Protein AF-A0A3B6VDX1-F1 (afdb_monomer)

Foldseek 3Di:
DPPDDPVCPVVVVVVVVPDDDPVVVVVVVVVVVVVVVPDDDVLVVLQVVLVVCVVVLVLVVSLVSLVVNCVSPVLPLVSLQSNLVSCVVVLVLVSSLVSLVSSCVSPVLPLSSLQSNLVSCVVVVVLVSSLVSLVSSCVSPVLPLSSLQSNLVSCVVVVVLVSSLVSLVSSCVSPVLPLVSLQSNLVSCVVVLVLVSSLVSLVSSCVNPVLDLVSLQSNLVSCVSVLVLVSSLVSLVSSCVNPVLPLVSLQSNLVSCVSVLVLVSSLVSLVSSCVSPVLPLVSLQSNLVSCVSVLVLVSSLVSLVSNCVSPVLPLVSLQSNLVSCVSVVVLVSSLVSLVSSCVSPVLDLVSLQSNLVSCVSVLVLVSSLVSLVSSCVSPVLPLVSLQSNLVSCVSVVVLVSSLVSLVSSCVSPVLPLVSLQSNLVSCVSVLVLVSSLVSLVSNCVNPVLPLSSLQSNLVSCVSVVVLVSSLVSLVSSCVSPVLPLVSLQSNLVSCVSVVVLVSSLVSLVSSCVSPVLPLSSLQSNLLSCVVVVVLLSSLVSLLSSLVSDPDLQDQQPQVSVLSCPFCLCVVVNLVNCLPPVNCSSVPSPQLLVVCVVDPCSVVDDSLLSSLLSLLVSLLSLLQLLFWDDLPPDPAWFKAWDAPLQVCVLLVNDDDDDPPSDFDWQFFPVVFDDPCLQVLVCLLLVLVVLNAAADDDRFKDKDKFKGFRDPQACQHTDDPDDDPNDRRGFKMFTFDSVLADRRRDFLARDDDDDPDDDDDDDDPPPSLRQLHFIKGWAWAADSVQSWTWGDDDPDLPDILIARSNCLCVDPDRDDRPDDSNNSNSVSVSSSSVSSSVSVVVPDDSNVVNSSCLSPSSRYHYNVCVNRRIMITTHMDGSPDPQWDAPPPVRTITGRCSSNNDNQEARTQEMEGEPPDDPLVVVLVVLLVSLVVSDDPRHRSNNYYYYYRPHDDD

Sequence (952 aa):
MFDKISLQSIIYKKYLDYFMTEELKDKIEQLAYDSIEKYNDDEYLYFNRGLEKIESKLYEEAIKYFNKTIGLNQKNRDAYFFRGLAKTELKLYEEAIEDFNESIELNLKNWESYFARGIAKANLKLYEEAIEDFNKSIELNPKNEKAYFNRGISKAKLKKYEESIVDFNKVIELNPKNEKAYFNRGFAKAKLKKYEKSIVDFNNAIKLDSKNVEVYFYRGISKAKLERYEESIVDFNNAIKLDSKNVEVYFYRGVSKAKLERYEESIVDFNEIIKLNPKNVESYFNRGVSKAKLEKYEESIVDFNEVIKLNPKNVESYFNRGVSKAKLEKYEEAIADFNNAIKLNPNDEKVYFASGLAKADLERYEESIVDFNEVIKLNSKNVEAYFYRGVAKADLERYEESIVDFNEVIKLDPKNVEAYFYRGVSKAKLEKYEESIIDFNEVITFNPNDEKAYFNRGLSKAQLERYKKAIVDFNKVIKLNPKNEIAYLARGISNYELKKYEEAIVDFNKAIKLNPNNEESYFNRGILKIHLKKYKQAINDFKIFAKNNNDASDITIIKILQEFDKYNDIDKFFKLLIIDENKELWKDEPITNLIFHFKESKKFDNELIKNIKYLILYEYFLLKILSFDTDDKNIEISHYTSLDILLILLGCKNENSDEAGNIRINNISTANDPKEGNILESIFNRNDINIKIGSDEKIVTLQTSYSRNRDSLTMFRLYGKKENKEATGICLVLDNEYFTNSYTSPFSYYDFNVSNEDKEKTKKEEYTTNKRNLYWVLYYDEKLNKLVFNKEDLKYSSNIIDLNEIKNYRKKLKEDNTIEDKIKYAFSKIFEYTRKIKEKKINPKLYNYLFENIKYIIKHEAFFEEQELRMLVTSDYKSKEIKADKINNKLYIDYLKLFDKNTNYIKEIIIGSKVENNESLAEYIRKILHEKNTDKNKLDDIKVIISEAPLR

Nearest PDB structures (foldseek):
  6eou-assembly1_A  TM=8.897E-01  e=4.426E-15  Homo sapiens
  7yea-assembly1_B  TM=6.181E-01  e=1.370E-17  Homo sapiens
  7ntf-assembly1_A  TM=5.585E-01  e=4.255E-15  Homo sapiens
  7ntf-assembly1_B  TM=5.534E-01  e=1.212E-11  Homo sapiens
  5g04-assembly1_F  TM=3.664E-01  e=4.031E-13  Homo sapiens

pLDDT: mean 80.97, std 18.82, range [25.11, 98.62]

Solvent-accessible surface area (backbone atoms only — not comparable to full-atom values): 50656 Å² total; per-residue (Å²): 140,85,73,88,81,81,84,52,67,79,60,46,64,73,57,56,78,76,78,69,60,69,77,60,53,53,54,51,52,47,57,52,49,68,64,52,79,77,64,95,56,76,46,63,59,31,43,52,52,16,51,56,23,49,77,68,67,38,31,74,62,14,37,56,26,19,51,53,22,36,72,73,34,81,78,46,36,64,41,30,37,55,36,16,51,33,28,42,77,71,65,39,31,70,67,13,38,54,26,20,50,55,22,31,72,70,34,83,79,47,31,67,36,31,34,53,33,16,51,35,31,42,74,72,64,39,34,70,65,14,37,53,25,19,50,52,15,35,74,67,34,81,80,46,44,67,35,33,43,52,34,18,50,36,31,42,74,70,66,38,30,73,63,15,38,56,26,23,52,50,25,38,72,75,36,81,79,47,33,68,38,31,37,53,34,13,50,34,30,42,76,69,67,37,30,73,65,12,40,56,25,26,54,53,16,41,75,68,44,79,79,53,42,65,46,31,41,56,35,15,51,36,30,43,78,68,70,38,29,73,67,13,39,55,24,27,52,54,20,39,73,70,41,80,80,50,52,67,47,35,50,57,34,18,53,35,30,43,76,69,68,37,30,74,63,14,38,55,28,28,49,54,35,40,73,79,37,79,83,49,48,69,39,33,43,55,32,15,53,33,30,44,76,68,69,37,28,74,65,14,38,57,24,23,51,53,27,40,74,77,40,77,82,49,40,69,40,30,39,53,34,13,53,35,30,42,78,68,70,38,30,71,67,12,41,57,24,25,54,53,20,38,73,73,42,81,82,45,48,70,46,31,44,53,35,16,50,40,27,41,77,68,68,39,29,74,63,13,38,54,26,22,50,51,25,36,71,76,37,81,80,48,49,65,40,33,41,54,36,15,48,38,28,41,79,69,67,39,28,74,64,14,38,55,26,22,49,51,26,38,72,78,37,79,78,48,50,63,42,32,40,53,36,16,51,35,29,41,78,68,68,38,26,73,64,14,38,54,26,24,48,52,30,36,69,78,35,82,78,47,49,66,40,33,41,54,36,16,49,36,28,40,77,68,70,35,26,77,62,12,40,56,25,24,51,50,29,37,70,76,39,80,75,50,32,66,42,28,39,57,34,14,52,37,27,42,77,70,68,36,49,69,64,15,42,54,23,20,54,50,18,33,70,67,38,81,68,52,37,67,37,28,42,55,41,16,53,48,24,48,79,68,69,38,50,75,62,14,53,54,26,44,49,51,24,61,68,62,53,85,66,86,62,75,68,65,54,55,62,67,57,63,71,53,90,68,64,48,56,45,69,66,50,52,57,58,59,67,38,76,95,37,50,73,54,49,68,75,34,54,68,58,46,60,52,58,68,39,81,70,45,80,70,59,50,73,67,52,52,49,35,50,52,52,32,50,54,34,50,52,50,45,46,50,71,31,31,38,74,56,92,89,48,101,56,70,49,46,31,52,33,22,72,76,53,48,37,53,74,72,65,65,75,86,74,101,47,101,80,77,71,70,59,63,41,60,57,40,83,80,54,62,72,85,53,34,56,52,50,52,32,50,57,39,39,79,67,78,55,69,67,57,53,47,90,68,85,60,51,45,62,57,59,43,31,32,37,89,43,93,59,48,95,49,66,21,60,72,68,45,62,63,91,80,39,78,52,63,44,35,27,41,25,27,47,50,85,54,44,41,47,67,54,65,60,42,65,66,63,76,70,64,76,88,74,70,99,67,96,69,96,66,89,71,79,61,86,45,80,52,58,48,42,38,27,52,41,33,24,36,35,76,89,80,42,29,39,36,41,68,65,88,93,40,99,82,58,67,47,74,44,64,52,82,60,32,89,74,60,76,78,76,63,50,90,83,60,51,72,64,56,51,50,50,45,29,53,31,48,39,54,54,29,49,47,61,44,50,77,69,67,66,63,46,60,53,48,36,68,71,40,58,88,55,36,81,39,41,42,61,42,93,52,55,91,52,56,43,38,31,37,63,39,51,43,62,67,84,39,93,65,48,45,73,42,78,89,78,77,42,44,27,37,66,59,57,70,48,56,58,86,62,50,65,54,58,50,31,36,35,33,40,69,86,37,82,63,52,69,64,52,43,52,52,51,54,53,54,29,53,77,68,43,42,96,67,34,49,37,67,72,39,45,73,48,72,44,84,36,76,89,125

Structure (mmCIF, N/CA/C/O backbone):
data_AF-A0A3B6VDX1-F1
#
_entry.id   AF-A0A3B6VDX1-F1
#
loop_
_atom_site.group_PDB
_atom_site.id
_atom_site.type_symbol
_atom_site.label_atom_id
_atom_site.label_alt_id
_atom_site.label_comp_id
_atom_site.label_asym_id
_atom_site.label_entity_id
_atom_site.label_seq_id
_atom_site.pdbx_PDB_ins_code
_atom_site.Cartn_x
_atom_site.Cartn_y
_atom_site.Cartn_z
_atom_site.occupancy
_atom_site.B_iso_or_equiv
_atom_site.auth_seq_id
_atom_site.auth_comp_id
_atom_site.auth_asym_id
_atom_site.auth_atom_id
_atom_site.pdbx_PDB_model_num
ATOM 1 N N . MET A 1 1 ? -67.887 -16.702 81.772 1.00 32.25 1 MET A N 1
ATOM 2 C CA . MET A 1 1 ? -68.760 -15.725 81.090 1.00 32.25 1 MET A CA 1
ATOM 3 C C . MET A 1 1 ? -68.233 -14.313 81.348 1.00 32.25 1 MET A C 1
ATOM 5 O O . MET A 1 1 ? -68.822 -13.561 82.096 1.00 32.25 1 MET A O 1
ATOM 9 N N . PHE A 1 2 ? -67.081 -13.997 80.762 1.00 28.39 2 PHE A N 1
ATOM 10 C CA . PHE A 1 2 ? -66.725 -12.665 80.253 1.00 28.39 2 PHE A CA 1
ATOM 11 C C . PHE A 1 2 ? -65.958 -12.926 78.945 1.00 28.39 2 PHE A C 1
ATOM 13 O O . PHE A 1 2 ? -64.849 -12.465 78.709 1.00 28.39 2 PHE A O 1
ATOM 20 N N . ASP A 1 3 ? -66.559 -13.800 78.131 1.00 38.41 3 ASP A N 1
ATOM 21 C CA . ASP A 1 3 ? -66.329 -13.840 76.697 1.00 38.41 3 ASP A CA 1
ATOM 22 C C . ASP A 1 3 ? -66.994 -12.602 76.107 1.00 38.41 3 ASP A C 1
ATOM 24 O O . ASP A 1 3 ? -68.123 -12.284 76.480 1.00 38.41 3 ASP A O 1
ATOM 28 N N . LYS A 1 4 ? -66.317 -11.993 75.129 1.00 34.09 4 LYS A N 1
ATOM 29 C CA . LYS A 1 4 ? -66.778 -10.861 74.313 1.00 34.09 4 LYS A CA 1
ATOM 30 C C . LYS A 1 4 ? -66.935 -9.560 75.104 1.00 34.09 4 LYS A C 1
ATOM 32 O O . LYS A 1 4 ? -67.966 -9.338 75.705 1.00 34.09 4 LYS A O 1
ATOM 37 N N . ILE A 1 5 ? -65.925 -8.691 75.046 1.00 31.34 5 ILE A N 1
ATOM 38 C CA . ILE A 1 5 ? -65.990 -7.242 74.719 1.00 31.34 5 ILE A CA 1
ATOM 39 C C . ILE A 1 5 ? -64.541 -6.713 74.815 1.00 31.34 5 ILE A C 1
ATOM 41 O O . ILE A 1 5 ? -64.183 -5.888 75.638 1.00 31.34 5 ILE A O 1
ATOM 45 N N . SER A 1 6 ? -63.636 -7.230 73.985 1.00 34.12 6 SER A N 1
ATOM 46 C CA . SER A 1 6 ? -62.361 -6.534 73.709 1.00 34.12 6 SER A CA 1
ATOM 47 C C . SER A 1 6 ? -62.062 -6.430 72.214 1.00 34.12 6 SER A C 1
ATOM 49 O O . SER A 1 6 ? -61.239 -5.623 71.802 1.00 34.12 6 SER A O 1
ATOM 51 N N . LEU A 1 7 ? -62.818 -7.153 71.377 1.00 33.59 7 LEU A N 1
ATOM 52 C CA . LEU A 1 7 ? -62.752 -7.059 69.916 1.00 33.59 7 LEU A CA 1
ATOM 53 C C . LEU A 1 7 ? -63.852 -6.187 69.274 1.00 33.59 7 LEU A C 1
ATOM 55 O O . LEU A 1 7 ? -63.843 -6.020 68.058 1.00 33.59 7 LEU A O 1
ATOM 59 N N . GLN A 1 8 ? -64.792 -5.616 70.043 1.00 30.72 8 GLN A N 1
ATOM 60 C CA . GLN A 1 8 ? -65.954 -4.894 69.484 1.00 30.72 8 GLN A CA 1
ATOM 61 C C . GLN A 1 8 ? -65.937 -3.366 69.704 1.00 30.72 8 GLN A C 1
ATOM 63 O O . GLN A 1 8 ? -66.632 -2.652 68.982 1.00 30.72 8 GLN A O 1
ATOM 68 N N . SER A 1 9 ? -65.101 -2.831 70.605 1.00 32.41 9 SER A N 1
ATOM 69 C CA . SER A 1 9 ? -65.041 -1.385 70.902 1.00 32.41 9 SER A CA 1
ATOM 70 C C . SER A 1 9 ? -64.376 -0.555 69.795 1.00 32.41 9 SER A C 1
ATOM 72 O O . SER A 1 9 ? -64.748 0.596 69.574 1.00 32.41 9 SER A O 1
ATOM 74 N N . ILE A 1 10 ? -63.464 -1.150 69.022 1.00 37.28 10 ILE A N 1
ATOM 75 C CA . ILE A 1 10 ? -62.780 -0.463 67.912 1.00 37.28 10 ILE A CA 1
ATOM 76 C C . ILE A 1 10 ? -63.645 -0.454 66.632 1.00 37.28 10 ILE A C 1
ATOM 78 O O . ILE A 1 10 ? -63.520 0.450 65.809 1.00 37.28 10 ILE A O 1
ATOM 82 N N . ILE A 1 11 ? -64.589 -1.396 66.486 1.00 34.09 11 ILE A N 1
ATOM 83 C CA . ILE A 1 11 ? -65.526 -1.445 65.345 1.00 34.09 11 ILE A CA 1
ATOM 84 C C . ILE A 1 11 ? -66.783 -0.588 65.605 1.00 34.09 11 ILE A C 1
ATOM 86 O O . ILE A 1 11 ? -67.299 0.022 64.669 1.00 34.09 11 ILE A O 1
ATOM 90 N N . TYR A 1 12 ? -67.229 -0.435 66.860 1.00 33.88 12 TYR A N 1
ATOM 91 C CA . TYR A 1 12 ? -68.381 0.420 67.193 1.00 33.88 12 TYR A CA 1
ATOM 92 C C . TYR A 1 12 ? -68.098 1.925 67.066 1.00 33.88 12 TYR A C 1
ATOM 94 O O . TYR A 1 12 ? -69.000 2.672 66.691 1.00 33.88 12 TYR A O 1
ATOM 102 N N . LYS A 1 13 ? -66.851 2.382 67.273 1.00 37.44 13 LYS A N 1
ATOM 103 C CA . LYS A 1 13 ? -66.492 3.812 67.169 1.00 37.44 13 LYS A CA 1
ATOM 104 C C . LYS A 1 13 ? -66.643 4.373 65.745 1.00 37.44 13 LYS A C 1
ATOM 106 O O . LYS A 1 13 ? -66.874 5.559 65.589 1.00 37.44 13 LYS A O 1
ATOM 111 N N . LYS A 1 14 ? -66.603 3.518 64.710 1.00 38.06 14 LYS A N 1
ATOM 112 C CA . LYS A 1 14 ? -66.880 3.908 63.312 1.00 38.06 14 LYS A CA 1
ATOM 113 C C . LYS A 1 14 ? -68.363 3.836 62.912 1.00 38.06 14 LYS A C 1
ATOM 115 O O . LYS A 1 14 ? -68.727 4.432 61.907 1.00 38.06 14 LYS A O 1
ATOM 120 N N . TYR A 1 15 ? -69.200 3.110 63.663 1.00 34.88 15 TYR A N 1
ATOM 121 C CA . TYR A 1 15 ? -70.654 3.009 63.433 1.00 34.88 15 TYR A CA 1
ATOM 122 C C . TYR A 1 15 ? -71.452 4.055 64.238 1.00 34.88 15 TYR A C 1
ATOM 124 O O . TYR A 1 15 ? -72.527 4.467 63.810 1.00 34.88 15 TYR A O 1
ATOM 132 N N . LEU A 1 16 ? -70.921 4.511 65.379 1.00 36.12 16 LEU A N 1
ATOM 133 C CA . LEU A 1 16 ? -71.549 5.507 66.261 1.00 36.12 16 LEU A CA 1
ATOM 134 C C . LEU A 1 16 ? -71.528 6.941 65.711 1.00 36.12 16 LEU A C 1
ATOM 136 O O . LEU A 1 16 ? -72.399 7.724 66.077 1.00 36.12 16 LEU A O 1
ATOM 140 N N . ASP A 1 17 ? -70.614 7.266 64.794 1.00 42.19 17 ASP A N 1
ATOM 141 C CA . ASP A 1 17 ? -70.563 8.590 64.154 1.00 42.19 17 ASP A CA 1
ATOM 142 C C . ASP A 1 17 ? -71.699 8.822 63.134 1.00 42.19 17 ASP A C 1
ATOM 144 O O . ASP A 1 17 ? -71.855 9.940 62.652 1.00 42.19 17 ASP A O 1
ATOM 148 N N . TYR A 1 18 ? -72.508 7.801 62.799 1.00 38.16 18 TYR A N 1
ATOM 149 C CA . TYR A 1 18 ? -73.529 7.909 61.744 1.00 38.16 18 TYR A CA 1
ATOM 150 C C . TYR A 1 18 ? -74.989 8.037 62.240 1.00 38.16 18 TYR A C 1
ATOM 152 O O . TYR A 1 18 ? -75.841 8.362 61.420 1.00 38.16 18 TYR A O 1
ATOM 160 N N . PHE A 1 19 ? -75.331 7.807 63.526 1.00 37.34 19 PHE A N 1
ATOM 161 C CA . PHE A 1 19 ? -76.759 7.715 63.931 1.00 37.34 19 PHE A CA 1
ATOM 162 C C . PHE A 1 19 ? -77.211 8.198 65.331 1.00 37.34 19 PHE A C 1
ATOM 164 O O . PHE A 1 19 ? -78.368 7.948 65.665 1.00 37.34 19 PHE A O 1
ATOM 171 N N . MET A 1 20 ? -76.430 8.908 66.157 1.00 33.69 20 MET A N 1
ATOM 172 C CA . MET A 1 20 ? -76.964 9.416 67.446 1.00 33.69 20 MET A CA 1
ATOM 173 C C . MET A 1 20 ? -76.644 10.886 67.735 1.00 33.69 20 MET A C 1
ATOM 175 O O . MET A 1 20 ? -75.563 11.374 67.420 1.00 33.69 20 MET A O 1
ATOM 179 N N . THR A 1 21 ? -77.626 11.577 68.321 1.00 52.44 21 THR A N 1
ATOM 180 C CA . THR A 1 21 ? -77.623 13.005 68.669 1.00 52.44 21 THR A CA 1
ATOM 181 C C . THR A 1 21 ? -76.661 13.318 69.823 1.00 52.44 21 THR A C 1
ATOM 183 O O . THR A 1 21 ? -76.466 12.484 70.710 1.00 52.44 21 THR A O 1
ATOM 186 N N . GLU A 1 22 ? -76.075 14.526 69.822 1.00 46.44 22 GLU A N 1
ATOM 187 C CA . GLU A 1 22 ? -75.057 14.983 70.797 1.00 46.44 22 GLU A CA 1
ATOM 188 C C . GLU A 1 22 ? -75.473 14.777 72.263 1.00 46.44 22 GLU A C 1
ATOM 190 O O . GLU A 1 22 ? -74.668 14.359 73.086 1.00 46.44 22 GLU A O 1
ATOM 195 N N . GLU A 1 23 ? -76.761 14.912 72.568 1.00 42.88 23 GLU A N 1
ATOM 196 C CA . GLU A 1 23 ? -77.303 14.781 73.924 1.00 42.88 23 GLU A CA 1
ATOM 197 C C . GLU A 1 23 ? -77.196 13.353 74.515 1.00 42.88 23 GLU A C 1
ATOM 199 O O . GLU A 1 23 ? -77.171 13.173 75.734 1.00 42.88 23 GLU A O 1
ATOM 204 N N . LEU A 1 24 ? -77.097 12.312 73.671 1.00 42.41 24 LEU A N 1
ATOM 205 C CA . LEU A 1 24 ? -76.833 10.936 74.125 1.00 42.41 24 LEU A CA 1
ATOM 206 C C . LEU A 1 24 ? -75.329 10.637 74.245 1.00 42.41 24 LEU A C 1
ATOM 208 O O . LEU A 1 24 ? -74.947 9.722 74.976 1.00 42.41 24 LEU A O 1
ATOM 212 N N . LYS A 1 25 ? -74.489 11.405 73.539 1.00 47.91 25 LYS A N 1
ATOM 213 C CA . LYS A 1 25 ? -73.022 11.331 73.594 1.00 47.91 25 LYS A CA 1
ATOM 214 C C . LYS A 1 25 ? -72.532 11.844 74.949 1.00 47.91 25 LYS A C 1
ATOM 216 O O . LYS A 1 25 ? -71.797 11.132 75.629 1.00 47.91 25 LYS A O 1
ATOM 221 N N . ASP A 1 26 ? -73.096 12.964 75.396 1.00 45.19 26 ASP A N 1
ATOM 222 C CA . ASP A 1 26 ? -72.792 13.571 76.693 1.00 45.19 26 ASP A CA 1
ATOM 223 C C . ASP A 1 26 ? -73.264 12.698 77.865 1.00 45.19 26 ASP A C 1
ATOM 225 O O . ASP A 1 26 ? -72.548 12.533 78.847 1.00 45.19 26 ASP A O 1
ATOM 229 N N . LYS A 1 27 ? -74.422 12.027 77.756 1.00 44.84 27 LYS A N 1
ATOM 230 C CA . LYS A 1 27 ? -74.903 11.100 78.803 1.00 44.84 27 LYS A CA 1
ATOM 231 C C . LYS A 1 27 ? -74.057 9.831 78.942 1.00 44.84 27 LYS A C 1
ATOM 233 O O . LYS A 1 27 ? -73.968 9.282 80.039 1.00 44.84 27 LYS A O 1
ATOM 238 N N . ILE A 1 28 ? -73.452 9.350 77.855 1.00 47.31 28 ILE A N 1
ATOM 239 C CA . ILE A 1 28 ? -72.540 8.195 77.880 1.00 47.31 28 ILE A CA 1
ATOM 240 C C . ILE A 1 28 ? -71.152 8.619 78.374 1.00 47.31 28 ILE A C 1
ATOM 242 O O . ILE A 1 28 ? -70.543 7.873 79.138 1.00 47.31 28 ILE A O 1
ATOM 246 N N . GLU A 1 29 ? -70.678 9.816 78.014 1.00 44.78 29 GLU A N 1
ATOM 247 C CA . GLU A 1 29 ? -69.464 10.398 78.598 1.00 44.78 29 GLU A CA 1
ATOM 248 C C . GLU A 1 29 ? -69.620 10.644 80.097 1.00 44.78 29 GLU A C 1
ATOM 250 O O . GLU A 1 29 ? -68.711 10.315 80.849 1.00 44.78 29 GLU A O 1
ATOM 255 N N . GLN A 1 30 ? -70.786 11.100 80.554 1.00 43.12 30 GLN A N 1
ATOM 256 C CA . GLN A 1 30 ? -71.053 11.351 81.968 1.00 43.12 30 GLN A CA 1
ATOM 257 C C . GLN A 1 30 ? -71.208 10.053 82.778 1.00 43.12 30 GLN A C 1
ATOM 259 O O . GLN A 1 30 ? -70.670 9.954 83.873 1.00 43.12 30 GLN A O 1
ATOM 264 N N . LEU A 1 31 ? -71.815 9.000 82.212 1.00 42.28 31 LEU A N 1
ATOM 265 C CA . LEU A 1 31 ? -71.833 7.664 82.834 1.00 42.28 31 LEU A CA 1
ATOM 266 C C . LEU A 1 31 ? -70.454 6.979 82.829 1.00 42.28 31 LEU A C 1
ATOM 268 O O . LEU A 1 31 ? -70.162 6.189 83.728 1.00 42.28 31 LEU A O 1
ATOM 272 N N . ALA A 1 32 ? -69.592 7.281 81.850 1.00 45.16 32 ALA A N 1
ATOM 273 C CA . ALA A 1 32 ? -68.193 6.861 81.866 1.00 45.16 32 ALA A CA 1
ATOM 274 C C . ALA A 1 32 ? -67.393 7.645 82.923 1.00 45.16 32 ALA A C 1
ATOM 276 O O . ALA A 1 32 ? -66.614 7.037 83.655 1.00 45.16 32 ALA A O 1
ATOM 277 N N . TYR A 1 33 ? -67.644 8.949 83.071 1.00 42.94 33 TYR A N 1
ATOM 278 C CA . TYR A 1 33 ? -67.020 9.814 84.077 1.00 42.94 33 TYR A CA 1
ATOM 279 C C . TYR A 1 33 ? -67.405 9.415 85.511 1.00 42.94 33 TYR A C 1
ATOM 281 O O . TYR A 1 33 ? -66.530 9.240 86.357 1.00 42.94 33 TYR A O 1
ATOM 289 N N . ASP A 1 34 ? -68.686 9.133 85.761 1.00 38.56 34 ASP A N 1
ATOM 290 C CA . ASP A 1 34 ? -69.189 8.715 87.079 1.00 38.56 34 ASP A CA 1
ATOM 291 C C . ASP A 1 34 ? -68.719 7.297 87.469 1.00 38.56 34 ASP A C 1
ATOM 293 O O . ASP A 1 34 ? -68.687 6.938 88.648 1.00 38.56 34 ASP A O 1
ATOM 297 N N . SER A 1 35 ? -68.301 6.479 86.494 1.00 39.66 35 SER A N 1
ATOM 298 C CA . SER A 1 35 ? -67.672 5.174 86.750 1.00 39.66 35 SER A CA 1
ATOM 299 C C . SER A 1 35 ? -66.167 5.259 87.059 1.00 39.66 35 SER A C 1
ATOM 301 O O . SER A 1 35 ? -65.612 4.317 87.628 1.00 39.66 35 SER A O 1
ATOM 303 N N . ILE A 1 36 ? -65.521 6.388 86.737 1.00 44.94 36 ILE A N 1
ATOM 304 C CA . ILE A 1 36 ? -64.088 6.648 86.965 1.00 44.94 36 ILE A CA 1
ATOM 305 C C . ILE A 1 36 ? -63.834 7.225 88.368 1.00 44.94 36 ILE A C 1
ATOM 307 O O . ILE A 1 36 ? -62.792 6.953 88.959 1.00 44.94 36 ILE A O 1
ATOM 311 N N . GLU A 1 37 ? -64.797 7.924 88.975 1.00 39.97 37 GLU A N 1
ATOM 312 C CA . GLU A 1 37 ? -64.619 8.545 90.301 1.00 39.97 37 GLU A CA 1
ATOM 313 C C . GLU A 1 37 ? -64.591 7.567 91.494 1.00 39.97 37 GLU A C 1
ATOM 315 O O . GLU A 1 37 ? -64.468 7.990 92.645 1.00 39.97 37 GLU A O 1
ATOM 320 N N . LYS A 1 38 ? -64.650 6.248 91.258 1.00 40.34 38 LYS A N 1
ATOM 321 C CA . LYS A 1 38 ? -64.608 5.239 92.332 1.00 40.34 38 LYS A CA 1
ATOM 322 C C . LYS A 1 38 ? -63.299 4.462 92.490 1.00 40.34 38 LYS A C 1
ATOM 324 O O . LYS A 1 38 ? -63.235 3.626 93.389 1.00 40.34 38 LYS A O 1
ATOM 329 N N . TYR A 1 39 ? -62.254 4.766 91.716 1.00 41.69 39 TYR A N 1
ATOM 330 C CA . TYR A 1 39 ? -60.912 4.197 91.914 1.00 41.69 39 TYR A CA 1
ATOM 331 C C . TYR A 1 39 ? -59.818 5.251 91.683 1.00 41.69 39 TYR A C 1
ATOM 333 O O . TYR A 1 39 ? -59.439 5.550 90.555 1.00 41.69 39 TYR A O 1
ATOM 341 N N . ASN A 1 40 ? -59.308 5.814 92.778 1.00 46.78 40 ASN A N 1
ATOM 342 C CA . ASN A 1 40 ? -58.109 6.649 92.795 1.00 46.78 40 ASN A CA 1
ATOM 343 C C . ASN A 1 40 ? -56.865 5.748 92.648 1.00 46.78 40 ASN A C 1
ATOM 345 O O . ASN A 1 40 ? -56.404 5.204 93.646 1.00 46.78 40 ASN A O 1
ATOM 349 N N . ASP A 1 41 ? -56.329 5.614 91.430 1.00 54.28 41 ASP A N 1
ATOM 350 C CA . ASP A 1 41 ? -54.975 5.100 91.168 1.00 54.28 41 ASP A CA 1
ATOM 351 C C . ASP A 1 41 ? -54.247 6.038 90.176 1.00 54.28 41 ASP A C 1
ATOM 353 O O . ASP A 1 41 ? -54.590 6.117 88.993 1.00 54.28 41 ASP A O 1
ATOM 357 N N . ASP A 1 42 ? -53.224 6.759 90.662 1.00 72.69 42 ASP A N 1
ATOM 358 C CA . ASP A 1 42 ? -52.438 7.780 89.931 1.00 72.69 42 ASP A CA 1
ATOM 359 C C . ASP A 1 42 ? -51.764 7.258 88.639 1.00 72.69 42 ASP A C 1
ATOM 361 O O . ASP A 1 42 ? -51.443 8.029 87.730 1.00 72.69 42 ASP A O 1
ATOM 365 N N . GLU A 1 43 ? -51.554 5.944 88.525 1.00 78.19 43 GLU A N 1
ATOM 366 C CA . GLU A 1 43 ? -50.906 5.292 87.380 1.00 78.19 43 GLU A CA 1
ATOM 367 C C . GLU A 1 43 ? -51.687 5.485 86.069 1.00 78.19 43 GLU A C 1
ATOM 369 O O . GLU A 1 43 ? -51.113 5.868 85.044 1.00 78.19 43 GLU A O 1
ATOM 374 N N . TYR A 1 44 ? -53.004 5.255 86.100 1.00 75.56 44 TYR A N 1
ATOM 375 C CA . TYR A 1 44 ? -53.859 5.292 84.910 1.00 75.56 44 TYR A CA 1
ATOM 376 C C . TYR A 1 44 ? -53.926 6.700 84.300 1.00 75.56 44 TYR A C 1
ATOM 378 O O . TYR A 1 44 ? -53.926 6.869 83.077 1.00 75.56 44 TYR A O 1
ATOM 386 N N . LEU A 1 45 ? -53.917 7.731 85.149 1.00 79.25 45 LEU A N 1
ATOM 387 C CA . LEU A 1 45 ? -53.921 9.129 84.725 1.00 79.25 45 LEU A CA 1
ATOM 388 C C . LEU A 1 45 ? -52.626 9.510 83.993 1.00 79.25 45 LEU A C 1
ATOM 390 O O . LEU A 1 45 ? -52.681 10.135 82.930 1.00 79.25 45 LEU A O 1
ATOM 394 N N . TYR A 1 46 ? -51.458 9.141 84.533 1.00 80.38 46 TYR A N 1
ATOM 395 C CA . TYR A 1 46 ? -50.176 9.438 83.886 1.00 80.38 46 TYR A CA 1
ATOM 396 C C . TYR A 1 46 ? -49.997 8.677 82.574 1.00 80.38 46 TYR A C 1
ATOM 398 O O . TYR A 1 46 ? -49.503 9.262 81.607 1.00 80.38 46 TYR A O 1
ATOM 406 N N . PHE A 1 47 ? -50.453 7.425 82.509 1.00 83.62 47 PHE A N 1
ATOM 407 C CA . PHE A 1 47 ? -50.410 6.634 81.285 1.00 83.62 47 PHE A CA 1
ATOM 408 C C . PHE A 1 47 ? -51.223 7.286 80.156 1.00 83.62 47 PHE A C 1
ATOM 410 O O . PHE A 1 47 ? -50.703 7.500 79.059 1.00 83.62 47 PHE A O 1
ATOM 417 N N . ASN A 1 48 ? -52.466 7.692 80.439 1.00 80.25 48 ASN A N 1
ATOM 418 C CA . ASN A 1 48 ? -53.330 8.336 79.445 1.00 80.25 48 ASN A CA 1
ATOM 419 C C . ASN A 1 48 ? -52.803 9.704 78.994 1.00 80.25 48 ASN A C 1
ATOM 421 O O . ASN A 1 48 ? -52.841 10.006 77.802 1.00 80.25 48 ASN A O 1
ATOM 425 N N . ARG A 1 49 ? -52.223 10.501 79.903 1.00 82.56 49 ARG A N 1
ATOM 426 C CA . ARG A 1 49 ? -51.525 11.743 79.520 1.00 82.56 49 ARG A CA 1
ATOM 427 C C . ARG A 1 49 ? -50.323 11.470 78.618 1.00 82.56 49 ARG A C 1
ATOM 429 O O . ARG A 1 49 ? -50.064 12.238 77.698 1.00 82.56 49 ARG A O 1
ATOM 436 N N . GLY A 1 50 ? -49.591 10.381 78.851 1.00 84.69 50 GLY A N 1
ATOM 437 C CA . GLY A 1 50 ? -48.514 9.945 77.960 1.00 84.69 50 GLY A CA 1
ATOM 438 C C . GLY A 1 50 ? -49.014 9.651 76.542 1.00 84.69 50 GLY A C 1
ATOM 439 O O . GLY A 1 50 ? -48.407 10.108 75.572 1.00 84.69 50 GLY A O 1
ATOM 440 N N . LEU A 1 51 ? -50.146 8.950 76.414 1.00 82.81 51 LEU A N 1
ATOM 441 C CA . LEU A 1 51 ? -50.775 8.656 75.121 1.00 82.81 51 LEU A CA 1
ATOM 442 C C . LEU A 1 51 ? -51.250 9.922 74.399 1.00 82.81 51 LEU A C 1
ATOM 444 O O . LEU A 1 51 ? -50.931 10.102 73.226 1.00 82.81 51 LEU A O 1
ATOM 448 N N . GLU A 1 52 ? -51.916 10.839 75.103 1.00 83.56 52 GLU A N 1
ATOM 449 C CA . GLU A 1 52 ? -52.343 12.137 74.558 1.00 83.56 52 GLU A CA 1
ATOM 450 C C . GLU A 1 52 ? -51.151 12.935 73.994 1.00 83.56 52 GLU A C 1
ATOM 452 O O . GLU A 1 52 ? -51.227 13.566 72.933 1.00 83.56 52 GLU A O 1
ATOM 457 N N . LYS A 1 53 ? -49.999 12.871 74.673 1.00 84.81 53 LYS A N 1
ATOM 458 C CA . LYS A 1 53 ? -48.767 13.526 74.219 1.00 84.81 53 LYS A CA 1
ATOM 459 C C . LYS A 1 53 ? -48.149 12.845 73.000 1.00 84.81 53 LYS A C 1
ATOM 461 O O . LYS A 1 53 ? -47.638 13.561 72.139 1.00 84.81 53 LYS A O 1
ATOM 466 N N . ILE A 1 54 ? -48.238 11.517 72.869 1.00 82.88 54 ILE A N 1
ATOM 467 C CA . ILE A 1 54 ? -47.888 10.816 71.619 1.00 82.88 54 ILE A CA 1
ATOM 468 C C . ILE A 1 54 ? -48.791 11.281 70.473 1.00 82.88 54 ILE A C 1
ATOM 470 O O . ILE A 1 54 ? -48.280 11.605 69.402 1.00 82.88 54 ILE A O 1
ATOM 474 N N . GLU A 1 55 ? -50.108 11.359 70.688 1.00 81.88 55 GLU A N 1
ATOM 475 C CA . GLU A 1 55 ? -51.057 11.828 69.667 1.00 81.88 55 GLU A CA 1
ATOM 476 C C . GLU A 1 55 ? -50.764 13.275 69.243 1.00 81.88 55 GLU A C 1
ATOM 478 O O . GLU A 1 55 ? -50.794 13.605 68.056 1.00 81.88 55 GLU A O 1
ATOM 483 N N . SER A 1 56 ? -50.362 14.110 70.202 1.00 86.25 56 SER A N 1
ATOM 484 C CA . SER A 1 56 ? -49.917 15.490 69.974 1.00 86.25 56 SER A CA 1
ATOM 485 C C . SER A 1 56 ? -48.498 15.604 69.392 1.00 86.25 56 SER A C 1
ATOM 487 O O . SER A 1 56 ? -48.017 16.716 69.180 1.00 86.25 56 SER A O 1
ATOM 489 N N . LYS A 1 57 ? -47.805 14.481 69.137 1.00 87.75 57 LYS A N 1
ATOM 490 C CA . LYS A 1 57 ? -46.397 14.402 68.691 1.00 87.75 57 LYS A CA 1
ATOM 491 C C . LYS A 1 57 ? -45.387 15.080 69.628 1.00 87.75 57 LYS A C 1
ATOM 493 O O . LYS A 1 57 ? -44.273 15.409 69.224 1.00 87.75 57 LYS A O 1
ATOM 498 N N . LEU A 1 58 ? -45.752 15.271 70.893 1.00 89.44 58 LEU A N 1
ATOM 499 C CA . LEU A 1 58 ? -44.899 15.818 71.949 1.00 89.44 58 LEU A CA 1
ATOM 500 C C . LEU A 1 58 ? -44.149 14.673 72.642 1.00 89.44 58 LEU A C 1
ATOM 502 O O . LEU A 1 58 ? -44.388 14.355 73.808 1.00 89.44 58 LEU A O 1
ATOM 506 N N . TYR A 1 59 ? -43.255 14.019 71.899 1.00 89.81 59 TYR A N 1
ATOM 507 C CA . TYR A 1 59 ? -42.637 12.755 72.312 1.00 89.81 59 TYR A CA 1
ATOM 508 C C . TYR A 1 59 ? -41.775 12.868 73.580 1.00 89.81 59 TYR A C 1
ATOM 510 O O . TYR A 1 59 ? -41.820 11.980 74.427 1.00 89.81 59 TYR A O 1
ATOM 518 N N . GLU A 1 60 ? -41.053 13.975 73.775 1.00 93.25 60 GLU A N 1
ATOM 519 C CA . GLU A 1 60 ? -40.265 14.203 74.998 1.00 93.25 60 GLU A CA 1
ATOM 520 C C . GLU A 1 60 ? -41.147 14.331 76.250 1.00 93.25 60 GLU A C 1
ATOM 522 O O . GLU A 1 60 ? -40.815 13.817 77.320 1.00 93.25 60 GLU A O 1
ATOM 527 N N . GLU A 1 61 ? -42.298 14.999 76.130 1.00 86.69 61 GLU A N 1
ATOM 528 C CA . GLU A 1 61 ? -43.269 15.106 77.222 1.00 86.69 61 GLU A CA 1
ATOM 529 C C . GLU A 1 61 ? -43.951 13.764 77.488 1.00 86.69 61 GLU A C 1
ATOM 531 O O . GLU A 1 61 ? -44.114 13.384 78.649 1.00 86.69 61 GLU A O 1
ATOM 536 N N . ALA A 1 62 ? -44.291 13.019 76.433 1.00 84.50 62 ALA A N 1
ATOM 537 C CA . ALA A 1 62 ? -44.840 11.673 76.549 1.00 84.50 62 ALA A CA 1
ATOM 538 C C . ALA A 1 62 ? -43.898 10.752 77.341 1.00 84.50 62 ALA A C 1
ATOM 540 O O . ALA A 1 62 ? -44.333 10.085 78.279 1.00 84.50 62 ALA A O 1
ATOM 541 N N . ILE A 1 63 ? -42.592 10.790 77.045 1.00 93.62 63 ILE A N 1
ATOM 542 C CA . ILE A 1 63 ? -41.568 10.027 77.775 1.00 93.62 63 ILE A CA 1
ATOM 543 C C . ILE A 1 63 ? -41.570 10.380 79.268 1.00 93.62 63 ILE A C 1
ATOM 545 O O . ILE A 1 63 ? -41.507 9.476 80.100 1.00 93.62 63 ILE A O 1
ATOM 549 N N . LYS A 1 64 ? -41.704 11.662 79.643 1.00 92.69 64 LYS A N 1
ATOM 550 C CA . LYS A 1 64 ? -41.782 12.071 81.062 1.00 92.69 64 LYS A CA 1
ATOM 551 C C . LYS A 1 64 ? -42.988 11.454 81.774 1.00 92.69 64 LYS A C 1
ATOM 553 O O . LYS A 1 64 ? -42.863 11.023 82.920 1.00 92.69 64 LYS A O 1
ATOM 558 N N . TYR A 1 65 ? -44.141 11.399 81.113 1.00 87.50 65 TYR A N 1
ATOM 559 C CA . TYR A 1 65 ? -45.350 10.793 81.673 1.00 87.50 65 TYR A CA 1
ATOM 560 C C . TYR A 1 65 ? -45.260 9.263 81.758 1.00 87.50 65 TYR A C 1
ATOM 562 O O . TYR A 1 65 ? -45.625 8.688 82.787 1.00 87.50 65 TYR A O 1
ATOM 570 N N . PHE A 1 66 ? -44.674 8.597 80.760 1.00 91.19 66 PHE A N 1
ATOM 571 C CA . PHE A 1 66 ? -44.415 7.157 80.839 1.00 91.19 66 PHE A CA 1
ATOM 572 C C . PHE A 1 66 ? -43.344 6.804 81.877 1.00 91.19 66 PHE A C 1
ATOM 574 O O . PHE A 1 66 ? -43.499 5.806 82.570 1.00 91.19 66 PHE A O 1
ATOM 581 N N . ASN A 1 67 ? -42.325 7.647 82.089 1.00 92.81 67 ASN A N 1
ATOM 582 C CA . ASN A 1 67 ? -41.364 7.481 83.188 1.00 92.81 67 ASN A CA 1
ATOM 583 C C . ASN A 1 67 ? -42.059 7.496 84.553 1.00 92.81 67 ASN A C 1
ATOM 585 O O . ASN A 1 67 ? -41.764 6.652 85.395 1.00 92.81 67 ASN A O 1
ATOM 589 N N . LYS A 1 68 ? -43.000 8.427 84.767 1.00 88.56 68 LYS A N 1
ATOM 590 C CA . LYS A 1 68 ? -43.813 8.462 85.994 1.00 88.56 68 LYS A CA 1
ATOM 591 C C . LYS A 1 68 ? -44.688 7.216 86.131 1.00 88.56 68 LYS A C 1
ATOM 593 O O . LYS A 1 68 ? -44.740 6.641 87.209 1.00 88.56 68 LYS A O 1
ATOM 598 N N . THR A 1 69 ? -45.310 6.774 85.038 1.00 85.75 69 THR A N 1
ATOM 599 C CA . THR A 1 69 ? -46.146 5.559 85.008 1.00 85.75 69 THR A CA 1
ATOM 600 C C . THR A 1 69 ? -45.339 4.312 85.390 1.00 85.75 69 THR A C 1
ATOM 602 O O . THR A 1 69 ? -45.745 3.558 86.266 1.00 85.75 69 THR A O 1
ATOM 605 N N . ILE A 1 70 ? -44.152 4.135 84.802 1.00 91.38 70 ILE A N 1
ATOM 606 C CA . ILE A 1 70 ? -43.238 3.018 85.094 1.00 91.38 70 ILE A CA 1
ATOM 607 C C . ILE A 1 70 ? -42.690 3.102 86.525 1.00 91.38 70 ILE A C 1
ATOM 609 O O . ILE A 1 70 ? -42.525 2.080 87.188 1.00 91.38 70 ILE A O 1
ATOM 613 N N . GLY A 1 71 ? -42.436 4.317 87.024 1.00 87.44 71 GLY A N 1
ATOM 614 C CA . GLY A 1 71 ? -42.025 4.541 88.410 1.00 87.44 71 GLY A CA 1
ATOM 615 C C . GLY A 1 71 ? -43.083 4.112 89.432 1.00 87.44 71 GLY A C 1
ATOM 616 O O . GLY A 1 71 ? -42.718 3.636 90.503 1.00 87.44 71 GLY A O 1
ATOM 617 N N . LEU A 1 72 ? -44.371 4.244 89.095 1.00 84.50 72 LEU A N 1
ATOM 618 C CA . LEU A 1 72 ? -45.492 3.779 89.922 1.00 84.50 72 LEU A CA 1
ATOM 619 C C . LEU A 1 72 ? -45.744 2.273 89.763 1.00 84.50 72 LEU A C 1
ATOM 621 O O . LEU A 1 72 ? -46.041 1.598 90.746 1.00 84.50 72 LEU A O 1
ATOM 625 N N . ASN A 1 73 ? -45.579 1.734 88.552 1.00 84.31 73 ASN A N 1
ATOM 626 C CA . ASN A 1 73 ? -45.757 0.316 88.265 1.00 84.31 73 ASN A CA 1
ATOM 627 C C . ASN A 1 73 ? -44.740 -0.197 87.239 1.00 84.31 73 ASN A C 1
ATOM 629 O O . ASN A 1 73 ? -44.915 -0.087 86.023 1.00 84.31 73 ASN A O 1
ATOM 633 N N . GLN A 1 74 ? -43.708 -0.871 87.744 1.00 87.25 74 GLN A N 1
ATOM 634 C CA . GLN A 1 74 ? -42.655 -1.473 86.921 1.00 87.25 74 GLN A CA 1
ATOM 635 C C . GLN A 1 74 ? -43.147 -2.655 86.070 1.00 87.25 74 GLN A C 1
ATOM 637 O O . GLN A 1 74 ? -42.440 -3.102 85.176 1.00 87.25 74 GLN A O 1
ATOM 642 N N . LYS A 1 75 ? -44.359 -3.174 86.312 1.00 87.38 75 LYS A N 1
ATOM 643 C CA . LYS A 1 75 ? -44.966 -4.238 85.497 1.00 87.38 75 LYS A CA 1
ATOM 644 C C . LYS A 1 75 ? -45.871 -3.695 84.387 1.00 87.38 75 LYS A C 1
ATOM 646 O O . LYS A 1 75 ? -46.502 -4.483 83.680 1.00 87.38 75 LYS A O 1
ATOM 651 N N . ASN A 1 76 ? -45.944 -2.373 84.203 1.00 85.12 76 ASN A N 1
ATOM 652 C CA . ASN A 1 76 ? -46.752 -1.764 83.151 1.00 85.12 76 ASN A CA 1
ATOM 653 C C . ASN A 1 76 ? -46.073 -1.887 81.773 1.00 85.12 76 ASN A C 1
ATOM 655 O O . ASN A 1 76 ? -45.364 -0.997 81.301 1.00 85.12 76 ASN A O 1
ATOM 659 N N . ARG A 1 77 ? -46.331 -3.017 81.109 1.00 89.81 77 ARG A N 1
ATOM 660 C CA . ARG A 1 77 ? -45.824 -3.366 79.772 1.00 89.81 77 ARG A CA 1
ATOM 661 C C . ARG A 1 77 ? -46.112 -2.310 78.707 1.00 89.81 77 ARG A C 1
ATOM 663 O O . ARG A 1 77 ? -45.271 -2.078 77.832 1.00 89.81 77 ARG A O 1
ATOM 670 N N . ASP A 1 78 ? -47.308 -1.728 78.744 1.00 85.56 78 ASP A N 1
ATOM 671 C CA . ASP A 1 78 ? -47.757 -0.769 77.738 1.00 85.56 78 ASP A CA 1
ATOM 672 C C . ASP A 1 78 ? -47.009 0.561 77.894 1.00 85.56 78 ASP A C 1
ATOM 674 O O . ASP A 1 78 ? -46.618 1.157 76.893 1.00 85.56 78 ASP A O 1
ATOM 678 N N . ALA A 1 79 ? -46.699 0.987 79.123 1.00 87.12 79 ALA A N 1
ATOM 679 C CA . ALA A 1 79 ? -45.895 2.184 79.364 1.00 87.12 79 ALA A CA 1
ATOM 680 C C . ALA A 1 79 ? -44.478 2.059 78.777 1.00 87.12 79 ALA A C 1
ATOM 682 O O . ALA A 1 79 ? -44.015 2.992 78.118 1.00 87.12 79 ALA A O 1
ATOM 683 N N . TYR A 1 80 ? -43.818 0.903 78.931 1.00 90.56 80 TYR A N 1
ATOM 684 C CA . TYR A 1 80 ? -42.535 0.628 78.267 1.00 90.56 80 TYR A CA 1
ATOM 685 C C . TYR A 1 80 ? -42.669 0.634 76.738 1.00 90.56 80 TYR A C 1
ATOM 687 O O . TYR A 1 80 ? -41.883 1.285 76.053 1.00 90.56 80 TYR A O 1
ATOM 695 N N . PHE A 1 81 ? -43.699 -0.020 76.189 1.00 91.19 81 PHE A N 1
ATOM 696 C CA . PHE A 1 81 ? -43.939 -0.051 74.743 1.00 91.19 81 PHE A CA 1
ATOM 697 C C . PHE A 1 81 ? -44.127 1.353 74.148 1.00 91.19 81 PHE A C 1
ATOM 699 O O . PHE A 1 81 ? -43.441 1.723 73.194 1.00 91.19 81 PHE A O 1
ATOM 706 N N . PHE A 1 82 ? -45.027 2.158 74.716 1.00 90.50 82 PHE A N 1
ATOM 707 C CA . PHE A 1 82 ? -45.308 3.501 74.212 1.00 90.50 82 PHE A CA 1
ATOM 708 C C . PHE A 1 82 ? -44.138 4.470 74.445 1.00 90.50 82 PHE A C 1
ATOM 710 O O . PHE A 1 82 ? -43.875 5.311 73.581 1.00 90.50 82 PHE A O 1
ATOM 717 N N . ARG A 1 83 ? -43.363 4.313 75.530 1.00 94.00 83 ARG A N 1
ATOM 718 C CA . ARG A 1 83 ? -42.107 5.059 75.726 1.00 94.00 83 ARG A CA 1
ATOM 719 C C . ARG A 1 83 ? -41.067 4.714 74.656 1.00 94.00 83 ARG A C 1
ATOM 721 O O . ARG A 1 83 ? -40.482 5.627 74.073 1.00 94.00 83 ARG A O 1
ATOM 728 N N . GLY A 1 84 ? -40.904 3.430 74.334 1.00 91.88 84 GLY A N 1
ATOM 729 C CA . GLY A 1 84 ? -40.026 2.968 73.256 1.00 91.88 84 GLY A CA 1
ATOM 730 C C . GLY A 1 84 ? -40.443 3.498 71.879 1.00 91.88 84 GLY A C 1
ATOM 731 O O . GLY A 1 84 ? -39.594 3.913 71.086 1.00 91.88 84 GLY A O 1
ATOM 732 N N . LEU A 1 85 ? -41.750 3.572 71.594 1.00 90.50 85 LEU A N 1
ATOM 733 C CA . LEU A 1 85 ? -42.258 4.199 70.367 1.00 90.50 85 LEU A CA 1
ATOM 734 C C . LEU A 1 85 ? -41.911 5.693 70.305 1.00 90.50 85 LEU A C 1
ATOM 736 O O . LEU A 1 85 ? -41.385 6.149 69.291 1.00 90.50 85 LEU A O 1
ATOM 740 N N . ALA A 1 86 ? -42.133 6.440 71.390 1.00 88.88 86 ALA A N 1
ATOM 741 C CA . ALA A 1 86 ? -41.776 7.857 71.460 1.00 88.88 86 ALA A CA 1
ATOM 742 C C . ALA A 1 86 ? -40.263 8.084 71.260 1.00 88.88 86 ALA A C 1
ATOM 744 O O . ALA A 1 86 ? -39.864 8.972 70.508 1.00 88.88 86 ALA A O 1
ATOM 745 N N . LYS A 1 87 ? -39.412 7.239 71.857 1.00 94.19 87 LYS A N 1
ATOM 746 C CA . LYS A 1 87 ? -37.954 7.261 71.641 1.00 94.19 87 LYS A CA 1
ATOM 747 C C . LYS A 1 87 ? -37.559 6.929 70.198 1.00 94.19 87 LYS A C 1
ATOM 749 O O . LYS A 1 87 ? -36.664 7.569 69.651 1.00 94.19 87 LYS A O 1
ATOM 754 N N . THR A 1 88 ? -38.247 5.982 69.557 1.00 89.56 88 THR A N 1
ATOM 755 C CA . THR A 1 88 ? -38.020 5.633 68.141 1.00 89.56 88 THR A CA 1
ATOM 756 C C . THR A 1 88 ? -38.305 6.824 67.224 1.00 89.56 88 THR A C 1
ATOM 758 O O . THR A 1 88 ? -37.517 7.098 66.320 1.00 89.56 88 THR A O 1
ATOM 761 N N . GLU A 1 89 ? -39.381 7.574 67.482 1.00 90.50 89 GLU A N 1
ATOM 762 C CA . GLU A 1 89 ? -39.708 8.805 66.744 1.00 90.50 89 GLU A CA 1
ATOM 763 C C . GLU A 1 89 ? -38.655 9.910 66.955 1.00 90.50 89 GLU A C 1
ATOM 765 O O . GLU A 1 89 ? -38.334 10.653 66.026 1.00 90.50 89 GLU A O 1
ATOM 770 N N . LEU A 1 90 ? -38.041 9.968 68.143 1.00 92.38 90 LEU A N 1
ATOM 771 C CA . LEU A 1 90 ? -36.893 10.836 68.442 1.00 92.38 90 LEU A CA 1
ATOM 772 C C . LEU A 1 90 ? -35.549 10.298 67.912 1.00 92.38 90 LEU A C 1
ATOM 774 O O . LEU A 1 90 ? -34.522 10.949 68.088 1.00 92.38 90 LEU A O 1
ATOM 778 N N . LYS A 1 91 ? -35.544 9.145 67.225 1.00 92.62 91 LYS A N 1
ATOM 779 C CA . LYS A 1 91 ? -34.353 8.441 66.707 1.00 92.62 91 LYS A CA 1
ATOM 780 C C . LYS A 1 91 ? -33.372 7.959 67.784 1.00 92.62 91 LYS A C 1
ATOM 782 O O . LYS A 1 91 ? -32.219 7.674 67.471 1.00 92.62 91 LYS A O 1
ATOM 787 N N . LEU A 1 92 ? -33.829 7.833 69.028 1.00 95.19 92 LEU A N 1
ATOM 788 C CA . LEU A 1 92 ? -33.085 7.238 70.140 1.00 95.19 92 LEU A CA 1
ATOM 789 C C . LEU A 1 92 ? -33.265 5.714 70.093 1.00 95.19 92 LEU A C 1
ATOM 791 O O . LEU A 1 92 ? -33.984 5.130 70.904 1.00 95.19 92 LEU A O 1
ATOM 795 N N . TYR A 1 93 ? -32.712 5.076 69.060 1.00 93.50 93 TYR A N 1
ATOM 796 C CA . TYR A 1 93 ? -33.035 3.686 68.733 1.00 93.50 93 TYR A CA 1
ATOM 797 C C . TYR A 1 93 ? -32.503 2.689 69.764 1.00 93.50 93 TYR A C 1
ATOM 799 O O . TYR A 1 93 ? -33.198 1.726 70.070 1.00 93.50 93 TYR A O 1
ATOM 807 N N . GLU A 1 94 ? -31.318 2.918 70.326 1.00 96.00 94 GLU A N 1
ATOM 808 C CA . GLU A 1 94 ? -30.722 2.073 71.363 1.00 96.00 94 GLU A CA 1
ATOM 809 C C . GLU A 1 94 ? -31.581 2.077 72.636 1.00 96.00 94 GLU A C 1
ATOM 811 O O . GLU A 1 94 ? -32.011 1.024 73.103 1.00 96.00 94 GLU A O 1
ATOM 816 N N . GLU A 1 95 ? -31.941 3.264 73.132 1.00 94.81 95 GLU A N 1
ATOM 817 C CA . GLU A 1 95 ? -32.812 3.412 74.304 1.00 94.81 95 GLU A CA 1
ATOM 818 C C . GLU A 1 95 ? -34.241 2.904 74.054 1.00 94.81 95 GLU A C 1
ATOM 820 O O . GLU A 1 95 ? -34.942 2.511 74.989 1.00 94.81 95 GLU A O 1
ATOM 825 N N . ALA A 1 96 ? -34.715 2.959 72.805 1.00 92.25 96 ALA A N 1
ATOM 826 C CA . ALA A 1 96 ? -35.997 2.379 72.420 1.00 92.25 96 ALA A CA 1
ATOM 827 C C . ALA A 1 96 ? -35.944 0.846 72.443 1.00 92.25 96 ALA A C 1
ATOM 829 O O . ALA A 1 96 ? -36.903 0.211 72.873 1.00 92.25 96 ALA A O 1
ATOM 830 N N . ILE A 1 97 ? -34.830 0.246 72.006 1.00 96.38 97 ILE A N 1
ATOM 831 C CA . ILE A 1 97 ? -34.619 -1.206 72.052 1.00 96.38 97 ILE A CA 1
ATOM 832 C C . ILE A 1 97 ? -34.652 -1.710 73.496 1.00 96.38 97 ILE A C 1
ATOM 834 O O . ILE A 1 97 ? -35.295 -2.728 73.739 1.00 96.38 97 ILE A O 1
ATOM 838 N N . GLU A 1 98 ? -34.031 -0.998 74.440 1.00 96.00 98 GLU A N 1
ATOM 839 C CA . GLU A 1 98 ? -34.105 -1.324 75.874 1.00 96.00 98 GLU A CA 1
ATOM 840 C C . GLU A 1 98 ? -35.556 -1.345 76.372 1.00 96.00 98 GLU A C 1
ATOM 842 O O . GLU A 1 98 ? -36.006 -2.337 76.944 1.00 96.00 98 GLU A O 1
ATOM 847 N N . ASP A 1 99 ? -36.333 -0.306 76.062 1.00 93.25 99 ASP A N 1
ATOM 848 C CA . ASP A 1 99 ? -37.748 -0.239 76.439 1.00 93.25 99 ASP A CA 1
ATOM 849 C C . ASP A 1 99 ? -38.587 -1.355 75.798 1.00 93.25 99 ASP A C 1
ATOM 851 O O . ASP A 1 99 ? -39.493 -1.912 76.424 1.00 93.25 99 ASP A O 1
ATOM 855 N N . PHE A 1 100 ? -38.289 -1.724 74.550 1.00 94.94 100 PHE A N 1
ATOM 856 C CA . PHE A 1 100 ? -38.957 -2.851 73.909 1.00 94.94 100 PHE A CA 1
ATOM 857 C C . PHE A 1 100 ? -38.528 -4.201 74.491 1.00 94.94 100 PHE A C 1
ATOM 859 O O . PHE A 1 100 ? -39.367 -5.100 74.533 1.00 94.94 100 PHE A O 1
ATOM 866 N N . ASN A 1 101 ? -37.283 -4.358 74.957 1.00 95.50 101 ASN A N 1
ATOM 867 C CA . ASN A 1 101 ? -36.835 -5.563 75.662 1.00 95.50 101 ASN A CA 1
ATOM 868 C C . ASN A 1 101 ? -37.667 -5.772 76.929 1.00 95.50 101 ASN A C 1
ATOM 870 O O . ASN A 1 101 ? -38.301 -6.817 77.058 1.00 95.50 101 ASN A O 1
ATOM 874 N N . GLU A 1 102 ? -37.767 -4.747 77.778 1.00 93.62 102 GLU A N 1
ATOM 875 C CA . GLU A 1 102 ? -38.582 -4.772 79.001 1.00 93.62 102 GLU A CA 1
ATOM 876 C C . GLU A 1 102 ? -40.058 -5.076 78.692 1.00 93.62 102 GLU A C 1
ATOM 878 O O . GLU A 1 102 ? -40.693 -5.937 79.304 1.00 93.62 102 GLU A O 1
ATOM 883 N N . SER A 1 103 ? -40.617 -4.436 77.658 1.00 90.56 103 SER A N 1
ATOM 884 C CA . SER A 1 103 ? -41.992 -4.699 77.216 1.00 90.56 103 SER A CA 1
ATOM 885 C C . SER A 1 103 ? -42.216 -6.150 76.750 1.00 90.56 103 SER A C 1
ATOM 887 O O . SER A 1 103 ? -43.302 -6.706 76.944 1.00 90.56 103 SER A O 1
ATOM 889 N N . ILE A 1 104 ? -41.212 -6.770 76.125 1.00 93.38 104 ILE A N 1
ATOM 890 C CA . ILE A 1 104 ? -41.254 -8.167 75.672 1.00 93.38 104 ILE A CA 1
ATOM 891 C C . ILE A 1 104 ? -41.115 -9.125 76.857 1.00 93.38 104 ILE A C 1
ATOM 893 O O . ILE A 1 104 ? -41.855 -10.105 76.918 1.00 93.38 104 ILE A O 1
ATOM 897 N N . GLU A 1 105 ? -40.223 -8.846 77.809 1.00 93.12 105 GLU A N 1
ATOM 898 C CA . GLU A 1 105 ? -40.050 -9.663 79.018 1.00 93.12 105 GLU A CA 1
ATOM 899 C C . GLU A 1 105 ? -41.333 -9.722 79.855 1.00 93.12 105 GLU A C 1
ATOM 901 O O . GLU A 1 105 ? -41.725 -10.792 80.326 1.00 93.12 105 GLU A O 1
ATOM 906 N N . LEU A 1 106 ? -42.053 -8.600 79.954 1.00 88.56 106 LEU A N 1
ATOM 907 C CA . LEU A 1 106 ? -43.340 -8.525 80.648 1.00 88.56 106 LEU A CA 1
ATOM 908 C C . LEU A 1 106 ? -44.480 -9.247 79.904 1.00 88.56 106 LEU A C 1
ATOM 910 O O . LEU A 1 106 ? -45.450 -9.675 80.535 1.00 88.56 106 LEU A O 1
ATOM 914 N N . ASN A 1 107 ? -44.396 -9.403 78.577 1.00 86.56 107 ASN A N 1
ATOM 915 C CA . ASN A 1 107 ? -45.348 -10.193 77.791 1.00 86.56 107 ASN A CA 1
ATOM 916 C C . ASN A 1 107 ? -44.730 -10.751 76.496 1.00 86.56 107 ASN A C 1
ATOM 918 O O . ASN A 1 107 ? -44.753 -10.115 75.438 1.00 86.56 107 ASN A O 1
ATOM 922 N N . LEU A 1 108 ? -44.326 -12.022 76.549 1.00 86.69 108 LEU A N 1
ATOM 923 C CA . LEU A 1 108 ? -43.706 -12.740 75.429 1.00 86.69 108 LEU A CA 1
ATOM 924 C C . LEU A 1 108 ? -44.623 -12.937 74.204 1.00 86.69 108 LEU A C 1
ATOM 926 O O . LEU A 1 108 ? -44.147 -13.337 73.143 1.00 86.69 108 LEU A O 1
ATOM 930 N N . LYS A 1 109 ? -45.937 -12.696 74.320 1.00 86.44 109 LYS A N 1
ATOM 931 C CA . LYS A 1 109 ? -46.904 -12.823 73.209 1.00 86.44 109 LYS A CA 1
ATOM 932 C C . LYS A 1 109 ? -47.229 -11.491 72.525 1.00 86.44 109 LYS A C 1
ATOM 934 O O . LYS A 1 109 ? -48.102 -11.448 71.660 1.00 86.44 109 LYS A O 1
ATOM 939 N N . ASN A 1 110 ? -46.543 -10.413 72.893 1.00 85.56 110 ASN A N 1
ATOM 940 C CA . ASN A 1 110 ? -46.756 -9.084 72.335 1.00 85.56 110 ASN A CA 1
ATOM 941 C C . ASN A 1 110 ? -46.026 -8.902 70.992 1.00 85.56 110 ASN A C 1
ATOM 943 O O . ASN A 1 110 ? -44.853 -8.523 70.945 1.00 85.56 110 ASN A O 1
ATOM 947 N N . TRP A 1 111 ? -46.721 -9.168 69.886 1.00 89.56 111 TRP A N 1
ATOM 948 C CA . TRP A 1 111 ? -46.148 -9.061 68.543 1.00 89.56 111 TRP A CA 1
ATOM 949 C C . TRP A 1 111 ? -45.792 -7.617 68.160 1.00 89.56 111 TRP A C 1
ATOM 951 O O . TRP A 1 111 ? -44.888 -7.427 67.336 1.00 89.56 111 TRP A O 1
ATOM 961 N N . GLU A 1 112 ? -46.473 -6.619 68.738 1.00 89.81 112 GLU A N 1
ATOM 962 C CA . GLU A 1 112 ? -46.235 -5.196 68.497 1.00 89.81 112 GLU A CA 1
ATOM 963 C C . GLU A 1 112 ? -44.849 -4.762 68.992 1.00 89.81 112 GLU A C 1
ATOM 965 O O . GLU A 1 112 ? -44.144 -4.060 68.264 1.00 89.81 112 GLU A O 1
ATOM 970 N N . SER A 1 113 ? -44.411 -5.227 70.171 1.00 89.38 113 SER A N 1
ATOM 971 C CA . SER A 1 113 ? -43.078 -4.892 70.704 1.00 89.38 113 SER A CA 1
ATOM 972 C C . SER A 1 113 ? -41.949 -5.544 69.911 1.00 89.38 113 SER A C 1
ATOM 974 O O . SER A 1 113 ? -40.968 -4.870 69.605 1.00 89.38 113 SER A O 1
ATOM 976 N N . TYR A 1 114 ? -42.095 -6.810 69.493 1.00 92.50 114 TYR A N 1
ATOM 977 C CA . TYR A 1 114 ? -41.126 -7.437 68.581 1.00 92.50 114 TYR A CA 1
ATOM 978 C C . TYR A 1 114 ? -41.033 -6.673 67.255 1.00 92.50 114 TYR A C 1
ATOM 980 O O . TYR A 1 114 ? -39.938 -6.401 66.769 1.00 92.50 114 TYR A O 1
ATOM 988 N N . PHE A 1 115 ? -42.170 -6.268 66.680 1.00 93.81 115 PHE A N 1
ATOM 989 C CA . PHE A 1 115 ? -42.173 -5.470 65.454 1.00 93.81 115 PHE A CA 1
ATOM 990 C C . PHE A 1 115 ? -41.461 -4.124 65.644 1.00 93.81 115 PHE A C 1
ATOM 992 O O . PHE A 1 115 ? -40.594 -3.780 64.842 1.00 93.81 115 PHE A O 1
ATOM 999 N N . ALA A 1 116 ? -41.798 -3.379 66.699 1.00 91.88 116 ALA A N 1
ATOM 1000 C CA . ALA A 1 116 ? -41.218 -2.067 66.969 1.00 91.88 116 ALA A CA 1
ATOM 1001 C C . ALA A 1 116 ? -39.705 -2.144 67.253 1.00 91.88 116 ALA A C 1
ATOM 1003 O O . ALA A 1 116 ? -38.939 -1.355 66.694 1.00 91.88 116 ALA A O 1
ATOM 1004 N N . ARG A 1 117 ? -39.252 -3.161 68.003 1.00 96.00 117 ARG A N 1
ATOM 1005 C CA . ARG A 1 117 ? -37.822 -3.439 68.218 1.00 96.00 117 ARG A CA 1
ATOM 1006 C C . ARG A 1 117 ? -37.098 -3.767 66.915 1.00 96.00 117 ARG A C 1
ATOM 1008 O O . ARG A 1 117 ? -36.025 -3.225 66.658 1.00 96.00 117 ARG A O 1
ATOM 1015 N N . GLY A 1 118 ? -37.714 -4.582 66.056 1.00 95.44 118 GLY A N 1
ATOM 1016 C CA . GLY A 1 118 ? -37.184 -4.897 64.729 1.00 95.44 118 GLY A CA 1
ATOM 1017 C C . GLY A 1 118 ? -37.013 -3.656 63.846 1.00 95.44 118 GLY A C 1
ATOM 1018 O O . GLY A 1 118 ? -36.010 -3.535 63.145 1.00 95.44 118 GLY A O 1
ATOM 1019 N N . ILE A 1 119 ? -37.940 -2.690 63.910 1.00 94.19 119 ILE A N 1
ATOM 1020 C CA . ILE A 1 119 ? -37.810 -1.402 63.205 1.00 94.19 119 ILE A CA 1
ATOM 1021 C C . ILE A 1 119 ? -36.627 -0.592 63.743 1.00 94.19 119 ILE A C 1
ATOM 1023 O O . ILE A 1 119 ? -35.812 -0.118 62.949 1.00 94.19 119 ILE A O 1
ATOM 1027 N N . ALA A 1 120 ? -36.502 -0.452 65.066 1.00 92.62 120 ALA A N 1
ATOM 1028 C CA . ALA A 1 120 ? -35.385 0.264 65.683 1.00 92.62 120 ALA A CA 1
ATOM 1029 C C . ALA A 1 120 ? -34.029 -0.359 65.290 1.00 92.62 120 ALA A C 1
ATOM 1031 O O . ALA A 1 120 ? -33.140 0.345 64.809 1.00 92.62 120 ALA A O 1
ATOM 1032 N N . LYS A 1 121 ? -33.908 -1.692 65.352 1.00 96.31 121 LYS A N 1
ATOM 1033 C CA . LYS A 1 121 ? -32.717 -2.434 64.897 1.00 96.31 121 LYS A CA 1
ATOM 1034 C C . LYS A 1 121 ? -32.429 -2.260 63.405 1.00 96.31 121 LYS A C 1
ATOM 1036 O O . LYS A 1 121 ? -31.281 -2.048 63.017 1.00 96.31 121 LYS A O 1
ATOM 1041 N N . ALA A 1 122 ? -33.454 -2.296 62.551 1.00 93.50 122 ALA A N 1
ATOM 1042 C CA . ALA A 1 122 ? -33.288 -2.079 61.114 1.00 93.50 122 ALA A CA 1
ATOM 1043 C C . ALA A 1 122 ? -32.783 -0.659 60.798 1.00 93.50 122 ALA A C 1
ATOM 1045 O O . ALA A 1 122 ? -31.962 -0.492 59.891 1.00 93.50 122 ALA A O 1
ATOM 1046 N N . ASN A 1 123 ? -33.219 0.351 61.561 1.00 92.00 123 ASN A N 1
ATOM 1047 C CA . ASN A 1 123 ? -32.705 1.720 61.457 1.00 92.00 123 ASN A CA 1
ATOM 1048 C C . ASN A 1 123 ? -31.238 1.833 61.906 1.00 92.00 123 ASN A C 1
ATOM 1050 O O . ASN A 1 123 ? -30.481 2.590 61.297 1.00 92.00 123 ASN A O 1
ATOM 1054 N N . LEU A 1 124 ? -30.808 1.017 62.875 1.00 94.56 124 LEU A N 1
ATOM 1055 C CA . LEU A 1 124 ? -29.397 0.841 63.254 1.00 94.56 124 LEU A CA 1
ATOM 1056 C C . LEU A 1 124 ? -28.590 -0.039 62.279 1.00 94.56 124 LEU A C 1
ATOM 1058 O O . LEU A 1 124 ? -27.401 -0.261 62.488 1.00 94.56 124 LEU A O 1
ATOM 1062 N N . LYS A 1 125 ? -29.202 -0.508 61.181 1.00 95.00 125 LYS A N 1
ATOM 1063 C CA . LYS A 1 125 ? -28.612 -1.425 60.184 1.00 95.00 125 LYS A CA 1
ATOM 1064 C C . LYS A 1 125 ? -28.256 -2.816 60.728 1.00 95.00 125 LYS A C 1
ATOM 1066 O O . LYS A 1 125 ? -27.549 -3.563 60.053 1.00 95.00 125 LYS A O 1
ATOM 1071 N N . LEU A 1 126 ? -28.793 -3.193 61.887 1.00 96.38 126 LEU A N 1
ATOM 1072 C CA . LEU A 1 126 ? -28.703 -4.540 62.454 1.00 96.38 126 LEU A CA 1
ATOM 1073 C C . LEU A 1 126 ? -29.750 -5.438 61.779 1.00 96.38 126 LEU A C 1
ATOM 1075 O O . LEU A 1 126 ? -30.770 -5.805 62.364 1.00 96.38 126 LEU A O 1
ATOM 1079 N N . TYR A 1 127 ? -29.561 -5.703 60.483 1.00 96.06 127 TYR A N 1
ATOM 1080 C CA . TYR A 1 127 ? -30.591 -6.314 59.641 1.00 96.06 127 TYR A CA 1
ATOM 1081 C C . TYR A 1 127 ? -30.884 -7.769 60.013 1.00 96.06 127 TYR A C 1
ATOM 1083 O O . TYR A 1 127 ? -32.044 -8.171 59.957 1.00 96.06 127 TYR A O 1
ATOM 1091 N N . GLU A 1 128 ? -29.874 -8.546 60.397 1.00 97.19 128 GLU A N 1
ATOM 1092 C CA . GLU A 1 128 ? -30.020 -9.927 60.858 1.00 97.19 128 GLU A CA 1
ATOM 1093 C C . GLU A 1 128 ? -30.882 -10.003 62.123 1.00 97.19 128 GLU A C 1
ATOM 1095 O O . GLU A 1 128 ? -31.897 -10.698 62.133 1.00 97.19 128 GLU A O 1
ATOM 1100 N N . GLU A 1 129 ? -30.552 -9.214 63.144 1.00 96.38 129 GLU A N 1
ATOM 1101 C CA . GLU A 1 129 ? -31.316 -9.166 64.394 1.00 96.38 129 GLU A CA 1
ATOM 1102 C C . GLU A 1 129 ? -32.731 -8.606 64.185 1.00 96.38 129 GLU A C 1
ATOM 1104 O O . GLU A 1 129 ? -33.696 -9.070 64.793 1.00 96.38 129 GLU A O 1
ATOM 1109 N N . ALA A 1 130 ? -32.886 -7.622 63.293 1.00 95.44 130 ALA A N 1
ATOM 1110 C CA . ALA A 1 130 ? -34.200 -7.118 62.912 1.00 95.44 130 ALA A CA 1
ATOM 1111 C C . ALA A 1 130 ? -35.054 -8.208 62.244 1.00 95.44 130 ALA A C 1
ATOM 1113 O O . ALA A 1 130 ? -36.258 -8.284 62.482 1.00 95.44 130 ALA A O 1
ATOM 1114 N N . ILE A 1 131 ? -34.450 -9.071 61.415 1.00 97.81 131 ILE A N 1
ATOM 1115 C CA . ILE A 1 131 ? -35.145 -10.200 60.781 1.00 97.81 131 ILE A CA 1
ATOM 1116 C C . ILE A 1 131 ? -35.635 -11.201 61.832 1.00 97.81 131 ILE A C 1
ATOM 1118 O O . ILE A 1 131 ? -36.753 -11.695 61.685 1.00 97.81 131 ILE A O 1
ATOM 1122 N N . GLU A 1 132 ? -34.855 -11.484 62.876 1.00 97.00 132 GLU A N 1
ATOM 1123 C CA . GLU A 1 132 ? -35.282 -12.351 63.986 1.00 97.00 132 GLU A CA 1
ATOM 1124 C C . GLU A 1 132 ? -36.510 -11.784 64.706 1.00 97.00 132 GLU A C 1
ATOM 1126 O O . GLU A 1 132 ? -37.506 -12.486 64.901 1.00 97.00 132 GLU A O 1
ATOM 1131 N N . ASP A 1 133 ? -36.490 -10.486 65.005 1.00 95.88 133 ASP A N 1
ATOM 1132 C CA . ASP A 1 133 ? -37.614 -9.795 65.635 1.00 95.88 133 ASP A CA 1
ATOM 1133 C C . ASP A 1 133 ? -38.858 -9.760 64.735 1.00 95.88 133 ASP A C 1
ATOM 1135 O O . ASP A 1 133 ? -39.978 -10.028 65.185 1.00 95.88 133 ASP A O 1
ATOM 1139 N N . PHE A 1 134 ? -38.687 -9.534 63.430 1.00 97.06 134 PHE A N 1
ATOM 1140 C CA . PHE A 1 134 ? -39.795 -9.636 62.482 1.00 97.06 134 PHE A CA 1
ATOM 1141 C C . PHE A 1 134 ? -40.313 -11.070 62.334 1.00 97.06 134 PHE A C 1
ATOM 1143 O O . PHE A 1 134 ? -41.524 -11.252 62.218 1.00 97.06 134 PHE A O 1
ATOM 1150 N N . ASN A 1 135 ? -39.444 -12.090 62.368 1.00 97.31 135 ASN A N 1
ATOM 1151 C CA . ASN A 1 135 ? -39.860 -13.495 62.367 1.00 97.31 135 ASN A CA 1
ATOM 1152 C C . ASN A 1 135 ? -40.775 -13.778 63.557 1.00 97.31 135 ASN A C 1
ATOM 1154 O O . ASN A 1 135 ? -41.855 -14.338 63.361 1.00 97.31 135 ASN A O 1
ATOM 1158 N N . LYS A 1 136 ? -40.383 -13.340 64.760 1.00 96.06 136 LYS A N 1
ATOM 1159 C CA . LYS A 1 136 ? -41.184 -13.549 65.967 1.00 96.06 136 LYS A CA 1
ATOM 1160 C C . LYS A 1 136 ? -42.504 -12.783 65.927 1.00 96.06 136 LYS A C 1
ATOM 1162 O O . LYS A 1 136 ? -43.545 -13.345 66.258 1.00 96.06 136 LYS A O 1
ATOM 1167 N N . SER A 1 137 ? -42.497 -11.540 65.442 1.00 93.25 137 SER A N 1
ATOM 1168 C CA . SER A 1 137 ? -43.730 -10.767 65.245 1.00 93.25 137 SER A CA 1
ATOM 1169 C C . SER A 1 137 ? -44.701 -11.447 64.267 1.00 93.25 137 SER A C 1
ATOM 1171 O O . SER A 1 137 ? -45.903 -11.489 64.517 1.00 93.25 137 SER A O 1
ATOM 1173 N N . ILE A 1 138 ? -44.186 -12.028 63.178 1.00 95.94 138 ILE A N 1
ATOM 1174 C CA . ILE A 1 138 ? -44.980 -12.755 62.175 1.00 95.94 138 ILE A CA 1
ATOM 1175 C C . ILE A 1 138 ? -45.512 -14.086 62.721 1.00 95.94 138 ILE A C 1
ATOM 1177 O O . ILE A 1 138 ? -46.646 -14.450 62.423 1.00 95.94 138 ILE A O 1
ATOM 1181 N N . GLU A 1 139 ? -44.720 -14.810 63.514 1.00 95.50 139 GLU A N 1
ATOM 1182 C CA . GLU A 1 139 ? -45.153 -16.046 64.181 1.00 95.50 139 GLU A CA 1
ATOM 1183 C C . GLU A 1 139 ? -46.344 -15.779 65.114 1.00 95.50 139 GLU A C 1
ATOM 1185 O O . GLU A 1 139 ? -47.324 -16.521 65.105 1.00 95.50 139 GLU A O 1
ATOM 1190 N N . LEU A 1 140 ? -46.276 -14.685 65.879 1.00 91.06 140 LEU A N 1
ATOM 1191 C CA . LEU A 1 140 ? -47.324 -14.274 66.814 1.00 91.06 140 LEU A CA 1
ATOM 1192 C C . LEU A 1 140 ? -48.544 -13.652 66.109 1.00 91.06 140 LEU A C 1
ATOM 1194 O O . LEU A 1 140 ? -49.674 -13.852 66.552 1.00 91.06 140 LEU A O 1
ATOM 1198 N N . ASN A 1 141 ? -48.341 -12.921 65.008 1.00 91.56 141 ASN A N 1
ATOM 1199 C CA . ASN A 1 141 ? -49.409 -12.358 64.183 1.00 91.56 141 ASN A CA 1
ATOM 1200 C C . ASN A 1 141 ? -49.130 -12.547 62.675 1.00 91.56 141 ASN A C 1
ATOM 1202 O O . ASN A 1 141 ? -48.580 -11.652 62.019 1.00 91.56 141 ASN A O 1
ATOM 1206 N N . PRO A 1 142 ? -49.615 -13.651 62.073 1.00 92.75 142 PRO A N 1
ATOM 1207 C CA . PRO A 1 142 ? -49.422 -13.933 60.648 1.00 92.75 142 PRO A CA 1
ATOM 1208 C C . PRO A 1 142 ? -50.102 -12.946 59.685 1.00 92.75 142 PRO A C 1
ATOM 1210 O O . PRO A 1 142 ? -49.883 -13.018 58.477 1.00 92.75 142 PRO A O 1
ATOM 1213 N N . LYS A 1 143 ? -50.951 -12.032 60.180 1.00 92.06 143 LYS A N 1
ATOM 1214 C CA . LYS A 1 143 ? -51.596 -10.977 59.376 1.00 92.06 143 LYS A CA 1
ATOM 1215 C C . LYS A 1 143 ? -50.851 -9.639 59.437 1.00 92.06 143 LYS A C 1
ATOM 1217 O O . LYS A 1 143 ? -51.316 -8.665 58.847 1.00 92.06 143 LYS A O 1
ATOM 1222 N N . ASN A 1 144 ? -49.707 -9.567 60.122 1.00 89.38 144 ASN A N 1
ATOM 1223 C CA . ASN A 1 144 ? -48.905 -8.350 60.211 1.00 89.38 144 ASN A CA 1
ATOM 1224 C C . ASN A 1 144 ? -48.166 -8.055 58.890 1.00 89.38 144 ASN A C 1
ATOM 1226 O O . ASN A 1 144 ? -46.985 -8.360 58.723 1.00 89.38 144 ASN A O 1
ATOM 1230 N N . GLU A 1 145 ? -48.867 -7.412 57.954 1.00 93.50 145 GLU A N 1
ATOM 1231 C CA . GLU A 1 145 ? -48.326 -6.954 56.667 1.00 93.50 145 GLU A CA 1
ATOM 1232 C C . GLU A 1 145 ? -47.037 -6.127 56.837 1.00 93.50 145 GLU A C 1
ATOM 1234 O O . GLU A 1 145 ? -46.063 -6.321 56.106 1.00 93.50 145 GLU A O 1
ATOM 1239 N N . LYS A 1 146 ? -47.003 -5.226 57.829 1.00 92.25 146 LYS A N 1
ATOM 1240 C CA . LYS A 1 146 ? -45.866 -4.326 58.058 1.00 92.25 146 LYS A CA 1
ATOM 1241 C C . LYS A 1 146 ? -44.605 -5.093 58.463 1.00 92.25 146 LYS A C 1
ATOM 1243 O O . LYS A 1 146 ? -43.519 -4.712 58.028 1.00 92.25 146 LYS A O 1
ATOM 1248 N N . ALA A 1 147 ? -44.721 -6.170 59.244 1.00 91.50 147 ALA A N 1
ATOM 1249 C CA . ALA A 1 147 ? -43.572 -7.010 59.589 1.00 91.50 147 ALA A CA 1
ATOM 1250 C C . ALA A 1 147 ? -43.021 -7.760 58.370 1.00 91.50 147 ALA A C 1
ATOM 1252 O O . ALA A 1 147 ? -41.809 -7.740 58.161 1.00 91.50 147 ALA A O 1
ATOM 1253 N N . TYR A 1 148 ? -43.879 -8.343 57.520 1.00 96.31 148 TYR A N 1
ATOM 1254 C CA . TYR A 1 148 ? -43.422 -8.957 56.263 1.00 96.31 148 TYR A CA 1
ATOM 1255 C C . TYR A 1 148 ? -42.711 -7.939 55.368 1.00 96.31 148 TYR A C 1
ATOM 1257 O O . TYR A 1 148 ? -41.633 -8.225 54.851 1.00 96.31 148 TYR A O 1
ATOM 1265 N N . PHE A 1 149 ? -43.271 -6.734 55.226 1.00 96.69 149 PHE A N 1
ATOM 1266 C CA . PHE A 1 149 ? -42.670 -5.682 54.409 1.00 96.69 149 PHE A CA 1
ATOM 1267 C C . PHE A 1 149 ? -41.271 -5.302 54.906 1.00 96.69 149 PHE A C 1
ATOM 1269 O O . PHE A 1 149 ? -40.316 -5.336 54.131 1.00 96.69 149 PHE A O 1
ATOM 1276 N N . ASN A 1 150 ? -41.122 -5.000 56.198 1.00 95.56 150 ASN A N 1
ATOM 1277 C CA . ASN A 1 150 ? -39.832 -4.590 56.756 1.00 95.56 150 ASN A CA 1
ATOM 1278 C C . ASN A 1 150 ? -38.812 -5.740 56.795 1.00 95.56 150 ASN A C 1
ATOM 1280 O O . ASN A 1 150 ? -37.642 -5.510 56.495 1.00 95.56 150 ASN A O 1
ATOM 1284 N N . ARG A 1 151 ? -39.244 -6.989 57.029 1.00 97.62 151 ARG A N 1
ATOM 1285 C CA . ARG A 1 151 ? -38.378 -8.172 56.889 1.00 97.62 151 ARG A CA 1
ATOM 1286 C C . ARG A 1 151 ? -37.874 -8.342 55.458 1.00 97.62 151 ARG A C 1
ATOM 1288 O O . ARG A 1 151 ? -36.684 -8.582 55.254 1.00 97.62 151 ARG A O 1
ATOM 1295 N N . GLY A 1 152 ? -38.755 -8.164 54.473 1.00 97.19 152 GLY A N 1
ATOM 1296 C CA . GLY A 1 152 ? -38.403 -8.188 53.055 1.00 97.19 152 GLY A CA 1
ATOM 1297 C C . GLY A 1 152 ? -37.373 -7.115 52.696 1.00 97.19 152 GLY A C 1
ATOM 1298 O O . GLY A 1 152 ? -36.394 -7.408 52.008 1.00 97.19 152 GLY A O 1
ATOM 1299 N N . ILE A 1 153 ? -37.530 -5.892 53.216 1.00 97.00 153 ILE A N 1
ATOM 1300 C CA . ILE A 1 153 ? -36.552 -4.808 53.034 1.00 97.00 153 ILE A CA 1
ATOM 1301 C C . ILE A 1 153 ? -35.200 -5.173 53.657 1.00 97.00 153 ILE A C 1
ATOM 1303 O O . ILE A 1 153 ? -34.187 -5.093 52.961 1.00 97.00 153 ILE A O 1
ATOM 1307 N N . SER A 1 154 ? -35.165 -5.626 54.915 1.00 96.50 154 SER A N 1
ATOM 1308 C CA . SER A 1 154 ? -33.923 -6.047 55.583 1.00 96.50 154 SER A CA 1
ATOM 1309 C C . SER A 1 154 ? -33.214 -7.164 54.810 1.00 96.50 154 SER A C 1
ATOM 1311 O O . SER A 1 154 ? -32.019 -7.067 54.532 1.00 96.50 154 SER A O 1
ATOM 1313 N N . LYS A 1 155 ? -33.950 -8.178 54.334 1.00 97.75 155 LYS A N 1
ATOM 1314 C CA . LYS A 1 155 ? -33.402 -9.240 53.470 1.00 97.75 155 LYS A CA 1
ATOM 1315 C C . LYS A 1 155 ? -32.851 -8.703 52.149 1.00 97.75 155 LYS A C 1
ATOM 1317 O O . LYS A 1 155 ? -31.771 -9.109 51.726 1.00 97.75 155 LYS A O 1
ATOM 1322 N N . ALA A 1 156 ? -33.548 -7.767 51.503 1.00 95.62 156 ALA A N 1
ATOM 1323 C CA . ALA A 1 156 ? -33.071 -7.140 50.271 1.00 95.62 156 ALA A CA 1
ATOM 1324 C C . ALA A 1 156 ? -31.795 -6.307 50.496 1.00 95.62 156 ALA A C 1
ATOM 1326 O O . ALA A 1 156 ? -30.910 -6.312 49.636 1.00 95.62 156 ALA A O 1
ATOM 1327 N N . LYS A 1 157 ? -31.661 -5.634 51.651 1.00 95.75 157 LYS A N 1
ATOM 1328 C CA . LYS A 1 157 ? -30.428 -4.931 52.057 1.00 95.75 157 LYS A CA 1
ATOM 1329 C C . LYS A 1 157 ? -29.262 -5.898 52.280 1.00 95.75 157 LYS A C 1
ATOM 1331 O O . LYS A 1 157 ? -28.146 -5.580 51.881 1.00 95.75 157 LYS A O 1
ATOM 1336 N N . LEU A 1 158 ? -29.541 -7.104 52.773 1.00 96.31 158 LEU A N 1
ATOM 1337 C CA . LEU A 1 158 ? -28.589 -8.220 52.858 1.00 96.31 158 LEU A CA 1
ATOM 1338 C C . LEU A 1 158 ? -28.377 -8.972 51.528 1.00 96.31 158 LEU A C 1
ATOM 1340 O O . LEU A 1 158 ? -27.726 -10.012 51.508 1.00 96.31 158 LEU A O 1
ATOM 1344 N N . LYS A 1 159 ? -28.921 -8.474 50.405 1.00 96.50 159 LYS A N 1
ATOM 1345 C CA . LYS A 1 159 ? -28.870 -9.104 49.067 1.00 96.50 159 LYS A CA 1
ATOM 1346 C C . LYS A 1 159 ? -29.518 -10.498 48.983 1.00 96.50 159 LYS A C 1
ATOM 1348 O O . LYS A 1 159 ? -29.346 -11.187 47.980 1.00 96.50 159 LYS A O 1
ATOM 1353 N N . LYS A 1 160 ? -30.322 -10.894 49.975 1.00 97.25 160 LYS A N 1
ATOM 1354 C CA . LYS A 1 160 ? -31.138 -12.122 49.976 1.00 97.25 160 LYS A CA 1
ATOM 1355 C C . LYS A 1 160 ? -32.414 -11.901 49.155 1.00 97.25 160 LYS A C 1
ATOM 1357 O O . LYS A 1 160 ? -33.521 -11.829 49.693 1.00 97.25 160 LYS A O 1
ATOM 1362 N N . TYR A 1 161 ? -32.252 -11.690 47.847 1.00 97.31 161 TYR A N 1
ATOM 1363 C CA . TYR A 1 161 ? -33.329 -11.234 46.961 1.00 97.31 161 TYR A CA 1
ATOM 1364 C C . TYR A 1 161 ? -34.435 -12.277 46.758 1.00 97.31 161 TYR A C 1
ATOM 1366 O O . TYR A 1 161 ? -35.606 -11.917 46.679 1.00 97.31 161 TYR A O 1
ATOM 1374 N N . GLU A 1 162 ? -34.107 -13.566 46.698 1.00 97.50 162 GLU A N 1
ATOM 1375 C CA . GLU A 1 162 ? -35.096 -14.643 46.612 1.00 97.50 162 GLU A CA 1
ATOM 1376 C C . GLU A 1 162 ? -36.011 -14.661 47.837 1.00 97.50 162 GLU A C 1
ATOM 1378 O O . GLU A 1 162 ? -37.234 -14.707 47.699 1.00 97.50 162 GLU A O 1
ATOM 1383 N N . GLU A 1 163 ? -35.430 -14.573 49.033 1.00 97.00 163 GLU A N 1
ATOM 1384 C CA . GLU A 1 163 ? -36.187 -14.578 50.283 1.00 97.00 163 GLU A CA 1
ATOM 1385 C C . GLU A 1 163 ? -37.011 -13.299 50.467 1.00 97.00 163 GLU A C 1
ATOM 1387 O O . GLU A 1 163 ? -38.128 -13.360 50.983 1.00 97.00 163 GLU A O 1
ATOM 1392 N N . SER A 1 164 ? -36.500 -12.140 50.038 1.00 97.38 164 SER A N 1
ATOM 1393 C CA . SER A 1 164 ? -37.266 -10.892 50.105 1.00 97.38 164 SER A CA 1
ATOM 1394 C C . SER A 1 164 ? -38.470 -10.904 49.164 1.00 97.38 164 SER A C 1
ATOM 1396 O O . SER A 1 164 ? -39.532 -10.400 49.525 1.00 97.38 164 SER A O 1
ATOM 1398 N N . ILE A 1 165 ? -38.361 -11.542 47.991 1.00 98.12 165 ILE A N 1
ATOM 1399 C CA . ILE A 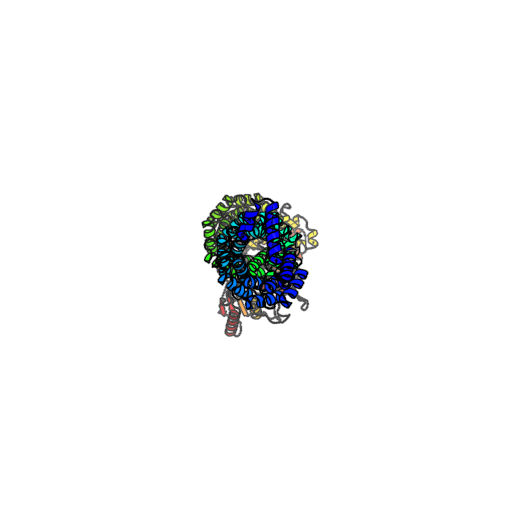1 165 ? -39.492 -11.729 47.070 1.00 98.12 165 ILE A CA 1
ATOM 1400 C C . ILE A 1 165 ? -40.620 -12.527 47.734 1.00 98.12 165 ILE A C 1
ATOM 1402 O O . ILE A 1 165 ? -41.786 -12.192 47.524 1.00 98.12 165 ILE A O 1
ATOM 1406 N N . VAL A 1 166 ? -40.299 -13.551 48.536 1.00 97.50 166 VAL A N 1
ATOM 1407 C CA . VAL A 1 166 ? -41.306 -14.326 49.285 1.00 97.50 166 VAL A CA 1
ATOM 1408 C C . VAL A 1 166 ? -42.064 -13.424 50.258 1.00 97.50 166 VAL A C 1
ATOM 1410 O O . VAL A 1 166 ? -43.294 -13.454 50.295 1.00 97.50 166 VAL A O 1
ATOM 1413 N N . ASP A 1 167 ? -41.349 -12.565 50.982 1.00 97.38 167 ASP A N 1
ATOM 1414 C CA . ASP A 1 167 ? -41.962 -11.626 51.921 1.00 97.38 167 ASP A CA 1
ATOM 1415 C C . ASP A 1 167 ? -42.830 -10.580 51.208 1.00 97.38 167 ASP A C 1
ATOM 1417 O O . ASP A 1 167 ? -43.978 -10.362 51.598 1.00 97.38 167 ASP A O 1
ATOM 1421 N N . PHE A 1 168 ? -42.358 -9.998 50.102 1.00 97.94 168 PHE A N 1
ATOM 1422 C CA . PHE A 1 168 ? -43.160 -9.049 49.324 1.00 97.94 168 PHE A CA 1
ATOM 1423 C C . PHE A 1 168 ? -44.366 -9.698 48.636 1.00 97.94 168 PHE A C 1
ATOM 1425 O O . PHE A 1 168 ? -45.402 -9.048 48.498 1.00 97.94 168 PHE A O 1
ATOM 1432 N N . ASN A 1 169 ? -44.283 -10.974 48.238 1.00 97.69 169 ASN A N 1
ATOM 1433 C CA . ASN A 1 169 ? -45.456 -11.722 47.779 1.00 97.69 169 ASN A CA 1
ATOM 1434 C C . ASN A 1 169 ? -46.528 -11.761 48.868 1.00 97.69 169 ASN A C 1
ATOM 1436 O O . ASN A 1 169 ? -47.692 -11.500 48.567 1.00 97.69 169 ASN A O 1
ATOM 1440 N N . LYS A 1 170 ? -46.134 -12.031 50.119 1.00 97.31 170 LYS A N 1
ATOM 1441 C CA . LYS A 1 170 ? -47.080 -12.089 51.234 1.00 97.31 170 LYS A CA 1
ATOM 1442 C C . LYS A 1 170 ? -47.685 -10.724 51.555 1.00 97.31 170 LYS A C 1
ATOM 1444 O O . LYS A 1 170 ? -48.881 -10.639 51.806 1.00 97.31 170 LYS A O 1
ATOM 1449 N N . VAL A 1 171 ? -46.897 -9.650 51.471 1.00 97.00 171 VAL A N 1
ATOM 1450 C CA . VAL A 1 171 ? -47.406 -8.272 51.599 1.00 97.00 171 VAL A CA 1
ATOM 1451 C C . VAL A 1 171 ? -48.473 -7.975 50.546 1.00 97.00 171 VAL A C 1
ATOM 1453 O O . VAL A 1 171 ? -49.527 -7.453 50.883 1.00 97.00 171 VAL A O 1
ATOM 1456 N N . ILE A 1 172 ? -48.231 -8.345 49.287 1.00 96.81 172 ILE A N 1
ATOM 1457 C CA . ILE A 1 172 ? -49.175 -8.112 48.182 1.00 96.81 172 ILE A CA 1
ATOM 1458 C C . ILE A 1 172 ? -50.440 -8.969 48.324 1.00 96.81 172 ILE A C 1
ATOM 1460 O O . ILE A 1 172 ? -51.525 -8.509 47.980 1.00 96.81 172 ILE A O 1
ATOM 1464 N N . GLU A 1 173 ? -50.320 -10.193 48.847 1.00 96.12 173 GLU A N 1
ATOM 1465 C CA . GLU A 1 173 ? -51.466 -11.053 49.173 1.00 96.12 173 GLU A CA 1
ATOM 1466 C C . GLU A 1 173 ? -52.349 -10.426 50.265 1.00 96.12 173 GLU A C 1
ATOM 1468 O O . GLU A 1 173 ? -53.572 -10.421 50.141 1.00 96.12 173 GLU A O 1
ATOM 1473 N N . LEU A 1 174 ? -51.735 -9.865 51.315 1.00 92.69 174 LEU A N 1
ATOM 1474 C CA . LEU A 1 174 ? -52.442 -9.205 52.419 1.00 92.69 174 LEU A CA 1
ATOM 1475 C C . LEU A 1 174 ? -53.003 -7.829 52.022 1.00 92.69 174 LEU A C 1
ATOM 1477 O O . LEU A 1 174 ? -54.079 -7.448 52.479 1.00 92.69 174 LEU A O 1
ATOM 1481 N N . ASN A 1 175 ? -52.288 -7.090 51.173 1.00 92.69 175 ASN A N 1
ATOM 1482 C CA . ASN A 1 175 ? -52.651 -5.753 50.722 1.00 92.69 175 ASN A CA 1
ATOM 1483 C C . ASN A 1 175 ? -52.267 -5.529 49.246 1.00 92.69 175 ASN A C 1
ATOM 1485 O O . ASN A 1 175 ? -51.185 -5.014 48.933 1.00 92.69 175 ASN A O 1
ATOM 1489 N N . PRO A 1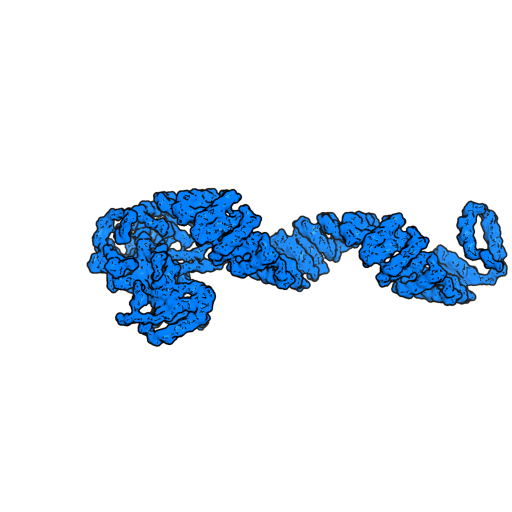 176 ? -53.190 -5.820 48.312 1.00 94.00 176 PRO A N 1
ATOM 1490 C CA . PRO A 1 176 ? -52.950 -5.643 46.882 1.00 94.00 176 PRO A CA 1
ATOM 1491 C C . PRO A 1 176 ? -52.743 -4.189 46.430 1.00 94.00 176 PRO A C 1
ATOM 1493 O O . PRO A 1 176 ? -52.384 -3.974 45.274 1.00 94.00 176 PRO A O 1
ATOM 1496 N N . LYS A 1 177 ? -52.981 -3.189 47.294 1.00 93.81 177 LYS A N 1
ATOM 1497 C CA . LYS A 1 177 ? -52.783 -1.758 46.995 1.00 93.81 177 LYS A CA 1
ATOM 1498 C C . LYS A 1 177 ? -51.438 -1.216 47.495 1.00 93.81 177 LYS A C 1
ATOM 1500 O O . LYS A 1 177 ? -51.187 -0.019 47.374 1.00 93.81 177 LYS A O 1
ATOM 1505 N N . ASN A 1 178 ? -50.567 -2.063 48.046 1.00 91.69 178 ASN A N 1
ATOM 1506 C CA . ASN A 1 178 ? -49.248 -1.646 48.512 1.00 91.69 178 ASN A CA 1
ATOM 1507 C C . ASN A 1 178 ? -48.265 -1.475 47.337 1.00 91.69 178 ASN A C 1
ATOM 1509 O O . ASN A 1 178 ? -47.592 -2.418 46.917 1.00 91.69 178 ASN A O 1
ATOM 1513 N N . GLU A 1 179 ? -48.172 -0.252 46.812 1.00 95.12 179 GLU A N 1
ATOM 1514 C CA . GLU A 1 179 ? -47.247 0.119 45.731 1.00 95.12 179 GLU A CA 1
ATOM 1515 C C . GLU A 1 179 ? -45.786 -0.211 46.064 1.00 95.12 179 GLU A C 1
ATOM 1517 O O . GLU A 1 179 ? -45.097 -0.852 45.264 1.00 95.12 179 GLU A O 1
ATOM 1522 N N . LYS A 1 180 ? -45.340 0.129 47.279 1.00 94.62 180 LYS A N 1
ATOM 1523 C CA . LYS A 1 180 ? -43.961 -0.094 47.726 1.00 94.62 180 LYS A CA 1
ATOM 1524 C C . LYS A 1 180 ? -43.582 -1.571 47.680 1.00 94.62 180 LYS A C 1
ATOM 1526 O O . LYS A 1 180 ? -42.432 -1.895 47.386 1.00 94.62 180 LYS A O 1
ATOM 1531 N N . ALA A 1 181 ? -44.516 -2.480 47.958 1.00 95.00 181 ALA A N 1
ATOM 1532 C CA . ALA A 1 181 ? -44.268 -3.917 47.880 1.00 95.00 181 ALA A CA 1
ATOM 1533 C C . ALA A 1 181 ? -44.047 -4.384 46.434 1.00 95.00 181 ALA A C 1
ATOM 1535 O O . ALA A 1 181 ? -43.105 -5.138 46.177 1.00 95.00 181 ALA A O 1
ATOM 1536 N N . TYR A 1 182 ? -44.850 -3.898 45.478 1.00 97.38 182 TYR A N 1
ATOM 1537 C CA . TYR A 1 182 ? -44.625 -4.166 44.052 1.00 97.38 182 TYR A CA 1
ATOM 1538 C C . TYR A 1 182 ? -43.281 -3.612 43.584 1.00 97.38 182 TYR A C 1
ATOM 1540 O O . TYR A 1 182 ? -42.516 -4.343 42.957 1.00 97.38 182 TYR A O 1
ATOM 1548 N N . PHE A 1 183 ? -42.954 -2.366 43.934 1.00 97.19 183 PHE A N 1
ATOM 1549 C CA . PHE A 1 183 ? -41.673 -1.760 43.582 1.00 97.19 183 PHE A CA 1
ATOM 1550 C C . PHE A 1 183 ? -40.485 -2.573 44.113 1.00 97.19 183 PHE A C 1
ATOM 1552 O O . PHE A 1 183 ? -39.619 -2.976 43.336 1.00 97.19 183 PHE A O 1
ATOM 1559 N N . ASN A 1 184 ? -40.461 -2.885 45.414 1.00 97.06 184 ASN A N 1
ATOM 1560 C CA . ASN A 1 184 ? -39.342 -3.607 46.024 1.00 97.06 184 ASN A CA 1
ATOM 1561 C C . ASN A 1 184 ? -39.228 -5.057 45.522 1.00 97.06 184 ASN A C 1
ATOM 1563 O O . ASN A 1 184 ? -38.114 -5.553 45.327 1.00 97.06 184 ASN A O 1
ATOM 1567 N N . ARG A 1 185 ? -40.352 -5.727 45.224 1.00 97.88 185 ARG A N 1
ATOM 1568 C CA . ARG A 1 185 ? -40.342 -7.047 44.573 1.00 97.88 185 ARG A CA 1
ATOM 1569 C C . ARG A 1 185 ? -39.801 -6.971 43.146 1.00 97.88 185 ARG A C 1
ATOM 1571 O O . ARG A 1 185 ? -38.983 -7.808 42.760 1.00 97.88 185 ARG A O 1
ATOM 1578 N N . GLY A 1 186 ? -40.219 -5.962 42.382 1.00 97.38 186 GLY A N 1
ATOM 1579 C CA . GLY A 1 186 ? -39.712 -5.687 41.039 1.00 97.38 186 GLY A CA 1
ATOM 1580 C C . GLY A 1 186 ? -38.210 -5.411 41.048 1.00 97.38 186 GLY A C 1
ATOM 1581 O O . GLY A 1 186 ? -37.466 -6.020 40.281 1.00 97.38 186 GLY A O 1
ATOM 1582 N N . PHE A 1 187 ? -37.738 -4.586 41.982 1.00 97.38 187 PHE A N 1
ATOM 1583 C CA . PHE A 1 187 ? -36.319 -4.300 42.178 1.00 97.38 187 PHE A CA 1
ATOM 1584 C C . PHE A 1 187 ? -35.514 -5.567 42.501 1.00 97.38 187 PHE A C 1
ATOM 1586 O O . PHE A 1 187 ? -34.509 -5.839 41.841 1.00 97.38 187 PHE A O 1
ATOM 1593 N N . ALA A 1 188 ? -35.975 -6.389 43.450 1.00 97.44 188 ALA A N 1
ATOM 1594 C CA . ALA A 1 188 ? -35.330 -7.660 43.780 1.00 97.44 188 ALA A CA 1
ATOM 1595 C C . ALA A 1 188 ? -35.265 -8.600 42.559 1.00 97.44 188 ALA A C 1
ATOM 1597 O O . ALA A 1 188 ? -34.211 -9.159 42.257 1.00 97.44 188 ALA A O 1
ATOM 1598 N N . LYS A 1 189 ? -36.351 -8.710 41.780 1.00 98.06 189 LYS A N 1
ATOM 1599 C CA . LYS A 1 189 ? -36.373 -9.485 40.525 1.00 98.06 189 LYS A CA 1
ATOM 1600 C C . LYS A 1 189 ? -35.396 -8.943 39.477 1.00 98.06 189 LYS A C 1
ATOM 1602 O O . LYS A 1 189 ? -34.725 -9.740 38.822 1.00 98.06 189 LYS A O 1
ATOM 1607 N N . ALA A 1 190 ? -35.280 -7.623 39.334 1.00 96.88 190 ALA A N 1
ATOM 1608 C CA . ALA A 1 190 ? -34.337 -6.996 38.409 1.00 96.88 190 ALA A CA 1
ATOM 1609 C C . ALA A 1 190 ? -32.877 -7.282 38.806 1.00 96.88 190 ALA A C 1
ATOM 1611 O O . ALA A 1 190 ? -32.051 -7.574 37.940 1.00 96.88 190 ALA A O 1
ATOM 1612 N N . LYS A 1 191 ? -32.559 -7.279 40.110 1.00 97.06 191 LYS A N 1
ATOM 1613 C CA . LYS A 1 191 ? -31.234 -7.684 40.620 1.00 97.06 191 LYS A CA 1
ATOM 1614 C C . LYS A 1 191 ? -30.920 -9.156 40.345 1.00 97.06 191 LYS A C 1
ATOM 1616 O O . LYS A 1 191 ? -29.772 -9.479 40.059 1.00 97.06 191 LYS A O 1
ATOM 1621 N N . LEU A 1 192 ? -31.940 -10.011 40.311 1.00 96.88 192 LEU A N 1
ATOM 1622 C CA . LEU A 1 192 ? -31.842 -11.410 39.880 1.00 96.88 192 LEU A CA 1
ATOM 1623 C C . LEU A 1 192 ? -31.883 -11.604 38.352 1.00 96.88 192 LEU A C 1
ATOM 1625 O O . LEU A 1 192 ? -32.051 -12.731 37.890 1.00 96.88 192 LEU A O 1
ATOM 1629 N N . LYS A 1 193 ? -31.769 -10.528 37.558 1.00 96.81 193 LYS A N 1
ATOM 1630 C CA . LYS A 1 193 ? -31.850 -10.532 36.082 1.00 96.81 193 LYS A CA 1
ATOM 1631 C C . LYS A 1 193 ? -33.168 -11.085 35.513 1.00 96.81 193 LYS A C 1
ATOM 1633 O O . LYS A 1 193 ? -33.253 -11.424 34.338 1.00 96.81 193 LYS A O 1
ATOM 1638 N N . LYS A 1 194 ? -34.232 -11.154 36.322 1.00 97.62 194 LYS A N 1
ATOM 1639 C CA . LYS A 1 194 ? -35.581 -11.576 35.905 1.00 97.62 194 LYS A CA 1
ATOM 1640 C C . LYS A 1 194 ? -36.355 -10.369 35.355 1.00 97.62 194 LYS A C 1
ATOM 1642 O O . LYS A 1 194 ? -37.381 -9.992 35.923 1.00 97.62 194 LYS A O 1
ATOM 1647 N N . TYR A 1 195 ? -35.838 -9.756 34.288 1.00 97.44 195 TYR A N 1
ATOM 1648 C CA . TYR A 1 195 ? -36.275 -8.442 33.795 1.00 97.44 195 TYR A CA 1
ATOM 1649 C C . TYR A 1 195 ? -37.753 -8.397 33.356 1.00 97.44 195 TYR A C 1
ATOM 1651 O O . TYR A 1 195 ? -38.485 -7.506 33.772 1.00 97.44 195 TYR A O 1
ATOM 1659 N N . GLU A 1 196 ? -38.266 -9.401 32.644 1.00 97.75 196 GLU A N 1
ATOM 1660 C CA . GLU A 1 196 ? -39.696 -9.448 32.277 1.00 97.75 196 GLU A CA 1
ATOM 1661 C C . GLU A 1 196 ? -40.605 -9.467 33.504 1.00 97.75 196 GLU A C 1
ATOM 1663 O O . GLU A 1 196 ? -41.613 -8.763 33.574 1.00 97.75 196 GLU A O 1
ATOM 1668 N N . LYS A 1 197 ? -40.219 -10.240 34.524 1.00 97.38 197 LYS A N 1
ATOM 1669 C CA . LYS A 1 197 ? -40.992 -10.339 35.765 1.00 97.38 197 LYS A CA 1
ATOM 1670 C C . LYS A 1 197 ? -40.880 -9.070 36.610 1.00 97.38 197 LYS A C 1
ATOM 1672 O O . LYS A 1 197 ? -41.823 -8.786 37.347 1.00 97.38 197 LYS A O 1
ATOM 1677 N N . SER A 1 198 ? -39.764 -8.336 36.544 1.00 97.75 198 SER A N 1
ATOM 1678 C CA . SER A 1 198 ? -39.645 -7.036 37.213 1.00 97.75 198 SER A CA 1
ATOM 1679 C C . SER A 1 198 ? -40.492 -5.973 36.519 1.00 97.75 198 SER A C 1
ATOM 1681 O O . SER A 1 198 ? -41.170 -5.217 37.206 1.00 97.75 198 SER A O 1
ATOM 1683 N N . ILE A 1 199 ? -40.547 -5.965 35.182 1.00 98.19 199 ILE A N 1
ATOM 1684 C CA . ILE A 1 199 ? -41.386 -5.038 34.405 1.00 98.19 199 ILE A CA 1
ATOM 1685 C C . ILE A 1 199 ? -42.866 -5.177 34.783 1.00 98.19 199 ILE A C 1
ATOM 1687 O O . ILE A 1 199 ? -43.537 -4.164 34.974 1.00 98.19 199 ILE A O 1
ATOM 1691 N N . VAL A 1 200 ? -43.373 -6.404 34.951 1.00 97.50 200 VAL A N 1
ATOM 1692 C CA . VAL A 1 200 ? -44.760 -6.638 35.400 1.00 97.50 200 VAL A CA 1
ATOM 1693 C C . VAL A 1 200 ? -45.025 -6.002 36.769 1.00 97.50 200 VAL A C 1
ATOM 1695 O O . VAL A 1 200 ? -46.050 -5.349 36.958 1.00 97.50 200 VAL A O 1
ATOM 1698 N N . ASP A 1 201 ? -44.097 -6.148 37.715 1.00 97.56 201 ASP A N 1
ATOM 1699 C CA . ASP A 1 201 ? -44.233 -5.549 39.045 1.00 97.56 201 ASP A CA 1
ATOM 1700 C C . ASP A 1 201 ? -44.150 -4.020 39.000 1.00 97.56 201 ASP A C 1
ATOM 1702 O O . ASP A 1 201 ? -44.973 -3.347 39.617 1.00 97.56 201 ASP A O 1
ATOM 1706 N N . PHE A 1 202 ? -43.232 -3.459 38.211 1.00 98.00 202 PHE A N 1
ATOM 1707 C CA . PHE A 1 202 ? -43.136 -2.012 38.022 1.00 98.00 202 PHE A CA 1
ATOM 1708 C C . PHE A 1 202 ? -44.374 -1.425 37.331 1.00 98.00 202 PHE A C 1
ATOM 1710 O O . PHE A 1 202 ? -44.814 -0.337 37.689 1.00 98.00 202 PHE A O 1
ATOM 1717 N N . ASN A 1 203 ? -44.995 -2.152 36.394 1.00 97.38 203 ASN A N 1
ATOM 1718 C CA . ASN A 1 203 ? -46.275 -1.753 35.803 1.00 97.38 203 ASN A CA 1
ATOM 1719 C C . ASN A 1 203 ? -47.378 -1.645 36.863 1.00 97.38 203 ASN A C 1
ATOM 1721 O O . ASN A 1 203 ? -48.169 -0.705 36.821 1.00 97.38 203 ASN A O 1
ATOM 1725 N N . ASN A 1 204 ? -47.436 -2.590 37.805 1.00 96.38 204 ASN A N 1
ATOM 1726 C CA . ASN A 1 204 ? -48.411 -2.550 38.894 1.00 96.38 204 ASN A CA 1
ATOM 1727 C C . ASN A 1 204 ? -48.115 -1.421 39.888 1.00 96.38 204 ASN A C 1
ATOM 1729 O O . ASN A 1 204 ? -49.044 -0.723 40.281 1.00 96.38 204 ASN A O 1
ATOM 1733 N N . ALA A 1 205 ? -46.845 -1.183 40.229 1.00 95.81 205 ALA A N 1
ATOM 1734 C CA . ALA A 1 205 ? -46.451 -0.045 41.059 1.00 95.81 205 ALA A CA 1
ATOM 1735 C C . ALA A 1 205 ? -46.854 1.300 40.419 1.00 95.81 205 ALA A C 1
ATOM 1737 O O . ALA A 1 205 ? -47.516 2.096 41.074 1.00 95.81 205 ALA A O 1
ATOM 1738 N N . ILE A 1 206 ? -46.595 1.508 39.120 1.00 95.81 206 ILE A N 1
ATOM 1739 C CA . ILE A 1 206 ? -46.988 2.737 38.393 1.00 95.81 206 ILE A CA 1
ATOM 1740 C C . ILE A 1 206 ? -48.507 2.933 38.330 1.00 95.81 206 ILE A C 1
ATOM 1742 O O . ILE A 1 206 ? -48.982 4.066 38.382 1.00 95.81 206 ILE A O 1
ATOM 1746 N N . LYS A 1 207 ? -49.286 1.848 38.216 1.00 95.69 207 LYS A N 1
ATOM 1747 C CA . LYS A 1 207 ? -50.758 1.926 38.266 1.00 95.69 207 LYS A CA 1
ATOM 1748 C C . LYS A 1 207 ? -51.271 2.412 39.624 1.00 95.69 207 LYS A C 1
ATOM 1750 O O . LYS A 1 207 ? -52.352 2.989 39.672 1.00 95.69 207 LYS A O 1
ATOM 1755 N N . LEU A 1 208 ? -50.539 2.134 40.704 1.00 93.44 208 LEU A N 1
ATOM 1756 C CA . LEU A 1 208 ? -50.908 2.510 42.070 1.00 93.44 208 LEU A CA 1
ATOM 1757 C C . LEU A 1 208 ? -50.385 3.904 42.448 1.00 93.44 208 LEU A C 1
ATOM 1759 O O . LEU A 1 208 ? -51.128 4.676 43.047 1.00 93.44 208 LEU A O 1
ATOM 1763 N N . ASP A 1 209 ? -49.148 4.235 42.071 1.00 91.31 209 ASP A N 1
ATOM 1764 C CA . ASP A 1 209 ? -48.568 5.574 42.196 1.00 91.31 209 ASP A CA 1
ATOM 1765 C C . ASP A 1 209 ? -47.755 5.934 40.946 1.00 91.31 209 ASP A C 1
ATOM 1767 O O . ASP A 1 209 ? -46.654 5.434 40.703 1.00 91.31 209 ASP A O 1
ATOM 1771 N N . SER A 1 210 ? -48.289 6.860 40.152 1.00 91.00 210 SER A N 1
ATOM 1772 C CA . SER A 1 210 ? -47.648 7.319 38.923 1.00 91.00 210 SER A CA 1
ATOM 1773 C C . SER A 1 210 ? -46.597 8.411 39.144 1.00 91.00 210 SER A C 1
ATOM 1775 O O . SER A 1 210 ? -46.030 8.879 38.157 1.00 91.00 210 SER A O 1
ATOM 1777 N N . LYS A 1 211 ? -46.365 8.871 40.383 1.00 91.62 211 LYS A N 1
ATOM 1778 C CA . LYS A 1 211 ? -45.401 9.940 40.709 1.00 91.62 211 LYS A CA 1
ATOM 1779 C C . LYS A 1 211 ? -44.051 9.411 41.200 1.00 91.62 211 LYS A C 1
ATOM 1781 O O . LYS A 1 211 ? -43.133 10.203 41.405 1.00 91.62 211 LYS A O 1
ATOM 1786 N N . ASN A 1 212 ? -43.901 8.097 41.359 1.00 89.00 212 ASN A N 1
ATOM 1787 C CA . ASN A 1 212 ? -42.654 7.495 41.814 1.00 89.00 212 ASN A CA 1
ATOM 1788 C C . ASN A 1 212 ? -41.612 7.407 40.675 1.00 89.00 212 ASN A C 1
ATOM 1790 O O . ASN A 1 212 ? -41.692 6.546 39.794 1.00 89.00 212 ASN A O 1
ATOM 1794 N N . VAL A 1 213 ? -40.612 8.297 40.714 1.00 92.25 213 VAL A N 1
ATOM 1795 C CA . VAL A 1 213 ? -39.504 8.388 39.740 1.00 92.25 213 VAL A CA 1
ATOM 1796 C C . VAL A 1 213 ? -38.729 7.071 39.632 1.00 92.25 213 VAL A C 1
ATOM 1798 O O . VAL A 1 213 ? -38.410 6.626 38.526 1.00 92.25 213 VAL A O 1
ATOM 1801 N N . GLU A 1 214 ? -38.443 6.427 40.769 1.00 93.69 214 GLU A N 1
ATOM 1802 C CA . GLU A 1 214 ? -37.596 5.231 40.819 1.00 93.69 214 GLU A CA 1
ATOM 1803 C C . GLU A 1 214 ? -38.227 4.063 40.054 1.00 93.69 214 GLU A C 1
ATOM 1805 O O . GLU A 1 214 ? -37.520 3.291 39.404 1.00 93.69 214 GLU A O 1
ATOM 1810 N N . VAL A 1 215 ? -39.559 3.947 40.065 1.00 95.31 215 VAL A N 1
ATOM 1811 C CA . VAL A 1 215 ? -40.261 2.860 39.368 1.00 95.31 215 VAL A CA 1
ATOM 1812 C C . VAL A 1 215 ? -40.066 2.968 37.855 1.00 95.31 215 VAL A C 1
ATOM 1814 O O . VAL A 1 215 ? -39.733 1.972 37.209 1.00 95.31 215 VAL A O 1
ATOM 1817 N N . TYR A 1 216 ? -40.219 4.169 37.283 1.00 97.12 216 TYR A N 1
ATOM 1818 C CA . TYR A 1 216 ? -39.949 4.397 35.859 1.00 97.12 216 TYR A CA 1
ATOM 1819 C C . TYR A 1 216 ? -38.481 4.144 35.526 1.00 97.12 216 TYR A C 1
ATOM 1821 O O . TYR A 1 216 ? -38.190 3.458 34.549 1.00 97.12 216 TYR A O 1
ATOM 1829 N N . PHE A 1 217 ? -37.560 4.630 36.358 1.00 96.94 217 PHE A N 1
ATOM 1830 C CA . PHE A 1 217 ? -36.129 4.437 36.150 1.00 96.94 217 PHE A CA 1
ATOM 1831 C C . PHE A 1 217 ? -35.740 2.951 36.102 1.00 96.94 217 PHE A C 1
ATOM 1833 O O . PHE A 1 217 ? -35.170 2.490 35.111 1.00 96.94 217 PHE A O 1
ATOM 1840 N N . TYR A 1 218 ? -36.109 2.158 37.113 1.00 97.31 218 TYR A N 1
ATOM 1841 C CA . TYR A 1 218 ? -35.763 0.733 37.154 1.00 97.31 218 TYR A CA 1
ATOM 1842 C C . TYR A 1 218 ? -36.525 -0.112 36.119 1.00 97.31 218 TYR A C 1
ATOM 1844 O O . TYR A 1 218 ? -35.981 -1.117 35.636 1.00 97.31 218 TYR A O 1
ATOM 1852 N N . ARG A 1 219 ? -37.740 0.292 35.714 1.00 97.81 219 ARG A N 1
ATOM 1853 C CA . ARG A 1 219 ? -38.443 -0.324 34.574 1.00 97.81 219 ARG A CA 1
ATOM 1854 C C . ARG A 1 219 ? -37.722 -0.040 33.259 1.00 97.81 219 ARG A C 1
ATOM 1856 O O . ARG A 1 219 ? -37.499 -0.976 32.492 1.00 97.81 219 ARG A O 1
ATOM 1863 N N . GLY A 1 220 ? -37.286 1.202 33.051 1.00 97.31 220 GLY A N 1
ATOM 1864 C CA . GLY A 1 220 ? -36.477 1.614 31.906 1.00 97.31 220 GLY A CA 1
ATOM 1865 C C . GLY A 1 220 ? -35.164 0.836 31.818 1.00 97.31 220 GLY A C 1
ATOM 1866 O O . GLY A 1 220 ? -34.861 0.274 30.769 1.00 97.31 220 GLY A O 1
ATOM 1867 N N . ILE A 1 221 ? -34.428 0.687 32.928 1.00 97.69 221 ILE A N 1
ATOM 1868 C CA . ILE A 1 221 ? -33.207 -0.141 32.968 1.00 97.69 221 ILE A CA 1
ATOM 1869 C C . ILE A 1 221 ? -33.519 -1.597 32.613 1.00 97.69 221 ILE A C 1
ATOM 1871 O O . ILE A 1 221 ? -32.793 -2.199 31.825 1.00 97.69 221 ILE A O 1
ATOM 1875 N N . SER A 1 222 ? -34.590 -2.167 33.176 1.00 97.69 222 SER A N 1
ATOM 1876 C CA . SER A 1 222 ? -34.981 -3.554 32.887 1.00 97.69 222 SER A CA 1
ATOM 1877 C C . SER A 1 222 ? -35.266 -3.744 31.393 1.00 97.69 222 SER A C 1
ATOM 1879 O O . SER A 1 222 ? -34.750 -4.684 30.801 1.00 97.69 222 SER A O 1
ATOM 1881 N N . LYS A 1 223 ? -35.995 -2.812 30.762 1.00 98.19 223 LYS A N 1
ATOM 1882 C CA . LYS A 1 223 ? -36.246 -2.800 29.310 1.00 98.19 223 LYS A CA 1
ATOM 1883 C C . LYS A 1 223 ? -34.970 -2.625 28.485 1.00 98.19 223 LYS A C 1
ATOM 1885 O O . LYS A 1 223 ? -34.773 -3.354 27.521 1.00 98.19 223 LYS A O 1
ATOM 1890 N N . ALA A 1 224 ? -34.072 -1.722 28.879 1.00 96.94 224 ALA A N 1
ATOM 1891 C CA . ALA A 1 224 ? -32.800 -1.511 28.186 1.00 96.94 224 ALA A CA 1
ATOM 1892 C C . ALA A 1 224 ? -31.889 -2.751 28.248 1.00 96.94 224 ALA A C 1
ATOM 1894 O O . ALA A 1 224 ? -31.187 -3.052 27.286 1.00 96.94 224 ALA A O 1
ATOM 1895 N N . LYS A 1 225 ? -31.917 -3.507 29.357 1.00 97.00 225 LYS A N 1
ATOM 1896 C CA . LYS A 1 225 ? -31.201 -4.791 29.491 1.00 97.00 225 LYS A CA 1
ATOM 1897 C C . LYS A 1 225 ? -31.777 -5.915 28.627 1.00 97.00 225 LYS A C 1
ATOM 1899 O O . LYS A 1 225 ? -31.097 -6.915 28.439 1.00 97.00 225 LYS A O 1
ATOM 1904 N N . LEU A 1 226 ? -32.987 -5.734 28.109 1.00 96.94 226 LEU A N 1
ATOM 1905 C CA . LEU A 1 226 ? -33.640 -6.610 27.137 1.00 96.94 226 LEU A CA 1
ATOM 1906 C C . LEU A 1 226 ? -33.551 -6.053 25.711 1.00 96.94 226 LEU A C 1
ATOM 1908 O O . LEU A 1 226 ? -34.289 -6.503 24.844 1.00 96.94 226 LEU A O 1
ATOM 1912 N N . GLU A 1 227 ? -32.724 -5.024 25.493 1.00 96.56 227 GLU A N 1
ATOM 1913 C CA . GLU A 1 227 ? -32.551 -4.341 24.201 1.00 96.56 227 GLU A CA 1
ATOM 1914 C C . GLU A 1 227 ? -33.834 -3.673 23.665 1.00 96.56 227 GLU A C 1
ATOM 1916 O O . GLU A 1 227 ? -33.905 -3.228 22.523 1.00 96.56 227 GLU A O 1
ATOM 1921 N N . ARG A 1 228 ? -34.848 -3.496 24.524 1.00 97.69 228 ARG A N 1
ATOM 1922 C CA . ARG A 1 228 ? -36.088 -2.759 24.226 1.00 97.69 228 ARG A CA 1
ATOM 1923 C C . ARG A 1 228 ? -35.857 -1.256 24.402 1.00 97.69 228 ARG A C 1
ATOM 1925 O O . ARG A 1 228 ? -36.480 -0.617 25.253 1.00 97.69 228 ARG A O 1
ATOM 1932 N N . TYR A 1 229 ? -34.913 -0.708 23.636 1.00 97.56 229 TYR A N 1
ATOM 1933 C CA . TYR A 1 229 ? -34.391 0.650 23.826 1.00 97.56 229 TYR A CA 1
ATOM 1934 C C . TYR A 1 229 ? -35.435 1.751 23.597 1.00 97.56 229 TYR A C 1
ATOM 1936 O O . TYR A 1 229 ? -35.479 2.714 24.356 1.00 97.56 229 TYR A O 1
ATOM 1944 N N . GLU A 1 230 ? -36.333 1.609 22.620 1.00 97.81 230 GLU A N 1
ATOM 1945 C CA . GLU A 1 230 ? -37.364 2.634 22.391 1.00 97.81 230 GLU A CA 1
ATOM 1946 C C . GLU A 1 230 ? -38.337 2.715 23.581 1.00 97.81 230 GLU A C 1
ATOM 1948 O O . GLU A 1 230 ? -38.676 3.790 24.077 1.00 97.81 230 GLU A O 1
ATOM 1953 N N . GLU A 1 231 ? -38.718 1.562 24.136 1.00 97.56 231 GLU A N 1
ATOM 1954 C CA . GLU A 1 231 ? -39.579 1.510 25.316 1.00 97.56 231 GLU A CA 1
ATOM 1955 C C . GLU A 1 231 ? -38.876 1.961 26.601 1.00 97.56 231 GLU A C 1
ATOM 1957 O O . GLU A 1 231 ? -39.552 2.451 27.514 1.00 97.56 231 GLU A O 1
ATOM 1962 N N . SER A 1 232 ? -37.556 1.767 26.716 1.00 97.88 232 SER A N 1
ATOM 1963 C CA . SER A 1 232 ? -36.788 2.276 27.855 1.00 97.88 232 SER A CA 1
ATOM 1964 C C . SER A 1 232 ? -36.691 3.800 27.810 1.00 97.88 232 SER A C 1
ATOM 1966 O O . SER A 1 232 ? -36.863 4.443 28.845 1.00 97.88 232 SER A O 1
ATOM 1968 N N . ILE A 1 233 ? -36.515 4.391 26.622 1.00 98.19 233 ILE A N 1
ATOM 1969 C CA . ILE A 1 233 ? -36.490 5.846 26.421 1.00 98.19 233 ILE A CA 1
ATOM 1970 C C . ILE A 1 233 ? -37.800 6.489 26.887 1.00 98.19 233 ILE A C 1
ATOM 1972 O O . ILE A 1 233 ? -37.760 7.515 27.566 1.00 98.19 233 ILE A O 1
ATOM 1976 N N . VAL A 1 234 ? -38.957 5.878 26.602 1.00 97.50 234 VAL A N 1
ATOM 1977 C CA . VAL A 1 234 ? -40.260 6.364 27.099 1.00 97.50 234 VAL A CA 1
ATOM 1978 C C . VAL A 1 234 ? -40.296 6.412 28.630 1.00 97.50 234 VAL A C 1
ATOM 1980 O O . VAL A 1 234 ? -40.763 7.395 29.210 1.00 97.50 234 VAL A O 1
ATOM 1983 N N . ASP A 1 235 ? -39.774 5.385 29.299 1.00 97.50 235 ASP A N 1
ATOM 1984 C CA . ASP A 1 235 ? -39.721 5.343 30.762 1.00 97.50 235 ASP A CA 1
ATOM 1985 C C . ASP A 1 235 ? -38.751 6.377 31.336 1.00 97.50 235 ASP A C 1
ATOM 1987 O O . ASP A 1 235 ? -39.102 7.087 32.280 1.00 97.50 235 ASP A O 1
ATOM 1991 N N . PHE A 1 236 ? -37.577 6.542 30.729 1.00 97.88 236 PHE A N 1
ATOM 1992 C CA . PHE A 1 236 ? -36.627 7.575 31.136 1.00 97.88 236 PHE A CA 1
ATOM 1993 C C . PHE A 1 236 ? -37.165 8.993 30.899 1.00 97.88 236 PHE A C 1
ATOM 1995 O O . PHE A 1 236 ? -36.953 9.870 31.732 1.00 97.88 236 PHE A O 1
ATOM 2002 N N . ASN A 1 237 ? -37.934 9.220 29.829 1.00 97.25 237 ASN A N 1
ATOM 2003 C CA . ASN A 1 237 ? -38.634 10.487 29.602 1.00 97.25 237 ASN A CA 1
ATOM 2004 C C . ASN A 1 237 ? -39.625 10.796 30.732 1.00 97.25 237 ASN A C 1
ATOM 2006 O O . ASN A 1 237 ? -39.686 11.933 31.195 1.00 97.25 237 ASN A O 1
ATOM 2010 N N . ASN A 1 238 ? -40.389 9.799 31.187 1.00 95.94 238 ASN A N 1
ATOM 2011 C CA . ASN A 1 238 ? -41.317 9.974 32.306 1.00 95.94 238 ASN A CA 1
ATOM 2012 C C . ASN A 1 238 ? -40.581 10.220 33.629 1.00 95.94 238 ASN A C 1
ATOM 2014 O O . ASN A 1 238 ? -40.974 11.112 34.376 1.00 95.94 238 ASN A O 1
ATOM 2018 N N . ALA A 1 239 ? -39.483 9.505 33.888 1.00 95.56 239 ALA A N 1
ATOM 2019 C CA . ALA A 1 239 ? -38.644 9.747 35.059 1.00 95.56 239 ALA A CA 1
ATOM 2020 C C . ALA A 1 239 ? -38.047 11.171 35.063 1.00 95.56 239 ALA A C 1
ATOM 2022 O O . ALA A 1 239 ? -38.136 11.850 36.080 1.00 95.56 239 ALA A O 1
ATOM 2023 N N . ILE A 1 240 ? -37.544 11.671 33.925 1.00 95.19 240 ILE A N 1
ATOM 2024 C CA . ILE A 1 240 ? -37.000 13.041 33.794 1.00 95.19 240 ILE A CA 1
ATOM 2025 C C . ILE A 1 240 ? -38.078 14.120 33.952 1.00 95.19 240 ILE A C 1
ATOM 2027 O O . ILE A 1 240 ? -37.808 15.181 34.510 1.00 95.19 240 ILE A O 1
ATOM 2031 N N . LYS A 1 241 ? -39.310 13.870 33.486 1.00 95.12 241 LYS A N 1
ATOM 2032 C CA . LYS A 1 241 ? -40.440 14.792 33.711 1.00 95.12 241 LYS A CA 1
ATOM 2033 C C . LYS A 1 241 ? -40.766 14.959 35.197 1.00 95.12 241 LYS A C 1
ATOM 2035 O O . LYS A 1 241 ? -41.228 16.025 35.588 1.00 95.12 241 LYS A O 1
ATOM 2040 N N . LEU A 1 242 ? -40.572 13.906 35.993 1.00 92.56 242 LEU A N 1
ATOM 2041 C CA . LEU A 1 242 ? -40.846 13.902 37.430 1.00 92.56 242 LEU A CA 1
ATOM 2042 C C . LEU A 1 242 ? -39.656 14.427 38.253 1.00 92.56 242 LEU A C 1
ATOM 2044 O O . LEU A 1 242 ? -39.868 15.153 39.219 1.00 92.56 242 LEU A O 1
ATOM 2048 N N . ASP A 1 243 ? -38.425 14.100 37.857 1.00 91.19 243 ASP A N 1
ATOM 2049 C CA . ASP A 1 243 ? -37.189 14.630 38.440 1.00 91.19 243 ASP A CA 1
ATOM 2050 C C . ASP A 1 243 ? -36.171 14.964 37.342 1.00 91.19 243 ASP A C 1
ATOM 2052 O O . ASP A 1 243 ? -35.438 14.112 36.832 1.00 91.19 243 ASP A O 1
ATOM 2056 N N . SER A 1 244 ? -36.100 16.249 37.000 1.00 89.75 244 SER A N 1
ATOM 2057 C CA . SER A 1 244 ? -35.250 16.743 35.919 1.00 89.75 244 SER A CA 1
ATOM 2058 C C . SER A 1 244 ? -33.770 16.854 36.292 1.00 89.75 244 SER A C 1
ATOM 2060 O O . SER A 1 244 ? -32.977 17.237 35.432 1.00 89.75 244 SER A O 1
ATOM 2062 N N . LYS A 1 245 ? -33.386 16.587 37.550 1.00 89.62 245 LYS A N 1
ATOM 2063 C CA . LYS A 1 245 ? -31.994 16.674 38.030 1.00 89.62 245 LYS A CA 1
ATOM 2064 C C . LYS A 1 245 ? -31.331 15.303 38.182 1.00 89.62 245 LYS A C 1
ATOM 2066 O O . LYS A 1 245 ? -30.158 15.237 38.553 1.00 89.62 245 LYS A O 1
ATOM 2071 N N . ASN A 1 246 ? -32.041 14.217 37.879 1.00 89.31 246 ASN A N 1
ATOM 2072 C CA . ASN A 1 246 ? -31.508 12.868 38.011 1.00 89.31 246 ASN A CA 1
ATOM 2073 C C . ASN A 1 246 ? -30.531 12.519 36.874 1.00 89.31 246 ASN A C 1
ATOM 2075 O O . ASN A 1 246 ? -30.923 12.087 35.789 1.00 89.31 246 ASN A O 1
ATOM 2079 N N . VAL A 1 247 ? -29.238 12.686 37.156 1.00 92.06 247 VAL A N 1
ATOM 2080 C CA . VAL A 1 247 ? -28.129 12.421 36.225 1.00 92.06 247 VAL A CA 1
ATOM 2081 C C . VAL A 1 247 ? -28.124 10.980 35.708 1.00 92.06 247 VAL A C 1
ATOM 2083 O O . VAL A 1 247 ? -27.847 10.756 34.529 1.00 92.06 247 VAL A O 1
ATOM 2086 N N . GLU A 1 248 ? -28.454 9.997 36.551 1.00 93.56 248 GLU A N 1
ATOM 2087 C CA . GLU A 1 248 ? -28.446 8.593 36.134 1.00 93.56 248 GLU A CA 1
ATOM 2088 C C . GLU A 1 248 ? -29.502 8.324 35.055 1.00 93.56 248 GLU A C 1
ATOM 2090 O O . GLU A 1 248 ? -29.244 7.584 34.107 1.00 93.56 248 GLU A O 1
ATOM 2095 N N . VAL A 1 249 ? -30.672 8.964 35.135 1.00 95.06 249 VAL A N 1
ATOM 2096 C CA . VAL A 1 249 ? -31.736 8.782 34.137 1.00 95.06 249 VAL A CA 1
ATOM 2097 C C . VAL A 1 249 ? -31.304 9.306 32.764 1.00 95.06 249 VAL A C 1
ATOM 2099 O O . VAL A 1 249 ? -31.485 8.603 31.766 1.00 95.06 249 VAL A O 1
ATOM 2102 N N . TYR A 1 250 ? -30.689 10.495 32.701 1.00 96.56 250 TYR A N 1
ATOM 2103 C CA . TYR A 1 250 ? -30.121 11.013 31.448 1.00 96.56 250 TYR A CA 1
ATOM 2104 C C . TYR A 1 250 ? -29.055 10.072 30.891 1.00 96.56 250 TYR A C 1
ATOM 2106 O O . TYR A 1 250 ? -29.043 9.823 29.688 1.00 96.56 250 TYR A O 1
ATOM 2114 N N . PHE A 1 251 ? -28.208 9.500 31.752 1.00 96.31 251 PHE A N 1
ATOM 2115 C CA . PHE A 1 251 ? -27.150 8.587 31.328 1.00 96.31 251 PHE A CA 1
ATOM 2116 C C . PHE A 1 251 ? -27.712 7.357 30.608 1.00 96.31 251 PHE A C 1
ATOM 2118 O O . PHE A 1 251 ? -27.352 7.080 29.463 1.00 96.31 251 PHE A O 1
ATOM 2125 N N . TYR A 1 252 ? -28.652 6.646 31.237 1.00 96.81 252 TYR A N 1
ATOM 2126 C CA . TYR A 1 252 ? -29.243 5.452 30.631 1.00 96.81 252 TYR A CA 1
ATOM 2127 C C . TYR A 1 252 ? -30.103 5.769 29.396 1.00 96.81 252 TYR A C 1
ATOM 2129 O O . TYR A 1 252 ? -30.148 4.950 28.469 1.00 96.81 252 TYR A O 1
ATOM 2137 N N . ARG A 1 253 ? -30.746 6.946 29.334 1.00 97.81 253 ARG A N 1
ATOM 2138 C CA . ARG A 1 253 ? -31.464 7.402 28.131 1.00 97.81 253 ARG A CA 1
ATOM 2139 C C . ARG A 1 253 ? -30.506 7.691 26.979 1.00 97.81 253 ARG A C 1
ATOM 2141 O O . ARG A 1 253 ? -30.732 7.182 25.883 1.00 97.81 253 ARG A O 1
ATOM 2148 N N . GLY A 1 254 ? -29.425 8.423 27.242 1.00 97.06 254 GLY A N 1
ATOM 2149 C CA . GLY A 1 254 ? -28.389 8.742 26.261 1.00 97.06 254 GLY A CA 1
ATOM 2150 C C . GLY A 1 254 ? -27.736 7.485 25.691 1.00 97.06 254 GLY A C 1
ATOM 2151 O O . GLY A 1 254 ? -27.645 7.336 24.475 1.00 97.06 254 GLY A O 1
ATOM 2152 N N . VAL A 1 255 ? -27.385 6.519 26.547 1.00 97.00 255 VAL A N 1
ATOM 2153 C CA . VAL A 1 255 ? -26.854 5.216 26.108 1.00 97.00 255 VAL A CA 1
ATOM 2154 C C . VAL A 1 255 ? -27.879 4.439 25.274 1.00 97.00 255 VAL A C 1
ATOM 2156 O O . VAL A 1 255 ? -27.517 3.885 24.239 1.00 97.00 255 VAL A O 1
ATOM 2159 N N . SER A 1 256 ? -29.156 4.414 25.676 1.00 97.56 256 SER A N 1
ATOM 2160 C CA . SER A 1 256 ? -30.211 3.730 24.904 1.00 97.56 256 SER A CA 1
ATOM 2161 C C . SER A 1 256 ? -30.398 4.360 23.517 1.00 97.56 256 SER A C 1
ATOM 2163 O O . SER A 1 256 ? -30.512 3.638 22.533 1.00 97.56 256 SER A O 1
ATOM 2165 N N . LYS A 1 257 ? -30.356 5.696 23.416 1.00 98.19 257 LYS A N 1
ATOM 2166 C CA . LYS A 1 257 ? -30.394 6.419 22.134 1.00 98.19 257 LYS A CA 1
ATOM 2167 C C . LYS A 1 257 ? -29.170 6.132 21.267 1.00 98.19 257 LYS A C 1
ATOM 2169 O O . LYS A 1 257 ? -29.328 5.863 20.084 1.00 98.19 257 LYS A O 1
ATOM 2174 N N . ALA A 1 258 ? -27.969 6.119 21.850 1.00 96.75 258 ALA A N 1
ATOM 2175 C CA . ALA A 1 258 ? -26.743 5.788 21.123 1.00 96.75 258 ALA A CA 1
ATOM 2176 C C . ALA A 1 258 ? -26.763 4.348 20.577 1.00 96.75 258 ALA A C 1
ATOM 2178 O O . ALA A 1 258 ? -26.286 4.104 19.475 1.00 96.75 258 ALA A O 1
ATOM 2179 N N . LYS A 1 259 ? -27.360 3.395 21.311 1.00 96.75 259 LYS A N 1
ATOM 2180 C CA . LYS A 1 259 ? -27.571 2.014 20.837 1.00 96.75 259 LYS A CA 1
ATOM 2181 C C . LYS A 1 259 ? -28.585 1.896 19.697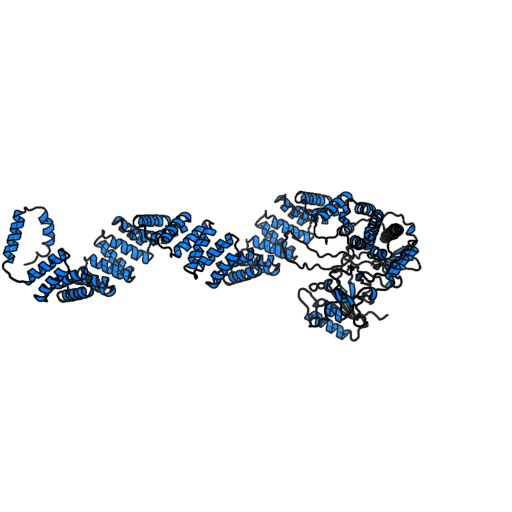 1.00 96.75 259 LYS A C 1
ATOM 2183 O O . LYS A 1 259 ? -28.528 0.922 18.960 1.00 96.75 259 LYS A O 1
ATOM 2188 N N . LEU A 1 260 ? -29.469 2.880 19.548 1.00 97.06 260 LEU A N 1
ATOM 2189 C CA . LEU A 1 260 ? -30.368 3.036 18.402 1.00 97.06 260 LEU A CA 1
ATOM 2190 C C . LEU A 1 260 ? -29.769 3.919 17.295 1.00 97.06 260 LEU A C 1
ATOM 2192 O O . LEU A 1 260 ? -30.504 4.352 16.415 1.00 97.06 260 LEU A O 1
ATOM 2196 N N . GLU A 1 261 ? -28.474 4.248 17.371 1.00 96.69 261 GLU A N 1
ATOM 2197 C CA . GLU A 1 261 ? -27.774 5.138 16.429 1.00 96.69 261 GLU A CA 1
ATOM 2198 C C . GLU A 1 261 ? -28.352 6.568 16.358 1.00 96.69 261 GLU A C 1
ATOM 2200 O O . GLU A 1 261 ? -28.026 7.347 15.468 1.00 96.69 261 GLU A O 1
ATOM 2205 N N . ARG A 1 262 ? -29.164 6.968 17.349 1.00 97.81 262 ARG A N 1
ATOM 2206 C CA . ARG A 1 262 ? -29.706 8.330 17.508 1.00 97.81 262 ARG A CA 1
ATOM 2207 C C . ARG A 1 262 ? -28.672 9.224 18.199 1.00 97.81 262 ARG A C 1
ATOM 2209 O O . ARG A 1 262 ? -28.884 9.691 19.323 1.00 97.81 262 ARG A O 1
ATOM 2216 N N . TYR A 1 263 ? -27.516 9.395 17.558 1.00 97.69 263 TYR A N 1
ATOM 2217 C CA . TYR A 1 263 ? -26.329 10.015 18.154 1.00 97.69 263 TYR A CA 1
ATOM 2218 C C . TYR A 1 263 ? -26.518 11.504 18.487 1.00 97.69 263 TYR A C 1
ATOM 2220 O O . TYR A 1 263 ? -26.051 11.963 19.526 1.00 97.69 263 TYR A O 1
ATOM 2228 N N . GLU A 1 264 ? -27.250 12.275 17.682 1.00 97.75 264 GLU A N 1
ATOM 2229 C CA . GLU A 1 264 ? -27.548 13.678 17.999 1.00 97.75 264 GLU A CA 1
ATOM 2230 C C . GLU A 1 264 ? -28.349 13.797 19.299 1.00 97.75 264 GLU A C 1
ATOM 2232 O O . GLU A 1 264 ? -28.063 14.639 20.152 1.00 97.75 264 GLU A O 1
ATOM 2237 N N . GLU A 1 265 ? -29.335 12.922 19.487 1.00 97.62 265 GLU A N 1
ATOM 2238 C CA . GLU A 1 265 ? -30.173 12.929 20.681 1.00 97.62 265 GLU A CA 1
ATOM 2239 C C . GLU A 1 265 ? -29.459 12.376 21.917 1.00 97.62 265 GLU A C 1
ATOM 2241 O O . GLU A 1 265 ? -29.815 12.762 23.036 1.00 97.62 265 GLU A O 1
ATOM 2246 N N . SER A 1 266 ? -28.493 11.465 21.747 1.00 97.94 266 SER A N 1
ATOM 2247 C CA . SER A 1 266 ? -27.652 10.991 22.852 1.00 97.94 266 SER A CA 1
ATOM 2248 C C . SER A 1 266 ? -26.704 12.094 23.326 1.00 97.94 266 SER A C 1
ATOM 2250 O O . SER A 1 266 ? -26.557 12.291 24.532 1.00 97.94 266 SER A O 1
ATOM 2252 N N . ILE A 1 267 ? -26.134 12.879 22.402 1.00 98.25 267 ILE A N 1
ATOM 2253 C CA . ILE A 1 267 ? -25.276 14.032 22.714 1.00 98.25 267 ILE A CA 1
ATOM 2254 C C . ILE A 1 267 ? -26.019 15.049 23.587 1.00 98.25 267 ILE A C 1
ATOM 2256 O O . ILE A 1 267 ? -25.439 15.551 24.550 1.00 98.25 267 ILE A O 1
ATOM 2260 N N . VAL A 1 268 ? -27.299 15.321 23.305 1.00 97.50 268 VAL A N 1
ATOM 2261 C CA . VAL A 1 268 ? -28.133 16.209 24.138 1.00 97.50 268 VAL A CA 1
ATOM 2262 C C . VAL A 1 268 ? -28.226 15.698 25.580 1.00 97.50 268 VAL A C 1
ATOM 2264 O O . VAL A 1 268 ? -28.060 16.477 26.516 1.00 97.50 268 VAL A O 1
ATOM 2267 N N . ASP A 1 269 ? -28.427 14.393 25.775 1.00 97.44 269 ASP A N 1
ATOM 2268 C CA . ASP A 1 269 ? -28.505 13.805 27.116 1.00 97.44 269 ASP A CA 1
ATOM 2269 C C . ASP A 1 269 ? -27.161 13.877 27.853 1.00 97.44 269 ASP A C 1
ATOM 2271 O O . ASP A 1 269 ? -27.116 14.261 29.022 1.00 97.44 269 ASP A O 1
ATOM 2275 N N . PHE A 1 270 ? -26.049 13.585 27.171 1.00 97.81 270 PHE A N 1
ATOM 2276 C CA . PHE A 1 270 ? -24.717 13.701 27.769 1.00 97.81 270 PHE A CA 1
ATOM 2277 C C . PHE A 1 270 ? -24.330 15.156 28.080 1.00 97.81 270 PHE A C 1
ATOM 2279 O O . PHE A 1 270 ? -23.654 15.403 29.080 1.00 97.81 270 PHE A O 1
ATOM 2286 N N . ASN A 1 271 ? -24.796 16.132 27.291 1.00 97.19 271 ASN A N 1
ATOM 2287 C CA . ASN A 1 271 ? -24.617 17.558 27.582 1.00 97.19 271 ASN A CA 1
ATOM 2288 C C . ASN A 1 271 ? -25.278 17.958 28.906 1.00 97.19 271 ASN A C 1
ATOM 2290 O O . ASN A 1 271 ? -24.650 18.648 29.710 1.00 97.19 271 ASN A O 1
ATOM 2294 N N . GLU A 1 272 ? -26.510 17.507 29.157 1.00 96.62 272 GLU A N 1
ATOM 2295 C CA . GLU A 1 272 ? -27.202 17.793 30.420 1.00 96.62 272 GLU A CA 1
ATOM 2296 C C . GLU A 1 272 ? -26.486 17.155 31.617 1.00 96.62 272 GLU A C 1
ATOM 2298 O O . GLU A 1 272 ? -26.335 17.793 32.659 1.00 96.62 272 GLU A O 1
ATOM 2303 N N . ILE A 1 273 ? -25.941 15.943 31.465 1.00 95.88 273 ILE A N 1
ATOM 2304 C CA . ILE A 1 273 ? -25.134 15.321 32.525 1.00 95.88 273 ILE A CA 1
ATOM 2305 C C . ILE A 1 273 ? -23.876 16.135 32.810 1.00 95.88 273 ILE A C 1
ATOM 2307 O O . ILE A 1 273 ? -23.570 16.377 33.973 1.00 95.88 273 ILE A O 1
ATOM 2311 N N . ILE A 1 274 ? -23.156 16.577 31.779 1.00 96.06 274 ILE A N 1
ATOM 2312 C CA . ILE A 1 274 ? -21.928 17.369 31.937 1.00 96.06 274 ILE A CA 1
ATOM 2313 C C . ILE A 1 274 ? -22.233 18.728 32.579 1.00 96.06 274 ILE A C 1
ATOM 2315 O O . ILE A 1 274 ? -21.466 19.203 33.412 1.00 96.06 274 ILE A O 1
ATOM 2319 N N . LYS A 1 275 ? -23.381 19.332 32.260 1.00 95.31 275 LYS A N 1
ATOM 2320 C CA . LYS A 1 275 ? -23.852 20.566 32.900 1.00 95.31 275 LYS A CA 1
ATOM 2321 C C . LYS A 1 275 ? -24.149 20.370 34.390 1.00 95.31 275 LYS A C 1
ATOM 2323 O O . LYS A 1 275 ? -23.811 21.236 35.193 1.00 95.31 275 LYS A O 1
ATOM 2328 N N . LEU A 1 276 ? -24.770 19.249 34.764 1.00 92.25 276 LEU A N 1
ATOM 2329 C CA . LEU A 1 276 ? -25.096 18.917 36.158 1.00 92.25 276 LEU A CA 1
ATOM 2330 C C . LEU A 1 276 ? -23.879 18.409 36.950 1.00 92.25 276 LEU A C 1
ATOM 2332 O O . LEU A 1 276 ? -23.761 18.669 38.145 1.00 92.25 276 LEU A O 1
ATOM 2336 N N . ASN A 1 277 ? -22.976 17.685 36.293 1.00 92.56 277 ASN A N 1
ATOM 2337 C CA . ASN A 1 277 ? -21.776 17.089 36.864 1.00 92.56 277 ASN A CA 1
ATOM 2338 C C . ASN A 1 277 ? -20.591 17.200 35.879 1.00 92.56 277 ASN A C 1
ATOM 2340 O O . ASN A 1 277 ? -20.295 16.250 35.145 1.00 92.56 277 ASN A O 1
ATOM 2344 N N . PRO A 1 278 ? -19.847 18.323 35.913 1.00 93.12 278 PRO A N 1
ATOM 2345 C CA . PRO A 1 278 ? -18.751 18.588 34.977 1.00 93.12 278 PRO A CA 1
ATOM 2346 C C . PRO A 1 278 ? -17.553 17.636 35.064 1.00 93.12 278 PRO A C 1
ATOM 2348 O O . PRO A 1 278 ? -16.674 17.709 34.212 1.00 93.12 278 PRO A O 1
ATOM 2351 N N . LYS A 1 279 ? -17.480 16.767 36.083 1.00 93.44 279 LYS A N 1
ATOM 2352 C CA . LYS A 1 279 ? -16.407 15.770 36.260 1.00 93.44 279 LYS A CA 1
ATOM 2353 C C . LYS A 1 279 ? -16.845 14.348 35.885 1.00 93.44 279 LYS A C 1
ATOM 2355 O O . LYS A 1 279 ? -16.138 13.389 36.191 1.00 93.44 279 LYS A O 1
ATOM 2360 N N . ASN A 1 280 ? -18.010 14.181 35.255 1.00 93.81 280 ASN A N 1
ATOM 2361 C CA . ASN A 1 280 ? -18.505 12.869 34.850 1.00 93.81 280 ASN A CA 1
ATOM 2362 C C . ASN A 1 280 ? -17.753 12.344 33.612 1.00 93.81 280 ASN A C 1
ATOM 2364 O O . ASN A 1 280 ? -18.099 12.662 32.477 1.00 93.81 280 ASN A O 1
ATOM 2368 N N . VAL A 1 281 ? -16.733 11.517 33.852 1.00 95.25 281 VAL A N 1
ATOM 2369 C CA . VAL A 1 281 ? -15.873 10.920 32.813 1.00 95.25 281 VAL A CA 1
ATOM 2370 C C . VAL A 1 281 ? -16.676 10.152 31.762 1.00 95.25 281 VAL A C 1
ATOM 2372 O O . VAL A 1 281 ? -16.463 10.320 30.564 1.00 95.25 281 VAL A O 1
ATOM 2375 N N . GLU A 1 282 ? -17.631 9.343 32.213 1.00 95.50 282 GLU A N 1
ATOM 2376 C CA . GLU A 1 282 ? -18.418 8.453 31.360 1.00 95.50 282 GLU A CA 1
ATOM 2377 C C . GLU A 1 282 ? -19.259 9.228 30.328 1.00 95.50 282 GLU A C 1
ATOM 2379 O O . GLU A 1 282 ? -19.442 8.779 29.197 1.00 95.50 282 GLU A O 1
ATOM 2384 N N . SER A 1 283 ? -19.735 10.425 30.677 1.00 94.94 283 SER A N 1
ATOM 2385 C CA . SER A 1 283 ? -20.534 11.259 29.772 1.00 94.94 283 SER A CA 1
ATOM 2386 C C . SER A 1 283 ? -19.689 11.939 28.702 1.00 94.94 283 SER A C 1
ATOM 2388 O O . SER A 1 283 ? -20.115 11.972 27.551 1.00 94.94 283 SER A O 1
ATOM 2390 N N . TYR A 1 284 ? -18.484 12.424 29.034 1.00 97.88 284 TYR A N 1
ATOM 2391 C CA . TYR A 1 284 ? -17.549 12.905 28.008 1.00 97.88 284 TYR A CA 1
ATOM 2392 C C . TYR A 1 284 ? -17.170 11.775 27.052 1.00 97.88 284 TYR A C 1
ATOM 2394 O O . TYR A 1 284 ? -17.226 11.966 25.842 1.00 97.88 284 TYR A O 1
ATOM 2402 N N . PHE A 1 285 ? -16.870 10.584 27.577 1.00 98.12 285 PHE A N 1
ATOM 2403 C CA . PHE A 1 285 ? -16.514 9.431 26.754 1.00 98.12 285 PHE A CA 1
ATOM 2404 C C . PHE A 1 285 ? -17.632 9.063 25.767 1.00 98.12 285 PHE A C 1
ATOM 2406 O O . PHE A 1 285 ? -17.410 9.045 24.557 1.00 98.12 285 PHE A O 1
ATOM 2413 N N . ASN A 1 286 ? -18.857 8.845 26.255 1.00 97.69 286 ASN A N 1
ATOM 2414 C CA . ASN A 1 286 ? -19.975 8.449 25.396 1.00 97.69 286 ASN A CA 1
ATOM 2415 C C . ASN A 1 286 ? -20.428 9.571 24.435 1.00 97.69 286 ASN A C 1
ATOM 2417 O O . ASN A 1 286 ? -20.864 9.279 23.315 1.00 97.69 286 ASN A O 1
ATOM 2421 N N . ARG A 1 287 ? -20.282 10.852 24.818 1.00 98.19 287 ARG A N 1
ATOM 2422 C CA . ARG A 1 287 ? -20.501 11.995 23.913 1.00 98.19 287 ARG A CA 1
ATOM 2423 C C . ARG A 1 287 ? -19.449 12.041 22.807 1.00 98.19 287 ARG A C 1
ATOM 2425 O O . ARG A 1 287 ? -19.818 12.197 21.645 1.00 98.19 287 ARG A O 1
ATOM 2432 N N . GLY A 1 288 ? -18.177 11.837 23.153 1.00 97.94 288 GLY A N 1
ATOM 2433 C CA . GLY A 1 288 ? -17.067 11.761 22.204 1.00 97.94 288 GLY A CA 1
ATOM 2434 C C . GLY A 1 288 ? -17.253 10.631 21.192 1.00 97.94 288 GLY A C 1
ATOM 2435 O O . GLY A 1 288 ? -17.147 10.865 19.991 1.00 97.94 288 GLY A O 1
ATOM 2436 N N . VAL A 1 289 ? -17.641 9.435 21.650 1.00 98.06 289 VAL A N 1
ATOM 2437 C CA . VAL A 1 289 ? -17.967 8.302 20.764 1.00 98.06 289 VAL A CA 1
ATOM 2438 C C . VAL A 1 289 ? -19.141 8.634 19.839 1.00 98.06 289 VAL A C 1
ATOM 2440 O O . VAL A 1 289 ? -19.053 8.393 18.637 1.00 98.06 289 VAL A O 1
ATOM 2443 N N . SER A 1 290 ? -20.217 9.229 20.365 1.00 98.00 290 SER A N 1
ATOM 2444 C CA . SER A 1 290 ? -21.382 9.619 19.552 1.00 98.00 290 SER A CA 1
ATOM 2445 C C . SER A 1 290 ? -21.007 10.659 18.484 1.00 98.00 290 SER A C 1
ATOM 2447 O O . SER A 1 290 ? -21.426 10.540 17.339 1.00 98.00 290 SER A O 1
ATOM 2449 N N . LYS A 1 291 ? -20.158 11.640 18.820 1.00 98.38 291 LYS A N 1
ATOM 2450 C CA . LYS A 1 291 ? -19.629 12.625 17.860 1.00 98.38 291 LYS A CA 1
ATOM 2451 C C . LYS A 1 291 ? -18.731 11.994 16.799 1.00 98.38 291 LYS A C 1
ATOM 2453 O O . LYS A 1 291 ? -18.881 12.321 15.629 1.00 98.38 291 LYS A O 1
ATOM 2458 N N . ALA A 1 292 ? -17.850 11.068 17.182 1.00 97.56 292 ALA A N 1
ATOM 2459 C CA . ALA A 1 292 ? -16.996 10.352 16.235 1.00 97.56 292 ALA A CA 1
ATOM 2460 C C . ALA A 1 292 ? -17.822 9.513 15.243 1.00 97.56 292 ALA A C 1
ATOM 2462 O O . ALA A 1 292 ? -17.485 9.450 14.066 1.00 97.56 292 ALA A O 1
ATOM 2463 N N . LYS A 1 293 ? -18.937 8.914 15.691 1.00 97.38 293 LYS A N 1
ATOM 2464 C CA . LYS A 1 293 ? -19.886 8.197 14.819 1.00 97.38 293 LYS A CA 1
ATOM 2465 C C . LYS A 1 293 ? -20.661 9.105 13.861 1.00 97.38 293 LYS A C 1
ATOM 2467 O O . LYS A 1 293 ? -21.106 8.622 12.829 1.00 97.38 293 LYS A O 1
ATOM 2472 N N . LEU A 1 294 ? -20.778 10.391 14.181 1.00 97.38 294 LEU A N 1
ATOM 2473 C CA . LEU A 1 294 ? -21.304 11.434 13.295 1.00 97.38 294 LEU A CA 1
ATOM 2474 C C . LEU A 1 294 ? -20.208 12.116 12.457 1.00 97.38 294 LEU A C 1
ATOM 2476 O O . LEU A 1 294 ? -20.453 13.185 11.908 1.00 97.38 294 LEU A O 1
ATOM 2480 N N . GLU A 1 295 ? -18.994 11.554 12.421 1.00 97.06 295 GLU A N 1
ATOM 2481 C CA . GLU A 1 295 ? -17.824 12.103 11.713 1.00 97.06 295 GLU A CA 1
ATOM 2482 C C . GLU A 1 295 ? -17.387 13.502 12.195 1.00 97.06 295 GLU A C 1
ATOM 2484 O O . GLU A 1 295 ? -16.601 14.190 11.550 1.00 97.06 295 GLU A O 1
ATOM 2489 N N . LYS A 1 296 ? -17.839 13.924 13.384 1.00 98.06 296 LYS A N 1
ATOM 2490 C CA . LYS A 1 296 ? -17.435 15.179 14.039 1.00 98.06 296 LYS A CA 1
ATOM 2491 C C . LYS A 1 296 ? -16.139 14.973 14.823 1.00 98.06 296 LYS A C 1
ATOM 2493 O O . LYS A 1 296 ? -16.127 15.041 16.057 1.00 98.06 296 LYS A O 1
ATOM 2498 N N . TYR A 1 297 ? -15.063 14.654 14.109 1.00 97.94 297 TYR A N 1
ATOM 2499 C CA . TYR A 1 297 ? -13.803 14.193 14.697 1.00 97.94 297 TYR A CA 1
ATOM 2500 C C . TYR A 1 297 ? -13.096 15.261 15.548 1.00 97.94 297 TYR A C 1
ATOM 2502 O O . TYR A 1 297 ? -12.565 14.948 16.611 1.00 97.94 297 TYR A O 1
ATOM 2510 N N . GLU A 1 298 ? -13.126 16.539 15.170 1.00 98.00 298 GLU A N 1
ATOM 2511 C CA . GLU A 1 298 ? -12.547 17.610 15.991 1.00 98.00 298 GLU A CA 1
ATOM 2512 C C . GLU A 1 298 ? -13.268 17.741 17.336 1.00 98.00 298 GLU A C 1
ATOM 2514 O O . GLU A 1 298 ? -12.635 17.876 18.386 1.00 98.00 298 GLU A O 1
ATOM 2519 N N . GLU A 1 299 ? -14.599 17.661 17.326 1.00 97.94 299 GLU A N 1
ATOM 2520 C CA . GLU A 1 299 ? -15.399 17.750 18.545 1.00 97.94 299 GLU A CA 1
ATOM 2521 C C . GLU A 1 299 ? -15.268 16.502 19.428 1.00 97.94 299 GLU A C 1
ATOM 2523 O O . GLU A 1 299 ? -15.373 16.620 20.654 1.00 97.94 299 GLU A O 1
ATOM 2528 N N . SER A 1 300 ? -15.067 15.315 18.839 1.00 98.31 300 SER A N 1
ATOM 2529 C CA . SER A 1 300 ? -14.825 14.083 19.601 1.00 98.31 300 SER A CA 1
ATOM 2530 C C . SER A 1 300 ? -13.466 14.126 20.303 1.00 98.31 300 SER A C 1
ATOM 2532 O O . SER A 1 300 ? -13.374 13.754 21.473 1.00 98.31 300 SER A O 1
ATOM 2534 N N . ILE A 1 301 ? -12.430 14.661 19.644 1.00 98.56 301 ILE A N 1
ATOM 2535 C CA . ILE A 1 301 ? -11.091 14.845 20.223 1.00 98.56 301 ILE A CA 1
ATOM 2536 C C . ILE A 1 301 ? -11.153 15.715 21.484 1.00 98.56 301 ILE A C 1
ATOM 2538 O O . ILE A 1 301 ? -10.513 15.379 22.481 1.00 98.56 301 ILE A O 1
ATOM 2542 N N . VAL A 1 302 ? -11.943 16.797 21.477 1.00 98.12 302 VAL A N 1
ATOM 2543 C CA . VAL A 1 302 ? -12.135 17.658 22.661 1.00 98.12 302 VAL A CA 1
ATOM 2544 C C . VAL A 1 302 ? -12.712 16.868 23.838 1.00 98.12 302 VAL A C 1
ATOM 2546 O O . VAL A 1 302 ? -12.233 17.000 24.963 1.00 98.12 302 VAL A O 1
ATOM 2549 N N . ASP A 1 303 ? -13.698 16.008 23.586 1.00 98.25 303 ASP A N 1
ATOM 2550 C CA . ASP A 1 303 ? -14.306 15.186 24.633 1.00 98.25 303 ASP A CA 1
ATOM 2551 C C . ASP A 1 303 ? -13.338 14.126 25.171 1.00 98.25 303 ASP A C 1
ATOM 2553 O O . ASP A 1 303 ? -13.204 13.971 26.387 1.00 98.25 303 ASP A O 1
ATOM 2557 N N . PHE A 1 304 ? -12.592 13.447 24.296 1.00 98.50 304 PHE A N 1
ATOM 2558 C CA . PHE A 1 304 ? -11.578 12.482 24.725 1.00 98.50 304 PHE A CA 1
ATOM 2559 C C . PHE A 1 304 ? -10.407 13.142 25.468 1.00 98.50 304 PHE A C 1
ATOM 2561 O O . PHE A 1 304 ? -9.862 12.539 26.392 1.00 98.50 304 PHE A O 1
ATOM 2568 N N . ASN A 1 305 ? -10.050 14.390 25.140 1.00 98.06 305 ASN A N 1
ATOM 2569 C CA . ASN A 1 305 ? -9.070 15.167 25.905 1.00 98.06 305 ASN A CA 1
ATOM 2570 C C . ASN A 1 305 ? -9.511 15.354 27.362 1.00 98.06 305 ASN A C 1
ATOM 2572 O O . ASN A 1 305 ? -8.709 15.138 28.272 1.00 98.06 305 ASN A O 1
ATOM 2576 N N . GLU A 1 306 ? -10.776 15.716 27.596 1.00 98.00 306 GLU A N 1
ATOM 2577 C CA . GLU A 1 306 ? -11.302 15.863 28.957 1.00 98.00 306 GLU A CA 1
ATOM 2578 C C . GLU A 1 306 ? -11.388 14.514 29.686 1.00 98.00 306 GLU A C 1
ATOM 2580 O O . GLU A 1 306 ? -11.048 14.444 30.869 1.00 98.00 306 GLU A O 1
ATOM 2585 N N . VAL A 1 307 ? -11.726 13.414 28.995 1.00 97.94 307 VAL A N 1
ATOM 2586 C CA . VAL A 1 307 ? -11.655 12.068 29.596 1.00 97.94 307 VAL A CA 1
ATOM 2587 C C . VAL A 1 307 ? -10.236 11.735 30.043 1.00 97.94 307 VAL A C 1
ATOM 2589 O O . VAL A 1 307 ? -10.050 11.319 31.182 1.00 97.94 307 VAL A O 1
ATOM 2592 N N . ILE A 1 308 ? -9.234 11.942 29.189 1.00 97.75 308 ILE A N 1
ATOM 2593 C CA . ILE A 1 308 ? -7.829 11.634 29.494 1.00 97.75 308 ILE A CA 1
ATOM 2594 C C . ILE A 1 308 ? -7.306 12.514 30.633 1.00 97.75 308 ILE A C 1
ATOM 2596 O O . ILE A 1 308 ? -6.572 12.042 31.498 1.00 97.75 308 ILE A O 1
ATOM 2600 N N . LYS A 1 309 ? -7.722 13.780 30.691 1.00 97.38 309 LYS A N 1
ATOM 2601 C CA . LYS A 1 309 ? -7.382 14.698 31.786 1.00 97.38 309 LYS A CA 1
ATOM 2602 C C . LYS A 1 309 ? -7.972 14.254 33.127 1.00 97.38 309 LYS A C 1
ATOM 2604 O O . LYS A 1 309 ? -7.302 14.364 34.151 1.00 97.38 309 LYS A O 1
ATOM 2609 N N . LEU A 1 310 ? -9.214 13.764 33.134 1.00 95.94 310 LEU A N 1
ATOM 2610 C CA . LEU A 1 310 ? -9.896 13.290 34.345 1.00 95.94 310 LEU A CA 1
ATOM 2611 C C . LEU A 1 310 ? -9.494 11.858 34.736 1.00 95.94 310 LEU A C 1
ATOM 2613 O O . LEU A 1 310 ? -9.476 11.526 35.920 1.00 95.94 310 LEU A O 1
ATOM 2617 N N . ASN A 1 311 ? -9.178 11.011 33.758 1.00 95.44 311 ASN A N 1
ATOM 2618 C CA . ASN A 1 311 ? -8.768 9.622 33.926 1.00 95.44 311 ASN A CA 1
ATOM 2619 C C . ASN A 1 311 ? -7.646 9.250 32.930 1.00 95.44 311 ASN A C 1
ATOM 2621 O O . ASN A 1 311 ? -7.911 8.636 31.892 1.00 95.44 311 ASN A O 1
ATOM 2625 N N . PRO A 1 312 ? -6.374 9.532 33.275 1.00 95.44 312 PRO A N 1
ATOM 2626 C CA . PRO A 1 312 ? -5.227 9.278 32.397 1.00 95.44 312 PRO A CA 1
ATOM 2627 C C . PRO A 1 312 ? -4.940 7.800 32.097 1.00 95.44 312 PRO A C 1
ATOM 2629 O O . PRO A 1 312 ? -4.052 7.502 31.308 1.00 95.44 312 PRO A O 1
ATOM 2632 N N . LYS A 1 313 ? -5.636 6.854 32.742 1.00 95.62 313 LYS A N 1
ATOM 2633 C CA . LYS A 1 313 ? -5.475 5.407 32.509 1.00 95.62 313 LYS A CA 1
ATOM 2634 C C . LYS A 1 313 ? -6.563 4.824 31.599 1.00 95.62 313 LYS A C 1
ATOM 2636 O O . LYS A 1 313 ? -6.646 3.607 31.454 1.00 95.62 313 LYS A O 1
ATOM 2641 N N . ASN A 1 314 ? -7.423 5.659 31.012 1.00 95.50 314 ASN A N 1
ATOM 2642 C CA . ASN A 1 314 ? -8.487 5.203 30.122 1.00 95.50 314 ASN A CA 1
ATOM 2643 C C . ASN A 1 314 ? -7.938 4.891 28.715 1.00 95.50 314 ASN A C 1
ATOM 2645 O O . ASN A 1 314 ? -7.787 5.786 27.886 1.00 95.50 314 ASN A O 1
ATOM 2649 N N . VAL A 1 315 ? -7.653 3.611 28.460 1.00 96.31 315 VAL A N 1
ATOM 2650 C CA . VAL A 1 315 ? -7.119 3.101 27.180 1.00 96.31 315 VAL A CA 1
ATOM 2651 C C . VAL A 1 315 ? -8.031 3.447 26.005 1.00 96.31 315 VAL A C 1
ATOM 2653 O O . VAL A 1 315 ? -7.577 3.981 24.996 1.00 96.31 315 VAL A O 1
ATOM 2656 N N . GLU A 1 316 ? -9.331 3.216 26.179 1.00 96.81 316 GLU A N 1
ATOM 2657 C CA . GLU A 1 316 ? -10.353 3.395 25.148 1.00 96.81 316 GLU A CA 1
ATOM 2658 C C . GLU A 1 316 ? -10.411 4.842 24.628 1.00 96.81 316 GLU A C 1
ATOM 2660 O O . GLU A 1 316 ? -10.696 5.083 23.457 1.00 96.81 316 GLU A O 1
ATOM 2665 N N . SER A 1 317 ? -10.115 5.827 25.478 1.00 97.12 317 SER A N 1
ATOM 2666 C CA . SER A 1 317 ? -10.103 7.245 25.095 1.00 97.12 317 SER A CA 1
ATOM 2667 C C . SER A 1 317 ? -8.872 7.619 24.288 1.00 97.12 317 SER A C 1
ATOM 2669 O O . SER A 1 317 ? -8.999 8.380 23.333 1.00 97.12 317 SER A O 1
ATOM 2671 N N . TYR A 1 318 ? -7.697 7.072 24.622 1.00 98.25 318 TYR A N 1
ATOM 2672 C CA . TYR A 1 318 ? -6.513 7.221 23.774 1.00 98.25 318 TYR A CA 1
ATOM 2673 C C . TYR A 1 318 ? -6.753 6.578 22.409 1.00 98.25 318 TYR A C 1
ATOM 2675 O O . TYR A 1 318 ? -6.543 7.230 21.392 1.00 98.25 318 TYR A O 1
ATOM 2683 N N . PHE A 1 319 ? -7.288 5.355 22.376 1.00 98.31 319 PHE A N 1
ATOM 2684 C CA . PHE A 1 319 ? -7.617 4.675 21.124 1.00 98.31 319 PHE A CA 1
ATOM 2685 C C . PHE A 1 319 ? -8.613 5.476 20.270 1.00 98.31 319 PHE A C 1
ATOM 2687 O O . PHE A 1 319 ? -8.305 5.811 19.129 1.00 98.31 319 PHE A O 1
ATOM 2694 N N . ASN A 1 320 ? -9.772 5.866 20.813 1.00 98.19 320 ASN A N 1
ATOM 2695 C CA . ASN A 1 320 ? -10.784 6.598 20.039 1.00 98.19 320 ASN A CA 1
ATOM 2696 C C . ASN A 1 320 ? -10.336 8.016 19.639 1.00 98.19 320 ASN A C 1
ATOM 2698 O O . ASN A 1 320 ? -10.720 8.499 18.567 1.00 98.19 320 ASN A O 1
ATOM 2702 N N . ARG A 1 321 ? -9.501 8.685 20.451 1.00 98.44 321 ARG A N 1
ATOM 2703 C CA . ARG A 1 321 ? -8.872 9.961 20.071 1.00 98.44 321 ARG A CA 1
ATOM 2704 C C . ARG A 1 321 ? -7.872 9.766 18.935 1.00 98.44 321 ARG A C 1
ATOM 2706 O O . ARG A 1 321 ? -7.905 10.544 17.985 1.00 98.44 321 ARG A O 1
ATOM 2713 N N . GLY A 1 322 ? -7.054 8.716 19.001 1.00 98.12 322 GLY A N 1
ATOM 2714 C CA . GLY A 1 322 ? -6.127 8.328 17.941 1.00 98.12 322 GLY A CA 1
ATOM 2715 C C . GLY A 1 322 ? -6.851 8.027 16.629 1.00 98.12 322 GLY A C 1
ATOM 2716 O O . GLY A 1 322 ? -6.511 8.604 15.603 1.00 98.12 322 GLY A O 1
ATOM 2717 N N . VAL A 1 323 ? -7.928 7.235 16.666 1.00 98.31 323 VAL A N 1
ATOM 2718 C CA . VAL A 1 323 ? -8.769 6.962 15.484 1.00 98.31 323 VAL A CA 1
ATOM 2719 C C . VAL A 1 323 ? -9.370 8.251 14.915 1.00 98.31 323 VAL A C 1
ATOM 2721 O O . VAL A 1 323 ? -9.318 8.465 13.707 1.00 98.31 323 VAL A O 1
ATOM 2724 N N . SER A 1 324 ? -9.898 9.136 15.767 1.00 98.31 324 SER A N 1
ATOM 2725 C CA . SER A 1 324 ? -10.457 10.421 15.316 1.00 98.31 324 SER A CA 1
ATOM 2726 C C . SER A 1 324 ? -9.388 11.308 14.660 1.00 98.31 324 SER A C 1
ATOM 2728 O O . SER A 1 324 ? -9.660 11.945 13.650 1.00 98.31 324 SER A O 1
ATOM 2730 N N . LYS A 1 325 ? -8.156 11.320 15.186 1.00 98.44 325 LYS A N 1
ATOM 2731 C CA . LYS A 1 325 ? -7.016 12.032 14.585 1.00 98.44 325 LYS A CA 1
ATOM 2732 C C . LYS A 1 325 ? -6.570 11.419 13.258 1.00 98.44 325 LYS A C 1
ATOM 2734 O O . LYS A 1 325 ? -6.317 12.168 12.323 1.00 98.44 325 LYS A O 1
ATOM 2739 N N . ALA A 1 326 ? -6.519 10.091 13.156 1.00 97.56 326 ALA A N 1
ATOM 2740 C CA . ALA A 1 326 ? -6.181 9.396 11.913 1.00 97.56 326 ALA A CA 1
ATOM 2741 C C . ALA A 1 326 ? -7.210 9.683 10.807 1.00 97.56 326 ALA A C 1
ATOM 2743 O O . ALA A 1 326 ? -6.833 9.924 9.669 1.00 97.56 326 ALA A O 1
ATOM 2744 N N . LYS A 1 327 ? -8.506 9.768 11.145 1.00 97.50 327 LYS A N 1
ATOM 2745 C CA . LYS A 1 327 ? -9.563 10.189 10.203 1.00 97.50 327 LYS A CA 1
ATOM 2746 C C . LYS A 1 327 ? -9.456 11.645 9.739 1.00 97.50 327 LYS A C 1
ATOM 2748 O O . LYS A 1 327 ? -10.062 11.991 8.733 1.00 97.50 327 LYS A O 1
ATOM 2753 N N . LEU A 1 328 ? -8.687 12.468 10.448 1.00 97.31 328 LEU A N 1
ATOM 2754 C CA . LEU A 1 328 ? -8.313 13.827 10.048 1.00 97.31 328 LEU A CA 1
ATOM 2755 C C . LEU A 1 328 ? -6.915 13.884 9.404 1.00 97.31 328 LEU A C 1
ATOM 2757 O O . LEU A 1 328 ? -6.339 14.966 9.329 1.00 97.31 328 LEU A O 1
ATOM 2761 N N . GLU A 1 329 ? -6.342 12.734 9.026 1.00 96.75 329 GLU A N 1
ATOM 2762 C CA . GLU A 1 329 ? -4.995 12.589 8.445 1.00 96.75 329 GLU A CA 1
ATOM 2763 C C . GLU A 1 329 ? -3.861 13.098 9.364 1.00 96.75 329 GLU A C 1
ATOM 2765 O O . GLU A 1 329 ? -2.724 13.315 8.949 1.00 96.75 329 GLU A O 1
ATOM 2770 N N . LYS A 1 330 ? -4.133 13.253 10.669 1.00 97.88 330 LYS A N 1
ATOM 2771 C CA . LYS A 1 330 ? -3.146 13.646 11.692 1.00 97.88 330 LYS A CA 1
ATOM 2772 C C . LYS A 1 330 ? -2.424 12.419 12.245 1.00 97.88 330 LYS A C 1
ATOM 2774 O O . LYS A 1 330 ? -2.502 12.123 13.442 1.00 97.88 330 LYS A O 1
ATOM 2779 N N . TYR A 1 331 ? -1.749 11.685 11.367 1.00 97.38 331 TYR A N 1
ATOM 2780 C CA . TYR A 1 331 ? -1.216 10.355 11.668 1.00 97.38 331 TYR A CA 1
ATOM 2781 C C . TYR A 1 331 ? -0.171 10.340 12.796 1.00 97.38 331 TYR A C 1
ATOM 2783 O O . TYR A 1 331 ? -0.270 9.505 13.689 1.00 97.38 331 TYR A O 1
ATOM 2791 N N . GLU A 1 332 ? 0.762 11.298 12.856 1.00 97.69 332 GLU A N 1
ATOM 2792 C CA . GLU A 1 332 ? 1.761 11.356 13.945 1.00 97.69 332 GLU A CA 1
ATOM 2793 C C . GLU A 1 332 ? 1.115 11.547 15.328 1.00 97.69 332 GLU A C 1
ATOM 2795 O O . GLU A 1 332 ? 1.460 10.881 16.308 1.00 97.69 332 GLU A O 1
ATOM 2800 N N . GLU A 1 333 ? 0.112 12.424 15.417 1.00 98.00 333 GLU A N 1
ATOM 2801 C CA . GLU A 1 333 ? -0.628 12.627 16.662 1.00 98.00 333 GLU A CA 1
ATOM 2802 C C . GLU A 1 333 ? -1.483 11.409 17.038 1.00 98.00 333 GLU A C 1
ATOM 2804 O O . GLU A 1 333 ? -1.725 11.181 18.229 1.00 98.00 333 GLU A O 1
ATOM 2809 N N . ALA A 1 334 ? -1.974 10.663 16.044 1.00 98.38 334 ALA A N 1
ATOM 2810 C CA . ALA A 1 334 ? -2.712 9.422 16.244 1.00 98.38 334 ALA A CA 1
ATOM 2811 C C . ALA A 1 334 ? -1.795 8.313 16.776 1.00 98.38 334 ALA A C 1
ATOM 2813 O O . ALA A 1 334 ? -2.125 7.676 17.775 1.00 98.38 334 ALA A O 1
ATOM 2814 N N . ILE A 1 335 ? -0.607 8.151 16.188 1.00 98.38 335 ILE A N 1
ATOM 2815 C CA . ILE A 1 335 ? 0.418 7.195 16.629 1.00 98.38 335 ILE A CA 1
ATOM 2816 C C . ILE A 1 335 ? 0.841 7.477 18.073 1.00 98.38 335 ILE A C 1
ATOM 2818 O O . ILE A 1 335 ? 0.964 6.549 18.874 1.00 98.38 335 ILE A O 1
ATOM 2822 N N . ALA A 1 336 ? 1.002 8.747 18.460 1.00 98.00 336 ALA A N 1
ATOM 2823 C CA . ALA A 1 336 ? 1.286 9.105 19.850 1.00 98.00 336 ALA A CA 1
ATOM 2824 C C . ALA A 1 336 ? 0.182 8.631 20.818 1.00 98.00 336 ALA A C 1
ATOM 2826 O O . ALA A 1 336 ? 0.474 8.174 21.927 1.00 98.00 336 ALA A O 1
ATOM 2827 N N . ASP A 1 337 ? -1.085 8.705 20.408 1.00 98.44 337 ASP A N 1
ATOM 2828 C CA . ASP A 1 337 ? -2.209 8.206 21.200 1.00 98.44 337 ASP A CA 1
ATOM 2829 C C . ASP A 1 337 ? -2.262 6.677 21.238 1.00 98.44 337 ASP A C 1
ATOM 2831 O O . ASP A 1 337 ? -2.434 6.105 22.317 1.00 98.44 337 ASP A O 1
ATOM 2835 N N . PHE A 1 338 ? -2.027 6.004 20.111 1.00 98.44 338 PHE A N 1
ATOM 2836 C CA . PHE A 1 338 ? -1.955 4.545 20.065 1.00 98.44 338 PHE A CA 1
ATOM 2837 C C . PHE A 1 338 ? -0.807 3.997 20.917 1.00 98.44 338 PHE A C 1
ATOM 2839 O O . PHE A 1 338 ? -1.020 3.064 21.684 1.00 98.44 338 PHE A O 1
ATOM 2846 N N . ASN A 1 339 ? 0.366 4.632 20.907 1.00 97.88 339 ASN A N 1
ATOM 2847 C CA . ASN A 1 339 ? 1.488 4.257 21.772 1.00 97.88 339 ASN A CA 1
ATOM 2848 C C . ASN A 1 339 ? 1.143 4.379 23.265 1.00 97.88 339 ASN A C 1
ATOM 2850 O O . ASN A 1 339 ? 1.526 3.526 24.069 1.00 97.88 339 ASN A O 1
ATOM 2854 N N . ASN A 1 340 ? 0.393 5.416 23.654 1.00 97.81 340 ASN A N 1
ATOM 2855 C CA . ASN A 1 340 ? -0.100 5.542 25.026 1.00 97.81 340 ASN A CA 1
ATOM 2856 C C . ASN A 1 340 ? -1.116 4.441 25.369 1.00 97.81 340 ASN A C 1
ATOM 2858 O O . ASN A 1 340 ? -1.036 3.865 26.455 1.00 97.81 340 ASN A O 1
ATOM 2862 N N . ALA A 1 341 ? -2.028 4.111 24.451 1.00 97.75 341 ALA A N 1
ATOM 2863 C CA . ALA A 1 341 ? -2.972 3.009 24.627 1.00 97.75 341 ALA A CA 1
ATOM 2864 C C . ALA A 1 341 ? -2.257 1.647 24.753 1.00 97.75 341 ALA A C 1
ATOM 2866 O O . ALA A 1 341 ? -2.530 0.921 25.707 1.00 97.75 341 ALA A O 1
ATOM 2867 N N . ILE A 1 342 ? -1.275 1.351 23.893 1.00 97.50 342 ILE A N 1
ATOM 2868 C CA . ILE A 1 342 ? -0.436 0.136 23.942 1.00 97.50 342 ILE A CA 1
ATOM 2869 C C . ILE A 1 342 ? 0.321 0.046 25.270 1.00 97.50 342 ILE A C 1
ATOM 2871 O O . ILE A 1 342 ? 0.347 -1.003 25.908 1.00 97.50 342 ILE A O 1
ATOM 2875 N N . LYS A 1 343 ? 0.902 1.156 25.743 1.00 97.31 343 LYS A N 1
ATOM 2876 C CA . LYS A 1 343 ? 1.614 1.192 27.030 1.00 97.31 343 LYS A CA 1
ATOM 2877 C C . LYS A 1 343 ? 0.705 0.841 28.212 1.00 97.31 343 LYS A C 1
ATOM 2879 O O . LYS A 1 343 ? 1.174 0.269 29.195 1.00 97.31 343 LYS A O 1
ATOM 2884 N N . LEU A 1 344 ? -0.570 1.220 28.145 1.00 96.56 344 LEU A N 1
ATOM 2885 C CA . LEU A 1 344 ? -1.557 0.936 29.186 1.00 96.56 344 LEU A CA 1
ATOM 2886 C C . LEU A 1 344 ? -2.166 -0.470 29.055 1.00 96.56 344 LEU A C 1
ATOM 2888 O O . LEU A 1 344 ? -2.458 -1.088 30.079 1.00 96.56 344 LEU A O 1
ATOM 2892 N N . ASN A 1 345 ? -2.347 -0.972 27.831 1.00 96.19 345 ASN A N 1
ATOM 2893 C CA . ASN A 1 345 ? -2.829 -2.321 27.541 1.00 96.19 345 ASN A CA 1
ATOM 2894 C C . ASN A 1 345 ? -2.053 -2.955 26.365 1.00 96.19 345 ASN A C 1
ATOM 2896 O O . ASN A 1 345 ? -2.471 -2.827 25.214 1.00 96.19 345 ASN A O 1
ATOM 2900 N N . PRO A 1 346 ? -0.962 -3.693 26.646 1.00 94.88 346 PRO A N 1
ATOM 2901 C CA . PRO A 1 346 ? -0.117 -4.288 25.606 1.00 94.88 346 PRO A CA 1
ATOM 2902 C C . PRO A 1 346 ? -0.730 -5.480 24.859 1.00 94.88 346 PRO A C 1
ATOM 2904 O O . PRO A 1 346 ? -0.090 -6.015 23.967 1.00 94.88 346 PRO A O 1
ATOM 2907 N N . ASN A 1 347 ? -1.927 -5.944 25.229 1.00 94.75 347 ASN A N 1
ATOM 2908 C CA . ASN A 1 347 ? -2.583 -7.091 24.587 1.00 94.75 347 ASN A CA 1
ATOM 2909 C C . ASN A 1 347 ? -3.794 -6.667 23.737 1.00 94.75 347 ASN A C 1
ATOM 2911 O O . ASN A 1 347 ? -4.667 -7.487 23.453 1.00 94.75 347 ASN A O 1
ATOM 2915 N N . ASP A 1 348 ? -3.890 -5.384 23.378 1.00 94.00 348 ASP A N 1
ATOM 2916 C CA . ASP A 1 348 ? -4.990 -4.867 22.567 1.00 94.00 348 ASP A CA 1
ATOM 2917 C C . ASP A 1 348 ? -4.676 -4.938 21.068 1.00 94.00 348 ASP A C 1
ATOM 2919 O O . ASP A 1 348 ? -4.070 -4.036 20.485 1.00 94.00 348 ASP A O 1
ATOM 2923 N N . GLU A 1 349 ? -5.124 -6.025 20.442 1.00 95.88 349 GLU A N 1
ATOM 2924 C CA . GLU A 1 349 ? -4.973 -6.282 19.007 1.00 95.88 349 GLU A CA 1
ATOM 2925 C C . GLU A 1 349 ? -5.448 -5.099 18.143 1.00 95.88 349 GLU A C 1
ATOM 2927 O O . GLU A 1 349 ? -4.795 -4.740 17.162 1.00 95.88 349 GLU A O 1
ATOM 2932 N N . LYS A 1 350 ? -6.555 -4.445 18.524 1.00 96.75 350 LYS A N 1
ATOM 2933 C CA . LYS A 1 350 ? -7.158 -3.362 17.730 1.00 96.75 350 LYS A CA 1
ATOM 2934 C C . LYS A 1 350 ? -6.280 -2.119 17.699 1.00 96.75 350 LYS A C 1
ATOM 2936 O O . LYS A 1 350 ? -6.255 -1.414 16.691 1.00 96.75 350 LYS A O 1
ATOM 2941 N N . VAL A 1 351 ? -5.573 -1.843 18.795 1.00 97.44 351 VAL A N 1
ATOM 2942 C CA . VAL A 1 351 ? -4.705 -0.667 18.905 1.00 97.44 351 VAL A CA 1
ATOM 2943 C C . VAL A 1 351 ? -3.448 -0.854 18.061 1.00 97.44 351 VAL A C 1
ATOM 2945 O O . VAL A 1 351 ? -3.089 0.063 17.325 1.00 97.44 351 VAL A O 1
ATOM 2948 N N . TYR A 1 352 ? -2.818 -2.035 18.106 1.00 98.25 352 TYR A N 1
ATOM 2949 C CA . TYR A 1 352 ? -1.687 -2.342 17.223 1.00 98.25 352 TYR A CA 1
ATOM 2950 C C . TYR A 1 352 ? -2.089 -2.268 15.755 1.00 98.25 352 TYR A C 1
ATOM 2952 O O . TYR A 1 352 ? -1.386 -1.647 14.967 1.00 98.25 352 TYR A O 1
ATOM 2960 N N . PHE A 1 353 ? -3.244 -2.828 15.388 1.00 98.31 353 PHE A N 1
ATOM 2961 C CA . PHE A 1 353 ? -3.715 -2.778 14.008 1.00 98.31 353 PHE A CA 1
ATOM 2962 C C . PHE A 1 353 ? -3.937 -1.336 13.520 1.00 98.31 353 PHE A C 1
ATOM 2964 O O . PHE A 1 353 ? -3.429 -0.956 12.468 1.00 98.31 353 PHE A O 1
ATOM 2971 N N . ALA A 1 354 ? -4.619 -0.498 14.312 1.00 98.06 354 ALA A N 1
ATOM 2972 C CA . ALA A 1 354 ? -4.830 0.912 13.974 1.00 98.06 354 ALA A CA 1
ATOM 2973 C C . ALA A 1 354 ? -3.519 1.719 13.915 1.00 98.06 354 ALA A C 1
ATOM 2975 O O . ALA A 1 354 ? -3.369 2.591 13.060 1.00 98.06 354 ALA A O 1
ATOM 2976 N N . SER A 1 355 ? -2.563 1.416 14.799 1.00 98.06 355 SER A N 1
ATOM 2977 C CA . SER A 1 355 ? -1.221 2.007 14.781 1.00 98.06 355 SER A CA 1
ATOM 2978 C C . SER A 1 355 ? -0.438 1.607 13.529 1.00 98.06 355 SER A C 1
ATOM 2980 O O . SER A 1 355 ? 0.146 2.472 12.878 1.00 98.06 355 SER A O 1
ATOM 2982 N N . GLY A 1 356 ? -0.486 0.327 13.151 1.00 97.81 356 GLY A N 1
ATOM 2983 C CA . GLY A 1 356 ? 0.141 -0.190 11.938 1.00 97.81 356 GLY A CA 1
ATOM 2984 C C . GLY A 1 356 ? -0.384 0.500 10.681 1.00 97.81 356 GLY A C 1
ATOM 2985 O O . GLY A 1 356 ? 0.417 0.961 9.873 1.00 97.81 356 GLY A O 1
ATOM 2986 N N . LEU A 1 357 ? -1.707 0.666 10.562 1.00 98.31 357 LEU A N 1
ATOM 2987 C CA . LEU A 1 357 ? -2.315 1.408 9.451 1.00 98.31 357 LEU A CA 1
ATOM 2988 C C . LEU A 1 357 ? -1.851 2.871 9.413 1.00 98.31 357 LEU A C 1
ATOM 2990 O O . LEU A 1 357 ? -1.355 3.320 8.389 1.00 98.31 357 LEU A O 1
ATOM 2994 N N . ALA A 1 358 ? -1.911 3.590 10.540 1.00 97.94 358 ALA A N 1
ATOM 2995 C CA . ALA A 1 358 ? -1.480 4.990 10.587 1.00 97.94 358 ALA A CA 1
ATOM 2996 C C . ALA A 1 358 ? 0.017 5.176 10.262 1.00 97.94 358 ALA A C 1
ATOM 2998 O O . ALA A 1 358 ? 0.406 6.199 9.706 1.00 97.94 358 ALA A O 1
ATOM 2999 N N . LYS A 1 359 ? 0.870 4.203 10.613 1.00 98.19 359 LYS A N 1
ATOM 3000 C CA . LYS A 1 359 ? 2.292 4.196 10.231 1.00 98.19 359 LYS A CA 1
ATOM 3001 C C . LYS A 1 359 ? 2.484 3.895 8.745 1.00 98.19 359 LYS A C 1
ATOM 3003 O O . LYS A 1 359 ? 3.352 4.509 8.134 1.00 98.19 359 LYS A O 1
ATOM 3008 N N . ALA A 1 360 ? 1.699 2.979 8.178 1.00 96.06 360 ALA A N 1
ATOM 3009 C CA . ALA A 1 360 ? 1.728 2.676 6.749 1.00 96.06 360 ALA A CA 1
ATOM 3010 C C . ALA A 1 360 ? 1.283 3.885 5.905 1.00 96.06 360 ALA A C 1
ATOM 3012 O O . ALA A 1 360 ? 1.951 4.201 4.929 1.00 96.06 360 ALA A O 1
ATOM 3013 N N . ASP A 1 361 ? 0.256 4.624 6.340 1.00 94.69 361 ASP A N 1
ATOM 3014 C CA . ASP A 1 361 ? -0.200 5.864 5.683 1.00 94.69 361 ASP A CA 1
ATOM 3015 C C . ASP A 1 361 ? 0.848 7.000 5.731 1.00 94.69 361 ASP A C 1
ATOM 3017 O O . ASP A 1 361 ? 0.796 7.933 4.933 1.00 94.69 361 ASP A O 1
ATOM 3021 N N . LEU A 1 362 ? 1.815 6.931 6.656 1.00 94.88 362 LEU A N 1
ATOM 3022 C CA . LEU A 1 362 ? 2.995 7.810 6.718 1.00 94.88 362 LEU A CA 1
ATOM 3023 C C . LEU A 1 362 ? 4.224 7.234 5.996 1.00 94.88 362 LEU A C 1
ATOM 3025 O O . LEU A 1 362 ? 5.326 7.755 6.170 1.00 94.88 362 LEU A O 1
ATOM 3029 N N . GLU A 1 363 ? 4.068 6.126 5.271 1.00 94.31 363 GLU A N 1
ATOM 3030 C CA . GLU A 1 363 ? 5.151 5.391 4.604 1.00 94.31 363 GLU A CA 1
ATOM 3031 C C . GLU A 1 363 ? 6.244 4.875 5.568 1.00 94.31 363 GLU A C 1
ATOM 3033 O O . GLU A 1 363 ? 7.349 4.498 5.171 1.00 94.31 363 GLU A O 1
ATOM 3038 N N . ARG A 1 364 ? 5.945 4.787 6.874 1.00 96.38 364 ARG A N 1
ATOM 3039 C CA . ARG A 1 364 ? 6.827 4.212 7.909 1.00 96.38 364 ARG A CA 1
ATOM 3040 C C . ARG A 1 364 ? 6.677 2.691 7.937 1.00 96.38 364 ARG A C 1
ATOM 3042 O O . ARG A 1 364 ? 6.342 2.091 8.964 1.00 96.38 364 ARG A O 1
ATOM 3049 N N . TYR A 1 365 ? 6.917 2.060 6.789 1.00 95.56 365 TYR A N 1
ATOM 3050 C CA . TYR A 1 365 ? 6.579 0.659 6.540 1.00 95.56 365 TYR A CA 1
ATOM 3051 C C . TYR A 1 365 ? 7.247 -0.320 7.517 1.00 95.56 365 TYR A C 1
ATOM 3053 O O . TYR A 1 365 ? 6.562 -1.196 8.042 1.00 95.56 365 TYR A O 1
ATOM 3061 N N . GLU A 1 366 ? 8.528 -0.145 7.861 1.00 97.06 366 GLU A N 1
ATOM 3062 C CA . GLU A 1 366 ? 9.206 -1.031 8.828 1.00 97.06 366 GLU A CA 1
ATOM 3063 C C . GLU A 1 366 ? 8.548 -0.998 10.217 1.00 97.06 366 GLU A C 1
ATOM 3065 O O . GLU A 1 366 ? 8.358 -2.033 10.855 1.00 97.06 366 GLU A O 1
ATOM 3070 N N . GLU A 1 367 ? 8.116 0.176 10.680 1.00 97.31 367 GLU A N 1
ATOM 3071 C CA . GLU A 1 367 ? 7.418 0.290 11.963 1.00 97.31 367 GLU A CA 1
ATOM 3072 C C . GLU A 1 367 ? 5.987 -0.253 11.898 1.00 97.31 367 GLU A C 1
ATOM 3074 O O . GLU A 1 367 ? 5.498 -0.789 12.894 1.00 97.31 367 GLU A O 1
ATOM 3079 N N . SER A 1 368 ? 5.320 -0.143 10.743 1.00 98.06 368 SER A N 1
ATOM 3080 C CA . SER A 1 368 ? 4.004 -0.760 10.528 1.00 98.06 368 SER A CA 1
ATOM 3081 C C . SER A 1 368 ? 4.085 -2.291 10.581 1.00 98.06 368 SER A C 1
ATOM 3083 O O . SER A 1 368 ? 3.251 -2.936 11.215 1.00 98.06 368 SER A O 1
ATOM 3085 N N . ILE A 1 369 ? 5.145 -2.880 10.011 1.00 98.38 369 ILE A N 1
ATOM 3086 C CA . ILE A 1 369 ? 5.392 -4.327 10.024 1.00 98.38 369 ILE A CA 1
ATOM 3087 C C . ILE A 1 369 ? 5.547 -4.835 11.459 1.00 98.38 369 ILE A C 1
ATOM 3089 O O . ILE A 1 369 ? 5.020 -5.900 11.785 1.00 98.38 369 ILE A O 1
ATOM 3093 N N . VAL A 1 370 ? 6.232 -4.082 12.328 1.00 98.12 370 VAL A N 1
ATOM 3094 C CA . VAL A 1 370 ? 6.363 -4.423 13.755 1.00 98.12 370 VAL A CA 1
ATOM 3095 C C . VAL A 1 370 ? 4.995 -4.487 14.438 1.00 98.12 370 VAL A C 1
ATOM 3097 O O . VAL A 1 370 ? 4.719 -5.458 15.143 1.00 98.12 370 VAL A O 1
ATOM 3100 N N . ASP A 1 371 ? 4.118 -3.514 14.194 1.00 98.06 371 ASP A N 1
ATOM 3101 C CA . ASP A 1 371 ? 2.778 -3.515 14.787 1.00 98.06 371 ASP A CA 1
ATOM 3102 C C . ASP A 1 371 ? 1.922 -4.672 14.246 1.00 98.06 371 ASP A C 1
ATOM 3104 O O . ASP A 1 371 ? 1.296 -5.392 15.026 1.00 98.06 371 ASP A O 1
ATOM 3108 N N . PHE A 1 372 ? 1.943 -4.931 12.932 1.00 98.56 372 PHE A N 1
ATOM 3109 C CA . PHE A 1 372 ? 1.216 -6.064 12.347 1.00 98.56 372 PHE A CA 1
ATOM 3110 C C . PHE A 1 372 ? 1.757 -7.425 12.813 1.00 98.56 372 PHE A C 1
ATOM 3112 O O . PHE A 1 372 ? 0.983 -8.372 12.963 1.00 98.56 372 PHE A O 1
ATOM 3119 N N . ASN A 1 373 ? 3.058 -7.540 13.106 1.00 98.25 373 ASN A N 1
ATOM 3120 C CA . ASN A 1 373 ? 3.623 -8.738 13.734 1.00 98.25 373 ASN A CA 1
ATOM 3121 C C . ASN A 1 373 ? 2.997 -9.002 15.109 1.00 98.25 373 ASN A C 1
ATOM 3123 O O . ASN A 1 373 ? 2.669 -10.151 15.410 1.00 98.25 373 ASN A O 1
ATOM 3127 N N . GLU A 1 374 ? 2.809 -7.965 15.930 1.00 98.25 374 GLU A N 1
ATOM 3128 C CA . GLU A 1 374 ? 2.157 -8.110 17.235 1.00 98.25 374 GLU A CA 1
ATOM 3129 C C . GLU A 1 374 ? 0.666 -8.455 17.090 1.00 98.25 374 GLU A C 1
ATOM 3131 O O . GLU A 1 374 ? 0.183 -9.329 17.810 1.00 98.25 374 GLU A O 1
ATOM 3136 N N . VAL A 1 375 ? -0.044 -7.894 16.101 1.00 98.31 375 VAL A N 1
ATOM 3137 C CA . VAL A 1 375 ? -1.426 -8.309 15.777 1.00 98.31 375 VAL A CA 1
ATOM 3138 C C . VAL A 1 375 ? -1.492 -9.805 15.457 1.00 98.31 375 VAL A C 1
ATOM 3140 O O . VAL A 1 375 ? -2.290 -10.526 16.049 1.00 98.31 375 VAL A O 1
ATOM 3143 N N . ILE A 1 376 ? -0.616 -10.299 14.578 1.00 98.00 376 ILE A N 1
ATOM 3144 C CA . ILE A 1 376 ? -0.572 -11.715 14.171 1.00 98.00 376 ILE A CA 1
ATOM 3145 C C . ILE A 1 376 ? -0.174 -12.629 15.338 1.00 98.00 376 ILE A C 1
ATOM 3147 O O . ILE A 1 376 ? -0.652 -13.759 15.448 1.00 98.00 376 ILE A O 1
ATOM 3151 N N . LYS A 1 377 ? 0.687 -12.153 16.238 1.00 97.81 377 LYS A N 1
ATOM 3152 C CA . LYS A 1 377 ? 1.076 -12.879 17.452 1.00 97.81 377 LYS A CA 1
ATOM 3153 C C . LYS A 1 377 ? -0.076 -12.992 18.453 1.00 97.81 377 LYS A C 1
ATOM 3155 O O . LYS A 1 377 ? -0.222 -14.043 19.075 1.00 97.81 377 LYS A O 1
ATOM 3160 N N . LEU A 1 378 ? -0.887 -11.943 18.601 1.00 96.69 378 LEU A N 1
ATOM 3161 C CA . LEU A 1 378 ? -2.093 -11.953 19.436 1.00 96.69 378 LEU A CA 1
ATOM 3162 C C . LEU A 1 378 ? -3.221 -12.777 18.794 1.00 96.69 378 LEU A C 1
ATOM 3164 O O . LEU A 1 378 ? -3.935 -13.496 19.493 1.00 96.69 378 LEU A O 1
ATOM 3168 N N . ASN A 1 379 ? -3.346 -12.716 17.468 1.00 96.19 379 ASN A N 1
ATOM 3169 C CA . ASN A 1 379 ? -4.357 -13.414 16.686 1.00 96.19 379 ASN A CA 1
ATOM 3170 C C . ASN A 1 379 ? -3.793 -13.903 15.343 1.00 96.19 379 ASN A C 1
ATOM 3172 O O . ASN A 1 379 ? -3.816 -13.209 14.325 1.00 96.19 379 ASN A O 1
ATOM 3176 N N . SER A 1 380 ? -3.375 -15.167 15.313 1.00 95.50 380 SER A N 1
ATOM 3177 C CA . SER A 1 380 ? -2.763 -15.791 14.133 1.00 95.50 380 SER A CA 1
ATOM 3178 C C . SER A 1 380 ? -3.723 -16.049 12.967 1.00 95.50 380 SER A C 1
ATOM 3180 O O . SER A 1 380 ? -3.301 -16.557 11.932 1.00 95.50 380 SER A O 1
ATOM 3182 N N . LYS A 1 381 ? -5.014 -15.727 13.113 1.00 96.56 381 LYS A N 1
ATOM 3183 C CA . LYS A 1 381 ? -6.026 -15.841 12.051 1.00 96.56 381 LYS A CA 1
ATOM 3184 C C . LYS A 1 381 ? -6.494 -14.481 11.528 1.00 96.56 381 LYS A C 1
ATOM 3186 O O . LYS A 1 381 ? -7.474 -14.433 10.786 1.00 96.56 381 LYS A O 1
ATOM 3191 N N . ASN A 1 382 ? -5.838 -13.385 11.913 1.00 97.19 382 ASN A N 1
ATOM 3192 C CA . ASN A 1 382 ? -6.193 -12.057 11.426 1.00 97.19 382 ASN A CA 1
ATOM 3193 C C . ASN A 1 382 ? -5.735 -11.870 9.967 1.00 97.19 382 ASN A C 1
ATOM 3195 O O . ASN A 1 382 ? -4.563 -11.614 9.696 1.00 97.19 382 ASN A O 1
ATOM 3199 N N . VAL A 1 383 ? -6.681 -12.000 9.034 1.00 97.69 383 VAL A N 1
ATOM 3200 C CA . VAL A 1 383 ? -6.448 -11.892 7.584 1.00 97.69 383 VAL A CA 1
ATOM 3201 C C . VAL A 1 383 ? -5.941 -10.503 7.191 1.00 97.69 383 VAL A C 1
ATOM 3203 O O . VAL A 1 383 ? -4.996 -10.394 6.413 1.00 97.69 383 VAL A O 1
ATOM 3206 N N . GLU A 1 384 ? -6.529 -9.446 7.755 1.00 97.88 384 GLU A N 1
ATOM 3207 C CA . GLU A 1 384 ? -6.173 -8.061 7.432 1.00 97.88 384 GLU A CA 1
ATOM 3208 C C . GLU A 1 384 ? -4.729 -7.748 7.842 1.00 97.88 384 GLU A C 1
ATOM 3210 O O . GLU A 1 384 ? -3.994 -7.119 7.087 1.00 97.88 384 GLU A O 1
ATOM 3215 N N . ALA A 1 385 ? -4.275 -8.241 8.996 1.00 97.88 385 ALA A N 1
ATOM 3216 C CA . ALA A 1 385 ? -2.908 -8.020 9.461 1.00 97.88 385 ALA A CA 1
ATOM 3217 C C . ALA A 1 385 ? -1.859 -8.666 8.544 1.00 97.88 385 ALA A C 1
ATOM 3219 O O . ALA A 1 385 ? -0.847 -8.036 8.242 1.00 97.88 385 ALA A O 1
ATOM 3220 N N . TYR A 1 386 ? -2.101 -9.894 8.064 1.00 98.56 386 TYR A N 1
ATOM 3221 C CA . TYR A 1 386 ? -1.234 -10.505 7.049 1.00 98.56 386 TYR A CA 1
ATOM 3222 C C . TYR A 1 386 ? -1.258 -9.703 5.748 1.00 98.56 386 TYR A C 1
ATOM 3224 O O . TYR A 1 386 ? -0.201 -9.452 5.176 1.00 98.56 386 TYR A O 1
ATOM 3232 N N . PHE A 1 387 ? -2.437 -9.266 5.302 1.00 98.62 387 PHE A N 1
ATOM 3233 C CA . PHE A 1 387 ? -2.575 -8.496 4.071 1.00 98.62 387 PHE A CA 1
ATOM 3234 C C . PHE A 1 387 ? -1.795 -7.177 4.125 1.00 98.62 387 PHE A C 1
ATOM 3236 O O . PHE A 1 387 ? -0.914 -6.961 3.295 1.00 98.62 387 PHE A O 1
ATOM 3243 N N . TYR A 1 388 ? -2.040 -6.334 5.132 1.00 98.50 388 TYR A N 1
ATOM 3244 C CA . TYR A 1 388 ? -1.368 -5.038 5.253 1.00 98.50 388 TYR A CA 1
ATOM 3245 C C . TYR A 1 388 ? 0.130 -5.169 5.554 1.00 98.50 388 TYR A C 1
ATOM 3247 O O . TYR A 1 388 ? 0.918 -4.374 5.045 1.00 98.50 388 TYR A O 1
ATOM 3255 N N . ARG A 1 389 ? 0.564 -6.207 6.288 1.00 98.56 389 ARG A N 1
ATOM 3256 C CA . ARG A 1 389 ? 1.998 -6.513 6.433 1.00 98.56 389 ARG A CA 1
ATOM 3257 C C . ARG A 1 389 ? 2.630 -6.912 5.099 1.00 98.56 389 ARG A C 1
ATOM 3259 O O . ARG A 1 389 ? 3.750 -6.495 4.813 1.00 98.56 389 ARG A O 1
ATOM 3266 N N . GLY A 1 390 ? 1.917 -7.696 4.291 1.00 98.06 390 GLY A N 1
ATOM 3267 C CA . GLY A 1 390 ? 2.334 -8.075 2.944 1.00 98.06 390 GLY A CA 1
ATOM 3268 C C . GLY A 1 390 ? 2.479 -6.864 2.025 1.00 98.06 390 GLY A C 1
ATOM 3269 O O . GLY A 1 390 ? 3.500 -6.743 1.354 1.00 98.06 390 GLY A O 1
ATOM 3270 N N . VAL A 1 391 ? 1.512 -5.940 2.048 1.00 97.88 391 VAL A N 1
ATOM 3271 C CA . VAL A 1 391 ? 1.566 -4.678 1.289 1.00 97.88 391 VAL A CA 1
ATOM 3272 C C . VAL A 1 391 ? 2.757 -3.826 1.733 1.00 97.88 391 VAL A C 1
ATOM 3274 O O . VAL A 1 391 ? 3.608 -3.524 0.905 1.00 97.88 391 VAL A O 1
ATOM 3277 N N . ALA A 1 392 ? 2.917 -3.569 3.036 1.00 97.44 392 ALA A N 1
ATOM 3278 C CA . ALA A 1 392 ? 4.049 -2.793 3.555 1.00 97.44 392 ALA A CA 1
ATOM 3279 C C . ALA A 1 392 ? 5.417 -3.405 3.187 1.00 97.44 392 ALA A C 1
ATOM 3281 O O . ALA A 1 392 ? 6.373 -2.690 2.895 1.00 97.44 392 ALA A O 1
ATOM 3282 N N . LYS A 1 393 ? 5.531 -4.741 3.166 1.00 96.75 393 LYS A N 1
ATOM 3283 C CA . LYS A 1 393 ? 6.738 -5.432 2.680 1.00 96.75 393 LYS A CA 1
ATOM 3284 C C . LYS A 1 393 ? 6.943 -5.267 1.175 1.00 96.75 393 LYS A C 1
ATOM 3286 O O . LYS A 1 393 ? 8.085 -5.134 0.750 1.00 96.75 393 LYS A O 1
ATOM 3291 N N . ALA A 1 394 ? 5.876 -5.301 0.378 1.00 89.81 394 ALA A N 1
ATOM 3292 C CA . ALA A 1 394 ? 5.958 -5.086 -1.064 1.00 89.81 394 ALA A CA 1
ATOM 3293 C C . ALA A 1 394 ? 6.395 -3.649 -1.397 1.00 89.81 394 ALA A C 1
ATOM 3295 O O . ALA A 1 394 ? 7.230 -3.478 -2.282 1.00 89.81 394 ALA A O 1
ATOM 3296 N N . ASP A 1 395 ? 5.918 -2.652 -0.646 1.00 90.81 395 ASP A N 1
ATOM 3297 C CA . ASP A 1 395 ? 6.325 -1.245 -0.794 1.00 90.81 395 ASP A CA 1
ATOM 3298 C C . ASP A 1 395 ? 7.792 -1.011 -0.386 1.00 90.81 395 ASP A C 1
ATOM 3300 O O . ASP A 1 395 ? 8.471 -0.152 -0.943 1.00 90.81 395 ASP A O 1
ATOM 3304 N N . LEU A 1 396 ? 8.324 -1.838 0.521 1.00 87.50 396 LEU A N 1
ATOM 3305 C CA . LEU A 1 396 ? 9.757 -1.923 0.841 1.00 87.50 396 LEU A CA 1
ATOM 3306 C C . LEU A 1 396 ? 10.565 -2.795 -0.138 1.00 87.50 396 LEU A C 1
ATOM 3308 O O . LEU A 1 396 ? 11.727 -3.096 0.132 1.00 87.50 396 LEU A O 1
ATOM 3312 N N . GLU A 1 397 ? 9.960 -3.252 -1.236 1.00 89.44 397 GLU A N 1
ATOM 3313 C CA . GLU A 1 397 ? 10.568 -4.140 -2.239 1.00 89.44 397 GLU A CA 1
ATOM 3314 C C . GLU A 1 397 ? 11.012 -5.513 -1.692 1.00 89.44 397 GLU A C 1
ATOM 3316 O O . GLU A 1 397 ? 11.749 -6.258 -2.338 1.00 89.44 397 GLU A O 1
ATOM 3321 N N . ARG A 1 398 ? 10.515 -5.912 -0.514 1.00 90.62 398 ARG A N 1
ATOM 3322 C CA . ARG A 1 398 ? 10.732 -7.233 0.106 1.00 90.62 398 ARG A CA 1
ATOM 3323 C C . ARG A 1 398 ? 9.730 -8.241 -0.459 1.00 90.62 398 ARG A C 1
ATOM 3325 O O . ARG A 1 398 ? 8.900 -8.814 0.257 1.00 90.62 398 ARG A O 1
ATOM 3332 N N . TYR A 1 399 ? 9.773 -8.427 -1.777 1.00 89.12 399 TYR A N 1
ATOM 3333 C CA . TYR A 1 399 ? 8.742 -9.142 -2.527 1.00 89.12 399 TYR A CA 1
ATOM 3334 C C . TYR A 1 399 ? 8.594 -10.609 -2.106 1.00 89.12 399 TYR A C 1
ATOM 3336 O O . TYR A 1 399 ? 7.462 -11.072 -1.957 1.00 89.12 399 TYR A O 1
ATOM 3344 N N . GLU A 1 400 ? 9.680 -11.339 -1.836 1.00 91.69 400 GLU A N 1
ATOM 3345 C CA . GLU A 1 400 ? 9.612 -12.729 -1.363 1.00 91.69 400 GLU A CA 1
ATOM 3346 C C . GLU A 1 400 ? 8.842 -12.845 -0.045 1.00 91.69 400 GLU A C 1
ATOM 3348 O O . GLU A 1 400 ? 7.992 -13.723 0.106 1.00 91.69 400 GLU A O 1
ATOM 3353 N N . GLU A 1 401 ? 9.095 -11.935 0.895 1.00 95.12 401 GLU A N 1
ATOM 3354 C CA . GLU A 1 401 ? 8.413 -11.927 2.187 1.00 95.12 401 GLU A CA 1
ATOM 3355 C C . GLU A 1 401 ? 6.951 -11.489 2.065 1.00 95.12 401 GLU A C 1
ATOM 3357 O O . GLU A 1 401 ? 6.102 -12.017 2.785 1.00 95.12 401 GLU A O 1
ATOM 3362 N N . SER A 1 402 ? 6.639 -10.565 1.147 1.00 96.56 402 SER A N 1
ATOM 3363 C CA . SER A 1 402 ? 5.251 -10.182 0.852 1.00 96.56 402 SER A CA 1
ATOM 3364 C C . SER A 1 402 ? 4.439 -11.368 0.316 1.00 96.56 402 SER A C 1
ATOM 3366 O O . SER A 1 402 ? 3.306 -11.592 0.738 1.00 96.56 402 SER A O 1
ATOM 3368 N N . ILE A 1 403 ? 5.040 -12.198 -0.548 1.00 97.88 403 ILE A N 1
ATOM 3369 C CA . ILE A 1 403 ? 4.395 -13.386 -1.125 1.00 97.88 403 ILE A CA 1
ATOM 3370 C C . ILE A 1 403 ? 4.029 -14.394 -0.031 1.00 97.88 403 ILE A C 1
ATOM 3372 O O . ILE A 1 403 ? 2.959 -14.998 -0.104 1.00 97.88 403 ILE A O 1
ATOM 3376 N N . VAL A 1 404 ? 4.882 -14.569 0.986 1.00 98.19 404 VAL A N 1
ATOM 3377 C CA . VAL A 1 404 ? 4.586 -15.441 2.137 1.00 98.19 404 VAL A CA 1
ATOM 3378 C C . VAL A 1 404 ? 3.332 -14.967 2.872 1.00 98.19 404 VAL A C 1
ATOM 3380 O O . VAL A 1 404 ? 2.462 -15.782 3.176 1.00 98.19 404 VAL A O 1
ATOM 3383 N N . ASP A 1 405 ? 3.200 -13.662 3.097 1.00 98.44 405 ASP A N 1
ATOM 3384 C CA . ASP A 1 405 ? 2.032 -13.097 3.773 1.00 98.44 405 ASP A CA 1
ATOM 3385 C C . ASP A 1 405 ? 0.762 -13.227 2.924 1.00 98.44 405 ASP A C 1
ATOM 3387 O O . ASP A 1 405 ? -0.261 -13.700 3.421 1.00 98.44 405 ASP A O 1
ATOM 3391 N N . PHE A 1 406 ? 0.829 -12.931 1.623 1.00 98.62 406 PHE A N 1
ATOM 3392 C CA . PHE A 1 406 ? -0.315 -13.117 0.725 1.00 98.62 406 PHE A CA 1
ATOM 3393 C C . PHE A 1 406 ? -0.720 -14.590 0.566 1.00 98.62 406 PHE A C 1
ATOM 3395 O O . PHE A 1 406 ? -1.904 -14.886 0.398 1.00 98.62 406 PHE A O 1
ATOM 3402 N N . ASN A 1 407 ? 0.222 -15.535 0.664 1.00 98.38 407 ASN A N 1
ATOM 3403 C CA . ASN A 1 407 ? -0.099 -16.964 0.706 1.00 98.38 407 ASN A CA 1
ATOM 3404 C C . ASN A 1 407 ? -0.940 -17.321 1.938 1.00 98.38 407 ASN A C 1
ATOM 3406 O O . ASN A 1 407 ? -1.905 -18.075 1.809 1.00 98.38 407 ASN A O 1
ATOM 3410 N N . GLU A 1 408 ? -0.604 -16.780 3.113 1.00 98.44 408 GLU A N 1
ATOM 3411 C CA . GLU A 1 408 ? -1.398 -16.997 4.327 1.00 98.44 408 GLU A CA 1
ATOM 3412 C C . GLU A 1 408 ? -2.769 -16.309 4.239 1.00 98.44 408 GLU A C 1
ATOM 3414 O O . GLU A 1 408 ? -3.766 -16.923 4.619 1.00 98.44 408 GLU A O 1
ATOM 3419 N N . VAL A 1 409 ? -2.864 -15.112 3.641 1.00 98.56 409 VAL A N 1
ATOM 3420 C CA . VAL A 1 409 ? -4.160 -14.465 3.351 1.00 98.56 409 VAL A CA 1
ATOM 3421 C C . VAL A 1 409 ? -5.042 -15.367 2.490 1.00 98.56 409 VAL A C 1
ATOM 3423 O O . VAL A 1 409 ? -6.166 -15.652 2.879 1.00 98.56 409 VAL A O 1
ATOM 3426 N N . ILE A 1 410 ? -4.530 -15.883 1.369 1.00 98.25 410 ILE A N 1
ATOM 3427 C CA . ILE A 1 410 ? -5.290 -16.748 0.446 1.00 98.25 410 ILE A CA 1
ATOM 3428 C C . ILE A 1 410 ? -5.664 -18.087 1.096 1.00 98.25 410 ILE A C 1
ATOM 3430 O O . ILE A 1 410 ? -6.710 -18.664 0.809 1.00 98.25 410 ILE A O 1
ATOM 3434 N N . LYS A 1 411 ? -4.826 -18.604 1.994 1.00 98.12 411 LYS A N 1
ATOM 3435 C CA . LYS A 1 411 ? -5.120 -19.825 2.752 1.00 98.12 411 LYS A CA 1
ATOM 3436 C C . LYS A 1 411 ? -6.246 -19.621 3.769 1.00 98.12 411 LYS A C 1
ATOM 3438 O O . LYS A 1 411 ? -7.038 -20.540 3.973 1.00 98.12 411 LYS A O 1
ATOM 3443 N N . LEU A 1 412 ? -6.308 -18.454 4.413 1.00 97.50 412 LEU A N 1
ATOM 3444 C CA . LEU A 1 412 ? -7.357 -18.102 5.376 1.00 97.50 412 LEU A CA 1
ATOM 3445 C C . LEU A 1 412 ? -8.650 -17.633 4.690 1.00 97.50 412 LEU A C 1
ATOM 3447 O O . LEU A 1 412 ? -9.740 -17.968 5.151 1.00 97.50 412 LEU A O 1
ATOM 3451 N N . ASP A 1 413 ? -8.525 -16.905 3.582 1.00 97.19 413 ASP A N 1
ATOM 3452 C CA . ASP A 1 413 ? -9.610 -16.409 2.738 1.00 97.19 413 ASP A CA 1
ATOM 3453 C C . ASP A 1 413 ? -9.300 -16.642 1.242 1.00 97.19 413 ASP A C 1
ATOM 3455 O O . ASP A 1 413 ? -8.755 -15.770 0.555 1.00 97.19 413 ASP A O 1
ATOM 3459 N N . PRO A 1 414 ? -9.692 -17.808 0.692 1.00 96.44 414 PRO A N 1
ATOM 3460 C CA . PRO A 1 414 ? -9.437 -18.160 -0.707 1.00 96.44 414 PRO A CA 1
ATOM 3461 C C . PRO A 1 414 ? -10.141 -17.282 -1.747 1.00 96.44 414 PRO A C 1
ATOM 3463 O O . PRO A 1 414 ? -9.923 -17.472 -2.940 1.00 96.44 414 PRO A O 1
ATOM 3466 N N . LYS A 1 415 ? -11.029 -16.368 -1.335 1.00 95.25 415 LYS A N 1
ATOM 3467 C CA . LYS A 1 415 ? -11.734 -15.448 -2.242 1.00 95.25 415 LYS A CA 1
ATOM 3468 C C . LYS A 1 415 ? -11.181 -14.024 -2.177 1.00 95.25 415 LYS A C 1
ATOM 3470 O O . LYS A 1 415 ? -11.758 -13.131 -2.797 1.00 95.25 415 LYS A O 1
ATOM 3475 N N . ASN A 1 416 ? -10.081 -13.805 -1.457 1.00 96.69 416 ASN A N 1
ATOM 3476 C CA . ASN A 1 416 ? -9.470 -12.491 -1.330 1.00 96.69 416 ASN A CA 1
ATOM 3477 C C . ASN A 1 416 ? -8.783 -12.066 -2.641 1.00 96.69 416 ASN A C 1
ATOM 3479 O O . ASN A 1 416 ? -7.640 -12.428 -2.920 1.00 96.69 416 ASN A O 1
ATOM 3483 N N . VAL A 1 417 ? -9.506 -11.299 -3.460 1.00 96.88 417 VAL A N 1
ATOM 3484 C CA . VAL A 1 417 ? -9.057 -10.849 -4.788 1.00 96.88 417 VAL A CA 1
ATOM 3485 C C . VAL A 1 417 ? -7.810 -9.968 -4.701 1.00 96.88 417 VAL A C 1
ATOM 3487 O O . VAL A 1 417 ? -6.905 -10.101 -5.526 1.00 96.88 417 VAL A O 1
ATOM 3490 N N . GLU A 1 418 ? -7.733 -9.097 -3.694 1.00 96.81 418 GLU A N 1
ATOM 3491 C CA . GLU A 1 418 ? -6.603 -8.184 -3.518 1.00 96.81 418 GLU A CA 1
ATOM 3492 C C . GLU A 1 418 ? -5.311 -8.953 -3.226 1.00 96.81 418 GLU A C 1
ATOM 3494 O O . GLU A 1 418 ? -4.278 -8.659 -3.821 1.00 96.81 418 GLU A O 1
ATOM 3499 N N . ALA A 1 419 ? -5.360 -10.001 -2.400 1.00 97.75 419 ALA A N 1
ATOM 3500 C CA . ALA A 1 419 ? -4.190 -10.827 -2.109 1.00 97.75 419 ALA A CA 1
ATOM 3501 C C . ALA A 1 419 ? -3.634 -11.530 -3.357 1.00 97.75 419 ALA A C 1
ATOM 3503 O O . ALA A 1 419 ? -2.417 -11.564 -3.543 1.00 97.75 419 ALA A O 1
ATOM 3504 N N . TYR A 1 420 ? -4.497 -12.044 -4.244 1.00 98.31 420 TYR A N 1
ATOM 3505 C CA . TYR A 1 420 ? -4.049 -12.570 -5.540 1.00 98.31 420 TYR A CA 1
ATOM 3506 C C . TYR A 1 420 ? -3.409 -11.474 -6.393 1.00 98.31 420 TYR A C 1
ATOM 3508 O O . TYR A 1 420 ? -2.343 -11.695 -6.966 1.00 98.31 420 TYR A O 1
ATOM 3516 N N . PHE A 1 421 ? -4.017 -10.287 -6.452 1.00 98.12 421 PHE A N 1
ATOM 3517 C CA . PHE A 1 421 ? -3.481 -9.170 -7.224 1.00 98.12 421 PHE A CA 1
ATOM 3518 C C . PHE A 1 421 ? -2.084 -8.762 -6.739 1.00 98.12 421 PHE A C 1
ATOM 3520 O O . PHE A 1 421 ? -1.140 -8.772 -7.530 1.00 98.12 421 PHE A O 1
ATOM 3527 N N . TYR A 1 422 ? -1.926 -8.469 -5.446 1.00 97.44 422 TYR A N 1
ATOM 3528 C CA . TYR A 1 422 ? -0.647 -8.039 -4.882 1.00 97.44 422 TYR A CA 1
ATOM 3529 C C . TYR A 1 422 ? 0.412 -9.148 -4.920 1.00 97.44 422 TYR A C 1
ATOM 3531 O O . TYR A 1 422 ? 1.558 -8.870 -5.265 1.00 97.44 422 TYR A O 1
ATOM 3539 N N . ARG A 1 423 ? 0.047 -10.422 -4.698 1.00 98.25 423 ARG A N 1
ATOM 3540 C CA . ARG A 1 423 ? 0.980 -11.547 -4.889 1.00 98.25 423 ARG A CA 1
ATOM 3541 C C . ARG A 1 423 ? 1.444 -11.666 -6.341 1.00 98.25 423 ARG A C 1
ATOM 3543 O O . ARG A 1 423 ? 2.629 -11.904 -6.580 1.00 98.25 423 ARG A O 1
ATOM 3550 N N . GLY A 1 424 ? 0.535 -11.475 -7.298 1.00 96.75 424 GLY A N 1
ATOM 3551 C CA . GLY A 1 424 ? 0.846 -11.445 -8.724 1.00 96.75 424 GLY A CA 1
ATOM 3552 C C . GLY A 1 424 ? 1.815 -10.317 -9.077 1.00 96.75 424 GLY A C 1
ATOM 3553 O O . GLY A 1 424 ? 2.798 -10.558 -9.776 1.00 96.75 424 GLY A O 1
ATOM 3554 N N . VAL A 1 425 ? 1.596 -9.113 -8.538 1.00 94.44 425 VAL A N 1
ATOM 3555 C CA . VAL A 1 425 ? 2.506 -7.967 -8.709 1.00 94.44 425 VAL A CA 1
ATOM 3556 C C . VAL A 1 425 ? 3.883 -8.260 -8.107 1.00 94.44 425 VAL A C 1
ATOM 3558 O O . VAL A 1 425 ? 4.880 -8.118 -8.814 1.00 94.44 425 VAL A O 1
ATOM 3561 N N . SER A 1 426 ? 3.960 -8.748 -6.865 1.00 91.12 426 SER A N 1
ATOM 3562 C CA . SER A 1 426 ? 5.236 -9.113 -6.229 1.00 91.12 426 SER A CA 1
ATOM 3563 C C . SER A 1 426 ? 5.991 -10.185 -7.021 1.00 91.12 426 SER A C 1
ATOM 3565 O O . SER A 1 426 ? 7.198 -10.081 -7.218 1.00 91.12 426 SER A O 1
ATOM 3567 N N . LYS A 1 427 ? 5.296 -11.200 -7.552 1.00 92.69 427 LYS A N 1
ATOM 3568 C CA . LYS A 1 427 ? 5.908 -12.215 -8.428 1.00 92.69 427 LYS A CA 1
ATOM 3569 C C . LYS A 1 427 ? 6.414 -11.628 -9.742 1.00 92.69 427 LYS A C 1
ATOM 3571 O O . LYS A 1 427 ? 7.487 -12.017 -10.189 1.00 92.69 427 LYS A O 1
ATOM 3576 N N . ALA A 1 428 ? 5.670 -10.706 -10.354 1.00 82.19 428 ALA A N 1
ATOM 3577 C CA . ALA A 1 428 ? 6.100 -10.041 -11.582 1.00 82.19 428 ALA A CA 1
ATOM 3578 C C . ALA A 1 428 ? 7.357 -9.185 -11.352 1.00 82.19 428 ALA A C 1
ATOM 3580 O O . ALA A 1 428 ? 8.245 -9.183 -12.196 1.00 82.19 428 ALA A O 1
ATOM 3581 N N . LYS A 1 429 ? 7.464 -8.519 -10.193 1.00 83.44 429 LYS A N 1
ATOM 3582 C CA . LYS A 1 429 ? 8.661 -7.764 -9.781 1.00 83.44 429 LYS A CA 1
ATOM 3583 C C . LYS A 1 429 ? 9.887 -8.644 -9.525 1.00 83.44 429 LYS A C 1
ATOM 3585 O O . LYS A 1 429 ? 11.001 -8.173 -9.697 1.00 83.44 429 LYS A O 1
ATOM 3590 N N . LEU A 1 430 ? 9.679 -9.914 -9.182 1.00 77.69 430 LEU A N 1
ATOM 3591 C CA . LEU A 1 430 ? 10.724 -10.941 -9.089 1.00 77.69 430 LEU A CA 1
ATOM 3592 C C . LEU A 1 430 ? 10.960 -11.692 -10.410 1.00 77.69 430 LEU A C 1
ATOM 3594 O O . LEU A 1 430 ? 11.534 -12.778 -10.395 1.00 77.69 430 LEU A O 1
ATOM 3598 N N . GLU A 1 431 ? 10.442 -11.182 -11.532 1.00 85.06 431 GLU A N 1
ATOM 3599 C CA . GLU A 1 431 ? 10.548 -11.791 -12.868 1.00 85.06 431 GLU A CA 1
ATOM 3600 C C . GLU A 1 431 ? 9.928 -13.200 -12.982 1.00 85.06 431 GLU A C 1
ATOM 3602 O O . GLU A 1 431 ? 10.083 -13.908 -13.979 1.00 85.06 431 GLU A O 1
ATOM 3607 N N . LYS A 1 432 ? 9.120 -13.610 -11.995 1.00 84.38 432 LYS A N 1
ATOM 3608 C CA . LYS A 1 432 ? 8.354 -14.868 -11.996 1.00 84.38 432 LYS A CA 1
ATOM 3609 C C . LYS A 1 432 ? 7.074 -14.702 -12.811 1.00 84.38 432 LYS A C 1
ATOM 3611 O O . LYS A 1 432 ? 5.952 -14.861 -12.317 1.00 84.38 432 LYS A O 1
ATOM 3616 N N . TYR A 1 433 ? 7.238 -14.350 -14.084 1.00 87.25 433 TYR A N 1
ATOM 3617 C CA . TYR A 1 433 ? 6.144 -13.916 -14.949 1.00 87.25 433 TYR A CA 1
ATOM 3618 C C . TYR A 1 433 ? 5.066 -14.990 -15.141 1.00 87.25 433 TYR A C 1
ATOM 3620 O O . TYR A 1 433 ? 3.881 -14.665 -15.093 1.00 87.25 433 TYR A O 1
ATOM 3628 N N . GLU A 1 434 ? 5.432 -16.268 -15.275 1.00 94.50 434 GLU A N 1
ATOM 3629 C CA . GLU A 1 434 ? 4.450 -17.359 -15.403 1.00 94.50 434 GLU A CA 1
ATOM 3630 C C . GLU A 1 434 ? 3.572 -17.504 -14.157 1.00 94.50 434 GLU A C 1
ATOM 3632 O O . GLU A 1 434 ? 2.351 -17.618 -14.264 1.00 94.50 434 GLU A O 1
ATOM 3637 N N . GLU A 1 435 ? 4.167 -17.430 -12.966 1.00 93.69 435 GLU A N 1
ATOM 3638 C CA . GLU A 1 435 ? 3.415 -17.506 -11.713 1.00 93.69 435 GLU A CA 1
ATOM 3639 C C . GLU A 1 435 ? 2.538 -16.268 -11.498 1.00 93.69 435 GLU A C 1
ATOM 3641 O O . GLU A 1 435 ? 1.417 -16.393 -11.005 1.00 93.69 435 GLU A O 1
ATOM 3646 N N . SER A 1 436 ? 3.012 -15.080 -11.895 1.00 94.38 436 SER A N 1
ATOM 3647 C CA . SER A 1 436 ? 2.206 -13.853 -11.833 1.00 94.38 436 SER A CA 1
ATOM 3648 C C . SER A 1 436 ? 0.959 -13.941 -12.721 1.00 94.38 436 SER A C 1
ATOM 3650 O O . SER A 1 436 ? -0.123 -13.514 -12.324 1.00 94.38 436 SER A O 1
ATOM 3652 N N . ILE A 1 437 ? 1.073 -14.561 -13.904 1.00 97.75 437 ILE A N 1
ATOM 3653 C CA . ILE A 1 437 ? -0.049 -14.748 -14.833 1.00 97.75 437 ILE A CA 1
ATOM 3654 C C . ILE A 1 437 ? -1.137 -15.624 -14.205 1.00 97.75 437 ILE A C 1
ATOM 3656 O O . ILE A 1 437 ? -2.318 -15.347 -14.420 1.00 97.75 437 ILE A O 1
ATOM 3660 N N . ILE A 1 438 ? -0.761 -16.658 -13.444 1.00 98.12 438 ILE A N 1
ATOM 3661 C CA . ILE A 1 438 ? -1.709 -17.518 -12.718 1.00 98.12 438 ILE A CA 1
ATOM 3662 C C . ILE A 1 438 ? -2.508 -16.679 -11.718 1.00 98.12 438 ILE A C 1
ATOM 3664 O O . ILE A 1 438 ? -3.734 -16.716 -11.745 1.00 98.12 438 ILE A O 1
ATOM 3668 N N . ASP A 1 439 ? -1.837 -15.859 -10.911 1.00 97.88 439 ASP A N 1
ATOM 3669 C CA . ASP A 1 439 ? -2.506 -15.018 -9.915 1.00 97.88 439 ASP A CA 1
ATOM 3670 C C . ASP A 1 439 ? -3.434 -13.974 -10.560 1.00 97.88 439 ASP A C 1
ATOM 3672 O O . ASP A 1 439 ? -4.582 -13.817 -10.144 1.00 97.88 439 ASP A O 1
ATOM 3676 N N . PHE A 1 440 ? -3.010 -13.325 -11.649 1.00 98.12 440 PHE A N 1
ATOM 3677 C CA . PHE A 1 440 ? -3.888 -12.405 -12.379 1.00 98.12 440 PHE A CA 1
ATOM 3678 C C . PHE A 1 440 ? -5.069 -13.109 -13.068 1.00 98.12 440 PHE A C 1
ATOM 3680 O O . PHE A 1 440 ? -6.117 -12.491 -13.259 1.00 98.12 440 PHE A O 1
ATOM 3687 N N . ASN A 1 441 ? -4.947 -14.391 -13.437 1.00 98.19 441 ASN A N 1
ATOM 3688 C CA . ASN A 1 441 ? -6.088 -15.166 -13.934 1.00 98.19 441 ASN A CA 1
ATOM 3689 C C . ASN A 1 441 ? -7.145 -15.371 -12.844 1.00 98.19 441 ASN A C 1
ATOM 3691 O O . ASN A 1 441 ? -8.334 -15.271 -13.151 1.00 98.19 441 ASN A O 1
ATOM 3695 N N . GLU A 1 442 ? -6.735 -15.614 -11.598 1.00 98.12 442 GLU A N 1
ATOM 3696 C CA . GLU A 1 442 ? -7.660 -15.724 -10.463 1.00 98.12 442 GLU A CA 1
ATOM 3697 C C . GLU A 1 442 ? -8.392 -14.397 -10.235 1.00 98.12 442 GLU A C 1
ATOM 3699 O O . GLU A 1 442 ? -9.624 -14.376 -10.195 1.00 98.12 442 GLU A O 1
ATOM 3704 N N . VAL A 1 443 ? -7.671 -13.266 -10.230 1.00 98.00 443 VAL A N 1
ATOM 3705 C CA . VAL A 1 443 ? -8.285 -11.926 -10.123 1.00 98.00 443 VAL A CA 1
ATOM 3706 C C . VAL A 1 443 ? -9.339 -11.707 -11.209 1.00 98.00 443 VAL A C 1
ATOM 3708 O O . VAL A 1 443 ? -10.453 -11.284 -10.913 1.00 98.00 443 VAL A O 1
ATOM 3711 N N . ILE A 1 444 ? -9.028 -12.050 -12.461 1.00 97.75 444 ILE A N 1
ATOM 3712 C CA . ILE A 1 444 ? -9.951 -11.906 -13.598 1.00 97.75 444 ILE A CA 1
ATOM 3713 C C . ILE A 1 444 ? -11.140 -12.874 -13.503 1.00 97.75 444 ILE A C 1
ATOM 3715 O O . ILE A 1 444 ? -12.232 -12.556 -13.974 1.00 97.75 444 ILE A O 1
ATOM 3719 N N . THR A 1 445 ? -10.950 -14.048 -12.902 1.00 97.56 445 THR A N 1
ATOM 3720 C CA . THR A 1 445 ? -12.028 -15.021 -12.683 1.00 97.56 445 THR A CA 1
ATOM 3721 C C . THR A 1 445 ? -13.049 -14.482 -11.683 1.00 97.56 445 THR A C 1
ATOM 3723 O O . THR A 1 445 ? -14.252 -14.585 -11.928 1.00 97.56 445 THR A O 1
ATOM 3726 N N . PHE A 1 446 ? -12.590 -13.848 -10.599 1.00 95.38 446 PHE A N 1
ATOM 3727 C CA . PHE A 1 446 ? -13.468 -13.204 -9.618 1.00 95.38 446 PHE A CA 1
ATOM 3728 C C . PHE A 1 446 ? -14.029 -11.860 -10.104 1.00 95.38 446 PHE A C 1
ATOM 3730 O O . PHE A 1 446 ? -15.198 -11.559 -9.864 1.00 95.38 446 PHE A O 1
ATOM 3737 N N . ASN A 1 447 ? -13.225 -11.068 -10.818 1.00 94.81 447 ASN A N 1
ATOM 3738 C CA . ASN A 1 447 ? -13.596 -9.769 -11.371 1.00 94.81 447 ASN A CA 1
ATOM 3739 C C . ASN A 1 447 ? -13.243 -9.667 -12.874 1.00 94.81 447 ASN A C 1
ATOM 3741 O O . ASN A 1 447 ? -12.179 -9.163 -13.248 1.00 94.81 447 ASN A O 1
ATOM 3745 N N . PRO A 1 448 ? -14.161 -10.062 -13.780 1.00 95.88 448 PRO A N 1
ATOM 3746 C CA . PRO A 1 448 ? -13.905 -10.085 -15.227 1.00 95.88 448 PRO A CA 1
ATOM 3747 C C . PRO A 1 448 ? -13.662 -8.722 -15.891 1.00 95.88 448 PRO A C 1
ATOM 3749 O O . PRO A 1 448 ? -13.312 -8.678 -17.080 1.00 95.88 448 PRO A O 1
ATOM 3752 N N . ASN A 1 449 ? -13.881 -7.623 -15.164 1.00 95.06 449 ASN A N 1
ATOM 3753 C CA . ASN A 1 449 ? -13.687 -6.249 -15.625 1.00 95.06 449 ASN A CA 1
ATOM 3754 C C . ASN A 1 449 ? -12.556 -5.527 -14.870 1.00 95.06 449 ASN A C 1
ATOM 3756 O O . ASN A 1 449 ? -12.465 -4.306 -14.968 1.00 95.06 449 ASN A O 1
ATOM 3760 N N . ASP A 1 450 ? -11.693 -6.254 -14.153 1.00 94.75 450 ASP A N 1
ATOM 3761 C CA . ASP A 1 450 ? -10.536 -5.667 -13.477 1.00 94.75 450 ASP A CA 1
ATOM 3762 C C . ASP A 1 450 ? -9.473 -5.193 -14.479 1.00 94.75 450 ASP A C 1
ATOM 3764 O O . ASP A 1 450 ? -8.696 -5.980 -15.026 1.00 94.75 450 ASP A O 1
ATOM 3768 N N . GLU A 1 451 ? -9.451 -3.888 -14.746 1.00 95.31 451 GLU A N 1
ATOM 3769 C CA . GLU A 1 451 ? -8.519 -3.263 -15.685 1.00 95.31 451 GLU A CA 1
ATOM 3770 C C . GLU A 1 451 ? -7.051 -3.506 -15.301 1.00 95.31 451 GLU A C 1
ATOM 3772 O O . GLU A 1 451 ? -6.234 -3.839 -16.166 1.00 95.31 451 GLU A O 1
ATOM 3777 N N . LYS A 1 452 ? -6.720 -3.389 -14.006 1.00 94.88 452 LYS A N 1
ATOM 3778 C CA . LYS A 1 452 ? -5.346 -3.509 -13.505 1.00 94.88 452 LYS A CA 1
ATOM 3779 C C . LYS A 1 452 ? -4.824 -4.931 -13.690 1.00 94.88 452 LYS A C 1
ATOM 3781 O O . LYS A 1 452 ? -3.669 -5.106 -14.078 1.00 94.88 452 LYS A O 1
ATOM 3786 N N . ALA A 1 453 ? -5.653 -5.947 -13.459 1.00 95.81 453 ALA A N 1
ATOM 3787 C CA . ALA A 1 453 ? -5.261 -7.343 -13.632 1.00 95.81 453 ALA A CA 1
ATOM 3788 C C . ALA A 1 453 ? -4.973 -7.691 -15.100 1.00 95.81 453 ALA A C 1
ATOM 3790 O O . ALA A 1 453 ? -3.962 -8.333 -15.387 1.00 95.81 453 ALA A O 1
ATOM 3791 N N . TYR A 1 454 ? -5.804 -7.232 -16.049 1.00 97.81 454 TYR A N 1
ATOM 3792 C CA . TYR A 1 454 ? -5.505 -7.419 -17.477 1.00 97.81 454 TYR A CA 1
ATOM 3793 C C . TYR A 1 454 ? -4.215 -6.705 -17.875 1.00 97.81 454 TYR A C 1
ATOM 3795 O O . TYR A 1 454 ? -3.403 -7.290 -18.587 1.00 97.81 454 TYR A O 1
ATOM 3803 N N . PHE A 1 455 ? -4.008 -5.470 -17.413 1.00 96.62 455 PHE A N 1
ATOM 3804 C CA . PHE A 1 455 ? -2.805 -4.714 -17.744 1.00 96.62 455 PHE A CA 1
ATOM 3805 C C . PHE A 1 455 ? -1.538 -5.421 -17.243 1.00 96.62 455 PHE A C 1
ATOM 3807 O O . PHE A 1 455 ? -0.651 -5.715 -18.043 1.00 96.62 455 PHE A O 1
ATOM 3814 N N . ASN A 1 456 ? -1.493 -5.799 -15.961 1.00 95.06 456 ASN A N 1
ATOM 3815 C CA . ASN A 1 456 ? -0.332 -6.480 -15.382 1.00 95.06 456 ASN A CA 1
ATOM 3816 C C . ASN A 1 456 ? -0.107 -7.879 -15.980 1.00 95.06 456 ASN A C 1
ATOM 3818 O O . ASN A 1 456 ? 1.027 -8.240 -16.285 1.00 95.06 456 ASN A O 1
ATOM 3822 N N . ARG A 1 457 ? -1.170 -8.646 -16.264 1.00 97.88 457 ARG A N 1
ATOM 3823 C CA . ARG A 1 457 ? -1.042 -9.926 -16.984 1.00 97.88 457 ARG A CA 1
ATOM 3824 C C . ARG A 1 457 ? -0.507 -9.738 -18.405 1.00 97.88 457 ARG A C 1
ATOM 3826 O O . ARG A 1 457 ? 0.269 -10.567 -18.883 1.00 97.88 457 ARG A O 1
ATOM 3833 N N . GLY A 1 458 ? -0.927 -8.667 -19.078 1.00 95.25 458 GLY A N 1
ATOM 3834 C CA . GLY A 1 458 ? -0.426 -8.265 -20.389 1.00 95.25 458 GLY A CA 1
ATOM 3835 C C . GLY A 1 458 ? 1.069 -7.956 -20.351 1.00 95.25 458 GLY A C 1
ATOM 3836 O O . GLY A 1 458 ? 1.806 -8.479 -21.185 1.00 95.25 458 GLY A O 1
ATOM 3837 N N . LEU A 1 459 ? 1.523 -7.196 -19.349 1.00 91.38 459 LEU A N 1
ATOM 3838 C CA . LEU A 1 459 ? 2.943 -6.908 -19.131 1.00 91.38 459 LEU A CA 1
ATOM 3839 C C . LEU A 1 459 ? 3.753 -8.184 -18.873 1.00 91.38 459 LEU A C 1
ATOM 3841 O O . LEU A 1 459 ? 4.718 -8.428 -19.592 1.00 91.38 459 LEU A O 1
ATOM 3845 N N . SER A 1 460 ? 3.321 -9.056 -17.955 1.00 88.69 460 SER A N 1
ATOM 3846 C CA . SER A 1 460 ? 4.008 -10.334 -17.704 1.00 88.69 460 SER A CA 1
ATOM 3847 C C . SER A 1 460 ? 4.093 -11.211 -18.960 1.00 88.69 460 SER A C 1
ATOM 3849 O O . SER A 1 460 ? 5.095 -11.879 -19.199 1.00 88.69 460 SER A O 1
ATOM 3851 N N . LYS A 1 461 ? 3.062 -11.206 -19.816 1.00 94.44 461 LYS A N 1
ATOM 3852 C CA . LYS A 1 461 ? 3.102 -11.911 -21.110 1.00 94.44 461 LYS A CA 1
ATOM 3853 C C . LYS A 1 461 ? 4.063 -11.261 -22.103 1.00 94.44 461 LYS A C 1
ATOM 3855 O O . LYS A 1 461 ? 4.677 -11.994 -22.872 1.00 94.44 461 LYS A O 1
ATOM 3860 N N . ALA A 1 462 ? 4.155 -9.933 -22.132 1.00 83.81 462 ALA A N 1
ATOM 3861 C CA . ALA A 1 462 ? 5.078 -9.216 -23.007 1.00 83.81 462 ALA A CA 1
ATOM 3862 C C . ALA A 1 462 ? 6.539 -9.490 -22.622 1.00 83.81 462 ALA A C 1
ATOM 3864 O O . ALA A 1 462 ? 7.340 -9.738 -23.513 1.00 83.81 462 ALA A O 1
ATOM 3865 N N . GLN A 1 463 ? 6.846 -9.556 -21.321 1.00 84.50 463 GLN A N 1
ATOM 3866 C CA . GLN A 1 463 ? 8.178 -9.924 -20.815 1.00 84.50 463 GLN A CA 1
ATOM 3867 C C . GLN A 1 463 ? 8.578 -11.367 -21.160 1.00 84.50 463 GLN A C 1
ATOM 3869 O O . GLN A 1 463 ? 9.746 -11.666 -21.349 1.00 84.50 463 GLN A O 1
ATOM 3874 N N . LEU A 1 464 ? 7.603 -12.265 -21.322 1.00 79.12 464 LEU A N 1
ATOM 3875 C CA . LEU A 1 464 ? 7.820 -13.623 -21.841 1.00 79.12 464 LEU A CA 1
ATOM 3876 C C . LEU A 1 464 ? 7.824 -13.695 -23.382 1.00 79.12 464 LEU A C 1
ATOM 3878 O O . LEU A 1 464 ? 7.606 -14.773 -23.938 1.00 79.12 464 LEU A O 1
ATOM 3882 N N . GLU A 1 465 ? 7.931 -12.557 -24.075 1.00 87.81 465 GLU A N 1
ATOM 3883 C CA . GLU A 1 465 ? 7.864 -12.420 -25.541 1.00 87.81 465 GLU A CA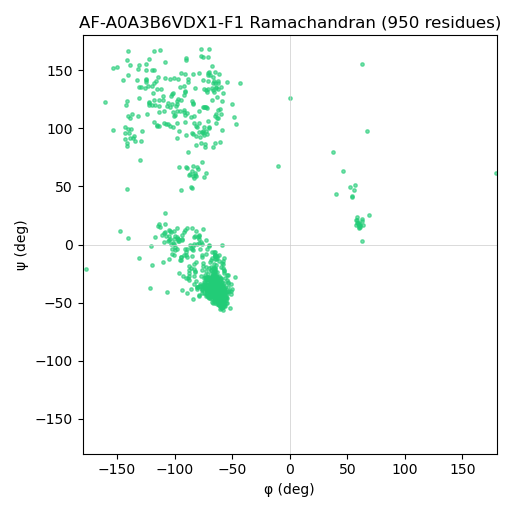 1
ATOM 3884 C C . GLU A 1 465 ? 6.559 -12.947 -26.176 1.00 87.81 465 GLU A C 1
ATOM 3886 O O . GLU A 1 465 ? 6.419 -13.149 -27.387 1.00 87.81 465 GLU A O 1
ATOM 3891 N N . ARG A 1 466 ? 5.507 -13.140 -25.371 1.00 93.56 466 ARG A N 1
ATOM 3892 C CA . ARG A 1 466 ? 4.185 -13.603 -25.827 1.00 93.56 466 ARG A CA 1
ATOM 3893 C C . ARG A 1 466 ? 3.341 -12.430 -26.310 1.00 93.56 466 ARG A C 1
ATOM 3895 O O . ARG A 1 466 ? 2.156 -12.329 -25.975 1.00 93.56 466 ARG A O 1
ATOM 3902 N N . TYR A 1 467 ? 3.916 -11.576 -27.154 1.00 90.75 467 TYR A N 1
ATOM 3903 C CA . TYR A 1 467 ? 3.339 -10.299 -27.585 1.00 90.75 467 TYR A CA 1
ATOM 3904 C C . TYR A 1 467 ? 1.917 -10.431 -28.144 1.00 90.75 467 TYR A C 1
ATOM 3906 O O . TYR A 1 467 ? 1.032 -9.651 -27.801 1.00 90.75 467 TYR A O 1
ATOM 3914 N N . LYS A 1 468 ? 1.625 -11.484 -28.924 1.00 96.75 468 LYS A N 1
ATOM 3915 C CA . LYS A 1 468 ? 0.261 -11.741 -29.436 1.00 96.75 468 LYS A CA 1
ATOM 3916 C C . LYS A 1 468 ? -0.770 -11.918 -28.315 1.00 96.75 468 LYS A C 1
ATOM 3918 O O . LYS A 1 468 ? -1.895 -11.446 -28.451 1.00 96.75 468 LYS A O 1
ATOM 3923 N N . LYS A 1 469 ? -0.408 -12.602 -27.222 1.00 96.81 469 LYS A N 1
ATOM 3924 C CA . LYS A 1 469 ? -1.290 -12.806 -26.061 1.00 96.81 469 LYS A CA 1
ATOM 3925 C C . LYS A 1 469 ? -1.354 -11.551 -25.186 1.00 96.81 469 LYS A C 1
ATOM 3927 O O . LYS A 1 469 ? -2.424 -11.265 -24.659 1.00 96.81 469 LYS A O 1
ATOM 3932 N N . ALA A 1 470 ? -0.253 -10.809 -25.060 1.00 95.25 470 ALA A N 1
ATOM 3933 C CA . ALA A 1 470 ? -0.217 -9.526 -24.358 1.00 95.25 470 ALA A CA 1
ATOM 3934 C C . ALA A 1 470 ? -1.159 -8.498 -25.010 1.00 95.25 470 ALA A C 1
ATOM 3936 O O . ALA A 1 470 ? -1.987 -7.895 -24.335 1.00 95.25 470 ALA A O 1
ATOM 3937 N N . ILE A 1 471 ? -1.140 -8.399 -26.345 1.00 97.94 471 ILE A N 1
ATOM 3938 C CA . ILE A 1 471 ? -2.036 -7.525 -27.121 1.00 97.94 471 ILE A CA 1
ATOM 3939 C C . ILE A 1 471 ? -3.518 -7.818 -26.838 1.00 97.94 471 ILE A C 1
ATOM 3941 O O . ILE A 1 471 ? -4.318 -6.887 -26.785 1.00 97.94 471 ILE A O 1
ATOM 3945 N N . VAL A 1 472 ? -3.910 -9.083 -26.637 1.00 98.19 472 VAL A N 1
ATOM 3946 C CA . VAL A 1 472 ? -5.300 -9.435 -26.281 1.00 98.19 472 VAL A CA 1
ATOM 3947 C C . VAL A 1 472 ? -5.702 -8.813 -24.943 1.00 98.19 472 VAL A C 1
ATOM 3949 O O . VAL A 1 472 ? -6.804 -8.273 -24.831 1.00 98.19 472 VAL A O 1
ATOM 3952 N N . ASP A 1 473 ? -4.807 -8.838 -23.956 1.00 97.62 473 ASP A N 1
ATOM 3953 C CA . ASP A 1 473 ? -5.055 -8.235 -22.648 1.00 97.62 473 ASP A CA 1
ATOM 3954 C C . ASP A 1 473 ? -5.077 -6.704 -22.735 1.00 97.62 473 ASP A C 1
ATOM 3956 O O . ASP A 1 473 ? -6.035 -6.084 -22.274 1.00 97.62 473 ASP A O 1
ATOM 3960 N N . PHE A 1 474 ? -4.119 -6.081 -23.429 1.00 97.56 474 PHE A N 1
ATOM 3961 C CA . PHE A 1 474 ? -4.121 -4.627 -23.633 1.00 97.56 474 PHE A CA 1
ATOM 3962 C C . PHE A 1 474 ? -5.348 -4.141 -24.420 1.00 97.56 474 PHE A C 1
ATOM 3964 O O . PHE A 1 474 ? -5.911 -3.094 -24.110 1.00 97.56 474 PHE A O 1
ATOM 3971 N N . ASN A 1 475 ? -5.845 -4.922 -25.386 1.00 98.00 475 ASN A N 1
ATOM 3972 C CA . ASN A 1 475 ? -7.113 -4.634 -26.065 1.00 98.00 475 ASN A CA 1
ATOM 3973 C C . ASN A 1 475 ? -8.294 -4.608 -25.089 1.00 98.00 475 ASN A C 1
ATOM 3975 O O . ASN A 1 475 ? -9.191 -3.773 -25.229 1.00 98.00 475 ASN A O 1
ATOM 3979 N N . LYS A 1 476 ? -8.315 -5.523 -24.114 1.00 98.06 476 LYS A N 1
ATOM 3980 C CA . LYS A 1 476 ? -9.354 -5.565 -23.084 1.00 98.06 476 LYS A CA 1
ATOM 3981 C C . LYS A 1 476 ? -9.247 -4.358 -22.149 1.00 98.06 476 LYS A C 1
ATOM 3983 O O . LYS A 1 476 ? -10.282 -3.747 -21.898 1.00 98.06 476 LYS A O 1
ATOM 3988 N N . VAL A 1 477 ? -8.039 -3.966 -21.735 1.00 97.56 477 VAL A N 1
ATOM 3989 C CA . VAL A 1 477 ? -7.782 -2.732 -20.963 1.00 97.56 477 VAL A CA 1
ATOM 3990 C C . VAL A 1 477 ? -8.306 -1.507 -21.712 1.00 97.56 477 VAL A C 1
ATOM 3992 O O . VAL A 1 477 ? -9.152 -0.792 -21.193 1.00 97.56 477 VAL A O 1
ATOM 3995 N N . ILE A 1 478 ? -7.920 -1.328 -22.978 1.00 97.56 478 ILE A N 1
ATOM 3996 C CA . ILE A 1 478 ? -8.361 -0.203 -23.821 1.00 97.56 478 ILE A CA 1
ATOM 3997 C C . ILE A 1 478 ? -9.886 -0.189 -24.016 1.00 97.56 478 ILE A C 1
ATOM 3999 O O . ILE A 1 478 ? -10.496 0.876 -24.107 1.00 97.56 478 ILE A O 1
ATOM 4003 N N . LYS A 1 479 ? -10.526 -1.363 -24.088 1.00 97.81 479 LYS A N 1
ATOM 4004 C CA . LYS A 1 479 ? -11.988 -1.467 -24.177 1.00 97.81 479 LYS A CA 1
ATOM 4005 C C . LYS A 1 479 ? -12.678 -1.044 -22.876 1.00 97.81 479 LYS A C 1
ATOM 4007 O O . LYS A 1 479 ? -13.750 -0.449 -22.950 1.00 97.81 479 LYS A O 1
ATOM 4012 N N . LEU A 1 480 ? -12.103 -1.383 -21.721 1.00 95.62 480 LEU A N 1
ATOM 4013 C CA . LEU A 1 480 ? -12.616 -0.990 -20.404 1.00 95.62 480 LEU A CA 1
ATOM 4014 C C . LEU A 1 480 ? -12.385 0.505 -20.150 1.00 95.62 480 LEU A C 1
ATOM 4016 O O . LEU A 1 480 ? -13.302 1.204 -19.726 1.00 95.62 480 LEU A O 1
ATOM 4020 N N . ASN A 1 481 ? -11.198 1.001 -20.496 1.00 94.56 481 ASN A N 1
ATOM 4021 C CA . ASN A 1 481 ? -10.792 2.386 -20.324 1.00 94.56 481 ASN A CA 1
ATOM 4022 C C . ASN A 1 481 ? -10.077 2.924 -21.578 1.00 94.56 481 ASN A C 1
ATOM 4024 O O . ASN A 1 481 ? -8.854 2.830 -21.717 1.00 94.56 481 ASN A O 1
ATOM 4028 N N . PRO A 1 482 ? -10.819 3.572 -22.494 1.00 95.94 482 PRO A N 1
ATOM 4029 C CA . PRO A 1 482 ? -10.248 4.131 -23.720 1.00 95.94 482 PRO A CA 1
ATOM 4030 C C . PRO A 1 482 ? -9.291 5.314 -23.517 1.00 95.94 482 PRO A C 1
ATOM 4032 O O . PRO A 1 482 ? -8.730 5.793 -24.511 1.00 95.94 482 PRO A O 1
ATOM 4035 N N . LYS A 1 483 ? -9.160 5.825 -22.283 1.00 94.50 483 LYS A N 1
ATOM 4036 C CA . LYS A 1 483 ? -8.274 6.936 -21.911 1.00 94.50 483 LYS A CA 1
ATOM 4037 C C . LYS A 1 483 ? -6.962 6.483 -21.267 1.00 94.50 483 LYS A C 1
ATOM 4039 O O . LYS A 1 483 ? -6.126 7.345 -21.046 1.00 94.50 483 LYS A O 1
ATOM 4044 N N . ASN A 1 484 ? -6.776 5.188 -21.006 1.00 90.25 484 ASN A N 1
ATOM 4045 C CA . ASN A 1 484 ? -5.526 4.656 -20.465 1.00 90.25 484 ASN A CA 1
ATOM 4046 C C . ASN A 1 484 ? -4.419 4.732 -21.530 1.00 90.25 484 ASN A C 1
ATOM 4048 O O . ASN A 1 484 ? -4.390 3.926 -22.461 1.00 90.25 484 ASN A O 1
ATOM 4052 N N . GLU A 1 485 ? -3.541 5.727 -21.431 1.00 92.81 485 GLU A N 1
ATOM 4053 C CA . GLU A 1 485 ? -2.451 5.974 -22.373 1.00 92.81 485 GLU A CA 1
ATOM 4054 C C . GLU A 1 485 ? -1.363 4.901 -22.300 1.00 92.81 485 GLU A C 1
ATOM 4056 O O . GLU A 1 485 ? -0.858 4.480 -23.345 1.00 92.81 485 GLU A O 1
ATOM 4061 N N . ILE A 1 486 ? -1.070 4.401 -21.097 1.00 89.88 486 ILE A N 1
ATOM 4062 C CA . ILE A 1 486 ? -0.035 3.389 -20.855 1.00 89.88 486 ILE A CA 1
ATOM 4063 C C . ILE A 1 486 ? -0.403 2.072 -21.551 1.00 89.88 486 ILE A C 1
ATOM 4065 O O . ILE A 1 486 ? 0.449 1.398 -22.127 1.00 89.88 486 ILE A O 1
ATOM 4069 N N . ALA A 1 487 ? -1.691 1.724 -21.603 1.00 91.88 487 ALA A N 1
ATOM 4070 C CA . ALA A 1 487 ? -2.166 0.551 -22.334 1.00 91.88 487 ALA A CA 1
ATOM 4071 C C . ALA A 1 487 ? -1.950 0.657 -23.854 1.00 91.88 487 ALA A C 1
ATOM 4073 O O . ALA A 1 487 ? -1.618 -0.344 -24.494 1.00 91.88 487 ALA A O 1
ATOM 4074 N N . TYR A 1 488 ? -2.110 1.851 -24.444 1.00 94.62 488 TYR A N 1
ATOM 4075 C CA . TYR A 1 488 ? -1.771 2.066 -25.856 1.00 94.62 488 TYR A CA 1
ATOM 4076 C C . TYR A 1 488 ? -0.264 1.985 -26.079 1.00 94.62 488 TYR A C 1
ATOM 4078 O O . TYR A 1 488 ? 0.156 1.334 -27.029 1.00 94.62 488 TYR A O 1
ATOM 4086 N N . LEU A 1 489 ? 0.544 2.582 -25.200 1.00 90.19 489 LEU A N 1
ATOM 4087 C CA . LEU A 1 489 ? 2.003 2.485 -25.263 1.00 90.19 489 LEU A CA 1
ATOM 4088 C C . LEU A 1 489 ? 2.467 1.017 -25.221 1.00 90.19 489 LEU A C 1
ATOM 4090 O O . LEU A 1 489 ? 3.141 0.565 -26.145 1.00 90.19 489 LEU A O 1
ATOM 4094 N N . ALA A 1 490 ? 2.016 0.241 -24.231 1.00 90.19 490 ALA A N 1
ATOM 4095 C CA . ALA A 1 490 ? 2.383 -1.168 -24.067 1.00 90.19 490 ALA A CA 1
ATOM 4096 C C . ALA A 1 490 ? 1.936 -2.049 -25.253 1.00 90.19 490 ALA A C 1
ATOM 4098 O O . ALA A 1 490 ? 2.671 -2.937 -25.704 1.00 90.19 490 ALA A O 1
ATOM 4099 N N . ARG A 1 491 ? 0.747 -1.783 -25.819 1.00 96.62 491 ARG A N 1
ATOM 4100 C CA . ARG A 1 491 ? 0.282 -2.453 -27.045 1.00 96.62 491 ARG A CA 1
ATOM 4101 C C . ARG A 1 491 ? 1.111 -2.050 -28.266 1.00 96.62 491 ARG A C 1
ATOM 4103 O O . ARG A 1 491 ? 1.428 -2.914 -29.081 1.00 96.62 491 ARG A O 1
ATOM 4110 N N . GLY A 1 492 ? 1.482 -0.775 -28.368 1.00 93.56 492 GLY A N 1
ATOM 4111 C CA . GLY A 1 492 ? 2.343 -0.240 -29.418 1.00 93.56 492 GLY A CA 1
ATOM 4112 C C . GLY A 1 492 ? 3.719 -0.901 -29.418 1.00 93.56 492 GLY A C 1
ATOM 4113 O O . GLY A 1 492 ? 4.147 -1.387 -30.461 1.00 93.56 492 GLY A O 1
ATOM 4114 N N . ILE A 1 493 ? 4.351 -1.027 -28.248 1.00 87.81 493 ILE A N 1
ATOM 4115 C CA . ILE A 1 493 ? 5.622 -1.751 -28.071 1.00 87.81 493 ILE A CA 1
ATOM 4116 C C . ILE A 1 493 ? 5.455 -3.223 -28.472 1.00 87.81 493 ILE A C 1
ATOM 4118 O O . ILE A 1 493 ? 6.198 -3.733 -29.302 1.00 87.81 493 ILE A O 1
ATOM 4122 N N . SER A 1 494 ? 4.400 -3.896 -28.005 1.00 91.25 494 SER A N 1
ATOM 4123 C CA . SER A 1 494 ? 4.141 -5.295 -28.392 1.00 91.25 494 SER A CA 1
ATOM 4124 C C . SER A 1 494 ? 3.922 -5.478 -29.905 1.00 91.25 494 SER A C 1
ATOM 4126 O O . SER A 1 494 ? 4.269 -6.514 -30.470 1.00 91.25 494 SER A O 1
ATOM 4128 N N . ASN A 1 495 ? 3.320 -4.497 -30.585 1.00 93.31 495 ASN A N 1
ATOM 4129 C CA . ASN A 1 495 ? 3.175 -4.501 -32.043 1.00 93.31 495 ASN A CA 1
ATOM 4130 C C . ASN A 1 495 ? 4.509 -4.215 -32.751 1.00 93.31 495 ASN A C 1
ATOM 4132 O O . ASN A 1 495 ? 4.770 -4.816 -33.796 1.00 93.31 495 ASN A O 1
ATOM 4136 N N . TYR A 1 496 ? 5.348 -3.342 -32.187 1.00 87.44 496 TYR A N 1
ATOM 4137 C CA . TYR A 1 496 ? 6.698 -3.074 -32.679 1.00 87.44 496 TYR A CA 1
ATOM 4138 C C . TYR A 1 496 ? 7.553 -4.344 -32.690 1.00 87.44 496 TYR A C 1
ATOM 4140 O O . TYR A 1 496 ? 8.074 -4.688 -33.751 1.00 87.44 496 TYR A O 1
ATOM 4148 N N . GLU A 1 497 ? 7.580 -5.096 -31.587 1.00 85.19 497 GLU A N 1
ATOM 4149 C CA . GLU A 1 497 ? 8.325 -6.363 -31.485 1.00 85.19 497 GLU A CA 1
ATOM 4150 C C . GLU A 1 497 ? 7.840 -7.416 -32.496 1.00 85.19 497 GLU A C 1
ATOM 4152 O O . GLU A 1 497 ? 8.604 -8.197 -33.062 1.00 85.19 497 GLU A O 1
ATOM 4157 N N . LEU A 1 498 ? 6.547 -7.389 -32.837 1.00 87.75 498 LEU A N 1
ATOM 4158 C CA . LEU A 1 498 ? 5.972 -8.222 -33.900 1.00 87.75 498 LEU A CA 1
ATOM 4159 C C . LEU A 1 498 ? 6.219 -7.682 -35.322 1.00 87.75 498 LEU A C 1
ATOM 4161 O O . LEU A 1 498 ? 5.654 -8.221 -36.279 1.00 87.75 498 LEU A O 1
ATOM 4165 N N . LYS A 1 499 ? 7.024 -6.623 -35.473 1.00 88.88 499 LYS A N 1
ATOM 4166 C CA . LYS A 1 499 ? 7.322 -5.902 -36.724 1.00 88.88 499 LYS A CA 1
ATOM 4167 C C . LYS A 1 499 ? 6.082 -5.320 -37.418 1.00 88.88 499 LYS A C 1
ATOM 4169 O O . LYS A 1 499 ? 6.083 -5.068 -38.624 1.00 88.88 499 LYS A O 1
ATOM 4174 N N . LYS A 1 500 ? 5.011 -5.075 -36.657 1.00 92.38 500 LYS A N 1
ATOM 4175 C CA . LYS A 1 500 ? 3.759 -4.446 -37.108 1.00 92.38 500 LYS A CA 1
ATOM 4176 C C . LYS A 1 500 ? 3.831 -2.932 -36.935 1.00 92.38 500 LYS A C 1
ATOM 4178 O O . LYS A 1 500 ? 3.175 -2.338 -36.078 1.00 92.38 500 LYS A O 1
ATOM 4183 N N . TYR A 1 501 ? 4.712 -2.314 -37.718 1.00 89.62 501 TYR A N 1
ATOM 4184 C CA . TYR A 1 501 ? 5.116 -0.922 -37.516 1.00 89.62 501 TYR A CA 1
ATOM 4185 C C . TYR A 1 501 ? 3.978 0.091 -37.705 1.00 89.62 501 TYR A C 1
ATOM 4187 O O . TYR A 1 501 ? 3.917 1.072 -36.969 1.00 89.62 501 TYR A O 1
ATOM 4195 N N . GLU A 1 502 ? 3.066 -0.118 -38.657 1.00 91.19 502 GLU A N 1
ATOM 4196 C CA . GLU A 1 502 ? 1.965 0.832 -38.882 1.00 91.19 502 GLU A CA 1
ATOM 4197 C C . GLU A 1 502 ? 0.921 0.757 -37.751 1.00 91.19 502 GLU A C 1
ATOM 4199 O O . GLU A 1 502 ? 0.466 1.794 -37.266 1.00 91.19 502 GLU A O 1
ATOM 4204 N N . GLU A 1 503 ? 0.601 -0.439 -37.248 1.00 93.81 503 GLU A N 1
ATOM 4205 C CA . GLU A 1 503 ? -0.273 -0.619 -36.083 1.00 93.81 503 GLU A CA 1
ATOM 4206 C C . GLU A 1 503 ? 0.335 -0.016 -34.810 1.00 93.81 503 GLU A C 1
ATOM 4208 O O . GLU A 1 503 ? -0.355 0.688 -34.070 1.00 93.81 503 GLU A O 1
ATOM 4213 N N . ALA A 1 504 ? 1.635 -0.217 -34.586 1.00 94.31 504 ALA A N 1
ATOM 4214 C CA . ALA A 1 504 ? 2.345 0.384 -33.461 1.00 94.31 504 ALA A CA 1
ATOM 4215 C C . ALA A 1 504 ? 2.348 1.926 -33.528 1.00 94.31 504 ALA A C 1
ATOM 4217 O O . ALA A 1 504 ? 2.123 2.593 -32.518 1.00 94.31 504 ALA A O 1
ATOM 4218 N N . ILE A 1 505 ? 2.500 2.519 -34.721 1.00 94.81 505 ILE A N 1
ATOM 4219 C CA . ILE A 1 505 ? 2.388 3.977 -34.905 1.00 94.81 505 ILE A CA 1
ATOM 4220 C C . ILE A 1 505 ? 0.987 4.489 -34.550 1.00 94.81 505 ILE A C 1
ATOM 4222 O O . ILE A 1 505 ? 0.871 5.570 -33.966 1.00 94.81 505 ILE A O 1
ATOM 4226 N N . VAL A 1 506 ? -0.080 3.761 -34.901 1.00 96.12 506 VAL A N 1
ATOM 4227 C CA . VAL A 1 506 ? -1.456 4.139 -34.528 1.00 96.12 506 VAL A CA 1
ATOM 4228 C C . VAL A 1 506 ? -1.604 4.200 -33.008 1.00 96.12 506 VAL A C 1
ATOM 4230 O O . VAL A 1 506 ? -2.180 5.162 -32.491 1.00 96.12 506 VAL A O 1
ATOM 4233 N N . ASP A 1 507 ? -1.034 3.227 -32.304 1.00 96.38 507 ASP A N 1
ATOM 4234 C CA . ASP A 1 507 ? -1.048 3.162 -30.845 1.00 96.38 507 ASP A CA 1
ATOM 4235 C C . ASP A 1 507 ? -0.260 4.307 -30.205 1.00 96.38 507 ASP A C 1
ATOM 4237 O O . ASP A 1 507 ? -0.814 5.042 -29.384 1.00 96.38 507 ASP A O 1
ATOM 4241 N N . PHE A 1 508 ? 0.970 4.567 -30.654 1.00 94.75 508 PHE A N 1
ATOM 4242 C CA . PHE A 1 508 ? 1.757 5.695 -30.147 1.00 94.75 508 PHE A CA 1
ATOM 4243 C C . PHE A 1 508 ? 1.117 7.051 -30.462 1.00 94.75 508 PHE A C 1
ATOM 4245 O O . PHE A 1 508 ? 1.123 7.951 -29.626 1.00 94.75 508 PHE A O 1
ATOM 4252 N N . ASN A 1 509 ? 0.486 7.214 -31.631 1.00 95.81 509 ASN A N 1
ATOM 4253 C CA . ASN A 1 509 ? -0.288 8.421 -31.937 1.00 95.81 509 ASN A CA 1
ATOM 4254 C C . ASN A 1 509 ? -1.434 8.628 -30.943 1.00 95.81 509 ASN A C 1
ATOM 4256 O O . ASN A 1 509 ? -1.735 9.765 -30.570 1.00 95.81 509 ASN A O 1
ATOM 4260 N N . LYS A 1 510 ? -2.096 7.542 -30.536 1.00 96.94 510 LYS A N 1
ATOM 4261 C CA . LYS A 1 510 ? -3.196 7.596 -29.580 1.00 96.94 510 LYS A CA 1
ATOM 4262 C C . LYS A 1 510 ? -2.696 7.891 -28.165 1.00 96.94 510 LYS A C 1
ATOM 4264 O O . LYS A 1 510 ? -3.300 8.751 -27.526 1.00 96.94 510 LYS A O 1
ATOM 4269 N N . ALA A 1 511 ? -1.599 7.269 -27.732 1.00 93.81 511 ALA A N 1
ATOM 4270 C CA . ALA A 1 511 ? -0.939 7.560 -26.459 1.00 93.81 511 ALA A CA 1
ATOM 4271 C C . ALA A 1 511 ? -0.520 9.039 -26.371 1.00 93.81 511 ALA A C 1
ATOM 4273 O O . ALA A 1 511 ? -0.941 9.737 -25.455 1.00 93.81 511 ALA A O 1
ATOM 4274 N N . ILE A 1 512 ? 0.154 9.568 -27.401 1.00 94.44 512 ILE A N 1
ATOM 4275 C CA . ILE A 1 512 ? 0.555 10.986 -27.491 1.00 94.44 512 ILE A CA 1
ATOM 4276 C C . ILE A 1 512 ? -0.652 11.932 -27.476 1.00 94.44 512 ILE A C 1
ATOM 4278 O O . ILE A 1 512 ? -0.601 13.021 -26.912 1.00 94.44 512 ILE A O 1
ATOM 4282 N N . LYS A 1 513 ? -1.765 11.546 -28.108 1.00 96.19 513 LYS A N 1
ATOM 4283 C CA . LYS A 1 513 ? -2.988 12.358 -28.078 1.00 96.19 513 LYS A CA 1
ATOM 4284 C C . LYS A 1 513 ? -3.604 12.422 -26.675 1.00 96.19 513 LYS A C 1
ATOM 4286 O O . LYS A 1 513 ? -4.247 13.420 -26.362 1.00 96.19 513 LYS A O 1
ATOM 4291 N N . LEU A 1 514 ? -3.475 11.356 -25.885 1.00 93.69 514 LEU A N 1
ATOM 4292 C CA . LEU A 1 514 ? -3.981 11.287 -24.512 1.00 93.69 514 LEU A CA 1
ATOM 4293 C C . LEU A 1 514 ? -3.050 12.021 -23.540 1.00 93.69 514 LEU A C 1
ATOM 4295 O O . LEU A 1 514 ? -3.534 12.822 -22.747 1.00 93.69 514 LEU A O 1
ATOM 4299 N N . ASN A 1 515 ? -1.738 11.816 -23.670 1.00 89.88 515 ASN A N 1
ATOM 4300 C CA . ASN A 1 515 ? -0.703 12.519 -22.921 1.00 89.88 515 ASN A CA 1
ATOM 4301 C C . ASN A 1 515 ? 0.360 13.096 -23.886 1.00 89.88 515 ASN A C 1
ATOM 4303 O O . ASN A 1 515 ? 1.283 12.384 -24.288 1.00 89.88 515 ASN A O 1
ATOM 4307 N N . PRO A 1 516 ? 0.265 14.392 -24.250 1.00 89.69 516 PRO A N 1
ATOM 4308 C CA . PRO A 1 516 ? 1.217 15.044 -25.152 1.00 89.69 516 PRO A CA 1
ATOM 4309 C C . PRO A 1 516 ? 2.646 15.162 -24.622 1.00 89.69 516 PRO A C 1
ATOM 4311 O O . PRO A 1 516 ? 3.530 15.502 -25.411 1.00 89.69 516 PRO A O 1
ATOM 4314 N N . ASN A 1 517 ? 2.863 14.919 -23.326 1.00 84.06 517 ASN A N 1
ATOM 4315 C CA . ASN A 1 517 ? 4.178 14.980 -22.701 1.00 84.06 517 ASN A CA 1
ATOM 4316 C C . ASN A 1 517 ? 4.879 13.621 -22.645 1.00 84.06 517 ASN A C 1
ATOM 4318 O O . ASN A 1 517 ? 6.080 13.631 -22.437 1.00 84.06 517 ASN A O 1
ATOM 4322 N N . ASN A 1 518 ? 4.177 12.505 -22.898 1.00 81.56 518 ASN A N 1
ATOM 4323 C CA . ASN A 1 518 ? 4.724 11.146 -22.816 1.00 81.56 518 ASN A CA 1
ATOM 4324 C C . ASN A 1 518 ? 5.918 10.961 -23.769 1.00 81.56 518 ASN A C 1
ATOM 4326 O O . ASN A 1 518 ? 5.739 10.753 -24.975 1.00 81.56 518 ASN A O 1
ATOM 4330 N N . GLU A 1 519 ? 7.133 11.062 -23.232 1.00 81.69 519 GLU A N 1
ATOM 4331 C CA . GLU A 1 519 ? 8.372 11.030 -24.001 1.00 81.69 519 GLU A CA 1
ATOM 4332 C C . GLU A 1 519 ? 8.584 9.679 -24.700 1.00 81.69 519 GLU A C 1
ATOM 4334 O O . GLU A 1 519 ? 8.911 9.642 -25.891 1.00 81.69 519 GLU A O 1
ATOM 4339 N N . GLU A 1 520 ? 8.300 8.573 -24.015 1.00 81.81 520 GLU A N 1
ATOM 4340 C CA . GLU A 1 520 ? 8.524 7.213 -24.508 1.00 81.81 520 GLU A CA 1
ATOM 4341 C C . GLU A 1 520 ? 7.742 6.929 -25.802 1.00 81.81 520 GLU A C 1
ATOM 4343 O O . GLU A 1 520 ? 8.265 6.349 -26.759 1.00 81.81 520 GLU A O 1
ATOM 4348 N N . SER A 1 521 ? 6.511 7.435 -25.900 1.00 87.19 521 SER A N 1
ATOM 4349 C CA . SER A 1 521 ? 5.698 7.312 -27.112 1.00 87.19 521 SER A CA 1
ATOM 4350 C C . SER A 1 521 ? 6.299 8.066 -28.303 1.00 87.19 521 SER A C 1
ATOM 4352 O O . SER A 1 521 ? 6.218 7.583 -29.436 1.00 87.19 521 SER A O 1
ATOM 4354 N N . TYR A 1 522 ? 6.896 9.248 -28.091 1.00 87.50 522 TYR A N 1
ATOM 4355 C CA . TYR A 1 522 ? 7.585 9.973 -29.167 1.00 87.50 522 TYR A CA 1
ATOM 4356 C C . TYR A 1 522 ? 8.849 9.243 -29.597 1.00 87.50 522 TYR A C 1
ATOM 4358 O O . TYR A 1 522 ? 9.081 9.112 -30.799 1.00 87.50 522 TYR A O 1
ATOM 4366 N N . PHE A 1 523 ? 9.634 8.742 -28.644 1.00 83.94 523 PHE A N 1
ATOM 4367 C CA . PHE A 1 523 ? 10.849 7.994 -28.941 1.00 83.94 523 PHE A CA 1
ATOM 4368 C C . PHE A 1 523 ? 10.539 6.767 -29.805 1.00 83.94 523 PHE A C 1
ATOM 4370 O O . PHE A 1 523 ? 11.010 6.679 -30.942 1.00 83.94 523 PHE A O 1
ATOM 4377 N N . ASN A 1 524 ? 9.644 5.895 -29.333 1.00 84.88 524 ASN A N 1
ATOM 4378 C CA . ASN A 1 524 ? 9.280 4.667 -30.037 1.00 84.88 524 ASN A CA 1
ATOM 4379 C C . ASN A 1 524 ? 8.637 4.953 -31.406 1.00 84.88 524 ASN A C 1
ATOM 4381 O O . ASN A 1 524 ? 8.962 4.309 -32.405 1.00 84.88 524 ASN A O 1
ATOM 4385 N N . ARG A 1 525 ? 7.787 5.985 -31.521 1.00 91.44 525 ARG A N 1
ATOM 4386 C CA . ARG A 1 525 ? 7.237 6.399 -32.826 1.00 91.44 525 ARG A CA 1
ATOM 4387 C C . ARG A 1 525 ? 8.315 6.939 -33.772 1.00 91.44 525 ARG A C 1
ATOM 4389 O O . ARG A 1 525 ? 8.233 6.707 -34.982 1.00 91.44 525 ARG A O 1
ATOM 4396 N N . GLY A 1 526 ? 9.309 7.649 -33.242 1.00 88.56 526 GLY A N 1
ATOM 4397 C CA . GLY A 1 526 ? 10.467 8.136 -33.983 1.00 88.56 526 GLY A CA 1
ATOM 4398 C C . GLY A 1 526 ? 11.281 6.991 -34.584 1.00 88.56 526 GLY A C 1
ATOM 4399 O O . GLY A 1 526 ? 11.562 7.020 -35.786 1.00 88.56 526 GLY A O 1
ATOM 4400 N N . ILE A 1 527 ? 11.571 5.956 -33.787 1.00 83.75 527 ILE A N 1
ATOM 4401 C CA . ILE A 1 527 ? 12.253 4.732 -34.236 1.00 83.75 527 ILE A CA 1
ATOM 4402 C C . ILE A 1 527 ? 11.465 4.048 -35.360 1.00 83.75 527 ILE A C 1
ATOM 4404 O O . ILE A 1 527 ? 11.984 3.828 -36.455 1.00 83.75 527 ILE A O 1
ATOM 4408 N N . LEU A 1 528 ? 10.161 3.828 -35.176 1.00 88.00 528 LEU A N 1
ATOM 4409 C CA . LEU A 1 528 ? 9.317 3.227 -36.216 1.00 88.00 528 LEU A CA 1
ATOM 4410 C C . LEU A 1 528 ? 9.329 4.013 -37.531 1.00 88.00 528 LEU A C 1
ATOM 4412 O O . LEU A 1 528 ? 9.365 3.445 -38.627 1.00 88.00 528 LEU A O 1
ATOM 4416 N N . LYS A 1 529 ? 9.334 5.345 -37.450 1.00 88.81 529 LYS A N 1
ATOM 4417 C CA . LYS A 1 529 ? 9.432 6.210 -38.629 1.00 88.81 529 LYS A CA 1
ATOM 4418 C C . LYS A 1 529 ? 10.790 6.094 -39.332 1.00 88.81 529 LYS A C 1
ATOM 4420 O O . LYS A 1 529 ? 10.823 6.331 -40.541 1.00 88.81 529 LYS A O 1
ATOM 4425 N N . ILE A 1 530 ? 11.873 5.717 -38.645 1.00 83.69 530 ILE A N 1
ATOM 4426 C CA . ILE A 1 530 ? 13.163 5.385 -39.278 1.00 83.69 530 ILE A CA 1
ATOM 4427 C C . ILE A 1 530 ? 13.029 4.122 -40.125 1.00 83.69 530 ILE A C 1
ATOM 4429 O O . ILE A 1 530 ? 13.359 4.179 -41.314 1.00 83.69 530 ILE A O 1
ATOM 4433 N N . HIS A 1 531 ? 12.468 3.037 -39.578 1.00 81.94 531 HIS A N 1
ATOM 4434 C CA . HIS A 1 531 ? 12.246 1.794 -40.333 1.00 81.94 531 HIS A CA 1
ATOM 4435 C C . HIS A 1 531 ? 11.371 2.021 -41.577 1.00 81.94 531 HIS A C 1
ATOM 4437 O O . HIS A 1 531 ? 11.618 1.447 -42.638 1.00 81.94 531 HIS A O 1
ATOM 4443 N N . LEU A 1 532 ? 10.400 2.938 -41.493 1.00 86.31 532 LEU A N 1
ATOM 4444 C CA . LEU A 1 532 ? 9.538 3.336 -42.615 1.00 86.31 532 LEU A CA 1
ATOM 4445 C C . LEU A 1 532 ? 10.149 4.404 -43.545 1.00 86.31 532 LEU A C 1
ATOM 4447 O O . LEU A 1 532 ? 9.459 4.924 -44.424 1.00 86.31 532 LEU A O 1
ATOM 4451 N N . LYS A 1 533 ? 11.420 4.780 -43.353 1.00 86.44 533 LYS A N 1
ATOM 4452 C CA . LYS A 1 533 ? 12.141 5.822 -44.113 1.00 86.44 533 LYS A CA 1
ATOM 4453 C C . LYS A 1 533 ? 11.493 7.223 -44.061 1.00 86.44 533 LYS A C 1
ATOM 4455 O O . LYS A 1 533 ? 11.784 8.094 -44.889 1.00 86.44 533 LYS A O 1
ATOM 4460 N N . LYS 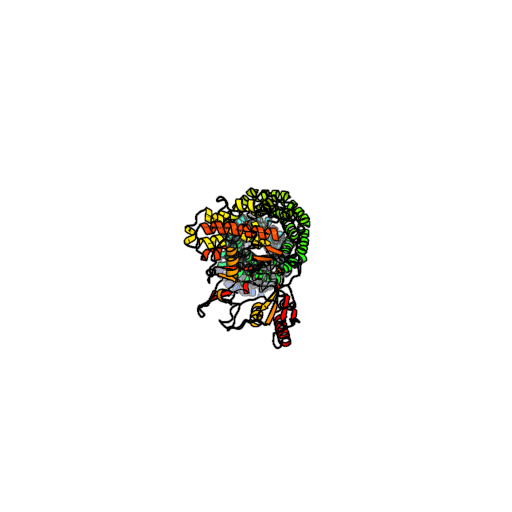A 1 534 ? 10.647 7.495 -43.058 1.00 88.62 534 LYS A N 1
ATOM 4461 C CA . LYS A 1 534 ? 9.963 8.778 -42.782 1.00 88.62 534 LYS A CA 1
ATOM 4462 C C . LYS A 1 534 ? 10.851 9.719 -41.935 1.00 88.62 534 LYS A C 1
ATOM 4464 O O . LYS A 1 534 ? 10.400 10.314 -40.957 1.00 88.62 534 LYS A O 1
ATOM 4469 N N . TYR A 1 535 ? 12.113 9.913 -42.333 1.00 86.44 535 TYR A N 1
ATOM 4470 C CA . TYR A 1 535 ? 13.167 10.553 -41.516 1.00 86.44 535 TYR A CA 1
ATOM 4471 C C . TYR A 1 535 ? 12.849 11.950 -40.968 1.00 86.44 535 TYR A C 1
ATOM 4473 O O . TYR A 1 535 ? 13.159 12.245 -39.818 1.00 86.44 535 TYR A O 1
ATOM 4481 N N . LYS A 1 536 ? 12.210 12.822 -41.761 1.00 88.06 536 LYS A N 1
ATOM 4482 C CA . LYS A 1 536 ? 11.832 14.171 -41.294 1.00 88.06 536 LYS A CA 1
ATOM 4483 C C . LYS A 1 536 ? 10.862 14.112 -40.112 1.00 88.06 536 LYS A C 1
ATOM 4485 O O . LYS A 1 536 ? 10.984 14.891 -39.175 1.00 88.06 536 LYS A O 1
ATOM 4490 N N . GLN A 1 537 ? 9.906 13.186 -40.167 1.00 90.06 537 GLN A N 1
ATOM 4491 C CA . GLN A 1 537 ? 8.924 13.006 -39.102 1.00 90.06 537 GLN A CA 1
ATOM 4492 C C . GLN A 1 537 ? 9.547 12.331 -37.877 1.00 90.06 537 GLN A C 1
ATOM 4494 O O . GLN A 1 537 ? 9.140 12.651 -36.768 1.00 90.06 537 GLN A O 1
ATOM 4499 N N . ALA A 1 538 ? 10.514 11.427 -38.077 1.00 88.06 538 ALA A N 1
ATOM 4500 C CA . ALA A 1 538 ? 11.265 10.801 -36.990 1.00 88.06 538 ALA A CA 1
ATOM 4501 C C . ALA A 1 538 ? 12.053 11.847 -36.187 1.00 88.06 538 ALA A C 1
ATOM 4503 O O . ALA A 1 538 ? 11.920 11.929 -34.975 1.00 88.06 538 ALA A O 1
ATOM 4504 N N . ILE A 1 539 ? 12.785 12.728 -36.877 1.00 86.00 539 ILE A N 1
ATOM 4505 C CA . ILE A 1 539 ? 13.550 13.811 -36.241 1.00 86.00 539 ILE A CA 1
ATOM 4506 C C . ILE A 1 539 ? 12.649 14.747 -35.438 1.00 86.00 539 ILE A C 1
ATOM 4508 O O . ILE A 1 539 ? 13.018 15.145 -34.340 1.00 86.00 539 ILE A O 1
ATOM 4512 N N . ASN A 1 540 ? 11.457 15.071 -35.942 1.00 88.56 540 ASN A N 1
ATOM 4513 C CA . ASN A 1 540 ? 10.508 15.876 -35.179 1.00 88.56 540 ASN A CA 1
ATOM 4514 C C . ASN A 1 540 ? 10.064 15.193 -33.875 1.00 88.56 540 ASN A C 1
ATOM 4516 O O . ASN A 1 540 ? 9.898 15.873 -32.869 1.00 88.56 540 ASN A O 1
ATOM 4520 N N . ASP A 1 541 ? 9.888 13.871 -33.880 1.00 88.56 541 ASP A N 1
ATOM 4521 C CA . ASP A 1 541 ? 9.536 13.135 -32.665 1.00 88.56 541 ASP A CA 1
ATOM 4522 C C . ASP A 1 541 ? 10.695 13.134 -31.657 1.00 88.56 541 ASP A C 1
ATOM 4524 O O . ASP A 1 541 ? 10.474 13.446 -30.490 1.00 88.56 541 ASP A O 1
ATOM 4528 N N . PHE A 1 542 ? 11.935 12.903 -32.105 1.00 83.31 542 PHE A N 1
ATOM 4529 C CA . PHE A 1 542 ? 13.109 12.953 -31.221 1.00 83.31 542 PHE A CA 1
ATOM 4530 C C . PHE A 1 542 ? 13.364 14.339 -30.628 1.00 83.31 542 PHE A C 1
ATOM 4532 O O . PHE A 1 542 ? 13.825 14.451 -29.499 1.00 83.31 542 PHE A O 1
ATOM 4539 N N . LYS A 1 543 ? 13.035 15.406 -31.359 1.00 83.31 543 LYS A N 1
ATOM 4540 C CA . LYS A 1 543 ? 13.097 16.779 -30.841 1.00 83.31 543 LYS A CA 1
ATOM 4541 C C . LYS A 1 543 ? 12.132 17.003 -29.688 1.00 83.31 543 LYS A C 1
ATOM 4543 O O . LYS A 1 543 ? 12.495 17.610 -28.688 1.00 83.31 543 LYS A O 1
ATOM 4548 N N . ILE A 1 544 ? 10.903 16.511 -29.832 1.00 84.44 544 ILE A N 1
ATOM 4549 C CA . ILE A 1 544 ? 9.891 16.621 -28.779 1.00 84.44 544 ILE A CA 1
ATOM 4550 C C . ILE A 1 544 ? 10.299 15.771 -27.573 1.00 84.44 544 ILE A C 1
ATOM 4552 O O . ILE A 1 544 ? 10.245 16.271 -26.456 1.00 84.44 544 ILE A O 1
ATOM 4556 N N . PHE A 1 545 ? 10.793 14.550 -27.803 1.00 81.00 545 PHE A N 1
ATOM 4557 C CA . PHE A 1 545 ? 11.391 13.708 -26.764 1.00 81.00 545 PHE A CA 1
ATOM 4558 C C . PHE A 1 545 ? 12.486 14.459 -25.984 1.00 81.00 545 PHE A C 1
ATOM 4560 O O . PHE A 1 545 ? 12.378 14.618 -24.772 1.00 81.00 545 PHE A O 1
ATOM 4567 N N . ALA A 1 546 ? 13.478 15.017 -26.687 1.00 75.19 546 ALA A N 1
ATOM 4568 C CA . ALA A 1 546 ? 14.597 15.750 -26.089 1.00 75.19 546 ALA A CA 1
ATOM 4569 C C . ALA A 1 546 ? 14.174 17.027 -25.347 1.00 75.19 546 ALA A C 1
ATOM 4571 O O . ALA A 1 546 ? 14.854 17.477 -24.433 1.00 75.19 546 ALA A O 1
ATOM 4572 N N . LYS A 1 547 ? 13.065 17.647 -25.759 1.00 77.88 547 LYS A N 1
ATOM 4573 C CA . LYS A 1 547 ? 12.514 18.834 -25.101 1.00 77.88 547 LYS A CA 1
ATOM 4574 C C . LYS A 1 547 ? 11.747 18.490 -23.821 1.00 77.88 547 LYS A C 1
ATOM 4576 O O . LYS A 1 547 ? 11.739 19.301 -22.898 1.00 77.88 547 LYS A O 1
ATOM 4581 N N . ASN A 1 548 ? 11.050 17.356 -23.804 1.00 74.69 548 ASN A N 1
ATOM 4582 C CA . ASN A 1 548 ? 10.193 16.955 -22.691 1.00 74.69 548 ASN A CA 1
ATOM 4583 C C . ASN A 1 548 ? 10.980 16.265 -21.564 1.00 74.69 548 ASN A C 1
ATOM 4585 O O . ASN A 1 548 ? 10.576 16.374 -20.409 1.00 74.69 548 ASN A O 1
ATOM 4589 N N . ASN A 1 549 ? 12.111 15.625 -21.876 1.00 69.06 549 ASN A N 1
ATOM 4590 C CA . ASN A 1 549 ? 12.998 15.027 -20.880 1.00 69.06 549 ASN A CA 1
ATOM 4591 C C . ASN A 1 549 ? 13.964 16.088 -20.296 1.00 69.06 549 ASN A C 1
ATOM 4593 O O . ASN A 1 549 ? 14.701 16.741 -21.034 1.00 69.06 549 ASN A O 1
ATOM 4597 N N . ASN A 1 550 ? 13.925 16.302 -18.974 1.00 55.25 550 ASN A N 1
ATOM 4598 C CA . ASN A 1 550 ? 14.748 17.298 -18.265 1.00 55.25 550 ASN A CA 1
ATOM 4599 C C . ASN A 1 550 ? 16.052 16.720 -17.681 1.00 55.25 550 ASN A C 1
ATOM 4601 O O . ASN A 1 550 ? 16.886 17.512 -17.232 1.00 55.25 550 ASN A O 1
ATOM 4605 N N . ASP A 1 551 ? 16.234 15.394 -17.666 1.00 51.88 551 ASP A N 1
ATOM 4606 C CA . ASP A 1 551 ? 17.463 14.765 -17.177 1.00 51.88 551 ASP A CA 1
ATOM 4607 C C . ASP A 1 551 ? 18.457 14.549 -18.326 1.00 51.88 551 ASP A C 1
ATOM 4609 O O . ASP A 1 551 ? 18.232 13.827 -19.295 1.00 51.88 551 ASP A O 1
ATOM 4613 N N . ALA A 1 552 ? 19.591 15.241 -18.222 1.00 42.75 552 ALA A N 1
ATOM 4614 C CA . ALA A 1 552 ? 20.588 15.392 -19.280 1.00 42.75 552 ALA A CA 1
ATOM 4615 C C . ALA A 1 552 ? 21.473 14.144 -19.523 1.00 42.75 552 ALA A C 1
ATOM 4617 O O . ALA A 1 552 ? 22.508 14.257 -20.181 1.00 42.75 552 ALA A O 1
ATOM 4618 N N . SER A 1 553 ? 21.119 12.969 -18.990 1.00 46.25 553 SER A N 1
ATOM 4619 C CA . SER A 1 553 ? 21.873 11.712 -19.160 1.00 46.25 553 SER A CA 1
ATOM 4620 C C . SER A 1 553 ? 21.367 10.826 -20.305 1.00 46.25 553 SER A C 1
ATOM 4622 O O . SER A 1 553 ? 22.086 9.935 -20.761 1.00 46.25 553 SER A O 1
ATOM 4624 N N . ASP A 1 554 ? 20.177 11.091 -20.849 1.00 49.38 554 ASP A N 1
ATOM 4625 C CA . ASP A 1 554 ? 19.496 10.153 -21.746 1.00 49.38 554 ASP A CA 1
ATOM 4626 C C . ASP A 1 554 ? 19.738 10.452 -23.246 1.00 49.38 554 ASP A C 1
ATOM 4628 O O . ASP A 1 554 ? 18.839 10.826 -23.991 1.00 49.38 554 ASP A O 1
ATOM 4632 N N . ILE A 1 555 ? 20.998 10.281 -23.674 1.00 54.06 555 ILE A N 1
ATOM 4633 C CA . ILE A 1 555 ? 21.586 10.275 -25.045 1.00 54.06 555 ILE A CA 1
ATOM 4634 C C . ILE A 1 555 ? 20.637 10.507 -26.249 1.00 54.06 555 ILE A C 1
ATOM 4636 O O . ILE A 1 555 ? 19.744 9.702 -26.517 1.00 54.06 555 ILE A O 1
ATOM 4640 N N . THR A 1 556 ? 20.944 11.491 -27.116 1.00 66.44 556 THR A N 1
ATOM 4641 C CA . THR A 1 556 ? 20.021 11.937 -28.188 1.00 66.44 556 THR A CA 1
ATOM 4642 C C . THR A 1 556 ? 20.485 11.836 -29.653 1.00 66.44 556 THR A C 1
ATOM 4644 O O . THR A 1 556 ? 19.674 12.099 -30.528 1.00 66.44 556 THR A O 1
ATOM 4647 N N . ILE A 1 557 ? 21.686 11.398 -30.033 1.00 69.44 557 ILE A N 1
ATOM 4648 C CA . ILE A 1 557 ? 21.963 11.085 -31.462 1.00 69.44 557 ILE A CA 1
ATOM 4649 C C . ILE A 1 557 ? 22.396 9.642 -31.656 1.00 69.44 557 ILE A C 1
ATOM 4651 O O . ILE A 1 557 ? 21.967 8.993 -32.607 1.00 69.44 557 ILE A O 1
ATOM 4655 N N . ILE A 1 558 ? 23.178 9.099 -30.730 1.00 65.38 558 ILE A N 1
ATOM 4656 C CA . ILE A 1 558 ? 23.714 7.739 -30.847 1.00 65.38 558 ILE A CA 1
ATOM 4657 C C . ILE A 1 558 ? 22.616 6.675 -30.729 1.00 65.38 558 ILE A C 1
ATOM 4659 O O . ILE A 1 558 ? 22.584 5.779 -31.565 1.00 65.38 558 ILE A O 1
ATOM 4663 N N . LYS A 1 559 ? 21.671 6.812 -29.783 1.00 65.25 559 LYS A N 1
ATOM 4664 C CA . LYS A 1 559 ? 20.493 5.924 -29.671 1.00 65.25 559 LYS A CA 1
ATOM 4665 C C . LYS A 1 559 ? 19.701 5.861 -30.974 1.00 65.25 559 LYS A C 1
ATOM 4667 O O . LYS A 1 559 ? 19.335 4.796 -31.447 1.00 65.25 559 LYS A O 1
ATOM 4672 N N . ILE A 1 560 ? 19.514 7.015 -31.611 1.00 72.88 560 ILE A N 1
ATOM 4673 C CA . ILE A 1 560 ? 18.807 7.094 -32.889 1.00 72.88 560 ILE A CA 1
ATOM 4674 C C . ILE A 1 560 ? 19.574 6.347 -33.993 1.00 72.88 560 ILE A C 1
ATOM 4676 O O . ILE A 1 560 ? 18.956 5.747 -34.865 1.00 72.88 560 ILE A O 1
ATOM 4680 N N . LEU A 1 561 ? 20.912 6.382 -33.970 1.00 71.81 561 LEU A N 1
ATOM 4681 C CA . LEU A 1 561 ? 21.763 5.675 -34.933 1.00 71.81 561 LEU A CA 1
ATOM 4682 C C . LEU A 1 561 ? 21.813 4.158 -34.717 1.00 71.81 561 LEU A C 1
ATOM 4684 O O . LEU A 1 561 ? 22.072 3.437 -35.681 1.00 71.81 561 LEU A O 1
ATOM 4688 N N . GLN A 1 562 ? 21.582 3.675 -33.494 1.00 68.88 562 GLN A N 1
ATOM 4689 C CA . GLN A 1 562 ? 21.579 2.241 -33.186 1.00 68.88 562 GLN A CA 1
ATOM 4690 C C . GLN A 1 562 ? 20.437 1.505 -33.896 1.00 68.88 562 GLN A C 1
ATOM 4692 O O . GLN A 1 562 ? 20.673 0.410 -34.398 1.00 68.88 562 GLN A O 1
ATOM 4697 N N . GLU A 1 563 ? 19.280 2.154 -34.046 1.00 70.44 563 GLU A N 1
ATOM 4698 C CA . GLU A 1 563 ? 18.083 1.594 -34.694 1.00 70.44 563 GLU A CA 1
ATOM 4699 C C . GLU A 1 563 ? 18.140 1.613 -36.240 1.00 70.44 563 GLU A C 1
ATOM 4701 O O . GLU A 1 563 ? 17.173 1.284 -36.932 1.00 70.44 563 GLU A O 1
ATOM 4706 N N . PHE A 1 564 ? 19.268 2.025 -36.834 1.00 71.19 564 PHE A N 1
ATOM 4707 C CA . PHE A 1 564 ? 19.477 1.912 -38.279 1.00 71.19 564 PHE A CA 1
ATOM 4708 C C . PHE A 1 564 ? 19.990 0.519 -38.649 1.00 71.19 564 PHE A C 1
ATOM 4710 O O . PHE A 1 564 ? 21.197 0.294 -38.717 1.00 71.19 564 PHE A O 1
ATOM 4717 N N . ASP A 1 565 ? 19.078 -0.377 -39.023 1.00 64.06 565 ASP A N 1
ATOM 4718 C CA . ASP A 1 565 ? 19.441 -1.684 -39.598 1.00 64.06 565 ASP A CA 1
ATOM 4719 C C . ASP A 1 565 ? 19.990 -1.569 -41.034 1.00 64.06 565 ASP A C 1
ATOM 4721 O O . ASP A 1 565 ? 20.771 -2.399 -41.506 1.00 64.06 565 ASP A O 1
ATOM 4725 N N . LYS A 1 566 ? 19.563 -0.530 -41.769 1.00 70.88 566 LYS A N 1
ATOM 4726 C CA . LYS A 1 566 ? 19.918 -0.290 -43.178 1.00 70.88 566 LYS A CA 1
ATOM 4727 C C . LYS A 1 566 ? 20.593 1.070 -43.361 1.00 70.88 566 LYS A C 1
ATOM 4729 O O . LYS A 1 566 ? 20.002 2.114 -43.096 1.00 70.88 566 LYS A O 1
ATOM 4734 N N . TYR A 1 567 ? 21.811 1.057 -43.905 1.00 76.69 567 TYR A N 1
ATOM 4735 C CA . TYR A 1 567 ? 22.671 2.248 -44.022 1.00 76.69 567 TYR A CA 1
ATOM 4736 C C . TYR A 1 567 ? 22.687 2.909 -45.409 1.00 76.69 567 TYR A C 1
ATOM 4738 O O . TYR A 1 567 ? 23.428 3.864 -45.632 1.00 76.69 567 TYR A O 1
ATOM 4746 N N . ASN A 1 568 ? 21.877 2.444 -46.359 1.00 75.38 568 ASN A N 1
ATOM 4747 C CA . ASN A 1 568 ? 21.814 3.022 -47.709 1.00 75.38 568 ASN A CA 1
ATOM 4748 C C . ASN A 1 568 ? 21.335 4.485 -47.732 1.00 75.38 568 ASN A C 1
ATOM 4750 O O . ASN A 1 568 ? 21.711 5.248 -48.620 1.00 75.38 568 ASN A O 1
ATOM 4754 N N . ASP A 1 569 ? 20.540 4.889 -46.741 1.00 82.00 569 ASP A N 1
ATOM 4755 C CA . ASP A 1 569 ? 20.001 6.245 -46.603 1.00 82.00 569 ASP A CA 1
ATOM 4756 C C . ASP A 1 569 ? 20.717 7.079 -45.511 1.00 82.00 569 ASP A C 1
ATOM 4758 O O . ASP A 1 569 ? 20.263 8.177 -45.169 1.00 82.00 569 ASP A O 1
ATOM 4762 N N . ILE A 1 570 ? 21.860 6.607 -44.987 1.00 84.00 570 ILE A N 1
ATOM 4763 C CA . ILE A 1 570 ? 22.555 7.215 -43.834 1.00 84.00 570 ILE A CA 1
ATOM 4764 C C . ILE A 1 570 ? 22.945 8.684 -44.079 1.00 84.00 570 ILE A C 1
ATOM 4766 O O . ILE A 1 570 ? 22.706 9.546 -43.236 1.00 84.00 570 ILE A O 1
ATOM 4770 N N . ASP A 1 571 ? 23.409 9.022 -45.286 1.00 85.69 571 ASP A N 1
ATOM 4771 C CA . ASP A 1 571 ? 23.737 10.398 -45.687 1.00 85.69 571 ASP A CA 1
ATOM 4772 C C . ASP A 1 571 ? 22.536 11.339 -45.621 1.00 85.69 571 ASP A C 1
ATOM 4774 O O . ASP A 1 571 ? 22.651 12.512 -45.253 1.00 85.69 571 ASP A O 1
ATOM 4778 N N . LYS A 1 572 ? 21.377 10.847 -46.070 1.00 85.75 572 LYS A N 1
ATOM 4779 C CA . LYS A 1 572 ? 20.136 11.622 -46.096 1.00 85.75 572 LYS A CA 1
ATOM 4780 C C . LYS A 1 572 ? 19.692 11.904 -44.669 1.00 85.75 572 LYS A C 1
ATOM 4782 O O . LYS A 1 572 ? 19.232 13.009 -44.392 1.00 85.75 572 LYS A O 1
ATOM 4787 N N . PHE A 1 573 ? 19.871 10.931 -43.784 1.00 85.19 573 PHE A N 1
ATOM 4788 C CA . PHE A 1 573 ? 19.587 11.079 -42.371 1.00 85.19 573 PHE A CA 1
ATOM 4789 C C . PHE A 1 573 ? 20.549 12.058 -41.680 1.00 85.19 573 PHE A C 1
ATOM 4791 O O . PHE A 1 573 ? 20.094 13.024 -41.070 1.00 85.19 573 PHE A O 1
ATOM 4798 N N . PHE A 1 574 ? 21.863 11.907 -41.872 1.00 89.44 574 PHE A N 1
ATOM 4799 C CA . PHE A 1 574 ? 22.882 12.797 -41.292 1.00 89.44 574 PHE A CA 1
ATOM 4800 C C . PHE A 1 574 ? 22.688 14.251 -41.720 1.00 89.44 574 PHE A C 1
ATOM 4802 O O . PHE A 1 574 ? 22.784 15.168 -40.904 1.00 89.44 574 PHE A O 1
ATOM 4809 N N . LYS A 1 575 ? 22.332 14.470 -42.993 1.00 88.50 575 LYS A N 1
ATOM 4810 C CA . LYS A 1 575 ? 21.984 15.803 -43.498 1.00 88.50 575 LYS A CA 1
ATOM 4811 C C . LYS A 1 575 ? 20.841 16.442 -42.731 1.00 88.50 575 LYS A C 1
ATOM 4813 O O . LYS A 1 575 ? 20.892 17.646 -42.515 1.00 88.50 575 LYS A O 1
ATOM 4818 N N . LEU A 1 576 ? 19.828 15.667 -42.348 1.00 86.06 576 LEU A N 1
ATOM 4819 C CA . LEU A 1 576 ? 18.697 16.173 -41.581 1.00 86.06 576 LEU A CA 1
ATOM 4820 C C . LEU A 1 576 ? 19.072 16.423 -40.112 1.00 86.06 576 LEU A C 1
ATOM 4822 O O . LEU A 1 576 ? 18.621 17.416 -39.553 1.00 86.06 576 LEU A O 1
ATOM 4826 N N . LEU A 1 577 ? 19.927 15.597 -39.501 1.00 83.69 577 LEU A N 1
ATOM 4827 C CA . LEU A 1 577 ? 20.386 15.801 -38.118 1.00 83.69 577 LEU A CA 1
ATOM 4828 C C . LEU A 1 577 ? 21.184 17.097 -37.926 1.00 83.69 577 LEU A C 1
ATOM 4830 O O . LEU A 1 577 ? 21.139 17.695 -36.855 1.00 83.69 577 LEU A O 1
ATOM 4834 N N . ILE A 1 578 ? 21.931 17.529 -38.943 1.00 84.56 578 ILE A N 1
ATOM 4835 C CA . ILE A 1 578 ? 22.896 18.634 -38.822 1.00 84.56 578 ILE A CA 1
ATOM 4836 C C . ILE A 1 578 ? 22.285 20.014 -39.134 1.00 84.56 578 ILE A C 1
ATOM 4838 O O . ILE A 1 578 ? 22.921 21.034 -38.876 1.00 84.56 578 ILE A O 1
ATOM 4842 N N . ILE A 1 579 ? 21.055 20.081 -39.652 1.00 82.81 579 ILE A N 1
ATOM 4843 C CA . ILE A 1 579 ? 20.382 21.360 -39.943 1.00 82.81 579 ILE A CA 1
ATOM 4844 C C . ILE A 1 579 ? 20.186 22.154 -38.642 1.00 82.81 579 ILE A C 1
ATOM 4846 O O . ILE A 1 579 ? 19.825 21.579 -37.615 1.00 82.81 579 ILE A O 1
ATOM 4850 N N . ASP A 1 580 ? 20.379 23.476 -38.692 1.00 73.00 580 ASP A N 1
ATOM 4851 C CA . ASP A 1 580 ? 20.309 24.371 -37.524 1.00 73.00 580 ASP A CA 1
ATOM 4852 C C . ASP A 1 580 ? 18.992 24.267 -36.737 1.00 73.00 580 ASP A C 1
ATOM 4854 O O . ASP A 1 580 ? 18.985 24.415 -35.514 1.00 73.00 580 ASP A O 1
ATOM 4858 N N . GLU A 1 581 ? 17.887 23.948 -37.416 1.00 75.12 581 GLU A N 1
ATOM 4859 C CA . GLU A 1 581 ? 16.573 23.702 -36.807 1.00 75.12 581 GLU A CA 1
ATOM 4860 C C . GLU A 1 581 ? 16.589 22.570 -35.766 1.00 75.12 581 GLU A C 1
ATOM 4862 O O . GLU A 1 581 ? 15.694 22.513 -34.925 1.00 75.12 581 GLU A O 1
ATOM 4867 N N . ASN A 1 582 ? 17.591 21.685 -35.801 1.00 77.19 582 ASN A N 1
ATOM 4868 C CA . ASN A 1 582 ? 17.709 20.489 -34.963 1.00 77.19 582 ASN A CA 1
ATOM 4869 C C . ASN A 1 582 ? 18.894 20.570 -33.986 1.00 77.19 582 ASN A C 1
ATOM 4871 O O . ASN A 1 582 ? 19.329 19.557 -33.443 1.00 77.19 582 ASN A O 1
ATOM 4875 N N . LYS A 1 583 ? 19.427 21.777 -33.741 1.00 74.69 583 LYS A N 1
ATOM 4876 C CA . LYS A 1 583 ? 20.564 22.009 -32.832 1.00 74.69 583 LYS A CA 1
ATOM 4877 C C . LYS A 1 583 ? 20.345 21.507 -31.400 1.00 74.69 583 LYS A C 1
ATOM 4879 O O . LYS A 1 583 ? 21.322 21.227 -30.720 1.00 74.69 583 LYS A O 1
ATOM 4884 N N . GLU A 1 584 ? 19.094 21.392 -30.958 1.00 72.69 584 GLU A N 1
ATOM 4885 C CA . GLU A 1 584 ? 18.733 20.882 -29.630 1.00 72.69 584 GLU A CA 1
ATOM 4886 C C . GLU A 1 584 ? 19.09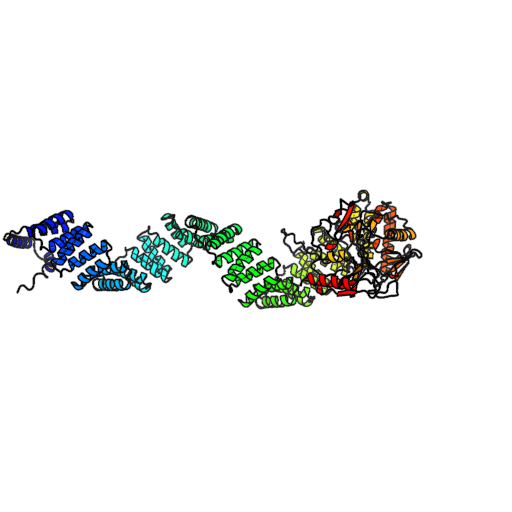8 19.407 -29.434 1.00 72.69 584 GLU A C 1
ATOM 4888 O O . GLU A 1 584 ? 19.554 19.058 -28.355 1.00 72.69 584 GLU A O 1
ATOM 4893 N N . LEU A 1 585 ? 19.060 18.587 -30.496 1.00 75.06 585 LEU A N 1
ATOM 4894 C CA . LEU A 1 585 ? 19.518 17.189 -30.452 1.00 75.06 585 LEU A CA 1
ATOM 4895 C C . LEU A 1 585 ? 21.025 17.065 -30.171 1.00 75.06 585 LEU A C 1
ATOM 4897 O O . LEU A 1 585 ? 21.503 15.997 -29.823 1.00 75.06 585 LEU A O 1
ATOM 4901 N N . TRP A 1 586 ? 21.781 18.152 -30.355 1.00 75.56 586 TRP A N 1
ATOM 4902 C CA . TRP A 1 586 ? 23.234 18.203 -30.178 1.00 75.56 586 TRP A CA 1
ATOM 4903 C C . TRP A 1 586 ? 23.666 18.864 -28.864 1.00 75.56 586 TRP A C 1
ATOM 4905 O O . TRP A 1 586 ? 24.867 18.965 -28.618 1.00 75.56 586 TRP A O 1
ATOM 4915 N N . LYS A 1 587 ? 22.724 19.385 -28.065 1.00 66.94 587 LYS A N 1
ATOM 4916 C CA . LYS A 1 587 ? 23.012 20.221 -26.888 1.00 66.94 587 LYS A CA 1
ATOM 4917 C C . LYS A 1 587 ? 23.750 19.451 -25.790 1.00 66.94 587 LYS A C 1
ATOM 4919 O O . LYS A 1 587 ? 24.627 20.013 -25.144 1.00 66.94 587 LYS A O 1
ATOM 4924 N N . ASP A 1 588 ? 23.433 18.172 -25.642 1.00 61.56 588 ASP A N 1
ATOM 4925 C CA . ASP A 1 588 ? 23.981 17.300 -24.602 1.00 61.56 588 ASP A CA 1
ATOM 4926 C C . ASP A 1 588 ? 24.880 16.194 -25.196 1.00 61.56 588 ASP A C 1
ATOM 4928 O O . ASP A 1 588 ? 25.262 15.245 -24.520 1.00 61.56 588 ASP A O 1
ATOM 4932 N N . GLU A 1 589 ? 25.289 16.344 -26.467 1.00 68.06 589 GLU A N 1
ATOM 4933 C CA . GLU A 1 589 ? 26.198 15.407 -27.135 1.00 68.06 589 GLU A CA 1
ATOM 4934 C C . GLU A 1 589 ? 27.640 15.559 -26.608 1.00 68.06 589 GLU A C 1
ATOM 4936 O O . GLU A 1 589 ? 28.255 16.617 -26.805 1.00 68.06 589 GLU A O 1
ATOM 4941 N N . PRO A 1 590 ? 28.236 14.516 -25.996 1.00 59.25 590 PRO A N 1
ATOM 4942 C CA . PRO A 1 590 ? 29.458 14.660 -25.204 1.00 59.25 590 PRO A CA 1
ATOM 4943 C C . PRO A 1 590 ? 30.669 15.221 -25.955 1.00 59.25 590 PRO A C 1
ATOM 4945 O O . PRO A 1 590 ? 31.363 16.088 -25.435 1.00 59.25 590 PRO A O 1
ATOM 4948 N N . ILE A 1 591 ? 30.919 14.783 -27.193 1.00 61.19 591 ILE A N 1
ATOM 4949 C CA . ILE A 1 591 ? 32.071 15.248 -27.991 1.00 61.19 591 ILE A CA 1
ATOM 4950 C C . ILE A 1 591 ? 31.860 16.685 -28.457 1.00 61.19 591 ILE A C 1
ATOM 4952 O O . ILE A 1 591 ? 32.786 17.493 -28.459 1.00 61.19 591 ILE A O 1
ATOM 4956 N N . THR A 1 592 ? 30.619 17.026 -28.797 1.00 60.34 592 THR A N 1
ATOM 4957 C CA . THR A 1 592 ? 30.224 18.390 -29.146 1.00 60.34 592 THR A CA 1
ATOM 4958 C C . THR A 1 592 ? 30.490 19.316 -27.955 1.00 60.34 592 THR A C 1
ATOM 4960 O O . THR A 1 592 ? 31.151 20.343 -28.105 1.00 60.34 592 THR A O 1
ATOM 4963 N N . ASN A 1 593 ? 30.103 18.896 -26.750 1.00 59.56 593 ASN A N 1
ATOM 4964 C CA . ASN A 1 593 ? 30.335 19.639 -25.513 1.00 59.56 593 ASN A CA 1
ATOM 4965 C C . ASN A 1 593 ? 31.820 19.715 -25.126 1.00 59.56 593 ASN A C 1
ATOM 4967 O O . ASN A 1 593 ? 32.312 20.801 -24.813 1.00 59.56 593 ASN A O 1
ATOM 4971 N N . LEU A 1 594 ? 32.570 18.616 -25.253 1.00 57.47 594 LEU A N 1
ATOM 4972 C CA . LEU A 1 594 ? 34.017 18.555 -25.020 1.00 57.47 594 LEU A CA 1
ATOM 4973 C C . LEU A 1 594 ? 34.781 19.526 -25.930 1.00 57.47 594 LEU A C 1
ATOM 4975 O O . LEU A 1 594 ? 35.658 20.261 -25.474 1.00 57.47 594 LEU A O 1
ATOM 4979 N N . ILE A 1 595 ? 34.398 19.596 -27.206 1.00 63.16 595 ILE A N 1
ATOM 4980 C CA . ILE A 1 595 ? 34.960 20.540 -28.177 1.00 63.16 595 ILE A CA 1
ATOM 4981 C C . ILE A 1 595 ? 34.566 21.982 -27.826 1.00 63.16 595 ILE A C 1
ATOM 4983 O O . ILE A 1 595 ? 35.407 22.879 -27.920 1.00 63.16 595 ILE A O 1
ATOM 4987 N N . PHE A 1 596 ? 33.333 22.224 -27.369 1.00 62.66 596 PHE A N 1
ATOM 4988 C CA . PHE A 1 596 ? 32.863 23.566 -27.005 1.00 62.66 596 PHE A CA 1
ATOM 4989 C C . PHE A 1 596 ? 33.383 24.092 -25.653 1.00 62.66 596 PHE A C 1
ATOM 4991 O O . PHE A 1 596 ? 33.270 25.288 -25.363 1.00 62.66 596 PHE A O 1
ATOM 4998 N N . HIS A 1 597 ? 34.045 23.253 -24.853 1.00 58.09 597 HIS A N 1
ATOM 4999 C CA . HIS A 1 597 ? 34.775 23.689 -23.659 1.00 58.09 597 HIS A CA 1
ATOM 5000 C C . HIS A 1 597 ? 36.118 24.376 -23.969 1.00 58.09 597 HIS A C 1
ATOM 5002 O O . HIS A 1 597 ? 36.626 25.134 -23.134 1.00 58.09 597 HIS A O 1
ATOM 5008 N N . PHE A 1 598 ? 36.684 24.194 -25.169 1.00 62.62 598 PHE A N 1
ATOM 5009 C CA . PHE A 1 598 ? 37.876 24.933 -25.599 1.00 62.62 598 PHE A CA 1
ATOM 5010 C C . PHE A 1 598 ? 37.553 26.414 -25.789 1.00 62.62 598 PHE A C 1
ATOM 5012 O O . PHE A 1 598 ? 36.569 26.767 -26.438 1.00 62.62 598 PHE A O 1
ATOM 5019 N N . LYS A 1 599 ? 38.402 27.319 -25.287 1.00 65.00 599 LYS A N 1
ATOM 5020 C CA . LYS A 1 599 ? 38.201 28.772 -25.471 1.00 65.00 599 LYS A CA 1
ATOM 5021 C C . LYS A 1 599 ? 38.186 29.156 -26.955 1.00 65.00 599 LYS A C 1
ATOM 5023 O O . LYS A 1 599 ? 37.515 30.111 -27.337 1.00 65.00 599 LYS A O 1
ATOM 5028 N N . GLU A 1 600 ? 38.911 28.404 -27.775 1.00 66.88 600 GLU A N 1
ATOM 5029 C CA . GLU A 1 600 ? 39.036 28.548 -29.220 1.00 66.88 600 GLU A CA 1
ATOM 5030 C C . GLU A 1 600 ? 37.751 28.180 -29.972 1.00 66.88 600 GLU A C 1
ATOM 5032 O O . GLU A 1 600 ? 37.474 28.774 -31.013 1.00 66.88 600 GLU A O 1
ATOM 5037 N N . SER A 1 601 ? 36.934 27.274 -29.424 1.00 68.56 601 SER A N 1
ATOM 5038 C CA . SER A 1 601 ? 35.676 26.832 -30.041 1.00 68.56 601 SER A CA 1
ATOM 5039 C C . SER A 1 601 ? 34.630 27.943 -30.144 1.00 68.56 601 SER A C 1
ATOM 5041 O O . SER A 1 601 ? 33.824 27.960 -31.070 1.00 68.56 601 SER A O 1
ATOM 5043 N N . LYS A 1 602 ? 34.713 28.952 -29.261 1.00 70.62 602 LYS A N 1
ATOM 5044 C CA . LYS A 1 602 ? 33.871 30.159 -29.292 1.00 70.62 602 LYS A CA 1
ATOM 5045 C C . LYS A 1 602 ? 34.043 30.988 -30.571 1.00 70.62 602 LYS A C 1
ATOM 5047 O O . LYS A 1 602 ? 33.250 31.892 -30.809 1.00 70.62 602 LYS A O 1
ATOM 5052 N N . LYS A 1 603 ? 35.092 30.725 -31.360 1.00 75.25 603 LYS A N 1
ATOM 5053 C CA . LYS A 1 603 ? 35.396 31.408 -32.627 1.00 75.25 603 LYS A CA 1
ATOM 5054 C C . LYS A 1 603 ? 35.071 30.560 -33.863 1.00 75.25 603 LYS A C 1
ATOM 5056 O O . LYS A 1 603 ? 35.401 30.982 -34.969 1.00 75.25 603 LYS A O 1
ATOM 5061 N N . PHE A 1 604 ? 34.500 29.365 -33.700 1.00 84.62 604 PHE A N 1
ATOM 5062 C CA . PHE A 1 604 ? 34.179 28.503 -34.837 1.00 84.62 604 PHE A CA 1
ATOM 5063 C C . PHE A 1 604 ? 33.012 29.074 -35.636 1.00 84.62 604 PHE A C 1
ATOM 5065 O O . PHE A 1 604 ? 32.002 29.486 -35.069 1.00 84.62 604 PHE A O 1
ATOM 5072 N N . ASP A 1 605 ? 33.161 29.093 -36.960 1.00 85.38 605 ASP A N 1
ATOM 5073 C CA . ASP A 1 605 ? 32.062 29.434 -37.856 1.00 85.38 605 ASP A CA 1
ATOM 5074 C C . ASP A 1 605 ? 31.086 28.252 -38.010 1.00 85.38 605 ASP A C 1
ATOM 5076 O O . ASP A 1 605 ? 31.407 27.097 -37.708 1.00 85.38 605 ASP A O 1
ATOM 5080 N N . ASN A 1 606 ? 29.872 28.543 -38.484 1.00 82.56 606 ASN A N 1
ATOM 5081 C CA . ASN A 1 606 ? 28.817 27.535 -38.631 1.00 82.56 606 ASN A CA 1
ATOM 5082 C C . ASN A 1 606 ? 29.235 26.381 -39.560 1.00 82.56 606 ASN A C 1
ATOM 5084 O O . ASN A 1 606 ? 28.831 25.239 -39.348 1.00 82.56 606 ASN A O 1
ATOM 5088 N N . GLU A 1 607 ? 30.066 26.655 -40.570 1.00 86.88 607 GLU A N 1
ATOM 5089 C CA . GLU A 1 607 ? 30.527 25.639 -41.520 1.00 86.88 607 GLU A CA 1
ATOM 5090 C C . GLU A 1 607 ? 31.549 24.685 -40.878 1.00 86.88 607 GLU A C 1
ATOM 5092 O O . GLU A 1 607 ? 31.493 23.476 -41.103 1.00 86.88 607 GLU A O 1
ATOM 5097 N N . LEU A 1 608 ? 32.447 25.183 -40.024 1.00 87.12 608 LEU A N 1
ATOM 5098 C CA . LEU A 1 608 ? 33.365 24.365 -39.234 1.00 87.12 608 LEU A CA 1
ATOM 5099 C C . LEU A 1 608 ? 32.600 23.484 -38.240 1.00 87.12 608 LEU A C 1
ATOM 5101 O O . LEU A 1 608 ? 32.857 22.283 -38.182 1.00 87.12 608 LEU A O 1
ATOM 5105 N N . ILE A 1 609 ? 31.618 24.042 -37.523 1.00 84.25 609 ILE A N 1
ATOM 5106 C CA . ILE A 1 609 ? 30.763 23.281 -36.594 1.00 84.25 609 ILE A CA 1
ATOM 5107 C C . ILE A 1 609 ? 30.025 22.163 -37.338 1.00 84.25 609 ILE A C 1
ATOM 5109 O O . ILE A 1 609 ? 30.012 21.015 -36.897 1.00 84.25 609 ILE A O 1
ATOM 5113 N N . LYS A 1 610 ? 29.450 22.476 -38.500 1.00 87.00 610 LYS A N 1
ATOM 5114 C CA . LYS A 1 610 ? 28.776 21.508 -39.368 1.00 87.00 610 LYS A CA 1
ATOM 5115 C C . LYS A 1 610 ? 29.710 20.382 -39.814 1.00 87.00 610 LYS A C 1
ATOM 5117 O O . LYS A 1 610 ? 29.322 19.218 -39.754 1.00 87.00 610 LYS A O 1
ATOM 5122 N N . ASN A 1 611 ? 30.931 20.705 -40.240 1.00 90.12 611 ASN A N 1
ATOM 5123 C CA . ASN A 1 611 ? 31.913 19.703 -40.661 1.00 90.12 611 ASN A CA 1
ATOM 5124 C C . ASN A 1 611 ? 32.383 18.818 -39.495 1.00 90.12 611 ASN A C 1
ATOM 5126 O O . ASN A 1 611 ? 32.524 17.613 -39.688 1.00 90.12 611 ASN A O 1
ATOM 5130 N N . ILE A 1 612 ? 32.541 19.381 -38.291 1.00 87.62 612 ILE A N 1
ATOM 5131 C CA . ILE A 1 612 ? 32.821 18.619 -37.063 1.00 87.62 612 ILE A CA 1
ATOM 5132 C C . ILE A 1 612 ? 31.678 17.644 -36.758 1.00 87.62 612 ILE A C 1
ATOM 5134 O O . ILE A 1 612 ? 31.930 16.465 -36.530 1.00 87.62 612 ILE A O 1
ATOM 5138 N N . LYS A 1 613 ? 30.417 18.092 -36.826 1.00 87.50 613 LYS A N 1
ATOM 5139 C CA . LYS A 1 613 ? 29.256 17.213 -36.612 1.00 87.50 613 LYS A CA 1
ATOM 5140 C C . LYS A 1 613 ? 29.212 16.056 -37.609 1.00 87.50 613 LYS A C 1
ATOM 5142 O O . LYS A 1 613 ? 28.966 14.925 -37.209 1.00 87.50 613 LYS A O 1
ATOM 5147 N N . TYR A 1 614 ? 29.477 16.313 -38.893 1.00 91.06 614 TYR A N 1
ATOM 5148 C CA . TYR A 1 614 ? 29.560 15.237 -39.885 1.00 91.06 614 TYR A CA 1
ATOM 5149 C C . TYR A 1 614 ? 30.676 14.246 -39.565 1.00 91.06 614 TYR A C 1
ATOM 5151 O O . TYR A 1 614 ? 30.428 13.047 -39.634 1.00 91.06 614 TYR A O 1
ATOM 5159 N N . LEU A 1 615 ? 31.871 14.731 -39.211 1.00 91.62 615 LEU A N 1
ATOM 5160 C CA . LEU A 1 615 ? 32.986 13.868 -38.829 1.00 91.62 615 LEU A CA 1
ATOM 5161 C C . LEU A 1 615 ? 32.576 12.918 -37.690 1.00 91.62 615 LEU A C 1
ATOM 5163 O O . LEU A 1 615 ? 32.685 11.706 -37.853 1.00 91.62 615 LEU A O 1
ATOM 5167 N N . ILE A 1 616 ? 31.990 13.458 -36.616 1.00 86.06 616 ILE A N 1
ATOM 5168 C CA . ILE A 1 616 ? 31.518 12.678 -35.461 1.00 86.06 616 ILE A CA 1
ATOM 5169 C C . ILE A 1 616 ? 30.484 11.618 -35.877 1.00 86.06 616 ILE A C 1
ATOM 5171 O O . ILE A 1 616 ? 30.600 10.462 -35.479 1.00 86.06 616 ILE A O 1
ATOM 5175 N N . LEU A 1 617 ? 29.497 11.963 -36.717 1.00 87.88 617 LEU A N 1
ATOM 5176 C CA . LEU A 1 617 ? 28.494 10.987 -37.171 1.00 87.88 617 LEU A CA 1
ATOM 5177 C C . LEU A 1 617 ? 29.113 9.823 -37.962 1.00 87.88 617 LEU A C 1
ATOM 5179 O O . LEU A 1 617 ? 28.657 8.688 -37.832 1.00 87.88 617 LEU A O 1
ATOM 5183 N N . TYR A 1 618 ? 30.137 10.078 -38.784 1.00 91.12 618 TYR A N 1
ATOM 5184 C CA . TYR A 1 618 ? 30.807 9.013 -39.541 1.00 91.12 618 TYR A CA 1
ATOM 5185 C C . TYR A 1 618 ? 31.773 8.184 -38.691 1.00 91.12 618 TYR A C 1
ATOM 5187 O O . TYR A 1 618 ? 31.962 7.005 -38.983 1.00 91.12 618 TYR A O 1
ATOM 5195 N N . GLU A 1 619 ? 32.332 8.748 -37.623 1.00 89.00 619 GLU A N 1
ATOM 5196 C CA . GLU A 1 619 ? 33.049 7.974 -36.605 1.00 89.00 619 GLU A CA 1
ATOM 5197 C C . GLU A 1 619 ? 32.104 7.050 -35.833 1.00 89.00 619 GLU A C 1
ATOM 5199 O O . GLU A 1 619 ? 32.400 5.869 -35.664 1.00 89.00 619 GLU A O 1
ATOM 5204 N N . TYR A 1 620 ? 30.926 7.547 -35.444 1.00 85.00 620 TYR A N 1
ATOM 5205 C CA . TYR A 1 620 ? 29.877 6.740 -34.812 1.00 85.00 620 TYR A CA 1
ATOM 5206 C C . TYR A 1 620 ? 29.387 5.622 -35.734 1.00 85.00 620 TYR A C 1
ATOM 5208 O O . TYR A 1 620 ? 29.213 4.482 -35.306 1.00 85.00 620 TYR A O 1
ATOM 5216 N N . PHE A 1 621 ? 29.227 5.925 -37.023 1.00 87.81 621 PHE A N 1
ATOM 5217 C CA . PHE A 1 621 ? 28.920 4.923 -38.035 1.00 87.81 621 PHE A CA 1
ATOM 5218 C C . PHE A 1 621 ? 30.014 3.849 -38.132 1.00 87.81 621 PHE A C 1
ATOM 5220 O O . PHE A 1 621 ? 29.692 2.663 -38.152 1.00 87.81 621 PHE A O 1
ATOM 5227 N N . LEU A 1 622 ? 31.295 4.239 -38.143 1.00 89.06 622 LEU A N 1
ATOM 5228 C CA . LEU A 1 622 ? 32.415 3.294 -38.166 1.00 89.06 622 LEU A CA 1
ATOM 5229 C C . LEU A 1 622 ? 32.427 2.395 -36.924 1.00 89.06 622 LEU A C 1
ATOM 5231 O O . LEU A 1 622 ? 32.599 1.188 -37.051 1.00 89.06 622 LEU A O 1
ATOM 5235 N N . LEU A 1 623 ? 32.195 2.945 -35.735 1.00 84.06 623 LEU A N 1
ATOM 5236 C CA . LEU A 1 623 ? 32.166 2.149 -34.509 1.00 84.06 623 LEU A CA 1
ATOM 5237 C C . LEU A 1 623 ? 30.977 1.187 -34.447 1.00 84.06 623 LEU A C 1
ATOM 5239 O O . LEU A 1 623 ? 31.151 0.052 -34.014 1.00 84.06 623 LEU A O 1
ATOM 5243 N N . LYS A 1 624 ? 29.801 1.578 -34.955 1.00 82.50 624 LYS A N 1
ATOM 5244 C CA . LYS A 1 624 ? 28.662 0.656 -35.120 1.00 82.50 624 LYS A CA 1
ATOM 5245 C C . LYS A 1 624 ? 28.952 -0.463 -36.120 1.00 82.50 624 LYS A C 1
ATOM 5247 O O . LYS A 1 624 ? 28.489 -1.577 -35.931 1.00 82.50 624 LYS A O 1
ATOM 5252 N N . ILE A 1 625 ? 29.727 -0.202 -37.171 1.00 85.25 625 ILE A N 1
ATOM 5253 C CA . ILE A 1 625 ? 30.181 -1.250 -38.101 1.00 85.25 625 ILE A CA 1
ATOM 5254 C C . ILE A 1 625 ? 31.127 -2.237 -37.401 1.00 85.25 625 ILE A C 1
ATOM 5256 O O . ILE A 1 625 ? 31.119 -3.425 -37.720 1.00 85.25 625 ILE A O 1
ATOM 5260 N N . LEU A 1 626 ? 31.955 -1.739 -36.481 1.00 84.94 626 LEU A N 1
ATOM 5261 C CA . LEU A 1 626 ? 32.979 -2.515 -35.786 1.00 84.94 626 LEU A CA 1
ATOM 5262 C C . LEU A 1 626 ? 32.490 -3.141 -34.476 1.00 84.94 626 LEU A C 1
ATOM 5264 O O . LEU A 1 626 ? 33.266 -3.866 -33.858 1.00 84.94 626 LEU A O 1
ATOM 5268 N N . SER A 1 627 ? 31.254 -2.888 -34.038 1.00 81.31 627 SER A N 1
ATOM 5269 C CA . SER A 1 627 ? 30.738 -3.444 -32.786 1.00 81.31 627 SER A CA 1
ATOM 5270 C C . SER A 1 627 ? 30.692 -4.971 -32.832 1.00 81.31 627 SER A C 1
ATOM 5272 O O . SER A 1 627 ? 30.348 -5.581 -33.848 1.00 81.31 627 SER A O 1
ATOM 5274 N N . PHE A 1 628 ? 31.079 -5.581 -31.720 1.00 76.50 628 PHE A N 1
ATOM 5275 C CA . PHE A 1 628 ? 31.020 -7.016 -31.489 1.00 76.50 628 PHE A CA 1
ATOM 5276 C C . PHE A 1 628 ? 29.570 -7.477 -31.316 1.00 76.50 628 PHE A C 1
ATOM 5278 O O . PHE A 1 628 ? 28.777 -6.717 -30.778 1.00 76.50 628 PHE A O 1
ATOM 5285 N N . ASP A 1 629 ? 29.225 -8.687 -31.761 1.00 71.12 629 ASP A N 1
ATOM 5286 C CA . ASP A 1 629 ? 27.862 -9.225 -31.681 1.00 71.12 629 ASP A CA 1
ATOM 5287 C C . ASP A 1 629 ? 27.811 -10.416 -30.716 1.00 71.12 629 ASP A C 1
ATOM 5289 O O . ASP A 1 629 ? 28.518 -11.403 -30.928 1.00 71.12 629 ASP A O 1
ATOM 5293 N N . THR A 1 630 ? 27.018 -10.296 -29.649 1.00 64.50 630 THR A N 1
ATOM 5294 C CA . THR A 1 630 ? 26.952 -11.247 -28.526 1.00 64.50 630 THR A CA 1
ATOM 5295 C C . THR A 1 630 ? 25.949 -12.374 -28.748 1.00 64.50 630 THR A C 1
ATOM 5297 O O . THR A 1 630 ? 26.165 -13.479 -28.253 1.00 64.50 630 THR A O 1
ATOM 5300 N N . ASP A 1 631 ? 24.885 -12.123 -29.512 1.00 56.16 631 ASP A N 1
ATOM 5301 C CA . ASP A 1 631 ? 23.664 -12.944 -29.475 1.00 56.16 631 ASP A CA 1
ATOM 5302 C C . ASP A 1 631 ? 23.815 -14.288 -30.210 1.00 56.16 631 ASP A C 1
ATOM 5304 O O . ASP A 1 631 ? 23.137 -15.263 -29.895 1.00 56.16 631 ASP A O 1
ATOM 5308 N N . ASP A 1 632 ? 24.771 -14.376 -31.139 1.00 52.00 632 ASP A N 1
ATOM 5309 C CA . ASP A 1 632 ? 25.032 -15.577 -31.941 1.00 52.00 632 ASP A CA 1
ATOM 5310 C C . ASP A 1 632 ? 26.237 -16.402 -31.437 1.00 52.00 632 ASP A C 1
ATOM 5312 O O . ASP A 1 632 ? 26.618 -17.394 -32.072 1.00 52.00 632 ASP A O 1
ATOM 5316 N N . LYS A 1 633 ? 26.915 -15.987 -30.349 1.00 58.19 633 LYS A N 1
ATOM 5317 C CA . LYS A 1 633 ? 28.283 -16.459 -30.051 1.00 58.19 633 LYS A CA 1
ATOM 5318 C C . LYS A 1 633 ? 28.569 -16.730 -28.575 1.00 58.19 633 LYS A C 1
ATOM 5320 O O . LYS A 1 633 ? 28.781 -15.817 -27.784 1.00 58.19 633 LYS A O 1
ATOM 5325 N N . ASN A 1 634 ? 28.740 -18.016 -28.251 1.00 58.25 634 ASN A N 1
ATOM 5326 C CA . ASN A 1 634 ? 29.272 -18.519 -26.974 1.00 58.25 634 ASN A CA 1
ATOM 5327 C C . ASN A 1 634 ? 30.789 -18.275 -26.856 1.00 58.25 634 ASN A C 1
ATOM 5329 O O . ASN A 1 634 ? 31.577 -19.223 -26.813 1.00 58.25 634 ASN A O 1
ATOM 5333 N N . ILE A 1 635 ? 31.214 -17.015 -26.877 1.00 59.72 635 ILE A N 1
ATOM 5334 C CA . ILE A 1 635 ? 32.624 -16.637 -26.764 1.00 59.72 635 ILE A CA 1
ATOM 5335 C C . ILE A 1 635 ? 32.857 -16.045 -25.385 1.00 59.72 635 ILE A C 1
ATOM 5337 O O . ILE A 1 635 ? 32.270 -15.032 -25.030 1.00 59.72 635 ILE A O 1
ATOM 5341 N N . GLU A 1 636 ? 33.730 -16.680 -24.613 1.00 65.62 636 GLU A N 1
ATOM 5342 C CA . GLU A 1 636 ? 34.085 -16.224 -23.275 1.00 65.62 636 GLU A CA 1
ATOM 5343 C C . GLU A 1 636 ? 35.310 -15.303 -23.339 1.00 65.62 636 GLU A C 1
ATOM 5345 O O . GLU A 1 636 ? 36.277 -15.585 -24.057 1.00 65.62 636 GLU A O 1
ATOM 5350 N N . ILE A 1 637 ? 35.277 -14.193 -22.598 1.00 63.00 637 ILE A N 1
ATOM 5351 C CA . ILE A 1 637 ? 36.294 -13.139 -22.710 1.00 63.00 637 ILE A CA 1
ATOM 5352 C C . ILE A 1 637 ? 37.316 -13.280 -21.590 1.00 63.00 637 ILE A C 1
ATOM 5354 O O . ILE A 1 637 ? 37.023 -13.037 -20.424 1.00 63.00 637 ILE A O 1
ATOM 5358 N N . SER A 1 638 ? 38.538 -13.655 -21.950 1.00 63.88 638 SER A N 1
ATOM 5359 C CA . SER A 1 638 ? 39.615 -13.933 -20.999 1.00 63.88 638 SER A CA 1
ATOM 5360 C C . SER A 1 638 ? 40.523 -12.713 -20.776 1.00 63.88 638 SER A C 1
ATOM 5362 O O . SER A 1 638 ? 40.926 -12.060 -21.740 1.00 63.88 638 SER A O 1
ATOM 5364 N N . HIS A 1 639 ? 40.891 -12.406 -19.523 1.00 64.38 639 HIS A N 1
ATOM 5365 C CA . HIS A 1 639 ? 41.802 -11.300 -19.201 1.00 64.38 639 HIS A CA 1
ATOM 5366 C C . HIS A 1 639 ? 42.815 -11.579 -18.092 1.00 64.38 639 HIS A C 1
ATOM 5368 O O . HIS A 1 639 ? 42.486 -12.244 -17.124 1.00 64.38 639 HIS A O 1
ATOM 5374 N N . TYR A 1 640 ? 44.030 -11.020 -18.170 1.00 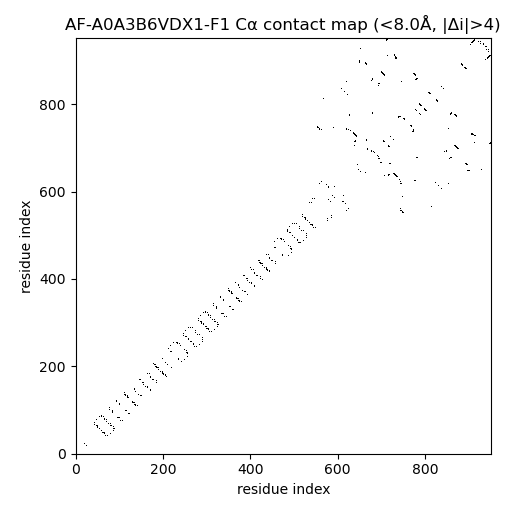63.72 640 TYR A N 1
ATOM 5375 C CA . TYR A 1 640 ? 45.041 -11.184 -17.120 1.00 63.72 640 TYR A CA 1
ATOM 5376 C C . TYR A 1 640 ? 44.857 -10.221 -15.949 1.00 63.72 640 TYR A C 1
ATOM 5378 O O . TYR A 1 640 ? 44.703 -9.013 -16.126 1.00 63.72 640 TYR A O 1
ATOM 5386 N N . THR A 1 641 ? 44.970 -10.769 -14.745 1.00 66.94 641 THR A N 1
ATOM 5387 C CA . THR A 1 641 ? 44.944 -10.046 -13.482 1.00 66.94 641 THR A CA 1
ATOM 5388 C C . THR A 1 641 ? 45.962 -10.631 -12.498 1.00 66.94 641 THR A C 1
ATOM 5390 O O . THR A 1 641 ? 46.530 -11.714 -12.701 1.00 66.94 641 THR A O 1
ATOM 5393 N N . SER A 1 642 ? 46.231 -9.901 -11.422 1.00 71.56 642 SER A N 1
ATOM 5394 C CA . SER A 1 642 ? 47.043 -10.404 -10.317 1.00 71.56 642 SER A CA 1
ATOM 5395 C C . SER A 1 642 ? 46.170 -11.085 -9.278 1.00 71.56 642 SER A C 1
ATOM 5397 O O . SER A 1 642 ? 44.989 -10.765 -9.157 1.00 71.56 642 SER A O 1
ATOM 5399 N N . LEU A 1 643 ? 46.762 -11.959 -8.462 1.00 74.50 643 LEU A N 1
ATOM 5400 C CA . LEU A 1 643 ? 46.067 -12.507 -7.297 1.00 74.50 643 LEU A CA 1
ATOM 5401 C C . LEU A 1 643 ? 45.562 -11.384 -6.377 1.00 74.50 643 LEU A C 1
ATOM 5403 O O . LEU A 1 643 ? 44.422 -11.409 -5.934 1.00 74.50 643 LEU A O 1
ATOM 5407 N N . ASP A 1 644 ? 46.380 -10.350 -6.169 1.00 69.88 644 ASP A N 1
ATOM 5408 C CA . ASP A 1 644 ? 46.021 -9.168 -5.383 1.00 69.88 644 ASP A CA 1
ATOM 5409 C C . ASP A 1 644 ? 44.761 -8.461 -5.912 1.00 69.88 644 ASP A C 1
ATOM 5411 O O . ASP A 1 644 ? 43.943 -8.002 -5.119 1.00 69.88 644 ASP A O 1
ATOM 5415 N N . ILE A 1 645 ? 44.614 -8.359 -7.236 1.00 69.06 645 ILE A N 1
ATOM 5416 C CA . ILE A 1 645 ? 43.490 -7.694 -7.904 1.00 69.06 645 ILE A CA 1
ATOM 5417 C C . ILE A 1 645 ? 42.265 -8.615 -7.957 1.00 69.06 645 ILE A C 1
ATOM 5419 O O . ILE A 1 645 ? 41.158 -8.145 -7.709 1.00 69.06 645 ILE A O 1
ATOM 5423 N N . LEU A 1 646 ? 42.451 -9.918 -8.189 1.00 76.25 646 LEU A N 1
ATOM 5424 C CA . LEU A 1 646 ? 41.391 -10.928 -8.104 1.00 76.25 646 LEU A CA 1
ATOM 5425 C C . LEU A 1 646 ? 40.722 -10.919 -6.724 1.00 76.25 646 LEU A C 1
ATOM 5427 O O . LEU A 1 646 ? 39.501 -10.873 -6.630 1.00 76.25 646 LEU A O 1
ATOM 5431 N N . LEU A 1 647 ? 41.509 -10.882 -5.647 1.00 75.25 647 LEU A N 1
ATOM 5432 C CA . LEU A 1 647 ? 40.976 -10.813 -4.283 1.00 75.25 647 LEU A CA 1
ATOM 5433 C C . LEU A 1 647 ? 40.176 -9.530 -4.024 1.00 75.25 647 LEU A C 1
ATOM 5435 O O . LEU A 1 647 ? 39.266 -9.527 -3.201 1.00 75.25 647 LEU A O 1
ATOM 5439 N N . ILE A 1 648 ? 40.501 -8.433 -4.708 1.00 70.75 648 ILE A N 1
ATOM 5440 C CA . ILE A 1 648 ? 39.737 -7.185 -4.620 1.00 70.75 648 ILE A CA 1
ATOM 5441 C C . ILE A 1 648 ? 38.430 -7.302 -5.427 1.00 70.75 648 ILE A C 1
ATOM 5443 O O . ILE A 1 648 ? 37.385 -6.885 -4.931 1.00 70.75 648 ILE A O 1
ATOM 5447 N N . LEU A 1 649 ? 38.475 -7.906 -6.621 1.00 70.38 649 LEU A N 1
ATOM 5448 C CA . LEU A 1 649 ? 37.308 -8.177 -7.477 1.00 70.38 649 LEU A CA 1
ATOM 5449 C C . LEU A 1 649 ? 36.283 -9.104 -6.805 1.00 70.38 649 LEU A C 1
ATOM 5451 O O . LEU A 1 649 ? 35.085 -8.860 -6.903 1.00 70.38 649 LEU A O 1
ATOM 5455 N N . LEU A 1 650 ? 36.758 -10.110 -6.068 1.00 73.06 650 LEU A N 1
ATOM 5456 C CA . LEU A 1 650 ? 35.936 -11.039 -5.281 1.00 73.06 650 LEU A CA 1
ATOM 5457 C C . LEU A 1 650 ? 35.492 -10.466 -3.917 1.00 73.06 650 LEU A C 1
ATOM 5459 O O . LEU A 1 650 ? 34.833 -11.152 -3.139 1.00 73.06 650 LEU A O 1
ATOM 5463 N N . GLY A 1 651 ? 35.873 -9.226 -3.576 1.00 67.00 651 GLY A N 1
ATOM 5464 C CA . GLY A 1 651 ? 35.501 -8.590 -2.305 1.00 67.00 651 GLY A CA 1
ATOM 5465 C C . GLY A 1 651 ? 36.161 -9.205 -1.061 1.00 67.00 651 GLY A C 1
ATOM 5466 O O . GLY A 1 651 ? 35.615 -9.124 0.041 1.00 67.00 651 GLY A O 1
ATOM 5467 N N . CYS A 1 652 ? 37.327 -9.839 -1.207 1.00 63.25 652 CYS A N 1
ATOM 5468 C CA . CYS A 1 652 ? 38.006 -10.572 -0.135 1.00 63.25 652 CYS A CA 1
ATOM 5469 C C . CYS A 1 652 ? 38.860 -9.691 0.794 1.00 63.25 652 CYS A C 1
ATOM 5471 O O . CYS A 1 652 ? 39.134 -10.106 1.918 1.00 63.25 652 CYS A O 1
ATOM 5473 N N . LYS A 1 653 ? 39.278 -8.487 0.375 1.00 56.88 653 LYS A N 1
ATOM 5474 C CA . LYS A 1 653 ? 40.054 -7.563 1.228 1.00 56.88 653 LYS A CA 1
ATOM 5475 C C . LYS A 1 653 ? 39.135 -6.613 2.003 1.00 56.88 653 LYS A C 1
ATOM 5477 O O . LYS A 1 653 ? 38.637 -5.649 1.436 1.00 56.88 653 LYS A O 1
ATOM 5482 N N . ASN A 1 654 ? 38.984 -6.860 3.305 1.00 52.72 654 ASN A N 1
ATOM 5483 C CA . ASN A 1 654 ? 38.370 -5.954 4.283 1.00 52.72 654 ASN A CA 1
ATOM 5484 C C . ASN A 1 654 ? 39.296 -5.820 5.504 1.00 52.72 654 ASN A C 1
ATOM 5486 O O . ASN A 1 654 ? 38.977 -6.366 6.552 1.00 52.72 654 ASN A O 1
ATOM 5490 N N . GLU A 1 655 ? 40.432 -5.121 5.405 1.00 42.25 655 GLU A N 1
ATOM 5491 C CA . GLU A 1 655 ? 41.228 -4.800 6.603 1.00 42.25 655 GLU A CA 1
ATOM 5492 C C . GLU A 1 655 ? 41.859 -3.397 6.538 1.00 42.25 655 GLU A C 1
ATOM 5494 O O . GLU A 1 655 ? 42.624 -3.072 5.630 1.00 42.25 655 GLU A O 1
ATOM 5499 N N . ASN A 1 656 ? 41.478 -2.586 7.533 1.00 40.38 656 ASN A N 1
ATOM 5500 C CA . ASN A 1 656 ? 42.020 -1.319 8.051 1.00 40.38 656 ASN A CA 1
ATOM 5501 C C . ASN A 1 656 ? 43.403 -0.854 7.547 1.00 40.38 656 ASN A C 1
ATOM 5503 O O . ASN A 1 656 ? 44.353 -0.737 8.319 1.00 40.38 656 ASN A O 1
ATOM 5507 N N . SER A 1 657 ? 43.514 -0.487 6.277 1.00 39.09 657 SER A N 1
ATOM 5508 C CA . SER A 1 657 ? 44.627 0.323 5.790 1.00 39.09 657 SER A CA 1
ATOM 5509 C C . SER A 1 657 ? 44.097 1.314 4.765 1.00 39.09 657 SER A C 1
ATOM 5511 O O . SER A 1 657 ? 43.510 0.928 3.755 1.00 39.09 657 SER A O 1
ATOM 5513 N N . ASP A 1 658 ? 44.339 2.603 5.003 1.00 42.81 658 ASP A N 1
ATOM 5514 C CA . ASP A 1 658 ? 44.036 3.705 4.077 1.00 42.81 658 ASP A CA 1
ATOM 5515 C C . ASP A 1 658 ? 44.754 3.568 2.705 1.00 42.81 658 ASP A C 1
ATOM 5517 O O . ASP A 1 658 ? 44.570 4.380 1.793 1.00 42.81 658 ASP A O 1
ATOM 5521 N N . GLU A 1 659 ? 45.544 2.507 2.516 1.00 43.91 659 GLU A N 1
ATOM 5522 C CA . GLU A 1 659 ? 46.241 2.160 1.279 1.00 43.91 659 GLU A CA 1
ATOM 5523 C C . GLU A 1 659 ? 45.492 1.138 0.402 1.00 43.91 659 GLU A C 1
ATOM 5525 O O . GLU A 1 659 ? 45.652 1.156 -0.820 1.00 43.91 659 GLU A O 1
ATOM 5530 N N . ALA A 1 660 ? 44.617 0.294 0.959 1.00 46.88 660 ALA A N 1
ATOM 5531 C CA . ALA A 1 660 ? 43.944 -0.784 0.222 1.00 46.88 660 ALA A CA 1
ATOM 5532 C C . ALA A 1 660 ? 42.557 -0.376 -0.314 1.00 46.88 660 ALA A C 1
ATOM 5534 O O . ALA A 1 660 ? 41.573 -1.092 -0.163 1.00 46.88 660 ALA A O 1
ATOM 5535 N N . GLY A 1 661 ? 42.454 0.798 -0.937 1.00 48.56 661 GLY A N 1
ATOM 5536 C CA . GLY A 1 661 ? 41.188 1.299 -1.478 1.00 48.56 661 GLY A CA 1
ATOM 5537 C C . GLY A 1 661 ? 41.115 1.179 -2.997 1.00 48.56 661 GLY A C 1
ATOM 5538 O O . GLY A 1 661 ? 41.652 2.052 -3.678 1.00 48.56 661 GLY A O 1
ATOM 5539 N N . ASN A 1 662 ? 40.396 0.165 -3.485 1.00 51.00 662 ASN A N 1
ATOM 5540 C CA . ASN A 1 662 ? 39.940 -0.039 -4.866 1.00 51.00 662 ASN A CA 1
ATOM 5541 C C . ASN A 1 662 ? 41.033 -0.214 -5.941 1.00 51.00 662 ASN A C 1
ATOM 5543 O O . ASN A 1 662 ? 42.169 0.222 -5.783 1.00 51.00 662 ASN A O 1
ATOM 5547 N N . ILE A 1 663 ? 40.715 -0.881 -7.058 1.00 53.03 663 ILE A N 1
ATOM 5548 C CA . ILE A 1 663 ? 41.646 -0.983 -8.195 1.00 53.03 663 ILE A CA 1
ATOM 5549 C C . ILE A 1 663 ? 41.851 0.429 -8.753 1.00 53.03 663 ILE A C 1
ATOM 5551 O O . ILE A 1 663 ? 40.926 1.007 -9.320 1.00 53.03 663 ILE A O 1
ATOM 5555 N N . ARG A 1 664 ? 43.055 0.985 -8.576 1.00 53.78 664 ARG A N 1
ATOM 5556 C CA . ARG A 1 664 ? 43.437 2.324 -9.046 1.00 53.78 664 ARG A CA 1
ATOM 5557 C C . ARG A 1 664 ? 44.241 2.197 -10.337 1.00 53.78 664 ARG A C 1
ATOM 5559 O O . ARG A 1 664 ? 45.382 1.739 -10.297 1.00 53.78 664 ARG A O 1
ATOM 5566 N N . ILE A 1 665 ? 43.686 2.618 -11.472 1.00 54.50 665 ILE A N 1
ATOM 5567 C CA . ILE A 1 665 ? 44.464 2.734 -12.720 1.00 54.50 665 ILE A CA 1
ATOM 5568 C C . ILE A 1 665 ? 44.900 4.181 -12.889 1.00 54.50 665 ILE A C 1
ATOM 5570 O O . ILE A 1 665 ? 44.051 5.068 -12.905 1.00 54.50 665 ILE A O 1
ATOM 5574 N N . ASN A 1 666 ? 46.210 4.408 -13.009 1.00 51.56 666 ASN A N 1
ATOM 5575 C CA . ASN A 1 666 ? 46.784 5.739 -13.198 1.00 51.56 666 ASN A CA 1
ATOM 5576 C C . ASN A 1 666 ? 46.622 6.242 -14.648 1.00 51.56 666 ASN A C 1
ATOM 5578 O O . ASN A 1 666 ? 46.301 5.474 -15.549 1.00 51.56 666 ASN A O 1
ATOM 5582 N N . ASN A 1 667 ? 46.886 7.530 -14.875 1.00 49.97 667 ASN A N 1
ATOM 5583 C CA . ASN A 1 667 ? 46.860 8.183 -16.190 1.00 49.97 667 ASN A CA 1
ATOM 5584 C C . ASN A 1 667 ? 47.520 7.370 -17.335 1.00 49.97 667 ASN A C 1
ATOM 5586 O O . ASN A 1 667 ? 48.613 6.810 -17.196 1.00 49.97 667 ASN A O 1
ATOM 5590 N N . ILE A 1 668 ? 46.867 7.394 -18.499 1.00 48.84 668 ILE A N 1
ATOM 5591 C CA . ILE A 1 668 ? 47.179 6.636 -19.714 1.00 48.84 668 ILE A CA 1
ATOM 5592 C C . ILE A 1 668 ? 48.535 6.863 -20.328 1.00 48.84 668 ILE A C 1
ATOM 5594 O O . ILE A 1 668 ? 49.069 5.942 -20.947 1.00 48.84 668 ILE A O 1
ATOM 5598 N N . SER A 1 669 ? 49.112 8.049 -20.159 1.00 46.97 669 SER A N 1
ATOM 5599 C CA . SER A 1 669 ? 50.434 8.350 -20.710 1.00 46.97 669 SER A CA 1
ATOM 5600 C C . SER A 1 669 ? 51.525 7.400 -20.196 1.00 46.97 669 SER A C 1
ATOM 5602 O O . SER A 1 669 ? 52.581 7.295 -20.810 1.00 46.97 669 SER A O 1
ATOM 5604 N N . THR A 1 670 ? 51.260 6.665 -19.109 1.00 42.31 670 THR A N 1
ATOM 5605 C CA . THR A 1 670 ? 52.165 5.652 -18.543 1.00 42.31 670 THR A CA 1
ATOM 5606 C C . THR A 1 670 ? 51.787 4.200 -18.868 1.00 42.31 670 THR A C 1
ATOM 5608 O O . THR A 1 670 ? 52.570 3.295 -18.579 1.00 42.31 670 THR A O 1
ATOM 5611 N N . ALA A 1 671 ? 50.612 3.979 -19.463 1.00 43.94 671 ALA A N 1
ATOM 5612 C CA . ALA A 1 671 ? 50.012 2.668 -19.702 1.00 43.94 671 ALA A CA 1
ATOM 5613 C C . ALA A 1 671 ? 50.058 2.232 -21.179 1.00 43.94 671 ALA A C 1
ATOM 5615 O O . ALA A 1 671 ? 50.366 1.080 -21.450 1.00 43.94 671 ALA A O 1
ATOM 5616 N N . ASN A 1 672 ? 49.801 3.120 -22.144 1.00 51.75 672 ASN A N 1
ATOM 5617 C CA . ASN A 1 672 ? 49.579 2.700 -23.537 1.00 51.75 672 ASN A CA 1
ATOM 5618 C C . ASN A 1 672 ? 50.843 2.635 -24.415 1.00 51.75 672 ASN A C 1
ATOM 5620 O O . ASN A 1 672 ? 51.855 3.283 -24.145 1.00 51.75 672 ASN A O 1
ATOM 5624 N N . ASP A 1 673 ? 50.738 1.879 -25.519 1.00 55.97 673 ASP A N 1
ATOM 5625 C CA . ASP A 1 673 ? 51.694 1.880 -26.633 1.00 55.97 673 ASP A CA 1
ATOM 5626 C C . ASP A 1 673 ? 51.765 3.295 -27.254 1.00 55.97 673 ASP A C 1
ATOM 5628 O O . ASP A 1 673 ? 50.767 3.774 -27.805 1.00 55.97 673 ASP A O 1
ATOM 5632 N N . PRO A 1 674 ? 52.925 3.980 -27.213 1.00 53.22 674 PRO A N 1
ATOM 5633 C CA . PRO A 1 674 ? 53.096 5.327 -27.764 1.00 53.22 674 PRO A CA 1
ATOM 5634 C C . PRO A 1 674 ? 52.764 5.462 -29.261 1.00 53.22 674 PRO A C 1
ATOM 5636 O O . PRO A 1 674 ? 52.725 6.578 -29.780 1.00 53.22 674 PRO A O 1
ATOM 5639 N N . LYS A 1 675 ? 52.582 4.350 -29.987 1.00 60.75 675 LYS A N 1
ATOM 5640 C CA . LYS A 1 675 ? 52.398 4.329 -31.442 1.00 60.75 675 LYS A CA 1
ATOM 5641 C C . LYS A 1 675 ? 50.957 4.543 -31.915 1.00 60.75 675 LYS A C 1
ATOM 5643 O O . LYS A 1 675 ? 50.786 4.937 -33.061 1.00 60.75 675 LYS A O 1
ATOM 5648 N N . GLU A 1 676 ? 49.930 4.344 -31.092 1.00 65.44 676 GLU A N 1
ATOM 5649 C CA . GLU A 1 676 ? 48.534 4.287 -31.580 1.00 65.44 676 GLU A CA 1
ATOM 5650 C C . GLU A 1 676 ? 48.015 5.618 -32.165 1.00 65.44 676 GLU A C 1
ATOM 5652 O O . GLU A 1 676 ? 47.482 5.644 -33.275 1.00 65.44 676 GLU A O 1
ATOM 5657 N N . GLY A 1 677 ? 48.266 6.758 -31.508 1.00 67.75 677 GLY A N 1
ATOM 5658 C CA . GLY A 1 677 ? 47.942 8.078 -32.081 1.00 67.75 677 GLY A CA 1
ATOM 5659 C C . GLY A 1 677 ? 48.747 8.400 -33.349 1.00 67.75 677 GLY A C 1
ATOM 5660 O O . GLY A 1 677 ? 48.235 9.023 -34.281 1.00 67.75 677 GLY A O 1
ATOM 5661 N N . ASN A 1 678 ? 49.985 7.900 -33.420 1.00 76.88 678 ASN A N 1
ATOM 5662 C CA . ASN A 1 678 ? 50.871 8.082 -34.569 1.00 76.88 678 ASN A CA 1
ATOM 5663 C C . ASN A 1 678 ? 50.436 7.236 -35.776 1.00 76.88 678 ASN A C 1
ATOM 5665 O O . ASN A 1 678 ? 50.672 7.638 -36.912 1.00 76.88 678 ASN A O 1
ATOM 5669 N N . ILE A 1 679 ? 49.779 6.091 -35.556 1.00 84.56 679 ILE A N 1
ATOM 5670 C CA . ILE A 1 679 ? 49.234 5.248 -36.629 1.00 84.56 679 ILE A CA 1
ATOM 5671 C C . ILE A 1 679 ? 48.128 5.991 -37.373 1.00 84.56 679 ILE A C 1
ATOM 5673 O O . ILE A 1 679 ? 48.178 6.102 -38.598 1.00 84.56 679 ILE A O 1
ATOM 5677 N N . LEU A 1 680 ? 47.158 6.548 -36.642 1.00 86.75 680 LEU A N 1
ATOM 5678 C CA . LEU A 1 680 ? 46.079 7.310 -37.264 1.00 86.75 680 LEU A CA 1
ATOM 5679 C C . LEU A 1 680 ? 46.621 8.571 -37.963 1.00 86.75 680 LEU A C 1
ATOM 5681 O O . LEU A 1 680 ? 46.206 8.883 -39.079 1.00 86.75 680 LEU A O 1
ATOM 5685 N N . GLU A 1 681 ? 47.598 9.257 -37.361 1.00 87.56 681 GLU A N 1
ATOM 5686 C CA . GLU A 1 681 ? 48.312 10.361 -38.013 1.00 87.56 681 GLU A CA 1
ATOM 5687 C C . GLU A 1 681 ? 48.996 9.914 -39.324 1.00 87.56 681 GLU A C 1
ATOM 5689 O O . GLU A 1 681 ? 48.840 10.579 -40.351 1.00 87.56 681 GLU A O 1
ATOM 5694 N N . SER A 1 682 ? 49.695 8.770 -39.323 1.00 87.56 682 SER A N 1
ATOM 5695 C CA . SER A 1 682 ? 50.351 8.188 -40.508 1.00 87.56 682 SER A CA 1
ATOM 5696 C C . SER A 1 682 ? 49.335 7.888 -41.616 1.00 87.56 682 SER A C 1
ATOM 5698 O O . SER A 1 682 ? 49.545 8.288 -42.765 1.00 87.56 682 SER A O 1
ATOM 5700 N N . ILE A 1 683 ? 48.184 7.297 -41.268 1.00 90.31 683 ILE A N 1
ATOM 5701 C CA . ILE A 1 683 ? 47.066 7.049 -42.193 1.00 90.31 683 ILE A CA 1
ATOM 5702 C C . ILE A 1 683 ? 46.609 8.349 -42.866 1.00 90.31 683 ILE A C 1
ATOM 5704 O O . ILE A 1 683 ? 46.497 8.411 -44.094 1.00 90.31 683 ILE A O 1
ATOM 5708 N N . PHE A 1 684 ? 46.358 9.407 -42.092 1.00 90.12 684 PHE A N 1
ATOM 5709 C CA . PHE A 1 684 ? 45.922 10.691 -42.645 1.00 90.12 684 PHE A CA 1
ATOM 5710 C C . PHE A 1 684 ? 46.994 11.325 -43.542 1.00 90.12 684 PHE A C 1
ATOM 5712 O O . PHE A 1 684 ? 46.688 11.820 -44.633 1.00 90.12 684 PHE A O 1
ATOM 5719 N N . ASN A 1 685 ? 48.255 11.301 -43.115 1.00 88.38 685 ASN A N 1
ATOM 5720 C CA . ASN A 1 685 ? 49.357 11.944 -43.829 1.00 88.38 685 ASN A CA 1
ATOM 5721 C C . ASN A 1 685 ? 49.663 11.252 -45.163 1.00 88.38 685 ASN A C 1
ATOM 5723 O O . ASN A 1 685 ? 49.851 11.934 -46.168 1.00 88.38 685 ASN A O 1
ATOM 5727 N N . ARG A 1 686 ? 49.578 9.917 -45.223 1.00 88.25 686 ARG A N 1
ATOM 5728 C CA . ARG A 1 686 ? 49.694 9.157 -46.482 1.00 88.25 686 ARG A CA 1
ATOM 5729 C C . ARG A 1 686 ? 48.532 9.362 -47.453 1.00 88.25 686 ARG A C 1
ATOM 5731 O O . ARG A 1 686 ? 48.645 9.007 -48.619 1.00 88.25 686 ARG A O 1
ATOM 5738 N N . ASN A 1 687 ? 47.437 9.960 -46.992 1.00 88.25 687 ASN A N 1
ATOM 5739 C CA . ASN A 1 687 ? 46.249 10.270 -47.787 1.00 88.25 687 ASN A CA 1
ATOM 5740 C C . ASN A 1 687 ? 46.091 11.782 -48.073 1.00 88.25 687 ASN A C 1
ATOM 5742 O O . ASN A 1 687 ? 44.973 12.276 -48.285 1.00 88.25 687 ASN A O 1
ATOM 5746 N N . ASP A 1 688 ? 47.210 12.518 -48.091 1.00 86.88 688 ASP A N 1
ATOM 5747 C CA . ASP A 1 688 ? 47.333 13.957 -48.385 1.00 86.88 688 ASP A CA 1
ATOM 5748 C C . ASP A 1 688 ? 46.600 14.889 -47.406 1.00 86.88 688 ASP A C 1
ATOM 5750 O O . ASP A 1 688 ? 46.270 16.032 -47.737 1.00 86.88 688 ASP A O 1
ATOM 5754 N N . ILE A 1 689 ? 46.308 14.423 -46.190 1.00 88.19 689 ILE A N 1
ATOM 5755 C CA . ILE A 1 689 ? 45.600 15.230 -45.191 1.00 88.19 689 ILE A CA 1
ATOM 5756 C C . ILE A 1 689 ? 46.583 16.014 -44.326 1.00 88.19 689 ILE A C 1
ATOM 5758 O O . ILE A 1 689 ? 46.248 17.133 -43.964 1.00 88.19 689 ILE A O 1
ATOM 5762 N N . ASN A 1 690 ? 47.819 15.551 -44.103 1.00 87.06 690 ASN A N 1
ATOM 5763 C CA . ASN A 1 690 ? 48.911 16.303 -43.456 1.00 87.06 690 ASN A CA 1
ATOM 5764 C C . ASN A 1 690 ? 48.466 17.033 -42.168 1.00 87.06 690 ASN A C 1
ATOM 5766 O O . ASN A 1 690 ? 48.450 18.270 -42.134 1.00 87.06 690 ASN A O 1
ATOM 5770 N N . ILE A 1 691 ? 48.039 16.278 -41.155 1.00 87.50 691 ILE A N 1
ATOM 5771 C CA . ILE A 1 691 ? 47.664 16.776 -39.821 1.00 87.50 691 ILE A CA 1
ATOM 5772 C C . ILE A 1 691 ? 48.657 16.280 -38.771 1.00 87.50 691 ILE A C 1
ATOM 5774 O O . ILE A 1 691 ? 49.464 15.394 -39.032 1.00 87.50 691 ILE A O 1
ATOM 5778 N N . LYS A 1 692 ? 48.583 16.868 -37.576 1.00 84.12 692 LYS A N 1
ATOM 5779 C CA . LYS A 1 692 ? 49.323 16.407 -36.406 1.00 84.12 692 LYS A CA 1
ATOM 5780 C C . LYS A 1 692 ? 48.339 16.094 -35.287 1.00 84.12 692 LYS A C 1
ATOM 5782 O O . LYS A 1 692 ? 47.591 16.987 -34.884 1.00 84.12 692 LYS A O 1
ATOM 5787 N N . ILE A 1 693 ? 48.353 14.860 -34.803 1.00 76.19 693 ILE A N 1
ATOM 5788 C CA . ILE A 1 693 ? 47.586 14.386 -33.655 1.00 76.19 693 ILE A CA 1
ATOM 5789 C C . ILE A 1 693 ? 48.536 14.456 -32.454 1.00 76.19 693 ILE A C 1
ATOM 5791 O O . ILE A 1 693 ? 49.415 13.622 -32.271 1.00 76.19 693 ILE A O 1
ATOM 5795 N N . GLY A 1 694 ? 48.436 15.530 -31.667 1.00 62.97 694 GLY A N 1
ATOM 5796 C CA . GLY A 1 694 ? 49.278 15.687 -30.475 1.00 62.97 694 GLY A CA 1
ATOM 5797 C C . GLY A 1 694 ? 48.937 14.664 -29.385 1.00 62.97 694 GLY A C 1
ATOM 5798 O O . GLY A 1 694 ? 47.791 14.239 -29.283 1.00 62.97 694 GLY A O 1
ATOM 5799 N N . SER A 1 695 ? 49.904 14.327 -28.526 1.00 57.25 695 SER A N 1
ATOM 5800 C CA . SER A 1 695 ? 49.621 13.630 -27.270 1.00 57.25 695 SER A CA 1
ATOM 5801 C C . SER A 1 695 ? 48.947 14.591 -26.286 1.00 57.25 695 SER A C 1
ATOM 5803 O O . SER A 1 695 ? 49.407 15.720 -26.086 1.00 57.25 695 SER A O 1
ATOM 5805 N N . ASP A 1 696 ? 47.842 14.162 -25.679 1.00 53.91 696 ASP A N 1
ATOM 5806 C CA . ASP A 1 696 ? 47.253 14.851 -24.534 1.00 53.91 696 ASP A CA 1
ATOM 5807 C C . ASP A 1 696 ? 47.279 13.922 -23.324 1.00 53.91 696 ASP A C 1
ATOM 5809 O O . ASP A 1 696 ? 46.707 12.837 -23.339 1.00 53.91 696 ASP A O 1
ATOM 5813 N N . GLU A 1 697 ? 47.965 14.358 -22.274 1.00 52.44 697 GLU A N 1
ATOM 5814 C CA . GLU A 1 697 ? 48.103 13.623 -21.017 1.00 52.44 697 GLU A CA 1
ATOM 5815 C C . GLU A 1 697 ? 46.850 13.758 -20.130 1.00 52.44 697 GLU A C 1
ATOM 5817 O O . GLU A 1 697 ? 46.889 13.386 -18.966 1.00 52.44 697 GLU A O 1
ATOM 5822 N N . LYS A 1 698 ? 45.753 14.356 -20.613 1.00 52.16 698 LYS A N 1
ATOM 5823 C CA . LYS A 1 698 ? 44.591 14.741 -19.787 1.00 52.16 698 LYS A CA 1
ATOM 5824 C C . LYS A 1 698 ? 43.341 13.875 -19.973 1.00 52.16 698 LYS A C 1
ATOM 5826 O O . LYS A 1 698 ? 42.301 14.235 -19.437 1.00 52.16 698 LYS A O 1
ATOM 5831 N N . ILE A 1 699 ? 43.406 12.771 -20.714 1.00 53.50 699 ILE A N 1
ATOM 5832 C CA . ILE A 1 699 ? 42.250 11.886 -20.944 1.00 53.50 699 ILE A CA 1
ATOM 5833 C C . ILE A 1 699 ? 42.612 10.456 -20.552 1.00 53.50 699 ILE A C 1
ATOM 5835 O O . ILE A 1 699 ? 43.680 9.960 -20.914 1.00 53.50 699 ILE A O 1
ATOM 5839 N N . VAL A 1 700 ? 41.708 9.798 -19.820 1.00 52.62 700 VAL A N 1
ATOM 5840 C CA . VAL A 1 700 ? 41.821 8.375 -19.484 1.00 52.62 700 VAL A CA 1
ATOM 5841 C C . VAL A 1 700 ? 40.769 7.583 -20.268 1.00 52.62 700 VAL A C 1
ATOM 5843 O O . VAL A 1 700 ? 39.566 7.738 -20.074 1.00 52.62 700 VAL A O 1
ATOM 5846 N N . THR A 1 701 ? 41.287 6.743 -21.148 1.00 54.38 701 THR A N 1
ATOM 5847 C CA . THR A 1 701 ? 40.686 5.733 -22.021 1.00 54.38 701 THR A CA 1
ATOM 5848 C C . THR A 1 701 ? 40.972 4.292 -21.564 1.00 54.38 701 THR A C 1
ATOM 5850 O O . THR A 1 701 ? 42.060 3.761 -21.794 1.00 54.38 701 THR A O 1
ATOM 5853 N N . LEU A 1 702 ? 40.009 3.599 -20.957 1.00 52.75 702 LEU A N 1
ATOM 5854 C CA . LEU A 1 702 ? 40.217 2.174 -20.673 1.00 52.75 702 LEU A CA 1
ATOM 5855 C C . LEU A 1 702 ? 40.277 1.391 -21.991 1.00 52.75 702 LEU A C 1
ATOM 5857 O O . LEU A 1 702 ? 39.338 1.456 -22.780 1.00 52.75 702 LEU A O 1
ATOM 5861 N N . GLN A 1 703 ? 41.371 0.659 -22.196 1.00 54.75 703 GLN A N 1
ATOM 5862 C CA . GLN A 1 703 ? 41.582 -0.222 -23.336 1.00 54.75 703 GLN A CA 1
ATOM 5863 C C . GLN A 1 703 ? 41.775 -1.649 -22.844 1.00 54.75 703 GLN A C 1
ATOM 5865 O O . GLN A 1 703 ? 42.509 -1.914 -21.893 1.00 54.75 703 GLN A O 1
ATOM 5870 N N . THR A 1 704 ? 41.130 -2.568 -23.540 1.00 56.03 704 THR A N 1
ATOM 5871 C CA . THR A 1 704 ? 41.212 -3.999 -23.294 1.00 56.03 704 THR A CA 1
ATOM 5872 C C . THR A 1 704 ? 41.471 -4.706 -24.610 1.00 56.03 704 THR A C 1
ATOM 5874 O O . THR A 1 704 ? 41.118 -4.178 -25.654 1.00 56.03 704 THR A O 1
ATOM 5877 N N . SER A 1 705 ? 42.131 -5.855 -24.585 1.00 55.00 705 SER A N 1
ATOM 5878 C CA . SER A 1 705 ? 42.342 -6.685 -25.772 1.00 55.00 705 SER A CA 1
ATOM 5879 C C . SER A 1 705 ? 41.950 -8.117 -25.433 1.00 55.00 705 SER A C 1
ATOM 5881 O O . SER A 1 705 ? 42.262 -8.599 -24.349 1.00 55.00 705 SER A O 1
ATOM 5883 N N . TYR A 1 706 ? 41.216 -8.773 -26.321 1.00 57.59 706 TYR A N 1
ATOM 5884 C CA . TYR A 1 706 ? 40.843 -10.187 -26.218 1.00 57.59 706 TYR A CA 1
ATOM 5885 C C . TYR A 1 706 ? 41.287 -10.911 -27.481 1.00 57.59 706 TYR A C 1
ATOM 5887 O O . TYR A 1 706 ? 41.130 -10.345 -28.553 1.00 57.59 706 TYR A O 1
ATOM 5895 N N . SER A 1 707 ? 41.767 -12.150 -27.376 1.00 57.97 707 SER A N 1
ATOM 5896 C CA . SER A 1 707 ? 42.185 -12.965 -28.520 1.00 57.97 707 SER A CA 1
ATOM 5897 C C . SER A 1 707 ? 41.464 -14.310 -28.560 1.00 57.97 707 SER A C 1
ATOM 5899 O O . SER A 1 707 ? 41.144 -14.883 -27.524 1.00 57.97 707 SER A O 1
ATOM 5901 N N . ARG A 1 708 ? 41.258 -14.850 -29.766 1.00 55.41 708 ARG A N 1
ATOM 5902 C CA . ARG A 1 708 ? 40.381 -16.005 -30.053 1.00 55.41 708 ARG A CA 1
ATOM 5903 C C . ARG A 1 708 ? 40.853 -17.372 -29.550 1.00 55.41 708 ARG A C 1
ATOM 5905 O O . ARG A 1 708 ? 40.192 -18.369 -29.835 1.00 55.41 708 ARG A O 1
ATOM 5912 N N . ASN A 1 709 ? 42.004 -17.476 -28.896 1.00 56.19 709 ASN A N 1
ATOM 5913 C CA . ASN A 1 709 ? 42.595 -18.773 -28.585 1.00 56.19 709 ASN A CA 1
ATOM 5914 C C . ASN A 1 709 ? 42.639 -19.008 -27.072 1.00 56.19 709 ASN A C 1
ATOM 5916 O O . ASN A 1 709 ? 43.503 -18.475 -26.382 1.00 56.19 709 ASN A O 1
ATOM 5920 N N . ARG A 1 710 ? 41.707 -19.835 -26.582 1.00 52.94 710 ARG A N 1
ATOM 5921 C CA . ARG A 1 710 ? 41.574 -20.216 -25.164 1.00 52.94 710 ARG A CA 1
ATOM 5922 C C . ARG A 1 710 ? 42.882 -20.776 -24.578 1.00 52.94 710 ARG A C 1
ATOM 5924 O O . ARG A 1 710 ? 43.192 -20.490 -23.428 1.00 52.94 710 ARG A O 1
ATOM 5931 N N . ASP A 1 711 ? 43.670 -21.474 -25.405 1.00 53.47 711 ASP A N 1
ATOM 5932 C CA . ASP A 1 711 ? 44.911 -22.164 -25.014 1.00 53.47 711 ASP A CA 1
ATOM 5933 C C . ASP A 1 711 ? 46.191 -21.526 -25.581 1.00 53.47 711 ASP A C 1
ATOM 5935 O O . ASP A 1 711 ? 47.272 -22.098 -25.468 1.00 53.47 711 ASP A O 1
ATOM 5939 N N . SER A 1 712 ? 46.131 -20.355 -26.222 1.00 52.25 712 SER A N 1
ATOM 5940 C CA . SER A 1 712 ? 47.339 -19.544 -26.417 1.00 52.25 712 SER A CA 1
ATOM 5941 C C . SER A 1 712 ? 47.110 -18.243 -25.696 1.00 52.25 712 SER A C 1
ATOM 5943 O O . SER A 1 712 ? 46.318 -17.429 -26.153 1.00 52.25 712 SER A O 1
ATOM 5945 N N . LEU A 1 713 ? 47.759 -18.082 -24.550 1.00 54.50 713 LEU A N 1
ATOM 5946 C CA . LEU A 1 713 ? 47.555 -16.948 -23.661 1.00 54.50 713 LEU A CA 1
ATOM 5947 C C . LEU A 1 713 ? 47.901 -15.627 -24.370 1.00 54.50 713 LEU A C 1
ATOM 5949 O O . LEU A 1 713 ? 49.026 -15.135 -24.298 1.00 54.50 713 LEU A O 1
ATOM 5953 N N . THR A 1 714 ? 46.912 -15.059 -25.051 1.00 50.66 714 THR A N 1
ATOM 5954 C CA . THR A 1 714 ? 46.985 -13.795 -25.776 1.00 50.66 714 THR A CA 1
ATOM 5955 C C . THR A 1 714 ? 46.106 -12.778 -25.039 1.00 50.66 714 THR A C 1
ATOM 5957 O O . THR A 1 714 ? 45.037 -13.094 -24.524 1.00 50.66 714 THR A O 1
ATOM 5960 N N . MET A 1 715 ? 46.662 -11.579 -24.855 1.00 49.44 715 MET A N 1
ATOM 5961 C CA . MET A 1 715 ? 46.539 -10.782 -23.628 1.00 49.44 715 MET A CA 1
ATOM 5962 C C . MET A 1 715 ? 45.362 -9.804 -23.607 1.00 49.44 715 MET A C 1
ATOM 5964 O O . MET A 1 715 ? 45.117 -9.110 -24.587 1.00 49.44 715 MET A O 1
ATOM 5968 N N . PHE A 1 716 ? 44.813 -9.600 -22.410 1.00 47.50 716 PHE A N 1
ATOM 5969 C CA . PHE A 1 716 ? 44.191 -8.352 -21.958 1.00 47.50 716 PHE A CA 1
ATOM 5970 C C . PHE A 1 716 ? 45.194 -7.635 -21.056 1.00 47.50 716 PHE A C 1
ATOM 5972 O O . PHE A 1 716 ? 45.746 -8.258 -20.147 1.00 47.50 716 PHE A O 1
ATOM 5979 N N . ARG A 1 717 ? 45.455 -6.346 -21.289 1.00 50.97 717 ARG A N 1
ATOM 5980 C CA . ARG A 1 717 ? 46.416 -5.577 -20.485 1.00 50.97 717 ARG A CA 1
ATOM 5981 C C . ARG A 1 717 ? 45.710 -4.486 -19.694 1.00 50.97 717 ARG A C 1
ATOM 5983 O O . ARG A 1 717 ? 45.416 -3.419 -20.216 1.00 50.97 717 ARG A O 1
ATOM 5990 N N . LEU A 1 718 ? 45.504 -4.737 -18.405 1.00 45.50 718 LEU A N 1
ATOM 5991 C CA . LEU A 1 718 ? 45.323 -3.672 -17.424 1.00 45.50 718 LEU A CA 1
ATOM 5992 C C . LEU A 1 718 ? 46.711 -3.234 -16.958 1.00 45.50 718 LEU A C 1
ATOM 5994 O O . LEU A 1 718 ? 47.402 -3.972 -16.258 1.00 45.50 718 LEU A O 1
ATOM 5998 N N . TYR A 1 719 ? 47.141 -2.035 -17.343 1.00 47.91 719 TYR A N 1
ATOM 5999 C CA . TYR A 1 719 ? 48.429 -1.479 -16.925 1.00 47.91 719 TYR A CA 1
ATOM 6000 C C . TYR A 1 719 ? 48.367 -0.976 -15.475 1.00 47.91 719 TYR A C 1
ATOM 6002 O O . TYR A 1 719 ? 48.370 0.219 -15.188 1.00 47.91 719 TYR A O 1
ATOM 6010 N N . GLY A 1 720 ? 48.299 -1.916 -14.537 1.00 42.88 720 GLY A N 1
ATOM 6011 C CA . GLY A 1 720 ? 48.498 -1.681 -13.115 1.00 42.88 720 GLY A CA 1
ATOM 6012 C C . GLY A 1 720 ? 49.899 -2.127 -12.717 1.00 42.88 720 GLY A C 1
ATOM 6013 O O . GLY A 1 720 ? 50.145 -3.315 -12.532 1.00 42.88 720 GLY A O 1
ATOM 6014 N N . LYS A 1 721 ? 50.831 -1.181 -12.572 1.00 41.38 721 LYS A N 1
ATOM 6015 C CA . LYS A 1 721 ? 52.132 -1.452 -11.947 1.00 41.38 721 LYS A CA 1
ATOM 6016 C C . LYS A 1 721 ? 52.018 -1.221 -10.445 1.00 41.38 721 LYS A C 1
ATOM 6018 O O . LYS A 1 721 ? 51.884 -0.077 -10.010 1.00 41.38 721 LYS A O 1
ATOM 6023 N N . LYS A 1 722 ? 52.137 -2.288 -9.657 1.00 41.53 722 LYS A N 1
ATOM 6024 C CA . LYS A 1 722 ? 52.506 -2.188 -8.239 1.00 41.53 722 LYS A CA 1
ATOM 6025 C C . LYS A 1 722 ? 54.027 -2.307 -8.196 1.00 41.53 722 LYS A C 1
ATOM 6027 O O . LYS A 1 722 ? 54.574 -3.311 -8.639 1.00 41.53 722 LYS A O 1
ATOM 6032 N N . GLU A 1 723 ? 54.710 -1.236 -7.793 1.00 44.97 723 GLU A N 1
ATOM 6033 C CA . GLU A 1 723 ? 56.183 -1.203 -7.700 1.00 44.97 723 GLU A CA 1
ATOM 6034 C C . GLU A 1 723 ? 56.912 -1.598 -9.004 1.00 44.97 723 GLU A C 1
ATOM 6036 O O . GLU A 1 723 ? 57.891 -2.337 -8.996 1.00 44.97 723 GLU A O 1
ATOM 6041 N N . ASN A 1 724 ? 56.429 -1.120 -10.156 1.00 43.91 724 ASN A N 1
ATOM 6042 C CA . ASN A 1 724 ? 56.978 -1.427 -11.488 1.00 43.91 724 ASN A CA 1
ATOM 6043 C C . ASN A 1 724 ? 56.923 -2.896 -11.943 1.00 43.91 724 ASN A C 1
ATOM 6045 O O . ASN A 1 724 ? 57.353 -3.175 -13.063 1.00 43.91 724 ASN A O 1
ATOM 6049 N N . LYS A 1 725 ? 56.341 -3.806 -11.158 1.00 44.59 725 LYS A N 1
ATOM 6050 C CA . LYS A 1 725 ? 56.053 -5.173 -11.596 1.00 44.59 725 LYS A CA 1
ATOM 6051 C C . LYS A 1 725 ? 54.655 -5.239 -12.201 1.00 44.59 725 LYS A C 1
ATOM 6053 O O . LYS A 1 725 ? 53.693 -4.724 -11.627 1.00 44.59 725 LYS A O 1
ATOM 6058 N N . GLU A 1 726 ? 54.558 -5.852 -13.378 1.00 49.69 726 GLU A N 1
ATOM 6059 C CA . GLU A 1 726 ? 53.273 -6.277 -13.930 1.00 49.69 726 GLU A CA 1
ATOM 6060 C C . GLU A 1 726 ? 52.685 -7.304 -12.970 1.00 49.69 726 GLU A C 1
ATOM 6062 O O . GLU A 1 726 ? 53.262 -8.363 -12.734 1.00 49.69 726 GLU A O 1
ATOM 6067 N N . ALA A 1 727 ? 51.559 -6.970 -12.358 1.00 51.19 727 ALA A N 1
ATOM 6068 C CA . ALA A 1 727 ? 50.887 -7.882 -11.463 1.00 51.19 727 ALA A CA 1
ATOM 6069 C C . ALA A 1 727 ? 50.073 -8.853 -12.340 1.00 51.19 727 ALA A C 1
ATOM 6071 O O . ALA A 1 727 ? 48.922 -8.572 -12.654 1.00 51.19 727 ALA A O 1
ATOM 6072 N N . THR A 1 728 ? 50.668 -9.946 -12.827 1.00 57.56 728 THR A N 1
ATOM 6073 C CA . THR A 1 728 ? 49.950 -10.903 -13.689 1.00 57.56 728 THR A CA 1
ATOM 6074 C C . THR A 1 728 ? 50.371 -12.352 -13.453 1.00 57.56 728 THR A C 1
ATOM 6076 O O . THR A 1 728 ? 51.538 -12.654 -13.222 1.00 57.56 728 THR A O 1
ATOM 6079 N N . GLY A 1 729 ? 49.381 -13.246 -13.501 1.00 64.25 729 GLY A N 1
ATOM 6080 C CA . GLY A 1 729 ? 49.556 -14.701 -13.417 1.00 64.25 729 GLY A CA 1
ATOM 6081 C C . GLY A 1 729 ? 48.247 -15.483 -13.575 1.00 64.25 729 GLY A C 1
ATOM 6082 O O . GLY A 1 729 ? 48.261 -16.648 -13.964 1.00 64.25 729 GLY A O 1
ATOM 6083 N N . ILE A 1 730 ? 47.106 -14.832 -13.337 1.00 72.25 730 ILE A N 1
ATOM 6084 C CA . ILE A 1 730 ? 45.781 -15.446 -13.388 1.00 72.25 730 ILE A CA 1
ATOM 6085 C C . ILE A 1 730 ? 44.964 -14.775 -14.486 1.00 72.25 730 ILE A C 1
ATOM 6087 O O . ILE A 1 730 ? 45.016 -13.558 -14.646 1.00 72.25 730 ILE A O 1
ATOM 6091 N N . CYS A 1 731 ? 44.214 -15.563 -15.235 1.00 75.38 731 CYS A N 1
ATOM 6092 C CA . CYS A 1 731 ? 43.340 -15.126 -16.298 1.00 75.38 731 CYS A CA 1
ATOM 6093 C C . CYS A 1 731 ? 41.877 -15.318 -15.873 1.00 75.38 731 CYS A C 1
ATOM 6095 O O . CYS A 1 731 ? 41.519 -16.401 -15.427 1.00 75.38 731 CYS A O 1
ATOM 6097 N N . LEU A 1 732 ? 41.035 -14.290 -15.963 1.00 75.75 732 LEU A N 1
ATOM 6098 C CA . LEU A 1 732 ? 39.607 -14.384 -15.653 1.00 75.75 732 LEU A CA 1
ATOM 6099 C C . LEU A 1 732 ? 38.812 -14.453 -16.945 1.00 75.75 732 LEU A C 1
ATOM 6101 O O . LEU A 1 732 ? 38.982 -13.612 -17.825 1.00 75.75 732 LEU A O 1
ATOM 6105 N N . VAL A 1 733 ? 37.938 -15.438 -17.025 1.00 76.94 733 VAL A N 1
ATOM 6106 C CA . VAL A 1 733 ? 37.007 -15.677 -18.115 1.00 76.94 733 VAL A CA 1
ATOM 6107 C C . VAL A 1 733 ? 35.681 -15.035 -17.734 1.00 76.94 733 VAL A C 1
ATOM 6109 O O . VAL A 1 733 ? 35.060 -15.429 -16.747 1.00 76.94 733 VAL A O 1
ATOM 6112 N N . LEU A 1 734 ? 35.284 -14.018 -18.488 1.00 76.12 734 LEU A N 1
ATOM 6113 C CA . LEU A 1 734 ? 34.082 -13.233 -18.259 1.00 76.12 734 LEU A CA 1
ATOM 6114 C C . LEU A 1 734 ? 32.906 -13.759 -19.077 1.00 76.12 734 LEU A C 1
ATOM 6116 O O . LEU A 1 734 ? 33.095 -14.231 -20.205 1.00 76.12 734 LEU A O 1
ATOM 6120 N N . ASP A 1 735 ? 31.708 -13.625 -18.513 1.00 74.12 735 ASP A N 1
ATOM 6121 C CA . ASP A 1 735 ? 30.454 -13.875 -19.221 1.00 74.12 735 ASP A CA 1
ATOM 6122 C C . ASP A 1 735 ? 30.273 -12.874 -20.381 1.00 74.12 735 ASP A C 1
ATOM 6124 O O . ASP A 1 735 ? 30.530 -11.675 -20.225 1.00 74.12 735 ASP A O 1
ATOM 6128 N N . ASN A 1 736 ? 29.850 -13.353 -21.555 1.00 70.12 736 ASN A N 1
ATOM 6129 C CA . ASN A 1 736 ? 29.576 -12.484 -22.700 1.00 70.12 736 ASN A CA 1
ATOM 6130 C C . ASN A 1 736 ? 28.354 -11.590 -22.451 1.00 70.12 736 ASN A C 1
ATOM 6132 O O . ASN A 1 736 ? 28.334 -10.472 -22.965 1.00 70.12 736 ASN A O 1
ATOM 6136 N N . GLU A 1 737 ? 27.408 -12.015 -21.603 1.00 68.19 737 GLU A N 1
ATOM 6137 C CA . GLU A 1 737 ? 26.248 -11.222 -21.182 1.00 68.19 737 GLU A CA 1
ATOM 6138 C C . GLU A 1 737 ? 26.649 -9.916 -20.479 1.00 68.19 737 GLU A C 1
ATOM 6140 O O . GLU A 1 737 ? 25.849 -8.981 -20.406 1.00 68.19 737 GLU A O 1
ATOM 6145 N N . TYR A 1 738 ? 27.882 -9.814 -19.971 1.00 70.75 738 TYR A N 1
ATOM 6146 C CA . TYR A 1 738 ? 28.419 -8.599 -19.355 1.00 70.75 738 TYR A CA 1
ATOM 6147 C C . TYR A 1 738 ? 28.736 -7.486 -20.377 1.00 70.75 738 TYR A C 1
ATOM 6149 O O . TYR A 1 738 ? 28.823 -6.307 -20.021 1.00 70.75 738 TYR A O 1
ATOM 6157 N N . PHE A 1 739 ? 28.882 -7.829 -21.657 1.00 72.50 739 PHE A N 1
ATOM 6158 C CA . PHE A 1 739 ? 29.163 -6.885 -22.737 1.00 72.50 739 PHE A CA 1
ATOM 6159 C C . PHE A 1 739 ? 27.939 -6.708 -23.638 1.00 72.50 739 PHE A C 1
ATOM 6161 O O . PHE A 1 739 ? 27.067 -7.567 -23.697 1.00 72.50 739 PHE A O 1
ATOM 6168 N N . THR A 1 740 ? 27.861 -5.581 -24.346 1.00 64.88 740 THR A N 1
ATOM 6169 C CA . THR A 1 740 ? 26.748 -5.287 -25.265 1.00 64.88 740 THR A CA 1
ATOM 6170 C C . THR A 1 740 ? 27.234 -5.090 -26.697 1.00 64.88 740 THR A C 1
ATOM 6172 O O . THR A 1 740 ? 28.346 -4.612 -26.938 1.00 64.88 740 THR A O 1
ATOM 6175 N N . ASN A 1 741 ? 26.378 -5.432 -27.662 1.00 65.88 741 ASN A N 1
ATOM 6176 C CA . ASN A 1 741 ? 26.623 -5.267 -29.099 1.00 65.88 741 ASN A CA 1
ATOM 6177 C C . ASN A 1 741 ? 26.144 -3.909 -29.659 1.00 65.88 741 ASN A C 1
ATOM 6179 O O . ASN A 1 741 ? 26.398 -3.549 -30.815 1.00 65.88 741 ASN A O 1
ATOM 6183 N N . SER A 1 742 ? 25.456 -3.111 -28.842 1.00 60.94 742 SER A N 1
ATOM 6184 C CA . SER A 1 742 ? 24.896 -1.819 -29.225 1.00 60.94 742 SER A CA 1
ATOM 6185 C C . SER A 1 742 ? 25.940 -0.702 -29.133 1.00 60.94 742 SER A C 1
ATOM 6187 O O . SER A 1 742 ? 26.213 -0.221 -28.045 1.00 60.94 742 SER A O 1
ATOM 6189 N N . TYR A 1 743 ? 26.492 -0.214 -30.254 1.00 62.44 743 TYR A N 1
ATOM 6190 C CA . TYR A 1 743 ? 27.429 0.927 -30.240 1.00 62.44 743 TYR A CA 1
ATOM 6191 C C . TYR A 1 743 ? 26.925 2.113 -29.402 1.00 62.44 743 TYR A C 1
ATOM 6193 O O . TYR A 1 743 ? 26.014 2.826 -29.816 1.00 62.44 743 TYR A O 1
ATOM 6201 N N . THR A 1 744 ? 27.556 2.358 -28.263 1.00 57.25 744 THR A N 1
ATOM 6202 C CA . THR A 1 744 ? 27.348 3.519 -27.394 1.00 57.25 744 THR A CA 1
ATOM 6203 C C . THR A 1 744 ? 28.645 4.313 -27.392 1.00 57.25 744 THR A C 1
ATOM 6205 O O . THR A 1 744 ? 29.731 3.732 -27.289 1.00 57.25 744 THR A O 1
ATOM 6208 N N . SER A 1 745 ? 28.536 5.635 -27.549 1.00 56.53 745 SER A N 1
ATOM 6209 C CA . SER A 1 745 ? 29.707 6.511 -27.589 1.00 56.53 745 SER A CA 1
ATOM 6210 C C . SER A 1 745 ? 30.570 6.289 -26.347 1.00 56.53 745 SER A C 1
ATOM 6212 O O . SER A 1 745 ? 30.030 6.155 -25.250 1.00 56.53 745 SER A O 1
ATOM 6214 N N . PRO A 1 746 ? 31.905 6.278 -26.467 1.00 52.31 746 PRO A N 1
ATOM 6215 C CA . PRO A 1 746 ? 32.789 6.076 -25.319 1.00 52.31 746 PRO A CA 1
ATOM 6216 C C . PRO A 1 746 ? 32.646 7.159 -24.233 1.00 52.31 746 PRO A C 1
ATOM 6218 O O . PRO A 1 746 ? 33.179 7.000 -23.136 1.00 52.31 746 PRO A O 1
ATOM 6221 N N . PHE A 1 747 ? 31.895 8.226 -24.522 1.00 54.25 747 PHE A N 1
ATOM 6222 C CA . PHE A 1 747 ? 31.567 9.330 -23.627 1.00 54.25 747 PHE A CA 1
ATOM 6223 C C . PHE A 1 747 ? 30.159 9.260 -23.007 1.00 54.25 747 PHE A C 1
ATOM 6225 O O . PHE A 1 747 ? 29.767 10.186 -22.298 1.00 54.25 747 PHE A O 1
ATOM 6232 N N . SER A 1 748 ? 29.371 8.220 -23.289 1.00 47.88 748 SER A N 1
ATOM 6233 C CA . SER A 1 748 ? 28.044 8.065 -22.694 1.00 47.88 748 SER A CA 1
ATOM 6234 C C . SER A 1 748 ? 28.082 7.237 -21.414 1.00 47.88 748 SER A C 1
ATOM 6236 O O . SER A 1 748 ? 28.580 6.107 -21.414 1.00 47.88 748 SER A O 1
ATOM 6238 N N . TYR A 1 749 ? 27.497 7.780 -20.352 1.00 45.25 749 TYR A N 1
ATOM 6239 C CA . TYR A 1 749 ? 27.189 7.063 -19.122 1.00 45.25 749 TYR A CA 1
ATOM 6240 C C . TYR A 1 749 ? 25.683 6.826 -19.082 1.00 45.25 749 TYR A C 1
ATOM 6242 O O . TYR A 1 749 ? 24.924 7.790 -19.148 1.00 45.25 749 TYR A O 1
ATOM 6250 N N . TYR A 1 750 ? 25.268 5.563 -18.989 1.00 34.16 750 TYR A N 1
ATOM 6251 C CA . TYR A 1 750 ? 23.934 5.231 -18.507 1.00 34.16 750 TYR A CA 1
ATOM 6252 C C . TYR A 1 750 ? 24.051 4.787 -17.058 1.00 34.16 750 TYR A C 1
ATOM 6254 O O . TYR A 1 750 ? 24.620 3.732 -16.798 1.00 34.16 750 TYR A O 1
ATOM 6262 N N . ASP A 1 751 ? 23.471 5.582 -16.162 1.00 28.38 751 ASP A N 1
ATOM 6263 C CA . ASP A 1 751 ? 22.680 5.022 -15.079 1.00 28.38 751 ASP A CA 1
ATOM 6264 C C . ASP A 1 751 ? 21.238 4.949 -15.608 1.00 28.38 751 ASP A C 1
ATOM 6266 O O . ASP A 1 751 ? 20.628 5.984 -15.872 1.00 28.38 751 ASP A O 1
ATOM 6270 N N . PHE A 1 752 ? 20.693 3.752 -15.829 1.00 29.83 752 PHE A N 1
ATOM 6271 C CA . PHE A 1 752 ? 19.238 3.593 -15.897 1.00 29.83 752 PHE A CA 1
ATOM 6272 C C . PHE A 1 752 ? 18.672 3.989 -14.519 1.00 29.83 752 PHE A C 1
ATOM 6274 O O . PHE A 1 752 ? 19.086 3.403 -13.531 1.00 29.83 752 PHE A O 1
ATOM 6281 N N . ASN A 1 753 ? 18.001 5.149 -14.481 1.00 25.11 753 ASN A N 1
ATOM 6282 C CA . ASN A 1 753 ? 16.681 5.516 -13.930 1.00 25.11 753 ASN A CA 1
ATOM 6283 C C . ASN A 1 753 ? 15.464 5.045 -14.742 1.00 25.11 753 ASN A C 1
ATOM 6285 O O . ASN A 1 753 ? 15.063 5.811 -15.615 1.00 25.11 753 ASN A O 1
ATOM 6289 N N . VAL A 1 754 ? 14.814 3.903 -14.488 1.00 25.91 754 VAL A N 1
ATOM 6290 C CA . VAL A 1 754 ? 13.416 3.744 -14.974 1.00 25.91 754 VAL A CA 1
ATOM 6291 C C . VAL A 1 754 ? 12.481 4.298 -13.906 1.00 25.91 754 VAL A C 1
ATOM 6293 O O . VAL A 1 754 ? 11.891 3.565 -13.115 1.00 25.91 754 VAL A O 1
ATOM 6296 N N . SER A 1 755 ? 12.342 5.623 -13.873 1.00 25.67 755 SER A N 1
ATOM 6297 C CA . SER A 1 755 ? 11.317 6.249 -13.048 1.00 25.67 755 SER A CA 1
ATOM 6298 C C . SER A 1 755 ? 9.939 6.029 -13.675 1.00 25.67 755 SER A C 1
ATOM 6300 O O . SER A 1 755 ? 9.657 6.541 -14.759 1.00 25.67 755 SER A O 1
ATOM 6302 N N . ASN A 1 756 ? 9.060 5.338 -12.953 1.00 26.31 756 ASN A N 1
ATOM 6303 C CA . ASN A 1 756 ? 7.638 5.657 -13.012 1.00 26.31 756 ASN A CA 1
ATOM 6304 C C . ASN A 1 756 ? 7.432 6.999 -12.304 1.00 26.31 756 ASN A C 1
ATOM 6306 O O . ASN A 1 756 ? 8.150 7.317 -11.355 1.00 26.31 756 ASN A O 1
ATOM 6310 N N . GLU A 1 757 ? 6.455 7.771 -12.772 1.00 30.83 757 GLU A N 1
ATOM 6311 C CA . GLU A 1 757 ? 5.959 8.965 -12.094 1.00 30.83 757 GLU A CA 1
ATOM 6312 C C . GLU A 1 757 ? 5.710 8.676 -10.604 1.00 30.83 757 GLU A C 1
ATOM 6314 O O . GLU A 1 757 ? 4.756 8.000 -10.245 1.00 30.83 757 GLU A O 1
ATOM 6319 N N . ASP A 1 758 ? 6.618 9.138 -9.749 1.00 31.19 758 ASP A N 1
ATOM 6320 C CA . ASP A 1 758 ? 6.317 10.157 -8.752 1.00 31.19 758 ASP A CA 1
ATOM 6321 C C . ASP A 1 758 ? 7.621 10.801 -8.275 1.00 31.19 758 ASP A C 1
ATOM 6323 O O . ASP A 1 758 ? 8.569 10.160 -7.818 1.00 31.19 758 ASP A O 1
ATOM 6327 N N . LYS A 1 759 ? 7.690 12.124 -8.431 1.00 39.38 759 LYS A N 1
ATOM 6328 C CA . LYS A 1 759 ? 8.753 12.925 -7.835 1.00 39.38 759 LYS A CA 1
ATOM 6329 C C . LYS A 1 759 ? 8.500 12.994 -6.337 1.00 39.38 759 LYS A C 1
ATOM 6331 O O . LYS A 1 759 ? 7.826 13.916 -5.901 1.00 39.38 759 LYS A O 1
ATOM 6336 N N . GLU A 1 760 ? 9.161 12.142 -5.564 1.00 31.41 760 GLU A N 1
ATOM 6337 C CA . GLU A 1 760 ? 9.696 12.563 -4.274 1.00 31.41 760 GLU A CA 1
ATOM 6338 C C . GLU A 1 760 ? 10.909 11.745 -3.822 1.00 31.41 760 GLU A C 1
ATOM 6340 O O . GLU A 1 760 ? 11.186 10.635 -4.263 1.00 31.41 760 GLU A O 1
ATOM 6345 N N . LYS A 1 761 ? 11.741 12.412 -3.025 1.00 40.19 761 LYS A N 1
ATOM 6346 C CA . LYS A 1 761 ? 13.129 12.062 -2.734 1.00 40.19 761 LYS A CA 1
ATOM 6347 C C . LYS A 1 761 ? 13.254 10.728 -1.996 1.00 40.19 761 LYS A C 1
ATOM 6349 O O . LYS A 1 761 ? 13.238 10.700 -0.772 1.00 40.19 761 LYS A O 1
ATOM 6354 N N . THR A 1 762 ? 13.665 9.696 -2.708 1.00 28.28 762 THR A N 1
ATOM 6355 C CA . THR A 1 762 ? 14.631 8.728 -2.183 1.00 28.28 762 THR A CA 1
ATOM 6356 C C . THR A 1 762 ? 15.707 8.540 -3.238 1.00 28.28 762 THR A C 1
ATOM 6358 O O . THR A 1 762 ? 15.429 8.296 -4.407 1.00 28.28 762 THR A O 1
ATOM 6361 N N . LYS A 1 763 ? 16.970 8.729 -2.843 1.00 31.38 763 LYS A N 1
ATOM 6362 C CA . LYS A 1 763 ? 18.107 8.291 -3.651 1.00 31.38 763 LYS A CA 1
ATOM 6363 C C . LYS A 1 763 ? 18.035 6.766 -3.710 1.00 31.38 763 LYS A C 1
ATOM 6365 O O . LYS A 1 763 ? 18.624 6.105 -2.859 1.00 31.38 763 LYS A O 1
ATOM 6370 N N . LYS A 1 764 ? 17.296 6.222 -4.673 1.00 31.94 764 LYS A N 1
ATOM 6371 C CA . LYS A 1 764 ? 17.560 4.873 -5.147 1.00 31.94 764 LYS A CA 1
ATOM 6372 C C . LYS A 1 764 ? 18.941 4.920 -5.778 1.00 31.94 764 LYS A C 1
ATOM 6374 O O . LYS A 1 764 ? 19.174 5.621 -6.758 1.00 31.94 764 LYS A O 1
ATOM 6379 N N . GLU A 1 765 ? 19.888 4.241 -5.147 1.00 31.03 765 GLU A N 1
ATOM 6380 C CA . GLU A 1 765 ? 21.011 3.695 -5.893 1.00 31.03 765 GLU A CA 1
ATOM 6381 C C . GLU A 1 765 ? 20.400 2.610 -6.789 1.00 31.03 765 GLU A C 1
ATOM 6383 O O . GLU A 1 765 ? 20.323 1.451 -6.393 1.00 31.03 765 GLU A O 1
ATOM 6388 N N . GLU A 1 766 ? 19.854 2.992 -7.952 1.00 31.31 766 GLU A N 1
ATOM 6389 C CA . GLU A 1 766 ? 19.622 2.014 -9.013 1.00 31.31 766 GLU A CA 1
ATOM 6390 C C . GLU A 1 766 ? 20.994 1.426 -9.346 1.00 31.31 766 GLU A C 1
ATOM 6392 O O . GLU A 1 766 ? 21.907 2.123 -9.793 1.00 31.31 766 GLU A O 1
ATOM 6397 N N . TYR A 1 767 ? 21.170 0.146 -9.018 1.00 34.91 767 TYR A N 1
ATOM 6398 C CA . TYR A 1 767 ? 22.353 -0.616 -9.386 1.00 34.91 767 TYR A CA 1
ATOM 6399 C C . TYR A 1 767 ? 22.253 -0.919 -10.872 1.00 34.91 767 TYR A C 1
ATOM 6401 O O . TYR A 1 767 ? 21.724 -1.934 -11.316 1.00 34.91 767 TYR A O 1
ATOM 6409 N N . THR A 1 768 ? 22.738 0.026 -11.647 1.00 39.66 768 THR A N 1
ATOM 6410 C CA . THR A 1 768 ? 22.843 -0.046 -13.089 1.00 39.66 768 THR A CA 1
ATOM 6411 C C . THR A 1 768 ? 23.956 -1.027 -13.412 1.00 39.66 768 THR A C 1
ATOM 6413 O O . THR A 1 768 ? 25.118 -0.864 -13.032 1.00 39.66 768 THR A O 1
ATOM 6416 N N . THR A 1 769 ? 23.607 -2.124 -14.080 1.00 45.16 769 THR A N 1
ATOM 6417 C CA . THR A 1 769 ? 24.618 -3.048 -14.587 1.00 45.16 769 THR A CA 1
ATOM 6418 C C . THR A 1 769 ? 25.466 -2.300 -15.613 1.00 45.16 769 THR A C 1
ATOM 6420 O O . THR A 1 769 ? 24.991 -1.983 -16.705 1.00 45.16 769 THR A O 1
ATOM 6423 N N . ASN A 1 770 ? 26.714 -1.997 -15.254 1.00 54.09 770 ASN A N 1
ATOM 6424 C CA . ASN A 1 770 ? 27.659 -1.196 -16.035 1.00 54.09 770 ASN A CA 1
ATOM 6425 C C . ASN A 1 770 ? 28.238 -1.973 -17.237 1.00 54.09 770 ASN A C 1
ATOM 6427 O O . ASN A 1 770 ? 29.455 -2.133 -17.359 1.00 54.09 770 ASN A O 1
ATOM 6431 N N . LYS A 1 771 ? 27.374 -2.461 -18.136 1.00 63.78 771 LYS A N 1
ATOM 6432 C CA . LYS A 1 771 ? 27.787 -3.165 -19.358 1.00 63.78 771 LYS A CA 1
ATOM 6433 C C . LYS A 1 771 ? 28.453 -2.202 -20.346 1.00 63.78 771 LYS A C 1
ATOM 6435 O O . LYS A 1 771 ? 28.103 -1.022 -20.432 1.00 63.78 771 LYS A O 1
ATOM 6440 N N . ARG A 1 772 ? 29.444 -2.687 -21.097 1.00 69.81 772 ARG A N 1
ATOM 6441 C CA . ARG A 1 772 ? 30.223 -1.884 -22.058 1.00 69.81 772 ARG A CA 1
ATOM 6442 C C . ARG A 1 772 ? 30.313 -2.580 -23.413 1.00 69.81 772 ARG A C 1
ATOM 6444 O O . ARG A 1 772 ? 30.263 -3.803 -23.502 1.00 69.81 772 ARG A O 1
ATOM 6451 N N . ASN A 1 773 ? 30.499 -1.788 -24.465 1.00 71.62 773 ASN A N 1
ATOM 6452 C CA . ASN A 1 773 ? 30.625 -2.310 -25.823 1.00 71.62 773 ASN A CA 1
ATOM 6453 C C . ASN A 1 773 ? 32.039 -2.761 -26.148 1.00 71.62 773 ASN A C 1
ATOM 6455 O O . ASN A 1 773 ? 33.018 -2.122 -25.750 1.00 71.62 773 ASN A O 1
ATOM 6459 N N . LEU A 1 774 ? 32.113 -3.800 -26.971 1.00 75.38 774 LEU A N 1
ATOM 6460 C CA . LEU A 1 774 ? 33.346 -4.279 -27.578 1.00 75.38 774 LEU A CA 1
ATOM 6461 C C . LEU A 1 774 ? 33.372 -3.948 -29.069 1.00 75.38 774 LEU A C 1
ATOM 6463 O O . LEU A 1 774 ? 32.352 -4.007 -29.753 1.00 75.38 774 LEU A O 1
ATOM 6467 N N . TYR A 1 775 ? 34.560 -3.618 -29.566 1.00 80.19 775 TYR A N 1
ATOM 6468 C CA . TYR A 1 775 ? 34.808 -3.225 -30.949 1.00 80.19 775 TYR A CA 1
ATOM 6469 C C . TYR A 1 775 ? 35.950 -4.031 -31.549 1.00 80.19 775 TYR A C 1
ATOM 6471 O O . TYR A 1 775 ? 37.007 -4.178 -30.940 1.00 80.19 775 TYR A O 1
ATOM 6479 N N . TRP A 1 776 ? 35.780 -4.503 -32.776 1.00 82.62 776 TRP A N 1
ATOM 6480 C CA . TRP A 1 776 ? 36.848 -5.128 -33.545 1.00 82.62 776 TRP A CA 1
ATOM 6481 C C . TRP A 1 776 ? 37.947 -4.132 -33.908 1.00 82.62 776 TRP A C 1
ATOM 6483 O O . TRP A 1 776 ? 37.677 -3.043 -34.422 1.00 82.62 776 TRP A O 1
ATOM 6493 N N . VAL A 1 777 ? 39.198 -4.539 -33.686 1.00 82.06 777 VAL A N 1
ATOM 6494 C CA . VAL A 1 777 ? 40.381 -3.761 -34.065 1.00 82.06 777 VAL A CA 1
ATOM 6495 C C . VAL A 1 777 ? 40.623 -3.829 -35.572 1.00 82.06 777 VAL A C 1
ATOM 6497 O O . VAL A 1 777 ? 40.483 -4.874 -36.210 1.00 82.06 777 VAL A O 1
ATOM 6500 N N . LEU A 1 778 ? 41.044 -2.700 -36.134 1.00 87.56 778 LEU A N 1
ATOM 6501 C CA . LEU A 1 778 ? 41.582 -2.583 -37.481 1.00 87.56 778 LEU A CA 1
ATOM 6502 C C . LEU A 1 778 ? 43.110 -2.610 -37.422 1.00 87.56 778 LEU A C 1
ATOM 6504 O O . LEU A 1 778 ? 43.727 -1.798 -36.736 1.00 87.56 778 LEU A O 1
ATOM 6508 N N . TYR A 1 779 ? 43.742 -3.515 -38.160 1.00 86.62 779 TYR A N 1
ATOM 6509 C CA . TYR A 1 779 ? 45.202 -3.603 -38.205 1.00 86.62 779 TYR A CA 1
ATOM 6510 C C . TYR A 1 779 ? 45.749 -2.823 -39.387 1.00 86.62 779 TYR A C 1
ATOM 6512 O O . TYR A 1 779 ? 45.362 -3.070 -40.521 1.00 86.62 779 TYR A O 1
ATOM 6520 N N . TYR A 1 780 ? 46.651 -1.889 -39.137 1.00 88.75 780 TYR A N 1
ATOM 6521 C CA . TYR A 1 780 ? 47.255 -1.051 -40.154 1.00 88.75 780 TYR A CA 1
ATOM 6522 C C . TYR A 1 780 ? 48.619 -1.591 -40.581 1.00 88.75 780 TYR A C 1
ATOM 6524 O O . TYR A 1 780 ? 49.572 -1.595 -39.796 1.00 88.75 780 TYR A O 1
ATOM 6532 N N . ASP A 1 781 ? 48.693 -2.009 -41.843 1.00 88.31 781 ASP A N 1
ATOM 6533 C CA . ASP A 1 781 ? 49.937 -2.246 -42.569 1.00 88.31 781 ASP A CA 1
ATOM 6534 C C . ASP A 1 781 ? 50.457 -0.896 -43.060 1.00 88.31 781 ASP A C 1
ATOM 6536 O O . ASP A 1 781 ? 49.980 -0.318 -44.048 1.00 88.31 781 ASP A O 1
ATOM 6540 N N . GLU A 1 782 ? 51.442 -0.379 -42.329 1.00 83.75 782 GLU A N 1
ATOM 6541 C CA . GLU A 1 782 ? 52.053 0.898 -42.644 1.00 83.75 782 GLU A CA 1
ATOM 6542 C C . GLU A 1 782 ? 52.820 0.842 -43.967 1.00 83.75 782 GLU A C 1
ATOM 6544 O O . GLU A 1 782 ? 52.884 1.848 -44.659 1.00 83.75 782 GLU A O 1
ATOM 6549 N N . LYS A 1 783 ? 53.387 -0.289 -44.391 1.00 85.75 783 LYS A N 1
ATOM 6550 C CA . LYS A 1 783 ? 54.154 -0.338 -45.646 1.00 85.75 783 LYS A CA 1
ATOM 6551 C C . LYS A 1 783 ? 53.239 -0.211 -46.855 1.00 85.75 783 LYS A C 1
ATOM 6553 O O . LYS A 1 783 ? 53.540 0.576 -47.753 1.00 85.75 783 LYS A O 1
ATOM 6558 N N . LEU A 1 784 ? 52.126 -0.939 -46.856 1.00 87.81 784 LEU A N 1
ATOM 6559 C CA . LEU A 1 784 ? 51.191 -0.999 -47.978 1.00 87.81 784 LEU A CA 1
ATOM 6560 C C . LEU A 1 784 ? 50.061 0.036 -47.895 1.00 87.81 784 LEU A C 1
ATOM 6562 O O . LEU A 1 784 ? 49.341 0.210 -48.879 1.00 87.81 784 LEU A O 1
ATOM 6566 N N . ASN A 1 785 ? 49.922 0.743 -46.766 1.00 90.19 785 ASN A N 1
ATOM 6567 C CA . ASN A 1 785 ? 48.812 1.660 -46.485 1.00 90.19 785 ASN A CA 1
ATOM 6568 C C . ASN A 1 785 ? 47.453 0.937 -46.585 1.00 90.19 785 ASN A C 1
ATOM 6570 O O . ASN A 1 785 ? 46.545 1.355 -47.308 1.00 90.19 785 ASN A O 1
ATOM 6574 N N . LYS A 1 786 ? 47.338 -0.198 -45.885 1.00 90.44 786 LYS A N 1
ATOM 6575 C CA . LYS A 1 786 ? 46.149 -1.064 -45.886 1.00 90.44 786 LYS A CA 1
ATOM 6576 C C . LYS A 1 786 ? 45.654 -1.288 -44.464 1.00 90.44 786 LYS A C 1
ATOM 6578 O O . LYS A 1 786 ? 46.454 -1.447 -43.548 1.00 90.44 786 LYS A O 1
ATOM 6583 N N . LEU A 1 787 ? 44.336 -1.319 -44.288 1.00 89.50 787 LEU A N 1
ATOM 6584 C CA . LEU A 1 787 ? 43.713 -1.804 -43.060 1.00 89.50 787 LEU A CA 1
ATOM 6585 C C . LEU A 1 787 ? 43.291 -3.253 -43.244 1.00 89.50 787 LEU A C 1
ATOM 6587 O O . LEU A 1 787 ? 42.798 -3.638 -44.301 1.00 89.50 787 LEU A O 1
ATOM 6591 N N . VAL A 1 788 ? 43.446 -4.043 -42.198 1.00 86.19 788 VAL A N 1
ATOM 6592 C CA . VAL A 1 788 ? 43.043 -5.435 -42.172 1.00 86.19 788 VAL A CA 1
ATOM 6593 C C . VAL A 1 788 ? 41.986 -5.618 -41.094 1.00 86.19 788 VAL A C 1
ATOM 6595 O O . VAL A 1 788 ? 42.192 -5.252 -39.936 1.00 86.19 788 VAL A O 1
ATOM 6598 N N . PHE A 1 789 ? 40.838 -6.158 -41.499 1.00 84.50 789 PHE A N 1
ATOM 6599 C CA . PHE A 1 789 ? 39.677 -6.395 -40.650 1.00 84.50 789 PHE A CA 1
ATOM 6600 C C . PHE A 1 789 ? 39.296 -7.879 -40.654 1.00 84.50 789 PHE A C 1
ATOM 6602 O O . PHE A 1 789 ? 38.938 -8.446 -41.693 1.00 84.50 789 PHE A O 1
ATOM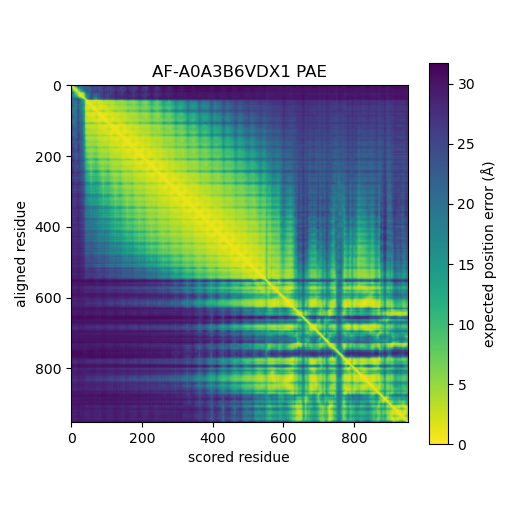 6609 N N . ASN A 1 790 ? 39.316 -8.496 -39.474 1.00 73.06 790 ASN A N 1
ATOM 6610 C CA . ASN A 1 790 ? 39.058 -9.922 -39.298 1.00 73.06 790 ASN A CA 1
ATOM 6611 C C . ASN A 1 790 ? 37.784 -10.148 -38.476 1.00 73.06 790 ASN A C 1
ATOM 6613 O O . ASN A 1 790 ? 37.828 -10.093 -37.250 1.00 73.06 790 ASN A O 1
ATOM 6617 N N . LYS A 1 791 ? 36.665 -10.494 -39.123 1.00 63.91 791 LYS A N 1
ATOM 6618 C CA . LYS A 1 791 ? 35.482 -11.018 -38.412 1.00 63.91 791 LYS A CA 1
ATOM 6619 C C . LYS A 1 791 ? 35.725 -12.478 -37.975 1.00 63.91 791 LYS A C 1
ATOM 6621 O O . LYS A 1 791 ? 36.655 -13.130 -38.449 1.00 63.91 791 LYS A O 1
ATOM 6626 N N . GLU A 1 792 ? 34.949 -12.967 -37.015 1.00 57.72 792 GLU A N 1
ATOM 6627 C CA . GLU A 1 792 ? 35.127 -14.266 -36.332 1.00 57.72 792 GLU A CA 1
ATOM 6628 C C . GLU A 1 792 ? 35.072 -15.516 -37.183 1.00 57.72 792 GLU A C 1
ATOM 6630 O O . GLU A 1 792 ? 35.746 -16.489 -36.862 1.00 57.72 792 GLU A O 1
ATOM 6635 N N . ASP A 1 793 ? 34.340 -15.490 -38.286 1.00 53.75 793 ASP A N 1
ATOM 6636 C CA . ASP A 1 793 ? 33.904 -16.751 -38.880 1.00 53.75 793 ASP A CA 1
ATOM 6637 C C . ASP A 1 793 ? 34.942 -17.348 -39.852 1.00 53.75 793 ASP A C 1
ATOM 6639 O O . ASP A 1 793 ? 34.720 -18.410 -40.431 1.00 53.75 793 ASP A O 1
ATOM 6643 N N . LEU A 1 794 ? 36.092 -16.686 -40.057 1.00 55.75 794 LEU A N 1
ATOM 6644 C CA . LEU A 1 794 ? 37.076 -17.080 -41.068 1.00 55.75 794 LEU A CA 1
ATOM 6645 C C . LEU A 1 794 ? 38.514 -16.945 -40.543 1.00 55.75 794 LEU A C 1
ATOM 6647 O O . LEU A 1 794 ? 39.142 -15.892 -40.630 1.00 55.75 794 LEU A O 1
ATOM 6651 N N . LYS A 1 795 ? 39.067 -18.061 -40.052 1.00 52.31 795 LYS A N 1
ATOM 6652 C CA . LYS A 1 795 ? 40.425 -18.179 -39.476 1.00 52.31 795 LYS A CA 1
ATOM 6653 C C . LYS A 1 795 ? 41.557 -17.753 -40.436 1.00 52.31 795 LYS A C 1
ATOM 6655 O O . LYS A 1 795 ? 42.672 -17.523 -39.983 1.00 52.31 795 LYS A O 1
ATOM 6660 N N . TYR A 1 796 ? 41.262 -17.610 -41.736 1.00 53.06 796 TYR A N 1
ATOM 6661 C CA . TYR A 1 796 ? 42.238 -17.305 -42.793 1.00 53.06 796 TYR A CA 1
ATOM 6662 C C . TYR A 1 796 ? 41.758 -16.323 -43.878 1.00 53.06 796 TYR A C 1
ATOM 6664 O O . TYR A 1 796 ? 42.495 -16.096 -44.835 1.00 53.06 796 TYR A O 1
ATOM 6672 N N . SER A 1 797 ? 40.565 -15.720 -43.771 1.00 60.50 797 SER A N 1
ATOM 6673 C CA . SER A 1 797 ? 40.145 -14.682 -44.727 1.00 60.50 797 SER A CA 1
ATOM 6674 C C . SER A 1 797 ? 40.131 -13.321 -44.047 1.00 60.50 797 SER A C 1
ATOM 6676 O O . SER A 1 797 ? 39.248 -13.003 -43.250 1.00 60.50 797 SER A O 1
ATOM 6678 N N . SER A 1 798 ? 41.134 -12.518 -44.357 1.00 70.88 798 SER A N 1
ATOM 6679 C CA . SER A 1 798 ? 41.217 -11.148 -43.867 1.00 70.88 798 SER A CA 1
ATOM 6680 C C . SER A 1 798 ? 40.550 -10.220 -44.864 1.00 70.88 798 SER A C 1
ATOM 6682 O O . SER A 1 798 ? 40.837 -10.305 -46.059 1.00 70.88 798 SER A O 1
ATOM 6684 N N . ASN A 1 799 ? 39.681 -9.324 -44.399 1.00 78.62 799 ASN A N 1
ATOM 6685 C CA . ASN A 1 799 ? 39.184 -8.264 -45.267 1.00 78.62 799 ASN A CA 1
ATOM 6686 C C . ASN A 1 799 ? 40.271 -7.198 -45.352 1.00 78.62 799 ASN A C 1
ATOM 6688 O O . ASN A 1 799 ? 40.618 -6.577 -44.346 1.00 78.62 799 ASN A O 1
ATOM 6692 N N . ILE A 1 800 ? 40.823 -7.013 -46.546 1.00 84.50 800 ILE A N 1
ATOM 6693 C CA . ILE A 1 800 ? 41.886 -6.046 -46.797 1.00 84.50 800 ILE A CA 1
ATOM 6694 C C . ILE A 1 800 ? 41.256 -4.791 -47.387 1.00 84.50 800 ILE A C 1
ATOM 6696 O O . ILE A 1 800 ? 40.671 -4.804 -48.466 1.00 84.50 800 ILE A O 1
ATOM 6700 N N . ILE A 1 801 ? 41.410 -3.684 -46.681 1.00 88.81 801 ILE A N 1
ATOM 6701 C CA . ILE A 1 801 ? 40.892 -2.375 -47.047 1.00 88.81 801 ILE A CA 1
ATOM 6702 C C . ILE A 1 801 ? 42.073 -1.529 -47.516 1.00 88.81 801 ILE A C 1
ATOM 6704 O O . ILE A 1 801 ? 42.872 -1.050 -46.712 1.00 88.81 801 ILE A O 1
ATOM 6708 N N . ASP A 1 802 ? 42.193 -1.345 -48.829 1.00 87.81 802 ASP A N 1
ATOM 6709 C CA . ASP A 1 802 ? 43.216 -0.470 -49.405 1.00 87.81 802 ASP A CA 1
ATOM 6710 C C . ASP A 1 802 ? 42.855 1.005 -49.202 1.00 87.81 802 ASP A C 1
ATOM 6712 O O . ASP A 1 802 ? 41.818 1.468 -49.688 1.00 87.81 802 ASP A O 1
ATOM 6716 N N . LEU A 1 803 ? 43.699 1.741 -48.470 1.00 87.62 803 LEU A N 1
ATOM 6717 C CA . LEU A 1 803 ? 43.472 3.156 -48.194 1.00 87.62 803 LEU A CA 1
ATOM 6718 C C . LEU A 1 803 ? 43.932 4.054 -49.350 1.00 87.62 803 LEU A C 1
ATOM 6720 O O . LEU A 1 803 ? 43.399 5.153 -49.491 1.00 87.62 803 LEU A O 1
ATOM 6724 N N . ASN A 1 804 ? 44.849 3.601 -50.215 1.00 83.19 804 ASN A N 1
ATOM 6725 C CA . ASN A 1 804 ? 45.385 4.419 -51.313 1.00 83.19 804 ASN A CA 1
ATOM 6726 C C . ASN A 1 804 ? 44.295 4.806 -52.327 1.00 83.19 804 ASN A C 1
ATOM 6728 O O . ASN A 1 804 ? 44.323 5.887 -52.919 1.00 83.19 804 ASN A O 1
ATOM 6732 N N . GLU A 1 805 ? 43.295 3.941 -52.506 1.00 78.00 805 GLU A N 1
ATOM 6733 C CA . GLU A 1 805 ? 42.188 4.154 -53.442 1.00 78.00 805 GLU A CA 1
ATOM 6734 C C . GLU A 1 805 ? 41.041 4.995 -52.848 1.00 78.00 805 GLU A C 1
ATOM 6736 O O . GLU A 1 805 ? 40.158 5.461 -53.579 1.00 78.00 805 GLU A O 1
ATOM 6741 N N . ILE A 1 806 ? 41.053 5.260 -51.533 1.00 81.19 806 ILE A N 1
ATOM 6742 C CA . ILE A 1 806 ? 39.943 5.928 -50.831 1.00 81.19 806 ILE A CA 1
ATOM 6743 C C . ILE A 1 806 ? 39.744 7.371 -51.290 1.00 81.19 806 ILE A C 1
ATOM 6745 O O . ILE A 1 806 ? 38.610 7.855 -51.334 1.00 81.19 806 ILE A O 1
ATOM 6749 N N . LYS A 1 807 ? 40.814 8.058 -51.707 1.00 67.69 807 LYS A N 1
ATOM 6750 C CA . LYS A 1 807 ? 40.741 9.433 -52.230 1.00 67.69 807 LYS A CA 1
ATOM 6751 C C . LYS A 1 807 ? 39.776 9.564 -53.419 1.00 67.69 807 LYS A C 1
ATOM 6753 O O . LYS A 1 807 ? 39.159 10.615 -53.588 1.00 67.69 807 LYS A O 1
ATOM 6758 N N . ASN A 1 808 ? 39.605 8.493 -54.199 1.00 66.69 808 ASN A N 1
ATOM 6759 C CA . ASN A 1 808 ? 38.704 8.431 -55.352 1.00 66.69 808 ASN A CA 1
ATOM 6760 C C . ASN A 1 808 ? 37.412 7.642 -55.076 1.00 66.69 808 ASN A C 1
ATOM 6762 O O . ASN A 1 808 ? 36.592 7.467 -55.982 1.00 66.69 808 ASN A O 1
ATOM 6766 N N . TYR A 1 809 ? 37.192 7.184 -53.841 1.00 78.12 809 TYR A N 1
ATOM 6767 C CA . TYR A 1 809 ? 36.011 6.414 -53.473 1.00 78.12 809 TYR A CA 1
ATOM 6768 C C . TYR A 1 809 ? 34.764 7.306 -53.476 1.00 78.12 809 TYR A C 1
ATOM 6770 O O . TYR A 1 809 ? 34.571 8.152 -52.607 1.00 78.12 809 TYR A O 1
ATOM 6778 N N . ARG A 1 810 ? 33.916 7.136 -54.497 1.00 69.94 810 ARG A N 1
ATOM 6779 C CA . ARG A 1 810 ? 32.672 7.909 -54.694 1.00 69.94 810 ARG A CA 1
ATOM 6780 C C . ARG A 1 810 ? 31.407 7.048 -54.650 1.00 69.94 810 ARG A C 1
ATOM 6782 O O . ARG A 1 810 ? 30.319 7.542 -54.951 1.00 69.94 810 ARG A O 1
ATOM 6789 N N . LYS A 1 811 ? 31.534 5.757 -54.323 1.00 76.00 811 LYS A N 1
ATOM 6790 C CA . LYS A 1 811 ? 30.390 4.841 -54.253 1.00 76.00 811 LYS A CA 1
ATOM 6791 C C . LYS A 1 811 ? 29.463 5.267 -53.112 1.00 76.00 811 LYS A C 1
ATOM 6793 O O . LYS A 1 811 ? 29.919 5.504 -51.999 1.00 76.00 811 LYS A O 1
ATOM 6798 N N . LYS A 1 812 ? 28.163 5.355 -53.400 1.00 78.88 812 LYS A N 1
ATOM 6799 C CA . LYS A 1 812 ? 27.120 5.467 -52.370 1.00 78.88 812 LYS A CA 1
ATOM 6800 C C . LYS A 1 812 ? 26.860 4.092 -51.767 1.00 78.88 812 LYS A C 1
ATOM 6802 O O . LYS A 1 812 ? 26.916 3.104 -52.501 1.00 78.88 812 LYS A O 1
ATOM 6807 N N . LEU A 1 813 ? 26.519 4.058 -50.481 1.00 81.44 813 LEU A N 1
ATOM 6808 C CA . LEU A 1 813 ? 26.069 2.834 -49.827 1.00 81.44 813 LEU A CA 1
ATOM 6809 C C . LEU A 1 813 ? 24.749 2.335 -50.437 1.00 81.44 813 LEU A C 1
ATOM 6811 O O . LEU A 1 813 ? 23.814 3.102 -50.668 1.00 81.44 813 LEU A O 1
ATOM 6815 N N . LYS A 1 814 ? 24.692 1.034 -50.689 1.00 80.12 814 LYS A N 1
ATOM 6816 C CA . LYS A 1 814 ? 23.559 0.232 -51.149 1.00 80.12 814 LYS A CA 1
ATOM 6817 C C . LYS A 1 814 ? 23.225 -0.817 -50.085 1.00 80.12 814 LYS A C 1
ATOM 6819 O O . LYS A 1 814 ? 23.999 -1.037 -49.156 1.00 80.12 814 LYS A O 1
ATOM 6824 N N . GLU A 1 815 ? 22.056 -1.444 -50.205 1.00 72.44 815 GLU A N 1
ATOM 6825 C CA . GLU A 1 815 ? 21.570 -2.414 -49.207 1.00 72.44 815 GLU A CA 1
ATOM 6826 C C . GLU A 1 815 ? 22.427 -3.690 -49.135 1.00 72.44 815 GLU A C 1
ATOM 6828 O O . GLU A 1 815 ? 22.514 -4.296 -48.075 1.00 72.44 815 GLU A O 1
ATOM 6833 N N . ASP A 1 816 ? 23.101 -4.055 -50.225 1.00 77.69 816 ASP A N 1
ATOM 6834 C CA . ASP A 1 816 ? 23.906 -5.269 -50.403 1.00 77.69 816 ASP A CA 1
ATOM 6835 C C . ASP A 1 816 ? 25.419 -5.066 -50.180 1.00 77.69 816 ASP A C 1
ATOM 6837 O O . ASP A 1 816 ? 26.204 -5.989 -50.390 1.00 77.69 816 ASP A O 1
ATOM 6841 N N . ASN A 1 817 ? 25.858 -3.873 -49.757 1.00 82.88 817 ASN A N 1
ATOM 6842 C CA . ASN A 1 817 ? 27.282 -3.600 -49.552 1.00 82.88 817 ASN A CA 1
ATOM 6843 C C . ASN A 1 817 ? 27.902 -4.446 -48.430 1.00 82.88 817 ASN A C 1
ATOM 6845 O O . ASN A 1 817 ? 27.337 -4.585 -47.339 1.00 82.88 817 ASN A O 1
ATOM 6849 N N . THR A 1 818 ? 29.120 -4.931 -48.681 1.00 84.88 818 THR A N 1
ATOM 6850 C CA . THR A 1 818 ? 29.903 -5.717 -47.721 1.00 84.88 818 THR A CA 1
ATOM 6851 C C . THR A 1 818 ? 30.386 -4.856 -46.549 1.00 84.88 818 THR A C 1
ATOM 6853 O O . THR A 1 818 ? 30.337 -3.624 -46.580 1.00 84.88 818 THR A O 1
ATOM 6856 N N . ILE A 1 819 ? 30.890 -5.497 -45.491 1.00 81.62 819 ILE A N 1
ATOM 6857 C CA . ILE A 1 819 ? 31.525 -4.786 -44.373 1.00 81.62 819 ILE A CA 1
ATOM 6858 C C . ILE A 1 819 ? 32.729 -3.949 -44.844 1.00 81.62 819 ILE A C 1
ATOM 6860 O O . ILE A 1 819 ? 32.919 -2.827 -44.385 1.00 81.62 819 ILE A O 1
ATOM 6864 N N . GLU A 1 820 ? 33.480 -4.446 -45.831 1.00 85.31 820 GLU A N 1
ATOM 6865 C CA . GLU A 1 820 ? 34.604 -3.741 -46.453 1.00 85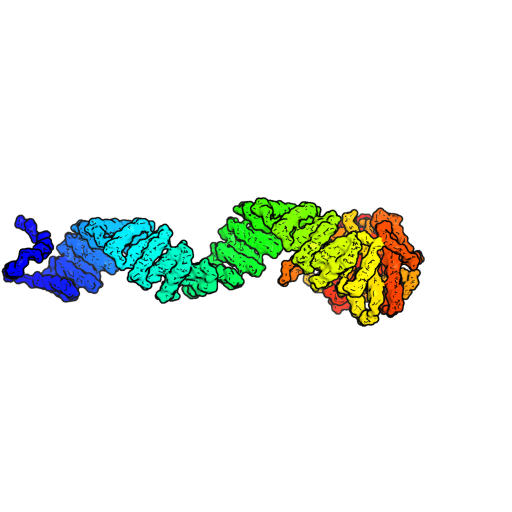.31 820 GLU A CA 1
ATOM 6866 C C . GLU A 1 820 ? 34.140 -2.459 -47.156 1.00 85.31 820 GLU A C 1
ATOM 6868 O O . GLU A 1 820 ? 34.713 -1.391 -46.934 1.00 85.31 820 GLU A O 1
ATOM 6873 N N . ASP A 1 821 ? 33.066 -2.536 -47.950 1.00 86.19 821 ASP A N 1
ATOM 6874 C CA . ASP A 1 821 ? 32.482 -1.370 -48.620 1.00 86.19 821 ASP A CA 1
ATOM 6875 C C . ASP A 1 821 ? 32.021 -0.309 -47.608 1.00 86.19 821 ASP A C 1
ATOM 6877 O O . ASP A 1 821 ? 32.189 0.892 -47.848 1.00 86.19 821 ASP A O 1
ATOM 6881 N N . LYS A 1 822 ? 31.459 -0.746 -46.471 1.00 88.06 822 LYS A N 1
ATOM 6882 C CA . LYS A 1 822 ? 31.007 0.125 -45.374 1.00 88.06 822 LYS A CA 1
ATOM 6883 C C . LYS A 1 822 ? 32.180 0.812 -44.669 1.00 88.06 822 LYS A C 1
ATOM 6885 O O . LYS A 1 822 ? 32.123 2.025 -44.465 1.00 88.06 822 LYS A O 1
ATOM 6890 N N . ILE A 1 823 ? 33.263 0.086 -44.370 1.00 89.69 823 ILE A N 1
ATOM 6891 C CA . ILE A 1 823 ? 34.478 0.658 -43.762 1.00 89.69 823 ILE A CA 1
ATOM 6892 C C . ILE A 1 823 ? 35.157 1.637 -44.734 1.00 89.69 823 ILE A C 1
ATOM 6894 O O . ILE A 1 823 ? 35.463 2.766 -44.346 1.00 89.69 823 ILE A O 1
ATOM 6898 N N . LYS A 1 824 ? 35.316 1.270 -46.017 1.00 90.00 824 LYS A N 1
ATOM 6899 C CA . LYS A 1 824 ? 35.842 2.173 -47.063 1.00 90.00 824 LYS A CA 1
ATOM 6900 C C . LYS A 1 824 ? 35.023 3.455 -47.167 1.00 90.00 824 LYS A C 1
ATOM 6902 O O . LYS A 1 824 ? 35.585 4.547 -47.268 1.00 90.00 824 LYS A O 1
ATOM 6907 N N . TYR A 1 825 ? 33.698 3.331 -47.120 1.00 90.88 825 TYR A N 1
ATOM 6908 C CA . TYR A 1 825 ? 32.796 4.475 -47.144 1.00 90.88 825 TYR A CA 1
ATOM 6909 C C . TYR A 1 825 ? 32.990 5.392 -45.932 1.00 90.88 825 TYR A C 1
ATOM 6911 O O . TYR A 1 825 ? 33.152 6.601 -46.106 1.00 90.88 825 TYR A O 1
ATOM 6919 N N . ALA A 1 826 ? 33.035 4.827 -44.723 1.00 91.75 826 ALA A N 1
ATOM 6920 C CA . ALA A 1 826 ? 33.249 5.589 -43.497 1.00 91.75 826 ALA A CA 1
ATOM 6921 C C . ALA A 1 826 ? 34.584 6.354 -43.527 1.00 91.75 826 ALA A C 1
ATOM 6923 O O . ALA A 1 826 ? 34.589 7.570 -43.338 1.00 91.75 826 ALA A O 1
ATOM 6924 N N . PHE A 1 827 ? 35.698 5.692 -43.870 1.00 91.88 827 PHE A N 1
ATOM 6925 C CA . PHE A 1 827 ? 37.009 6.348 -43.986 1.00 91.88 827 PHE A CA 1
ATOM 6926 C C . PHE A 1 827 ? 37.051 7.408 -45.091 1.00 91.88 827 PHE A C 1
ATOM 6928 O O . PHE A 1 827 ? 37.631 8.473 -44.887 1.00 91.88 827 PHE A O 1
ATOM 6935 N N . SER A 1 828 ? 36.392 7.178 -46.233 1.00 91.88 828 SER A N 1
ATOM 6936 C CA . SER A 1 828 ? 36.257 8.190 -47.291 1.00 91.88 828 SER A CA 1
ATOM 6937 C C . SER A 1 828 ? 35.609 9.473 -46.765 1.00 91.88 828 SER A C 1
ATOM 6939 O O . SER A 1 828 ? 36.109 10.575 -47.014 1.00 91.88 828 SER A O 1
ATOM 6941 N N . LYS A 1 829 ? 34.539 9.338 -45.973 1.00 93.06 829 LYS A N 1
ATOM 6942 C CA . LYS A 1 829 ? 33.847 10.469 -45.349 1.00 93.06 829 LYS A CA 1
ATOM 6943 C C . LYS A 1 829 ? 34.657 11.120 -44.237 1.00 93.06 829 LYS A C 1
ATOM 6945 O O . LYS A 1 829 ? 34.773 12.343 -44.236 1.00 93.06 829 LYS A O 1
ATOM 6950 N N . ILE A 1 830 ? 35.281 10.340 -43.358 1.00 93.62 830 ILE A N 1
ATOM 6951 C CA . ILE A 1 830 ? 36.195 10.853 -42.328 1.00 93.62 830 ILE A CA 1
ATOM 6952 C C . ILE A 1 830 ? 37.305 11.685 -42.990 1.00 93.62 830 ILE A C 1
ATOM 6954 O O . ILE A 1 830 ? 37.514 12.837 -42.626 1.00 93.62 830 ILE A O 1
ATOM 6958 N N . PHE A 1 831 ? 37.937 11.180 -44.052 1.00 92.94 831 PHE A N 1
ATOM 6959 C CA . PHE A 1 831 ? 38.952 11.915 -44.814 1.00 92.94 831 PHE A CA 1
ATOM 6960 C C . PHE A 1 831 ? 38.407 13.197 -45.457 1.00 92.94 831 PHE A C 1
ATOM 6962 O O . PHE A 1 831 ? 39.074 14.233 -45.427 1.00 92.94 831 PHE A O 1
ATOM 6969 N N . GLU A 1 832 ? 37.209 13.151 -46.046 1.00 91.50 832 GLU A N 1
ATOM 6970 C CA . GLU A 1 832 ? 36.539 14.316 -46.636 1.00 91.50 832 GLU A CA 1
ATOM 6971 C C . GLU A 1 832 ? 36.356 15.443 -45.607 1.00 91.50 832 GLU A C 1
ATOM 6973 O O . GLU A 1 832 ? 36.769 16.581 -45.851 1.00 91.50 832 GLU A O 1
ATOM 6978 N N . TYR A 1 833 ? 35.764 15.133 -44.452 1.00 92.75 833 TYR A N 1
ATOM 6979 C CA . TYR A 1 833 ? 35.460 16.137 -43.434 1.00 92.75 833 TYR A CA 1
ATOM 6980 C C . TYR A 1 833 ? 36.705 16.600 -42.679 1.00 92.75 833 TYR A C 1
ATOM 6982 O O . TYR A 1 833 ? 36.814 17.792 -42.393 1.00 92.75 833 TYR A O 1
ATOM 6990 N N . THR A 1 834 ? 37.704 15.738 -42.475 1.00 92.56 834 THR A N 1
ATOM 6991 C CA . THR A 1 834 ? 38.998 16.158 -41.919 1.00 92.56 834 THR A CA 1
ATOM 6992 C C . THR A 1 834 ? 39.702 17.177 -42.817 1.00 92.56 834 THR A C 1
ATOM 6994 O O . THR A 1 834 ? 40.232 18.162 -42.305 1.00 92.56 834 THR A O 1
ATOM 6997 N N . ARG A 1 835 ? 39.667 17.023 -44.154 1.00 91.44 835 ARG A N 1
ATOM 6998 C CA . ARG A 1 835 ? 40.221 18.037 -45.080 1.00 91.44 835 ARG A CA 1
ATOM 6999 C C . ARG A 1 835 ? 39.515 19.384 -44.930 1.00 91.44 835 ARG A C 1
ATOM 7001 O O . ARG A 1 835 ? 40.183 20.404 -44.775 1.00 91.44 835 ARG A O 1
ATOM 7008 N N . LYS A 1 836 ? 38.179 19.376 -44.893 1.00 91.50 836 LYS A N 1
ATOM 7009 C CA . LYS A 1 836 ? 37.358 20.587 -44.710 1.00 91.50 836 LYS A CA 1
ATOM 7010 C C . LYS A 1 836 ? 37.628 21.281 -43.371 1.00 91.50 836 LYS A C 1
ATOM 7012 O O . LYS A 1 836 ? 37.707 22.504 -43.312 1.00 91.50 836 LYS A O 1
ATOM 7017 N N . ILE A 1 837 ? 37.803 20.512 -42.296 1.00 90.75 837 ILE A N 1
ATOM 7018 C CA . ILE A 1 837 ? 38.167 21.038 -40.971 1.00 90.75 837 ILE A CA 1
ATOM 7019 C C . ILE A 1 837 ? 39.582 21.631 -41.002 1.00 90.75 837 ILE A C 1
ATOM 7021 O O . ILE A 1 837 ? 39.816 22.720 -40.475 1.00 90.75 837 ILE A O 1
ATOM 7025 N N . LYS A 1 838 ? 40.525 20.959 -41.670 1.00 88.75 838 LYS A N 1
ATOM 7026 C CA . LYS A 1 838 ? 41.914 21.414 -41.779 1.00 88.75 838 LYS A CA 1
ATOM 7027 C C . LYS A 1 838 ? 42.067 22.759 -42.470 1.00 88.75 838 LYS A C 1
ATOM 7029 O O . LYS A 1 838 ? 42.882 23.567 -42.019 1.00 88.75 838 LYS A O 1
ATOM 7034 N N . GLU A 1 839 ? 41.291 23.032 -43.513 1.00 87.69 839 GLU A N 1
ATOM 7035 C CA . GLU A 1 839 ? 41.301 24.328 -44.210 1.00 87.69 839 GLU A CA 1
ATOM 7036 C C . GLU A 1 839 ? 41.058 25.514 -43.258 1.00 87.69 839 GLU A C 1
ATOM 7038 O O . GLU A 1 839 ? 41.563 26.613 -43.490 1.00 87.69 839 GLU A O 1
ATOM 7043 N N . LYS A 1 840 ? 40.367 25.280 -42.134 1.00 85.25 840 LYS A N 1
ATOM 7044 C CA . LYS A 1 840 ? 40.077 26.280 -41.097 1.00 85.25 840 LYS A CA 1
ATOM 7045 C C . LYS A 1 840 ? 41.207 26.489 -40.077 1.00 85.25 840 LYS A C 1
ATOM 7047 O O . LYS A 1 840 ? 41.058 27.323 -39.189 1.00 85.25 840 LYS A O 1
ATOM 7052 N N . LYS A 1 841 ? 42.342 25.782 -40.204 1.00 81.06 841 LYS A N 1
ATOM 7053 C CA . LYS A 1 841 ? 43.561 25.932 -39.375 1.00 81.06 841 LYS A CA 1
ATOM 7054 C C . LYS A 1 841 ? 43.309 25.863 -37.858 1.00 81.06 841 LYS A C 1
ATOM 7056 O O . LYS A 1 841 ? 43.776 26.713 -37.100 1.00 81.06 841 LYS A O 1
ATOM 7061 N N . ILE A 1 842 ? 42.584 24.840 -37.407 1.00 81.25 842 ILE A N 1
ATOM 7062 C CA . ILE A 1 842 ? 42.344 24.599 -35.975 1.00 81.25 842 ILE A CA 1
ATOM 7063 C C . ILE A 1 842 ? 43.604 24.106 -35.236 1.00 81.25 842 ILE A C 1
ATOM 7065 O O . ILE A 1 842 ? 44.557 23.621 -35.849 1.00 81.25 842 ILE A O 1
ATOM 7069 N N . ASN A 1 843 ? 43.607 24.228 -33.904 1.00 79.00 843 ASN A N 1
ATOM 7070 C CA . ASN A 1 843 ? 44.710 23.795 -33.040 1.00 79.00 843 ASN A CA 1
ATOM 7071 C C . ASN A 1 843 ? 45.005 22.288 -33.232 1.00 79.00 843 ASN A C 1
ATOM 7073 O O . ASN A 1 843 ? 44.073 21.496 -33.107 1.00 79.00 843 ASN A O 1
ATOM 7077 N N . PRO A 1 844 ? 46.266 21.862 -33.454 1.00 76.50 844 PRO A N 1
ATOM 7078 C CA . PRO A 1 844 ? 46.619 20.445 -33.581 1.00 76.50 844 PRO A CA 1
ATOM 7079 C C . PRO A 1 844 ? 46.158 19.560 -32.416 1.00 76.50 844 PRO A C 1
ATOM 7081 O O . PRO A 1 844 ? 45.798 18.406 -32.620 1.00 76.50 844 PRO A O 1
ATOM 7084 N N . LYS A 1 845 ? 46.102 20.105 -31.192 1.00 74.19 845 LYS A N 1
ATOM 7085 C CA . LYS A 1 845 ? 45.578 19.377 -30.028 1.00 74.19 845 LYS A CA 1
ATOM 7086 C C . LYS A 1 845 ? 44.102 19.015 -30.183 1.00 74.19 845 LYS A C 1
ATOM 7088 O O . LYS A 1 845 ? 43.697 17.981 -29.678 1.00 74.19 845 LYS A O 1
ATOM 7093 N N . LEU A 1 846 ? 43.317 19.815 -30.910 1.00 77.31 846 LEU A N 1
ATOM 7094 C CA . LEU A 1 846 ? 41.894 19.558 -31.131 1.00 77.31 846 LEU A CA 1
ATOM 7095 C C . LEU A 1 846 ? 41.649 18.314 -31.995 1.00 77.31 846 LEU A C 1
ATOM 7097 O O . LEU A 1 846 ? 40.638 17.651 -31.805 1.00 77.31 846 LEU A O 1
ATOM 7101 N N . TYR A 1 847 ? 42.579 17.950 -32.888 1.00 81.50 847 TYR A N 1
ATOM 7102 C CA . TYR A 1 847 ? 42.464 16.696 -33.641 1.00 81.50 847 TYR A CA 1
ATOM 7103 C C . TYR A 1 847 ? 42.524 15.465 -32.746 1.00 81.50 847 TYR A C 1
ATOM 7105 O O . TYR A 1 847 ? 41.868 14.479 -33.056 1.00 81.50 847 TYR A O 1
ATOM 7113 N N . ASN A 1 848 ? 43.253 15.526 -31.627 1.00 76.38 848 ASN A N 1
ATOM 7114 C CA . ASN A 1 848 ? 43.267 14.427 -30.668 1.00 76.38 848 ASN A CA 1
ATOM 7115 C C . ASN A 1 848 ? 41.844 14.146 -30.157 1.00 76.38 848 ASN A C 1
ATOM 7117 O O . ASN A 1 848 ? 41.377 13.021 -30.272 1.00 76.38 848 ASN A O 1
ATOM 7121 N N . TYR A 1 849 ? 41.131 15.204 -29.750 1.00 75.31 849 TYR A N 1
ATOM 7122 C CA . TYR A 1 849 ? 39.739 15.145 -29.290 1.00 75.31 849 TYR A CA 1
ATOM 7123 C C . TYR A 1 849 ? 38.749 14.740 -30.386 1.00 75.31 849 TYR A C 1
ATOM 7125 O O . TYR A 1 849 ? 37.795 14.019 -30.111 1.00 75.31 849 TYR A O 1
ATOM 7133 N N . LEU A 1 850 ? 38.962 15.211 -31.620 1.00 81.69 850 LEU A N 1
ATOM 7134 C CA . LEU A 1 850 ? 38.072 14.900 -32.738 1.00 81.69 850 LEU A CA 1
ATOM 7135 C C . LEU A 1 850 ? 38.075 13.411 -33.082 1.00 81.69 850 LEU A C 1
ATOM 7137 O O . LEU A 1 850 ? 37.017 12.917 -33.424 1.00 81.69 850 LEU A O 1
ATOM 7141 N N . PHE A 1 851 ? 39.213 12.718 -32.953 1.00 84.12 851 PHE A N 1
ATOM 7142 C CA . PHE A 1 851 ? 39.356 11.314 -33.356 1.00 84.12 851 PHE A CA 1
ATOM 7143 C C . PHE A 1 851 ? 39.380 10.314 -32.187 1.00 84.12 851 PHE A C 1
ATOM 7145 O O . PHE A 1 851 ? 39.733 9.150 -32.393 1.00 84.12 851 PHE A O 1
ATOM 7152 N N . GLU A 1 852 ? 39.026 10.727 -30.964 1.00 75.94 852 GLU A N 1
ATOM 7153 C CA . GLU A 1 852 ? 39.040 9.858 -29.767 1.00 75.94 852 GLU A CA 1
ATOM 7154 C C . GLU A 1 852 ? 38.237 8.569 -29.960 1.00 75.94 852 GLU A C 1
ATOM 7156 O O . GLU A 1 852 ? 38.653 7.504 -29.509 1.00 75.94 852 GLU A O 1
ATOM 7161 N N . ASN A 1 853 ? 37.124 8.657 -30.688 1.00 76.62 853 ASN A N 1
ATOM 7162 C CA . ASN A 1 853 ? 36.254 7.527 -30.995 1.00 76.62 853 ASN A CA 1
ATOM 7163 C C . ASN A 1 853 ? 36.992 6.401 -31.724 1.00 76.62 853 ASN A C 1
ATOM 7165 O O . ASN A 1 853 ? 36.729 5.231 -31.478 1.00 76.62 853 ASN A O 1
ATOM 7169 N N . ILE A 1 854 ? 37.904 6.736 -32.639 1.00 81.75 854 ILE A N 1
ATOM 7170 C CA . ILE A 1 854 ? 38.434 5.765 -33.605 1.00 81.75 854 ILE A CA 1
ATOM 7171 C C . ILE A 1 854 ? 39.946 5.551 -33.507 1.00 81.75 854 ILE A C 1
ATOM 7173 O O . ILE A 1 854 ? 40.460 4.557 -34.013 1.00 81.75 854 ILE A O 1
ATOM 7177 N N . LYS A 1 855 ? 40.696 6.448 -32.860 1.00 80.19 855 LYS A N 1
ATOM 7178 C CA . LYS A 1 855 ? 42.164 6.345 -32.819 1.00 80.19 855 LYS A CA 1
ATOM 7179 C C . LYS A 1 855 ? 42.656 5.106 -32.066 1.00 80.19 855 LYS A C 1
ATOM 7181 O O . LYS A 1 855 ? 43.683 4.549 -32.429 1.00 80.19 855 LYS A O 1
ATOM 7186 N N . TYR A 1 856 ? 41.901 4.647 -31.067 1.00 76.00 856 TYR A N 1
ATOM 7187 C CA . TYR A 1 856 ? 42.252 3.487 -30.246 1.00 76.00 856 TYR A CA 1
ATOM 7188 C C . TYR A 1 856 ? 41.744 2.157 -30.802 1.00 76.00 856 TYR A C 1
ATOM 7190 O O . TYR A 1 856 ? 42.044 1.128 -30.220 1.00 76.00 856 TYR A O 1
ATOM 7198 N N . ILE A 1 857 ? 40.988 2.128 -31.900 1.00 80.44 857 ILE A N 1
ATOM 7199 C CA . ILE A 1 857 ? 40.562 0.866 -32.539 1.00 80.44 857 ILE A CA 1
ATOM 7200 C C . ILE A 1 857 ? 41.469 0.479 -33.710 1.00 80.44 857 ILE A C 1
ATOM 7202 O O . ILE A 1 857 ? 41.188 -0.503 -34.388 1.00 80.44 857 ILE A O 1
ATOM 7206 N N . ILE A 1 858 ? 42.554 1.224 -33.955 1.00 85.00 858 ILE A N 1
ATOM 7207 C CA . ILE A 1 858 ? 43.522 0.942 -35.020 1.00 85.00 858 ILE A CA 1
ATOM 7208 C C . ILE A 1 858 ? 44.874 0.560 -34.405 1.00 85.00 858 ILE A C 1
ATOM 7210 O O . ILE A 1 858 ? 45.445 1.329 -33.635 1.00 85.00 858 ILE A O 1
ATOM 7214 N N . LYS A 1 859 ? 45.407 -0.616 -34.756 1.00 81.12 859 LYS A N 1
ATOM 7215 C CA . LYS A 1 859 ? 46.670 -1.166 -34.223 1.00 81.12 859 LYS A CA 1
ATOM 7216 C C . LYS A 1 859 ? 47.674 -1.441 -35.340 1.00 81.12 859 LYS A C 1
ATOM 7218 O O . LYS A 1 859 ? 47.303 -1.578 -36.497 1.00 81.12 859 LYS A O 1
ATOM 7223 N N . HIS A 1 860 ? 48.955 -1.542 -35.003 1.00 81.56 860 HIS A N 1
ATOM 7224 C CA . HIS A 1 860 ? 50.008 -1.892 -35.956 1.00 81.56 860 HIS A CA 1
ATOM 7225 C C . HIS A 1 860 ? 49.866 -3.343 -36.459 1.00 81.56 860 HIS A C 1
ATOM 7227 O O . HIS A 1 860 ? 49.533 -4.238 -35.679 1.00 81.56 860 HIS A O 1
ATOM 7233 N N . GLU A 1 861 ? 50.191 -3.596 -37.730 1.00 77.06 861 GLU A N 1
ATOM 7234 C CA . GLU A 1 861 ? 50.139 -4.921 -38.382 1.00 77.06 861 GLU A CA 1
ATOM 7235 C C . GLU A 1 861 ? 50.905 -6.037 -37.655 1.00 77.06 861 GLU A C 1
ATOM 7237 O O . GLU A 1 861 ? 50.535 -7.200 -37.744 1.00 77.06 861 GLU A O 1
ATOM 7242 N N . ALA A 1 862 ? 51.938 -5.694 -36.882 1.00 74.38 862 ALA A N 1
ATOM 7243 C CA . ALA A 1 862 ? 52.742 -6.653 -36.110 1.00 74.38 862 ALA A CA 1
ATOM 7244 C C . ALA A 1 862 ? 51.918 -7.482 -35.105 1.00 74.38 862 ALA A C 1
ATOM 7246 O O . ALA A 1 862 ? 52.387 -8.506 -34.623 1.00 74.38 862 ALA A O 1
ATOM 7247 N N . PHE A 1 863 ? 50.700 -7.038 -34.799 1.00 70.31 863 PHE A N 1
ATOM 7248 C CA . PHE A 1 863 ? 49.774 -7.694 -33.884 1.00 70.31 863 PHE A CA 1
ATOM 7249 C C . PHE A 1 863 ? 48.586 -8.345 -34.607 1.00 70.31 863 PHE A C 1
ATOM 7251 O O . PHE A 1 863 ? 47.614 -8.741 -33.970 1.00 70.31 863 PHE A O 1
ATOM 7258 N N . PHE A 1 864 ? 48.634 -8.438 -35.938 1.00 66.75 864 PHE A N 1
ATOM 7259 C CA . PHE A 1 864 ? 47.562 -8.989 -36.769 1.00 66.75 864 PHE A CA 1
ATOM 7260 C C . PHE A 1 864 ? 47.191 -10.438 -36.393 1.00 66.75 864 PHE A C 1
ATOM 7262 O O . PHE A 1 864 ? 46.016 -10.808 -36.447 1.00 66.75 864 PHE A O 1
ATOM 7269 N N . GLU A 1 865 ? 48.169 -11.239 -35.954 1.00 62.00 865 GLU A N 1
ATOM 7270 C CA . GLU A 1 865 ? 47.949 -12.616 -35.486 1.00 62.00 865 GLU A CA 1
ATOM 7271 C C . GLU A 1 865 ? 47.168 -12.687 -34.162 1.00 62.00 865 GLU A C 1
ATOM 7273 O O . GLU A 1 865 ? 46.584 -13.723 -33.853 1.00 62.00 865 GLU A O 1
ATOM 7278 N N . GLU A 1 866 ? 47.112 -11.594 -33.393 1.00 61.25 866 GLU A N 1
ATOM 7279 C CA . GLU A 1 866 ? 46.488 -11.566 -32.066 1.00 61.25 866 GLU A CA 1
ATOM 7280 C C . GLU A 1 866 ? 44.956 -11.402 -32.115 1.00 61.25 866 GLU A C 1
ATOM 7282 O O . GLU A 1 866 ? 44.306 -11.698 -31.119 1.00 61.25 866 GLU A O 1
ATOM 7287 N N . GLN A 1 867 ? 44.374 -11.001 -33.258 1.00 65.31 867 GLN A N 1
ATOM 7288 C CA . GLN A 1 867 ? 42.923 -10.833 -33.513 1.00 65.31 867 GLN A CA 1
ATOM 7289 C C . GLN A 1 867 ? 42.113 -10.277 -32.321 1.00 65.31 867 GLN A C 1
ATOM 7291 O O . GLN A 1 867 ? 41.423 -11.023 -31.628 1.00 65.31 867 GLN A O 1
ATOM 7296 N N . GLU A 1 868 ? 42.170 -8.955 -32.128 1.00 70.12 868 GLU A N 1
ATOM 7297 C CA . GLU A 1 868 ? 41.757 -8.257 -30.910 1.00 70.12 868 GLU A CA 1
ATOM 7298 C C . GLU A 1 868 ? 40.367 -7.599 -30.961 1.00 70.12 868 GLU A C 1
ATOM 7300 O O . GLU A 1 868 ? 39.981 -6.986 -31.962 1.00 70.12 868 GLU A O 1
ATOM 7305 N N . LEU A 1 869 ? 39.663 -7.643 -29.825 1.00 72.19 869 LEU A N 1
ATOM 7306 C CA . LEU A 1 869 ? 38.526 -6.772 -29.485 1.00 72.19 869 LEU A CA 1
ATOM 7307 C C . LEU A 1 869 ? 38.949 -5.695 -28.482 1.00 72.19 869 LEU A C 1
ATOM 7309 O O . LEU A 1 869 ? 39.697 -6.004 -27.561 1.00 72.19 869 LEU A O 1
ATOM 7313 N N . ARG A 1 870 ? 38.432 -4.469 -28.608 1.00 74.94 870 ARG A N 1
ATOM 7314 C CA . ARG A 1 870 ? 38.679 -3.349 -27.690 1.00 74.94 870 ARG A CA 1
ATOM 7315 C C . ARG A 1 870 ? 37.404 -2.775 -27.107 1.00 74.94 870 ARG A C 1
ATOM 7317 O O . ARG A 1 870 ? 36.449 -2.512 -27.828 1.00 74.94 870 ARG A O 1
ATOM 7324 N N . MET A 1 871 ? 37.428 -2.506 -25.809 1.00 69.88 871 MET A N 1
ATOM 7325 C CA . MET A 1 871 ? 36.468 -1.625 -25.152 1.00 69.88 871 MET A CA 1
ATOM 7326 C C . MET A 1 871 ? 36.976 -0.180 -25.215 1.00 69.88 871 MET A C 1
ATOM 7328 O O . MET A 1 871 ? 38.177 0.048 -25.085 1.00 69.88 871 MET A O 1
ATOM 7332 N N . LEU A 1 872 ? 36.077 0.788 -25.413 1.00 66.62 872 LEU A N 1
ATOM 7333 C CA . LEU A 1 872 ? 36.401 2.217 -25.379 1.00 66.62 872 LEU A CA 1
ATOM 7334 C C . LEU A 1 872 ? 35.591 2.901 -24.276 1.00 66.62 872 LEU A C 1
ATOM 7336 O O . LEU A 1 872 ? 34.362 2.906 -24.326 1.00 66.62 872 LEU A O 1
ATOM 7340 N N . VAL A 1 873 ? 36.271 3.505 -23.302 1.00 60.75 873 VAL A N 1
ATOM 7341 C CA . VAL A 1 873 ? 35.641 4.351 -22.274 1.00 60.75 873 VAL A CA 1
ATOM 7342 C C . VAL A 1 873 ? 36.503 5.576 -22.072 1.00 60.75 873 VAL A C 1
ATOM 7344 O O . VAL A 1 873 ? 37.603 5.433 -21.558 1.00 60.75 873 VAL A O 1
ATOM 7347 N N . THR A 1 874 ? 36.023 6.755 -22.448 1.00 56.72 874 THR A N 1
ATOM 7348 C CA . THR A 1 874 ? 36.779 8.014 -22.400 1.00 56.72 874 THR A CA 1
ATOM 7349 C C . THR A 1 874 ? 36.223 8.928 -21.315 1.00 56.72 874 THR A C 1
ATOM 7351 O O . THR A 1 874 ? 35.045 9.277 -21.344 1.00 56.72 874 THR A O 1
ATOM 7354 N N . SER A 1 875 ? 37.070 9.360 -20.380 1.00 55.25 875 SER A N 1
ATOM 7355 C CA . SER A 1 875 ? 36.681 10.243 -19.271 1.00 55.25 875 SER A CA 1
ATOM 7356 C C . SER A 1 875 ? 37.384 11.607 -19.336 1.00 55.25 875 SER A C 1
ATOM 7358 O O . SER A 1 875 ? 38.569 11.697 -19.669 1.00 55.25 875 SER A O 1
ATOM 7360 N N . ASP A 1 876 ? 36.659 12.688 -19.007 1.00 51.44 876 ASP A N 1
ATOM 7361 C CA . ASP A 1 876 ? 37.259 14.014 -18.776 1.00 51.44 876 ASP A CA 1
ATOM 7362 C C . ASP A 1 876 ? 38.003 13.993 -17.432 1.00 51.44 876 ASP A C 1
ATOM 7364 O O . ASP A 1 876 ? 37.433 13.565 -16.427 1.00 51.44 876 ASP A O 1
ATOM 7368 N N . TYR A 1 877 ? 39.240 14.503 -17.391 1.00 44.66 877 TYR A N 1
ATOM 7369 C CA . TYR A 1 877 ? 40.051 14.702 -16.184 1.00 44.66 877 TYR A CA 1
ATOM 7370 C C . TYR A 1 877 ? 39.312 15.384 -15.015 1.00 44.66 877 TYR A C 1
ATOM 7372 O O . TYR A 1 877 ? 39.646 15.164 -13.851 1.00 44.66 877 TYR A O 1
ATOM 7380 N N . LYS A 1 878 ? 38.308 16.221 -15.302 1.00 47.81 878 LYS A N 1
ATOM 7381 C CA . LYS A 1 878 ? 37.491 16.897 -14.277 1.00 47.81 878 LYS A CA 1
ATOM 7382 C C . LYS A 1 878 ? 36.208 16.155 -13.895 1.00 47.81 878 LYS A C 1
ATOM 7384 O O . LYS A 1 878 ? 35.420 16.685 -13.109 1.00 47.81 878 LYS A O 1
ATOM 7389 N N . SER A 1 879 ? 35.979 14.966 -14.446 1.00 51.25 879 SER A N 1
ATOM 7390 C CA . SER A 1 879 ? 34.847 14.123 -14.069 1.00 51.25 879 SER A CA 1
ATOM 7391 C C . SER A 1 879 ? 34.932 13.738 -12.589 1.00 51.25 879 SER A C 1
ATOM 7393 O O . SER A 1 879 ? 36.013 13.560 -12.028 1.00 51.25 879 SER A O 1
ATOM 7395 N N . LYS A 1 880 ? 33.771 13.598 -11.937 1.00 51.31 880 LYS A N 1
ATOM 7396 C CA . LYS A 1 880 ? 33.672 13.216 -10.516 1.00 51.31 880 LYS A CA 1
ATOM 7397 C C . LYS A 1 880 ? 34.224 11.807 -10.224 1.00 51.31 880 LYS A C 1
ATOM 7399 O O . LYS A 1 880 ? 34.350 11.442 -9.059 1.00 51.31 880 LYS A O 1
ATOM 7404 N N . GLU A 1 881 ? 34.535 11.026 -11.259 1.00 53.81 881 GLU A N 1
ATOM 7405 C CA . GLU A 1 881 ? 35.041 9.652 -11.169 1.00 53.81 881 GLU A CA 1
ATOM 7406 C C . GLU A 1 881 ? 36.566 9.568 -11.046 1.00 53.81 881 GLU A C 1
ATOM 7408 O O . GLU A 1 881 ? 37.080 8.594 -10.489 1.00 53.81 881 GLU A O 1
ATOM 7413 N N . ILE A 1 882 ? 37.294 10.587 -11.520 1.00 53.78 882 ILE A N 1
ATOM 7414 C CA . ILE A 1 882 ? 38.755 10.630 -11.429 1.00 53.78 882 ILE A CA 1
ATOM 7415 C C . ILE A 1 882 ? 39.146 11.149 -10.050 1.00 53.78 882 ILE A C 1
ATOM 7417 O O . ILE A 1 882 ? 38.976 12.319 -9.703 1.00 53.78 882 ILE A O 1
ATOM 7421 N N . LYS A 1 883 ? 39.702 10.249 -9.246 1.00 58.28 883 LYS A N 1
ATOM 7422 C CA . LYS A 1 883 ? 40.213 10.538 -7.912 1.00 58.28 883 LYS A CA 1
ATOM 7423 C C . LYS A 1 883 ? 41.679 10.967 -8.019 1.00 58.28 883 LYS A C 1
ATOM 7425 O O . LYS A 1 883 ? 42.457 10.410 -8.792 1.00 58.28 883 LYS A O 1
ATOM 7430 N N . ALA A 1 884 ? 42.072 11.965 -7.233 1.00 59.47 884 ALA A N 1
ATOM 7431 C CA . ALA A 1 884 ? 43.450 12.446 -7.186 1.00 59.47 884 ALA A CA 1
ATOM 7432 C C . ALA A 1 884 ? 44.166 11.909 -5.939 1.00 59.47 884 ALA A C 1
ATOM 7434 O O . ALA A 1 884 ? 43.763 12.198 -4.812 1.00 59.47 884 ALA A O 1
ATOM 7435 N N . ASP A 1 885 ? 45.254 11.170 -6.145 1.00 61.34 885 ASP A N 1
ATOM 7436 C CA . ASP A 1 885 ? 46.233 10.846 -5.112 1.00 61.34 885 ASP A CA 1
ATOM 7437 C C . ASP A 1 885 ? 47.242 11.998 -5.018 1.00 61.34 885 ASP A C 1
ATOM 7439 O O . ASP A 1 885 ? 48.211 12.093 -5.780 1.00 61.34 885 ASP A O 1
ATOM 7443 N N . LYS A 1 886 ? 46.976 12.904 -4.072 1.00 60.81 886 LYS A N 1
ATOM 7444 C CA . LYS A 1 886 ? 47.803 14.092 -3.823 1.00 60.81 886 LYS A CA 1
ATOM 7445 C C . LYS A 1 886 ? 49.195 13.753 -3.283 1.00 60.81 886 LYS A C 1
ATOM 7447 O O . LYS A 1 886 ? 50.079 14.594 -3.397 1.00 60.81 886 LYS A O 1
ATOM 7452 N N . ILE A 1 887 ? 49.392 12.563 -2.708 1.00 60.56 887 ILE A N 1
ATOM 7453 C CA . ILE A 1 887 ? 50.666 12.147 -2.106 1.00 60.56 887 ILE A CA 1
ATOM 7454 C C . ILE A 1 887 ? 51.638 11.719 -3.207 1.00 60.56 887 ILE A C 1
ATOM 7456 O O . ILE A 1 887 ? 52.790 12.140 -3.214 1.00 60.56 887 ILE A O 1
ATOM 7460 N N . ASN A 1 888 ? 51.156 10.948 -4.185 1.00 57.31 888 ASN A N 1
ATOM 7461 C CA . ASN A 1 888 ? 51.984 10.444 -5.285 1.00 57.31 888 ASN A CA 1
ATOM 7462 C C . ASN A 1 888 ? 51.897 11.275 -6.574 1.00 57.31 888 ASN A C 1
ATOM 7464 O O . ASN A 1 888 ? 52.499 10.900 -7.580 1.00 57.31 888 ASN A O 1
ATOM 7468 N N . ASN A 1 889 ? 51.143 12.378 -6.556 1.00 59.38 889 ASN A N 1
ATOM 7469 C CA . ASN A 1 889 ? 50.851 13.225 -7.715 1.00 59.38 889 ASN A CA 1
ATOM 7470 C C . ASN A 1 889 ? 50.252 12.426 -8.891 1.00 59.38 889 ASN A C 1
ATOM 7472 O O . ASN A 1 889 ? 50.619 12.605 -10.054 1.00 59.38 889 ASN A O 1
ATOM 7476 N N . LYS A 1 890 ? 49.350 11.494 -8.561 1.00 56.59 890 LYS A N 1
ATOM 7477 C CA . LYS A 1 890 ? 48.732 10.550 -9.497 1.00 56.59 890 LYS A CA 1
ATOM 7478 C C . LYS A 1 890 ? 47.228 10.749 -9.552 1.00 56.59 890 LYS A C 1
ATOM 7480 O O . LYS A 1 890 ? 46.588 11.151 -8.587 1.00 56.59 890 LYS A O 1
ATOM 7485 N N . LEU A 1 891 ? 46.664 10.440 -10.706 1.00 54.62 891 LEU A N 1
ATOM 7486 C CA . LEU A 1 891 ? 45.239 10.540 -10.994 1.00 54.62 891 LEU A CA 1
ATOM 7487 C C . LEU A 1 891 ? 44.762 9.145 -11.326 1.00 54.62 891 LEU A C 1
ATOM 7489 O O . LEU A 1 891 ? 45.422 8.493 -12.136 1.00 54.62 891 LEU A O 1
ATOM 7493 N N . TYR A 1 892 ? 43.674 8.695 -10.705 1.00 58.12 892 TYR A N 1
ATOM 7494 C CA . TYR A 1 892 ? 43.202 7.331 -10.867 1.00 58.12 892 TYR A CA 1
ATOM 7495 C C . TYR A 1 892 ? 41.687 7.210 -10.998 1.00 58.12 892 TYR A C 1
ATOM 7497 O O . TYR A 1 892 ? 40.935 8.045 -10.499 1.00 58.12 892 TYR A O 1
ATOM 7505 N N . ILE A 1 893 ? 41.253 6.130 -11.646 1.00 56.69 893 ILE A N 1
ATOM 7506 C CA . ILE A 1 893 ? 39.843 5.741 -11.774 1.00 56.69 893 ILE A CA 1
ATOM 7507 C C . ILE A 1 893 ? 39.602 4.431 -11.025 1.00 56.69 893 ILE A C 1
ATOM 7509 O O . ILE A 1 893 ? 40.476 3.563 -10.972 1.00 56.69 893 ILE A O 1
ATOM 7513 N N . ASP A 1 894 ? 38.415 4.338 -10.427 1.00 62.22 894 ASP A N 1
ATOM 7514 C CA . ASP A 1 894 ? 37.924 3.220 -9.628 1.00 62.22 894 ASP A CA 1
ATOM 7515 C C . ASP A 1 894 ? 37.033 2.299 -10.470 1.00 62.22 894 ASP A C 1
ATOM 7517 O O . ASP A 1 894 ? 35.827 2.512 -10.598 1.00 62.22 894 ASP A O 1
ATOM 7521 N N . TYR A 1 895 ? 37.648 1.284 -11.072 1.00 59.69 895 TYR A N 1
ATOM 7522 C CA . TYR A 1 895 ? 36.973 0.408 -12.033 1.00 59.69 895 TYR A CA 1
ATOM 7523 C C . TYR A 1 895 ? 36.225 -0.765 -11.400 1.00 59.69 895 TYR A C 1
ATOM 7525 O O . TYR A 1 895 ? 35.539 -1.492 -12.113 1.00 59.69 895 TYR A O 1
ATOM 7533 N N . LEU A 1 896 ? 36.290 -0.937 -10.074 1.00 59.38 896 LEU A N 1
ATOM 7534 C CA . LEU A 1 896 ? 35.503 -1.975 -9.401 1.00 59.38 896 LEU A CA 1
ATOM 7535 C C . LEU A 1 896 ? 34.004 -1.762 -9.572 1.00 59.38 896 LEU A C 1
ATOM 7537 O O . LEU A 1 896 ? 33.267 -2.730 -9.566 1.00 59.38 896 LEU A O 1
ATOM 7541 N N . LYS A 1 897 ? 33.554 -0.519 -9.771 1.00 55.56 897 LYS A N 1
ATOM 7542 C CA . LYS A 1 897 ? 32.141 -0.216 -10.029 1.00 55.56 897 LYS A CA 1
ATOM 7543 C C . LYS A 1 897 ? 31.618 -0.782 -11.347 1.00 55.56 897 LYS A C 1
ATOM 7545 O O . LYS A 1 897 ? 30.408 -0.905 -11.498 1.00 55.56 897 LYS A O 1
ATOM 7550 N N . LEU A 1 898 ? 32.499 -1.091 -12.302 1.00 55.72 898 LEU A N 1
ATOM 7551 C CA . LEU A 1 898 ? 32.077 -1.731 -13.545 1.00 55.72 898 LEU A CA 1
ATOM 7552 C C . LEU A 1 898 ? 31.560 -3.142 -13.260 1.00 55.72 898 LEU A C 1
ATOM 7554 O O . LEU A 1 898 ? 30.575 -3.574 -13.851 1.00 55.72 898 LEU A O 1
ATOM 7558 N N . PHE A 1 899 ? 32.206 -3.845 -12.339 1.00 63.41 899 PHE A N 1
ATOM 7559 C CA . PHE A 1 899 ? 31.896 -5.219 -12.001 1.00 63.41 899 PHE A CA 1
ATOM 7560 C C . PHE A 1 899 ? 31.009 -5.242 -10.752 1.00 63.41 899 PHE A C 1
ATOM 7562 O O . PHE A 1 899 ? 31.468 -4.961 -9.645 1.00 63.41 899 PHE A O 1
ATOM 7569 N N . ASP A 1 900 ? 29.718 -5.510 -10.938 1.00 58.75 900 ASP A N 1
ATOM 7570 C CA . ASP A 1 900 ? 28.765 -5.561 -9.831 1.00 58.75 900 ASP A CA 1
ATOM 7571 C C . ASP A 1 900 ? 29.180 -6.637 -8.809 1.00 58.75 900 ASP A C 1
ATOM 7573 O O . ASP A 1 900 ? 29.571 -7.749 -9.156 1.00 58.75 900 ASP A O 1
ATOM 7577 N N . LYS A 1 901 ? 29.116 -6.287 -7.521 1.00 53.78 901 LYS A N 1
ATOM 7578 C CA . LYS A 1 901 ? 29.468 -7.183 -6.410 1.00 53.78 901 LYS A CA 1
ATOM 7579 C C . LYS A 1 901 ? 28.395 -8.244 -6.154 1.00 53.78 901 LYS A C 1
ATOM 7581 O O . LYS A 1 901 ? 28.666 -9.206 -5.436 1.00 53.78 901 LYS A O 1
ATOM 7586 N N . ASN A 1 902 ? 27.191 -8.047 -6.694 1.00 53.88 902 ASN A N 1
ATOM 7587 C CA . ASN A 1 902 ? 26.020 -8.880 -6.438 1.00 53.88 902 ASN A CA 1
ATOM 7588 C C . ASN A 1 902 ? 25.727 -9.896 -7.554 1.00 53.88 902 ASN A C 1
ATOM 7590 O O . ASN A 1 902 ? 24.891 -10.772 -7.343 1.00 53.88 902 ASN A O 1
ATOM 7594 N N . THR A 1 903 ? 26.416 -9.820 -8.697 1.00 62.09 903 THR A N 1
ATOM 7595 C CA . THR A 1 903 ? 26.262 -10.736 -9.838 1.00 62.09 903 THR A CA 1
ATOM 7596 C C . THR A 1 903 ? 27.603 -11.360 -10.224 1.00 62.09 903 THR A C 1
ATOM 7598 O O . THR A 1 903 ? 28.642 -10.701 -10.205 1.00 62.09 903 THR A O 1
ATOM 7601 N N . ASN A 1 904 ? 27.606 -12.656 -10.555 1.00 71.50 904 ASN A N 1
ATOM 7602 C CA . ASN A 1 904 ? 28.832 -13.343 -10.951 1.00 71.50 904 ASN A CA 1
ATOM 7603 C C . ASN A 1 904 ? 29.157 -13.080 -12.424 1.00 71.50 904 ASN A C 1
ATOM 7605 O O . ASN A 1 904 ? 28.566 -13.685 -13.310 1.00 71.50 904 ASN A O 1
ATOM 7609 N N . TYR A 1 905 ? 30.101 -12.183 -12.685 1.00 75.25 905 TYR A N 1
ATOM 7610 C CA . TYR A 1 905 ? 30.601 -11.899 -14.034 1.00 75.25 905 TYR A CA 1
ATOM 7611 C C . TYR A 1 905 ? 31.788 -12.793 -14.426 1.00 75.25 905 TYR A C 1
ATOM 7613 O O . TYR A 1 905 ? 32.200 -12.782 -15.586 1.00 75.25 905 TYR A O 1
ATOM 7621 N N . ILE A 1 906 ? 32.363 -13.542 -13.475 1.00 80.62 906 ILE A N 1
ATOM 7622 C CA . ILE A 1 906 ? 33.487 -14.453 -13.704 1.00 80.62 906 ILE A CA 1
ATOM 7623 C C . ILE A 1 906 ? 32.925 -15.865 -13.862 1.00 80.62 906 ILE A C 1
ATOM 7625 O O . ILE A 1 906 ? 32.315 -16.409 -12.954 1.00 80.62 906 ILE A O 1
ATOM 7629 N N . LYS A 1 907 ? 33.178 -16.494 -15.004 1.00 80.19 907 LYS A N 1
ATOM 7630 C CA . LYS A 1 907 ? 32.767 -17.873 -15.287 1.00 80.19 907 LYS A CA 1
ATOM 7631 C C . LYS A 1 907 ? 33.857 -18.885 -14.945 1.00 80.19 907 LYS A C 1
ATOM 7633 O O . LYS A 1 907 ? 33.594 -19.979 -14.446 1.00 80.19 907 LYS A O 1
ATOM 7638 N N . GLU A 1 908 ? 35.100 -18.521 -15.230 1.00 85.25 908 GLU A N 1
ATOM 7639 C CA . GLU A 1 908 ? 36.260 -19.387 -15.051 1.00 85.25 908 GLU A CA 1
ATOM 7640 C C . GLU A 1 908 ? 37.509 -18.553 -14.737 1.00 85.25 908 GLU A C 1
ATOM 7642 O O . GLU A 1 908 ? 37.623 -17.383 -15.094 1.00 85.25 908 GLU A O 1
ATOM 7647 N N . ILE A 1 909 ? 38.453 -19.157 -14.029 1.00 85.88 909 ILE A N 1
ATOM 7648 C CA . ILE A 1 909 ? 39.740 -18.598 -13.651 1.00 85.88 909 ILE A CA 1
ATOM 7649 C C . ILE A 1 909 ? 40.812 -19.558 -14.161 1.00 85.88 909 ILE A C 1
ATOM 7651 O O . ILE A 1 909 ? 40.936 -20.678 -13.672 1.00 85.88 909 ILE A O 1
ATOM 7655 N N . ILE A 1 910 ? 41.598 -19.116 -15.136 1.00 81.81 910 ILE A N 1
ATOM 7656 C CA . ILE A 1 910 ? 42.671 -19.887 -15.759 1.00 81.81 910 ILE A CA 1
ATOM 7657 C C . ILE A 1 910 ? 44.017 -19.394 -15.224 1.00 81.81 910 ILE A C 1
ATOM 7659 O O . ILE A 1 910 ? 44.409 -18.250 -15.430 1.00 81.81 910 ILE A O 1
ATOM 7663 N N . ILE A 1 911 ? 44.776 -20.251 -14.556 1.00 83.31 911 ILE A N 1
ATOM 7664 C CA . ILE A 1 911 ? 46.116 -19.927 -14.062 1.00 83.31 911 ILE A CA 1
ATOM 7665 C C . ILE A 1 911 ? 47.114 -20.146 -15.193 1.00 83.31 911 ILE A C 1
ATOM 7667 O O . ILE A 1 911 ? 47.207 -21.241 -15.746 1.00 83.31 911 ILE A O 1
ATOM 7671 N N . GLY A 1 912 ? 47.861 -19.104 -15.556 1.00 75.19 912 GLY A N 1
ATOM 7672 C CA . GLY A 1 912 ? 48.840 -19.192 -16.634 1.00 75.19 912 GLY A CA 1
ATOM 7673 C C . GLY A 1 912 ? 49.983 -20.155 -16.298 1.00 75.19 912 GLY A C 1
ATOM 7674 O O . GLY A 1 912 ? 50.423 -20.234 -15.152 1.00 75.19 912 GLY A O 1
ATOM 7675 N N . SER A 1 913 ? 50.540 -20.817 -17.315 1.00 69.12 913 SER A N 1
ATOM 7676 C CA . SER A 1 913 ? 51.658 -21.767 -17.161 1.00 69.12 913 SER A CA 1
ATOM 7677 C C . SER A 1 913 ? 52.958 -21.138 -16.625 1.00 69.12 913 SER A C 1
ATOM 7679 O O . SER A 1 913 ? 53.864 -21.856 -16.215 1.00 69.12 913 SER A O 1
ATOM 7681 N N . LYS A 1 914 ? 53.047 -19.798 -16.583 1.00 66.94 914 LYS A N 1
ATOM 7682 C CA . LYS A 1 914 ? 54.174 -19.026 -16.024 1.00 66.94 914 LYS A CA 1
ATOM 7683 C C . LYS A 1 914 ? 54.114 -18.823 -14.501 1.00 66.94 914 LYS A C 1
ATOM 7685 O O . LYS A 1 914 ? 55.040 -18.230 -13.954 1.00 66.94 914 LYS A O 1
ATOM 7690 N N . VAL A 1 915 ? 53.046 -19.246 -13.818 1.00 71.25 915 VAL A N 1
ATOM 7691 C CA . VAL A 1 915 ? 52.909 -19.059 -12.365 1.00 71.25 915 VAL A CA 1
ATOM 7692 C C . VAL A 1 915 ? 53.599 -20.181 -11.594 1.00 71.25 915 VAL A C 1
ATOM 7694 O O . VAL A 1 915 ? 53.268 -21.353 -11.765 1.00 71.25 915 VAL A O 1
ATOM 7697 N N . GLU A 1 916 ? 54.533 -19.818 -10.714 1.00 69.81 916 GLU A N 1
ATOM 7698 C CA . GLU A 1 916 ? 55.176 -20.755 -9.786 1.00 69.81 916 GLU A CA 1
ATOM 7699 C C . GLU A 1 916 ? 54.138 -21.365 -8.824 1.00 69.81 916 GLU A C 1
ATOM 7701 O O . GLU A 1 916 ? 53.319 -20.646 -8.253 1.00 69.81 916 GLU A O 1
ATOM 7706 N N . ASN A 1 917 ? 54.177 -22.691 -8.629 1.00 81.00 917 ASN A N 1
ATOM 7707 C CA . ASN A 1 917 ? 53.248 -23.447 -7.769 1.00 81.00 917 ASN A CA 1
ATOM 7708 C C . ASN A 1 917 ? 51.753 -23.257 -8.124 1.00 81.00 917 ASN A C 1
ATOM 7710 O O . ASN A 1 917 ? 50.909 -23.036 -7.253 1.00 81.00 917 ASN A O 1
ATOM 7714 N N . ASN A 1 918 ? 51.427 -23.359 -9.415 1.00 83.25 918 ASN A N 1
ATOM 7715 C CA . ASN A 1 918 ? 50.073 -23.239 -9.973 1.00 83.25 918 ASN A CA 1
ATOM 7716 C C . ASN A 1 918 ? 48.995 -24.108 -9.279 1.00 83.25 918 ASN A C 1
ATOM 7718 O O . ASN A 1 918 ? 47.888 -23.618 -9.072 1.00 83.25 918 ASN A O 1
ATOM 7722 N N . GLU A 1 919 ? 49.313 -25.341 -8.874 1.00 86.19 919 GLU A N 1
ATOM 7723 C CA . GLU A 1 919 ? 48.439 -26.249 -8.102 1.00 86.19 919 GLU A CA 1
ATOM 7724 C C . GLU A 1 919 ? 48.005 -25.629 -6.764 1.00 86.19 919 GLU A C 1
ATOM 7726 O O . GLU A 1 919 ? 46.814 -25.466 -6.495 1.00 86.19 919 GLU A O 1
ATOM 7731 N N . SER A 1 920 ? 48.970 -25.186 -5.950 1.00 86.19 920 SER A N 1
ATOM 7732 C CA . SER A 1 920 ? 48.694 -24.562 -4.649 1.00 86.19 920 SER A CA 1
ATOM 7733 C C . SER A 1 920 ? 47.920 -23.250 -4.788 1.00 86.19 920 SER A C 1
ATOM 7735 O O . SER A 1 920 ? 47.064 -22.935 -3.961 1.00 86.19 920 SER A O 1
ATOM 7737 N N . LEU A 1 921 ? 48.190 -22.482 -5.848 1.00 85.00 921 LEU A N 1
ATOM 7738 C CA . LEU A 1 921 ? 47.429 -21.274 -6.151 1.00 85.00 921 LEU A CA 1
ATOM 7739 C C . LEU A 1 921 ? 45.980 -21.592 -6.559 1.00 85.00 921 LEU A C 1
ATOM 7741 O O . LEU A 1 921 ? 45.067 -20.879 -6.143 1.00 85.00 921 LEU A O 1
ATOM 7745 N N . ALA A 1 922 ? 45.753 -22.658 -7.334 1.00 88.94 922 ALA A N 1
ATOM 7746 C CA . ALA A 1 922 ? 44.413 -23.099 -7.717 1.00 88.94 922 ALA A CA 1
ATOM 7747 C C . ALA A 1 922 ? 43.576 -23.486 -6.494 1.00 88.94 922 ALA A C 1
ATOM 7749 O O . ALA A 1 922 ? 42.434 -23.042 -6.367 1.00 88.94 922 ALA A O 1
ATOM 7750 N N . GLU A 1 923 ? 44.147 -24.267 -5.573 1.00 90.38 923 GLU A N 1
ATOM 7751 C CA . GLU A 1 923 ? 43.483 -24.634 -4.317 1.00 90.38 923 GLU A CA 1
ATOM 7752 C C . GLU A 1 923 ? 43.162 -23.413 -3.452 1.00 90.38 923 GLU A C 1
ATOM 7754 O O . GLU A 1 923 ? 42.049 -23.300 -2.933 1.00 90.38 923 GLU A O 1
ATOM 7759 N N . TYR A 1 924 ? 44.101 -22.467 -3.339 1.00 89.62 924 TYR A N 1
ATOM 7760 C CA . TYR A 1 924 ? 43.890 -21.225 -2.598 1.00 89.62 924 TYR A CA 1
ATOM 7761 C C . TYR A 1 924 ? 42.710 -20.415 -3.152 1.00 89.62 924 TYR A C 1
ATOM 7763 O O . TYR A 1 924 ? 41.850 -19.981 -2.385 1.00 89.62 924 TYR A O 1
ATOM 7771 N N . ILE A 1 925 ? 42.625 -20.256 -4.477 1.00 88.25 925 ILE A N 1
ATOM 7772 C CA . ILE A 1 925 ? 41.518 -19.534 -5.121 1.00 88.25 925 ILE A CA 1
ATOM 7773 C C . ILE A 1 925 ? 40.189 -20.263 -4.884 1.00 88.25 925 ILE A C 1
ATOM 7775 O O . ILE A 1 925 ? 39.227 -19.624 -4.465 1.00 88.25 925 ILE A O 1
ATOM 7779 N N . ARG A 1 926 ? 40.131 -21.590 -5.076 1.00 92.56 926 ARG A N 1
ATOM 7780 C CA . ARG A 1 926 ? 38.906 -22.385 -4.839 1.00 92.56 926 ARG A CA 1
ATOM 7781 C C . ARG A 1 926 ? 38.396 -22.248 -3.406 1.00 92.56 926 ARG A C 1
ATOM 7783 O O . ARG A 1 926 ? 37.202 -22.064 -3.198 1.00 92.56 926 ARG A O 1
ATOM 7790 N N . LYS A 1 927 ? 39.297 -22.291 -2.420 1.00 90.81 927 LYS A N 1
ATOM 7791 C CA . LYS A 1 927 ? 38.938 -22.108 -1.008 1.00 90.81 927 LYS A CA 1
ATOM 7792 C C . LYS A 1 927 ? 38.285 -20.745 -0.761 1.00 90.81 927 LYS A C 1
ATOM 7794 O O . LYS A 1 927 ? 37.279 -20.666 -0.064 1.00 90.81 927 LYS A O 1
ATOM 7799 N N . ILE A 1 928 ? 38.842 -19.687 -1.344 1.00 87.19 928 ILE A N 1
ATOM 7800 C CA . ILE A 1 928 ? 38.328 -18.322 -1.181 1.00 87.19 928 ILE A CA 1
ATOM 7801 C C . ILE A 1 928 ? 36.956 -18.147 -1.822 1.00 87.19 928 ILE A C 1
ATOM 7803 O O . ILE A 1 928 ? 36.087 -17.510 -1.227 1.00 87.19 928 ILE A O 1
ATOM 7807 N N . LEU A 1 929 ? 36.761 -18.712 -3.015 1.00 88.06 929 LEU A N 1
ATOM 7808 C CA . LEU A 1 929 ? 35.466 -18.709 -3.691 1.00 88.06 929 LEU A CA 1
ATOM 7809 C C . LEU A 1 929 ? 34.388 -19.345 -2.806 1.00 88.06 929 LEU A C 1
ATOM 7811 O O . LEU A 1 929 ? 33.341 -18.737 -2.600 1.00 88.06 929 LEU A O 1
ATOM 7815 N N . HIS A 1 930 ? 34.705 -20.486 -2.190 1.00 89.31 930 HIS A N 1
ATOM 7816 C CA . HIS A 1 930 ? 33.791 -21.197 -1.301 1.00 89.31 930 HIS A CA 1
ATOM 7817 C C . HIS A 1 930 ? 33.450 -20.430 -0.021 1.00 89.31 930 HIS A C 1
ATOM 7819 O O . HIS A 1 930 ? 32.284 -20.314 0.347 1.00 89.31 930 HIS A O 1
ATOM 7825 N N . GLU A 1 931 ? 34.443 -19.832 0.640 1.00 84.12 931 GLU A N 1
ATOM 7826 C CA . GLU A 1 931 ? 34.226 -19.044 1.863 1.00 84.12 931 GLU A CA 1
ATOM 7827 C C . GLU A 1 931 ? 33.350 -17.795 1.644 1.00 84.12 931 GLU A C 1
ATOM 7829 O O . GLU A 1 931 ? 32.761 -17.274 2.594 1.00 84.12 931 GLU A O 1
ATOM 7834 N N . LYS A 1 932 ? 33.284 -17.284 0.410 1.00 78.31 932 LYS A N 1
ATOM 7835 C CA . LYS A 1 932 ? 32.545 -16.065 0.039 1.00 78.31 932 LYS A CA 1
ATOM 7836 C C . LYS A 1 932 ? 31.301 -16.340 -0.804 1.00 78.31 932 LYS A C 1
ATOM 7838 O O . LYS A 1 932 ? 30.632 -15.386 -1.217 1.00 78.31 932 LYS A O 1
ATOM 7843 N N . ASN A 1 933 ? 30.997 -17.608 -1.059 1.00 82.31 933 ASN A N 1
ATOM 7844 C CA . ASN A 1 933 ? 29.839 -17.995 -1.838 1.00 82.31 933 ASN A CA 1
ATOM 7845 C C . ASN A 1 933 ? 28.536 -17.635 -1.104 1.00 82.31 933 ASN A C 1
ATOM 7847 O O . ASN A 1 933 ? 28.401 -17.798 0.108 1.00 82.31 933 ASN A O 1
ATOM 7851 N N . THR A 1 934 ? 27.569 -17.129 -1.857 1.00 79.25 934 THR A N 1
ATOM 7852 C CA . THR A 1 934 ? 26.213 -16.804 -1.415 1.00 79.25 934 THR A CA 1
ATOM 7853 C C . THR A 1 934 ? 25.239 -17.188 -2.521 1.00 79.25 934 THR A C 1
ATOM 7855 O O . THR A 1 934 ? 25.609 -17.206 -3.696 1.00 79.25 934 THR A O 1
ATOM 7858 N N . ASP A 1 935 ? 23.966 -17.385 -2.178 1.00 73.81 935 ASP A N 1
ATOM 7859 C CA . ASP A 1 935 ? 22.923 -17.690 -3.169 1.00 73.81 935 ASP A CA 1
ATOM 7860 C C . ASP A 1 935 ? 22.796 -16.615 -4.271 1.00 73.81 935 ASP A C 1
ATOM 7862 O O . ASP A 1 935 ? 22.323 -16.906 -5.370 1.00 73.81 935 ASP A O 1
ATOM 7866 N N . LYS A 1 936 ? 23.240 -15.378 -3.991 1.00 66.25 936 LYS A N 1
ATOM 7867 C CA . LYS A 1 936 ? 23.217 -14.248 -4.933 1.00 66.25 936 LYS A CA 1
ATOM 7868 C C . LYS A 1 936 ? 24.421 -14.230 -5.881 1.00 66.25 936 LYS A C 1
ATOM 7870 O O . LYS A 1 936 ? 24.236 -14.067 -7.081 1.00 66.25 936 LYS A O 1
ATOM 7875 N N . ASN A 1 937 ? 25.640 -14.408 -5.366 1.00 73.19 937 ASN A N 1
ATOM 7876 C CA . ASN A 1 937 ? 26.872 -14.265 -6.156 1.00 73.19 937 ASN A CA 1
ATOM 7877 C C . ASN A 1 937 ? 27.416 -15.579 -6.741 1.00 73.19 937 ASN A C 1
ATOM 7879 O O . ASN A 1 937 ? 28.338 -15.503 -7.541 1.00 73.19 937 ASN A O 1
ATOM 7883 N N . LYS A 1 938 ? 26.902 -16.752 -6.342 1.00 82.12 938 LYS A N 1
ATOM 7884 C CA . LYS A 1 938 ? 27.238 -18.076 -6.904 1.00 82.12 938 LYS A CA 1
ATOM 7885 C C . LYS A 1 938 ? 28.732 -18.280 -7.224 1.00 82.12 938 LYS A C 1
ATOM 7887 O O . LYS A 1 938 ? 29.087 -18.781 -8.290 1.00 82.12 938 LYS A O 1
ATOM 7892 N N . LEU A 1 939 ? 29.628 -17.863 -6.326 1.00 82.88 939 LEU A N 1
ATOM 7893 C CA . LEU A 1 939 ? 31.081 -17.941 -6.536 1.00 82.88 939 LEU A CA 1
ATOM 7894 C C . LEU A 1 939 ? 31.598 -19.384 -6.622 1.00 82.88 939 LEU A C 1
ATOM 7896 O O . LEU A 1 939 ? 32.630 -19.615 -7.248 1.00 82.88 939 LEU A O 1
ATOM 7900 N N . ASP A 1 940 ? 30.877 -20.349 -6.043 1.00 85.81 940 ASP A N 1
ATOM 7901 C CA . ASP A 1 940 ? 31.206 -21.779 -6.157 1.00 85.81 940 ASP A CA 1
ATOM 7902 C C . ASP A 1 940 ? 31.058 -22.322 -7.588 1.00 85.81 940 ASP A C 1
ATOM 7904 O O . ASP A 1 940 ? 31.678 -23.330 -7.928 1.00 85.81 940 ASP A O 1
ATOM 7908 N N . ASP A 1 941 ? 30.292 -21.643 -8.449 1.00 86.12 941 ASP A N 1
ATOM 7909 C CA . ASP A 1 941 ? 30.109 -22.055 -9.844 1.00 86.12 941 ASP A CA 1
ATOM 7910 C C . ASP A 1 941 ? 31.335 -21.711 -10.719 1.00 86.12 941 ASP A C 1
ATOM 7912 O O . ASP A 1 941 ? 31.448 -22.182 -11.856 1.00 86.12 941 ASP A O 1
ATOM 7916 N N . ILE A 1 942 ? 32.284 -20.917 -10.198 1.00 88.31 942 ILE A N 1
ATOM 7917 C CA . ILE A 1 942 ? 33.481 -20.485 -10.926 1.00 88.31 942 ILE A CA 1
ATOM 7918 C C . ILE A 1 942 ? 34.492 -21.627 -11.024 1.00 88.31 942 ILE A C 1
ATOM 7920 O O . ILE A 1 942 ? 35.078 -22.077 -10.036 1.00 88.31 942 ILE A O 1
ATOM 7924 N N . LYS A 1 943 ? 34.793 -22.045 -12.253 1.00 89.00 943 LYS A N 1
ATOM 7925 C CA . LYS A 1 943 ? 35.822 -23.064 -12.501 1.00 89.00 943 LYS A CA 1
ATOM 7926 C C . LYS A 1 943 ? 37.217 -22.476 -12.327 1.00 89.00 943 LYS A C 1
ATOM 7928 O O . LYS A 1 943 ? 37.510 -21.430 -12.884 1.00 89.00 943 LYS A O 1
ATOM 7933 N N . VAL A 1 944 ? 38.111 -23.170 -11.622 1.00 89.69 944 VAL A N 1
ATOM 7934 C CA . VAL A 1 944 ? 39.534 -22.791 -11.523 1.00 89.69 944 VAL A CA 1
ATOM 7935 C C . VAL A 1 944 ? 40.383 -23.855 -12.212 1.00 89.69 944 VAL A C 1
ATOM 7937 O O . VAL A 1 944 ? 40.429 -24.998 -11.741 1.00 89.69 944 VAL A O 1
ATOM 7940 N N . ILE A 1 945 ? 41.037 -23.489 -13.316 1.00 86.31 945 ILE A N 1
ATOM 7941 C CA . ILE A 1 945 ? 41.786 -24.385 -14.212 1.00 86.31 945 ILE A CA 1
ATOM 7942 C C . ILE A 1 945 ? 43.223 -23.874 -14.376 1.00 86.31 945 ILE A C 1
ATOM 7944 O O . ILE A 1 945 ? 43.501 -22.692 -14.197 1.00 86.31 945 ILE A O 1
ATOM 7948 N N . ILE A 1 946 ? 44.159 -24.761 -14.699 1.00 84.50 946 ILE A N 1
ATOM 7949 C CA . ILE A 1 946 ? 45.544 -24.418 -15.032 1.00 84.50 946 ILE A CA 1
ATOM 7950 C C . ILE A 1 946 ? 45.699 -24.518 -16.552 1.00 84.50 946 ILE A C 1
ATOM 7952 O O . ILE A 1 946 ? 45.340 -25.528 -17.145 1.00 84.50 946 ILE A O 1
ATOM 7956 N N . SER A 1 947 ? 46.222 -23.466 -17.180 1.00 76.62 947 SER A N 1
ATOM 7957 C CA . SER A 1 947 ? 46.429 -23.401 -18.629 1.00 76.62 947 SER A CA 1
ATOM 7958 C C . SER A 1 947 ? 47.425 -24.461 -19.107 1.00 76.62 947 SER A C 1
ATOM 7960 O O . SER A 1 947 ? 48.580 -24.456 -18.678 1.00 76.62 947 SER A O 1
ATOM 7962 N N . GLU A 1 948 ? 47.025 -25.266 -20.094 1.00 70.56 948 GLU A N 1
ATOM 7963 C CA . GLU A 1 948 ? 47.883 -26.259 -20.770 1.00 70.56 948 GLU A CA 1
ATOM 7964 C C . GLU A 1 948 ? 48.712 -25.664 -21.927 1.00 70.56 948 GLU A C 1
ATOM 7966 O O . GLU A 1 948 ? 49.549 -26.341 -22.523 1.00 70.56 948 GLU A O 1
ATOM 7971 N N . ALA A 1 949 ? 48.509 -24.376 -22.229 1.00 62.44 949 ALA A N 1
ATOM 7972 C CA . ALA A 1 949 ? 49.233 -23.627 -23.251 1.00 62.44 949 ALA A CA 1
ATOM 7973 C C . ALA A 1 949 ? 50.768 -23.777 -23.136 1.00 62.44 949 ALA A C 1
ATOM 7975 O O . ALA A 1 949 ? 51.346 -23.359 -22.117 1.00 62.44 949 ALA A O 1
ATOM 7976 N N . PRO A 1 950 ? 51.463 -24.283 -24.176 1.00 53.53 950 PRO A N 1
ATOM 7977 C CA . PRO A 1 950 ? 52.916 -24.294 -24.197 1.00 53.53 950 PRO A CA 1
ATOM 7978 C C . PRO A 1 950 ? 53.457 -22.863 -24.251 1.00 53.53 950 PRO A C 1
ATOM 7980 O O . PRO A 1 950 ? 52.932 -21.996 -24.953 1.00 53.53 950 PRO A O 1
ATOM 7983 N N . LEU A 1 951 ? 54.537 -22.624 -23.507 1.00 49.34 951 LEU A N 1
ATOM 7984 C CA . LEU A 1 951 ? 55.288 -21.373 -23.553 1.00 49.34 951 LEU A CA 1
ATOM 7985 C C . LEU A 1 951 ? 55.789 -21.143 -24.991 1.00 49.34 951 LEU A C 1
ATOM 7987 O O . LEU A 1 951 ? 56.484 -21.999 -25.538 1.00 49.34 951 LEU A O 1
ATOM 7991 N N . ARG A 1 952 ? 55.443 -19.999 -25.590 1.00 40.91 952 ARG A N 1
ATOM 7992 C CA . ARG A 1 952 ? 56.205 -19.430 -26.710 1.00 40.91 952 ARG A CA 1
ATOM 7993 C C . ARG A 1 952 ? 57.235 -18.448 -26.182 1.00 40.91 952 ARG A C 1
ATOM 7995 O O . ARG A 1 952 ? 56.868 -17.637 -25.294 1.00 40.91 952 ARG A O 1
#

Secondary structure (DSSP, 8-state):
---SSSSSHHHHHHHGGGT--HHHHHHHHHHHHHHHTT---HHHHHHHHHHHHHHTT-HHHHHHHHHHHHHH-TT-HHHHHHHHHHHHHTT-HHHHHHHHHHHHHH-TT-HHHHHHHHHHHHHTT-HHHHHHHHHHHHHH-TT-HHHHHHHHHHHHHTT-HHHHHHHHHHHHHH-TT-HHHHHHHHHHHHHTT-HHHHHHHHHHHHHH-TT-HHHHHHHHHHHHTTT-HHHHHHHHHHHHHH-TT-HHHHHHHHHHHHHTT-HHHHHHHHHHHHHH-TT-HHHHHHHHHHHHHTT-HHHHHHHHHHHHHH-TT-HHHHHHHHHHHHTTT-HHHHHHHHHHHHHH-TT-HHHHHHHHHHHHTTT-HHHHHHHHHHHHHH-TT-HHHHHHHHHHHHHTT-HHHHHHHHHHHHHH-TT-HHHHHHHHHHHHHTT-HHHHHHHHHHHHHH-TT-HHHHHHHHHHHHHTT-HHHHHHHHHHHHHH-TT-HHHHHHHHHHHHHTT-HHHHHHHHHHHHHH-TT-HHHHHHHHHHHHHTT-HHHHHHHHHHHHHH---TTS-SSHHHHHT-S--TTHHHHHHHHTSGGGGGGGTT-HHHHHHHTSGGGGG--HHHHHHHHHHHHHHHHHHHHHB---TT----EEEEE-HHHHHHHTT----S-TT--S-EEE-GGGTS-TTHHHHHHHHHHHTT--------TTEEEE---B-S-TTS--------EETTEE--SEEEEE-GGGEESS---TT---------S--------------EEEEEPEEEETTTTEEEE--TT-TT--EEEESTTGGG--PPP-TT--HHHHHHHHHHHHHHHHHHHHHT---HHHHHHHTHHHHTTEEEGGGGGG--EEE-EEEETTSTTEEEETTTTEEEEEGGGGS-SSS--EEEEEEPTTSTTHHHHHHHHHHHHHHT--TTT-GGG-EEEE--PPP-

Organism: Brachyspira hyodysenteriae (strain ATCC 49526 / WA1) (NCBI:txid565034)

Radius of gyration: 53.75 Å; Cα contacts (8 Å, |Δi|>4): 1437; chains: 1; bounding box: 135×58×148 Å

InterPro domains:
  IPR011990 Tetratricopeptide-like helical domain superfamily [G3DSA:1.25.40.10] (21-111)
  IPR011990 Tetratricopeptide-like helical domain superfamily [G3DSA:1.25.40.10] (112-177)
  IPR011990 Tetratricopeptide-like helical domain superfamily [G3DSA:1.25.40.10] (178-244)
  IPR011990 Tetratricopeptide-like helical domain superfamily [G3DSA:1.25.40.10] (245-314)
  IPR011990 Tetratricopeptide-like helical domain superfamily [G3DSA:1.25.40.10] (315-382)
  IPR011990 Tetratricopeptide-like helical domain superfamily [G3DSA:1.25.40.10] (383-468)
  IPR011990 Tetratricopeptide-like helical domain superfamily [G3DSA:1.25.40.10] (469-569)
  IPR011990 Tetratricopeptide-like helical domain superfamily [SSF48452] (36-162)
  IPR011990 Tetratricopeptide-like helical domain superfamily [SSF48452] (121-495)
  IPR011990 Tetratricopeptide-like helical domain superfamily [SSF48452] (491-543)
  IPR019734 Tetratricopeptide repeat [PF00515] (112-144)
  IPR019734 Tetratricopeptide repeat [PF00515] (146-178)
  IPR019734 Tetratricopeptide repeat [PF00515] (180-212)
  IPR019734 Tetratricopeptide repeat [PF00515] (282-314)
  IPR019734 Tetratricopeptide repeat [PF00515] (316-348)
  IPR019734 Tetratricopeptide repeat [PF00515] (452-484)
  IPR019734 Tetratricopeptide repeat [PF13181] (45-76)
  IPR019734 Tetratricopeptide repeat [PF13181] (78-109)
  IPR019734 Tetratricopeptide repeat [PF13181] (248-280)
  IPR019734 Tetratricopeptide repeat [PF13181] (350-382)

Mean predicted aligned error: 17.1 Å